Protein AF-0000000077141089 (afdb_homodimer)

Radius of gyration: 46.78 Å; Cα contacts (8 Å, |Δi|>4): 2406; chains: 2; bounding box: 79×136×86 Å

Foldseek 3Di:
DPVVVVVVVVVVVVVVVVPPPLPPPLPPPVVFKDFCQQQKWKFFDQVQPDDPLCCVVPTDTHTADDQKDWPFQGHGKMKIKHDLVPDDQCVRFFKKWKAAQAFAKKWKWWDPDDSDTDIAIDHLQDQQVPHPDRDSTHMDTHDRDSTMMMMITHHLGTDIITIMGGDPVVVVSVCVSVVVVVCVLLVVLVVLLVVLVVVCVPVVQCLSVLVSQLSVLVSQLLCLRSNNCCVPPNRPDSLCNQLRNLQSLLSNLLSVLVNLCRLVVCCVVPVVLNVVSNVLSVVSVVLNVCSNVPNRSVSNVVSLVSLLVNLVSVLVVLVVCVVVVDPLSPLLVVLCVLVSVLSVVQSCVSVVVDDDDPCSSNPSNSVSVVSSSVSVVVSVVVVVVVVVVVVVVVVVVVVVVVVVLQVLLVVLVVPADPDDDQAPQKDKDKDWDFADRHALWGKDKDDPDNFKIKIKIKHKPDGGDLSSVLSVQLVVQQVVCRVVRQAPFSSQQSSLQRQAPPNPPMWMWMKMWMGGRVVQKIKIKTAPWAWKWKADLVGDIDTHDWDHHIGHHDNGIGIDMDMDGHDAFMKMKDWGCLLQQQAAPVGDTCHPVVVSVVCNVCVPPDPVCPVVVSLVVSCVRRVHHPNNDRGMIIMMMMTGD/DPVVVVVVVVVVVVVVVVPPPLPPPLPPVVVFKDFCQQQKWKFFDQVQPDDPLCCVVPTDTDTADDQKDWPFQGHGKMKIKHDLVPDDQCVRFFKKWKAAQAFAKKWKWWDPDDSDTDIAIDHLQDQQVPHPDRDSTHMDTHDRDSTMMMMITHHLGTDIITIMGGDPVVVVSVCVSVVVVVCVLLVVLVVLLVVLVVVCVPVVQCLSVLVSQLSVLVSQLLCLRSNNCCVPPNRPDSLCNQLRNLQSLLSNLLSVLVNVCRLVVCCVVPVVLNVVSNVLSVVSVVLNVCSNVPNRSVSNVVSLVSLLVNLVSVLVVLVVCVVVVDPLSPLLVVLCVLVSVLSVVQSCVSNVVDDDDPCSSNPSNSVSVVSSSVSVVVSVVVVVVVVVVVVVVVVVVVVVVVVVLQVLLVVLVVPADPDDDQAPQKDKDKDWDFADRHALWGKDKDDPDNFKIKIKIKHKPDGGDLSSVLSVQLVVQQVVCNVVRQAPFSSQQSSLQSQAPPNPPMWMWMKMWMGGRVQQKIKIKTAPWAWKWKADLVGDIDTHDWDHHIGHHDNGIGIDMDMDGHDAFMKMKDWGCLLQQQAAPVGDTCHPVVVSVVCNVCVPPDPVCVVVVSLVVSCVRRVHHPNNDRGMIIMMMMTGD

Solvent-accessible surface area (backbone atoms only — not comparable to full-atom values): 64414 Å² total; per-residue (Å²): 120,67,70,58,54,57,53,49,50,50,49,49,49,52,51,53,62,66,61,55,66,71,66,62,72,70,59,68,66,82,76,52,69,44,82,46,29,46,69,26,27,37,31,79,37,64,79,60,74,74,53,76,86,47,42,81,75,69,51,71,67,41,79,40,90,40,62,37,41,71,63,22,75,46,72,42,32,40,35,33,38,40,58,45,88,69,56,71,60,39,90,67,35,30,26,42,33,39,50,38,44,67,42,40,35,35,35,40,35,38,57,38,94,77,99,47,67,52,77,48,69,37,39,46,71,39,37,39,84,73,31,87,46,69,54,52,42,44,47,43,81,54,67,87,66,82,40,50,40,37,35,42,37,32,36,66,43,63,42,54,38,30,36,31,36,24,25,71,70,51,51,40,56,51,39,48,51,52,28,23,53,54,12,23,53,53,13,30,54,52,45,50,41,51,42,38,50,35,33,28,69,54,62,68,45,68,42,40,52,26,43,39,46,19,53,50,24,41,50,51,14,48,29,32,59,63,14,49,35,33,63,67,73,36,34,75,40,48,64,56,57,58,32,33,38,34,32,25,42,14,49,13,49,26,23,41,44,54,16,54,40,54,67,64,42,31,61,82,75,37,53,73,62,38,54,56,50,49,48,55,23,50,48,22,52,50,34,26,52,39,18,76,74,68,37,39,44,59,17,43,54,45,42,48,52,49,52,43,52,52,42,51,52,51,50,50,52,46,51,53,35,52,74,68,65,44,73,80,41,55,46,51,43,59,22,45,45,51,40,40,50,46,48,49,51,52,44,34,39,56,70,58,75,38,89,56,45,75,59,61,75,66,46,43,61,60,52,29,49,53,50,24,54,52,34,48,38,36,43,51,25,48,50,52,40,51,49,49,49,50,26,51,51,28,45,50,50,38,50,51,52,49,48,48,44,47,51,36,28,48,37,56,58,61,43,33,76,86,66,78,81,76,37,70,53,49,47,76,47,78,48,80,42,56,18,75,68,34,32,15,63,47,54,49,70,51,59,93,45,51,44,35,39,27,38,38,45,36,40,29,49,66,66,34,64,50,9,32,31,46,32,39,26,50,55,46,34,50,66,70,31,63,88,38,43,84,38,36,35,55,32,56,43,47,30,17,57,63,37,34,70,50,37,59,92,37,40,35,22,28,32,32,41,25,39,29,63,82,78,30,36,34,34,37,18,27,18,61,40,57,57,35,40,38,33,41,70,90,63,53,71,46,78,47,70,52,55,27,54,54,32,18,79,44,81,72,67,68,51,35,62,48,77,44,77,57,54,80,48,25,31,39,39,43,48,42,62,37,62,32,67,35,44,28,89,87,65,50,60,40,36,69,64,47,52,51,52,48,51,62,76,48,65,83,55,54,74,89,51,45,63,61,52,52,51,50,50,50,27,64,52,35,72,43,62,75,82,75,37,91,50,39,34,37,38,37,40,38,36,33,99,120,66,70,57,55,57,51,49,49,50,49,51,50,51,51,54,62,66,61,53,63,72,66,63,71,70,58,67,65,82,77,51,70,44,81,45,30,46,70,26,28,37,28,77,37,64,79,61,73,73,52,77,87,47,42,81,76,69,51,71,67,41,79,40,89,40,63,39,40,70,62,21,75,48,72,41,32,39,36,35,40,40,57,44,88,68,57,70,60,42,89,66,34,30,26,40,33,40,50,37,43,67,43,41,36,36,34,40,34,38,56,39,92,78,99,48,69,48,77,48,69,37,39,45,70,40,36,38,86,72,30,87,46,69,54,52,40,45,47,44,81,54,66,86,68,80,40,50,41,38,35,42,37,34,35,65,42,61,42,55,36,30,38,30,34,22,26,72,70,51,51,39,56,51,40,48,50,52,28,23,53,54,12,23,54,52,13,29,55,51,44,51,40,51,42,40,51,35,32,28,69,55,63,70,44,69,44,39,52,26,42,39,45,20,52,51,23,41,48,51,14,49,29,32,58,64,15,48,34,32,62,66,74,35,34,74,41,49,66,56,58,58,31,34,37,35,31,25,42,14,49,14,48,26,24,40,42,53,17,54,39,54,67,65,41,30,62,82,74,40,53,73,62,36,54,55,50,49,47,54,23,50,48,23,52,50,35,27,52,40,18,74,74,67,35,40,43,60,17,44,53,46,40,48,52,49,53,44,52,51,42,52,52,50,49,51,52,45,52,54,36,53,73,68,64,43,74,80,41,55,47,51,43,59,23,45,45,49,40,42,49,46,47,49,52,51,44,34,39,53,70,56,74,38,88,57,44,74,61,61,75,64,45,43,61,59,53,28,50,54,50,26,54,52,36,47,37,37,43,52,24,48,51,52,40,50,50,49,49,53,26,53,51,27,44,50,50,38,50,52,53,50,50,47,43,48,51,34,28,49,35,56,59,60,44,34,76,86,68,78,81,77,36,70,54,47,48,76,47,78,48,79,43,56,19,76,67,34,32,16,62,48,56,50,71,53,60,94,45,52,45,35,39,26,39,37,44,37,40,29,49,68,65,35,65,51,9,32,31,46,33,39,26,50,54,45,34,50,66,71,31,64,89,38,43,84,36,35,35,56,32,55,42,48,31,17,57,60,35,34,71,50,38,59,90,37,40,35,21,29,32,32,40,24,39,30,64,82,79,30,38,35,33,37,18,28,19,60,39,59,57,34,39,38,32,43,70,88,62,52,71,45,78,47,70,55,55,29,54,54,32,18,79,44,80,72,67,68,49,34,61,47,76,44,77,56,54,81,49,26,33,40,40,43,48,40,62,38,63,32,65,33,44,27,87,88,65,50,60,41,36,69,66,47,50,51,51,49,51,62,75,47,66,82,55,54,74,89,50,44,64,59,50,52,52,50,50,49,28,62,53,35,72,43,62,76,81,74,36,90,50,41,35,38,39,38,41,38,35,34,98

pLDDT: mean 85.68, std 11.18, range [36.94, 97.69]

Secondary structure (DSSP, 8-state):
-HHHHHHHHHHHHHHHHHHHHHHHGGG---S--EE-GGG-EEEEETT----HHHHHHH---EE---SSEEEES--SEEEEEE-GGG---TTT--EEEEE-S--SEEEEEEEETTTEEEEEEESTTS-GGGSSS--SSEEEEPPSS---EEEEEE-SS-EEEEEEEE-HHHHHHHHHHHHHHHHHHHHHHHHHHHHHHHHHHHH--HHHHHHHHHHHHHHHHHHHHTTHHHHHT-TT-HHHHHHHHHHHHHHHHHHHHHHHHHHTTHHHH-HHHHHHHHHHHHHHHHHHHHHHTT-HHHHHHHHHHHHHHHHHHHHHHHHHHHHTT-HHHHHHHHHHHHHHHHHHHHHHHHTTSS---HHHHHHHHHHHHHHHHHHHHHHHHHHHHHHHHHHHHHHHHHHHHHHHHHHHHHHHHHHS--S----TTEEEEEEEE-SSS--S-EEEEE-SSTTEEEEEEEEESS-SHHHHHHHHHHHHHHHTTGGGTT-HHHHHHHHHHHHTTTSTT--EEEEEEEEETTTTEEEEEEESPPPEEEE-TTS-EEEE---BPPBSSSSS--B-EEEEE--TT-EEEEE-HHHH--B-TTS-B-HHHHHHHHHHHTTT--HHHHHHHHHHHHHHHHTS-GGG-SS-EEEEEEEE-/-HHHHHHHHHHHHHHHHHHHHHHHGGG---S--EE-GGG-EEEEETT----HHHHHHH---EE---SSEEEES--SEEEEEE-GGG---TTT--EEEEE-S--SEEEEEEEETTTEEEEEEESTTS-GGGSSS--SSEEEEPPSS---EEEEEE-SS-EEEEEEEE-HHHHHHHHHHHHHHHHHHHHHHHHHHHHHHHHHHHH--HHHHHHHHHHHHHHHHHHHHTTHHHHHT-TT-HHHHHHHHHHHHHHHHHHHHHHHHHHTTHHHH-HHHHHHHHHHHHHHHHHHHHHHTT-HHHHHHHHHHHHHHHHHHHHHHHHHHHHTT-HHHHHHHHHHHHHHHHHHHHHHHHTTSS---HHHHHHHHHHHHHHHHHHHHHHHHHHHHHHHHHHHHHHHHHHHHHHHHHHHHHHHHHHS--S----TTEEEEEEEE-SSS--S-EEEEE-SSTTEEEEEEEEESS-SHHHHHHHHHHHHHHHTTGGGTT-HHHHHHHHHHHHTTTSTT--EEEEEEEEETTTTEEEEEEESPPPEEEE-TTS-EEEE---BPPBSSSSS--B-EEEEE--TT-EEEEE-HHHH--B-TTS-B-HHHHHHHHHHHTTT--HHHHHHHHHHHHHHHHTS-GGG-SS-EEEEEEEE-

Nearest PDB structures (foldseek):
  3f79-assembly3_F  TM=8.101E-01  e=7.714E-14  Pseudomonas aeruginosa
  3f79-assembly3_E  TM=7.873E-01  e=5.212E-13  Pseudomonas aeruginosa
  3pu9-assembly1_B  TM=8.325E-01  e=5.059E-11  Sphaerobacter thermophilus DSM 20745
  3ke6-assembly3_A  TM=8.120E-01  e=2.068E-10  Mycobacterium tuberculosis
  3ke6-assembly3_B-2  TM=8.032E-01  e=2.528E-10  Mycobacterium tuberculosis

Organism: Leptospira biflexa serovar Patoc (strain Patoc 1 / ATCC 23582 / Paris) (NCBI:txid456481)

Sequence (1282 aa):
MKPILSKFTLLFTLYSLLVIPIFADANEDMGERLVFTKEFTYWIDTKSNTPVDSVLTTGKFQAIDDEFANFGFLKGTLWLRLDPNQFPDPTKFPLLLVQAHNIDLVELYHKHEGDSFIVSKSGHIQPMFQREIPHRNFVFRLGHQKETILIAIKSDISLQFSLVFTNQRNLQREDYVTQWVYGLFFGSLGIIILYNLAIAFFVRDKSYFYYIGYVLFFGLGQLSLLGFFGYFFVPNSYYWKRVGIPVFFSLCLFFFVLFTANFLKIKARLPRTTRFYFLLGAFSLFNVCIALFGGVAEASIGVSWLSVSICLTLFGILIWGLKKRIRSFYYISIAFFLLLLTCVIYGMLKFGILPSNSFLEEMLFPIASLADITLFAFALADRIQLLRQEKDLALAQVTSLRRERKISRDILMQSLPKTSPNVKNLQIQIYIQPMKDVGGDFYEYHSPNPYELGIVLCDVSGHGIPASLISAMGKVAFTTQKDSISSPKQVLEGMNRVLFGNCSPQYVTASYLYLNSSTKIWRFGRAGHPSAFLQRSSGEIIKVHPKGKIIGVFPEIQIDETTYPVLPKDRILLLSDGVLECFDPKGNMFGDTGLIEFLKTNRELPNHLFKGKLIQTLESFSNREIKDWEDDLTFIFLELVMKPILSKFTLLFTLYSLLVIPIFADANEDMGERLVFTKEFTYWIDTKSNTPVDSVLTTGKFQAIDDEFANFGFLKGTLWLRLDPNQFPDPTKFPLLLVQAHNIDLVELYHKHEGDSFIVSKSGHIQPMFQREIPHRNFVFRLGHQKETILIAIKSDISLQFSLVFTNQRNLQREDYVTQWVYGLFFGSLGIIILYNLAIAFFVRDKSYFYYIGYVLFFGLGQLSLLGFFGYFFVPNSYYWKRVGIPVFFSLCLFFFVLFTANFLKIKARLPRTTRFYFLLGAFSLFNVCIALFGGVAEASIGVSWLSVSICLTLFGILIWGLKKRIRSFYYISIAFFLLLLTCVIYGMLKFGILPSNSFLEEMLFPIASLADITLFAFALADRIQLLRQEKDLALAQVTSLRRERKISRDILMQSLPKTSPNVKNLQIQIYIQPMKDVGGDFYEYHSPNPYELGIVLCDVSGHGIPASLISAMGKVAFTTQKDSISSPKQVLEGMNRVLFGNCSPQYVTASYLYLNSSTKIWRFGRAGHPSAFLQRSSGEIIKVHPKGKIIGVFPEIQIDETTYPVLPKDRILLLSDGVLECFDPKGNMFGDTGLIEFLKTNRELPNHLFKGKLIQTLESFSNREIKDWEDDLTFIFLELV

InterPro domains:
  IPR001932 PPM-type phosphatase-like domain [PF07228] (452-639)
  IPR001932 PPM-type phosphatase-like domain [SM00331] (423-640)
  IPR011622 7TM-DISM receptor, extracellular domain, type 2 [PF07696] (38-165)
  IPR011623 7TM-DISM receptor, extracellular domain, type 1 [PF07695] (179-383)
  IPR036457 PPM-type phosphatase-like domain superfamily [G3DSA:3.60.40.10] (395-639)
  IPR036457 PPM-type phosphatase-like domain superfamily [SSF81606] (434-585)
  IPR052016 Bacterial Sigma Factor Regulator [PTHR43156] (376-638)

Structure (mmCIF, N/CA/C/O backbone):
data_AF-0000000077141089-model_v1
#
loop_
_entity.id
_entity.type
_entity.pdbx_description
1 polymer 'Putative phosphoserine phosphatase RsbP putative membrane protein putative signal peptide'
#
loop_
_atom_site.group_PDB
_atom_site.id
_atom_site.type_symbol
_atom_site.label_atom_id
_atom_site.label_alt_id
_atom_site.label_comp_id
_atom_site.label_asym_id
_atom_site.label_entity_id
_atom_site.label_seq_id
_atom_site.pdbx_PDB_ins_code
_atom_site.Cartn_x
_atom_site.Cartn_y
_atom_site.Cartn_z
_atom_site.occupancy
_atom_site.B_iso_or_equiv
_atom_site.auth_seq_id
_atom_site.auth_comp_id
_atom_site.auth_asym_id
_atom_site.auth_atom_id
_atom_site.pdbx_PDB_model_num
ATOM 1 N N . MET A 1 1 ? -14.211 10.578 -13.227 1 37.28 1 MET A N 1
ATOM 2 C CA . MET A 1 1 ? -14.836 9.281 -13.43 1 37.28 1 MET A CA 1
ATOM 3 C C . MET A 1 1 ? -14.266 8.594 -14.672 1 37.28 1 MET A C 1
ATOM 5 O O . MET A 1 1 ? -14.438 7.387 -14.852 1 37.28 1 MET A O 1
ATOM 9 N N . LYS A 1 2 ? -13.945 9.477 -15.578 1 49.34 2 LYS A N 1
ATOM 10 C CA . LYS A 1 2 ? -13.594 9.016 -16.922 1 49.34 2 LYS A CA 1
ATOM 11 C C . LYS A 1 2 ? -12.289 8.227 -16.906 1 49.34 2 LYS A C 1
ATOM 13 O O . LYS A 1 2 ? -12.164 7.215 -17.594 1 49.34 2 LYS A O 1
ATOM 18 N N . PRO A 1 3 ? -11.398 8.68 -16.109 1 53.62 3 PRO A N 1
ATOM 19 C CA . PRO A 1 3 ? -10.109 8.039 -16.359 1 53.62 3 PRO A CA 1
ATOM 20 C C . PRO A 1 3 ? -10.016 6.641 -15.742 1 53.62 3 PRO A C 1
ATOM 22 O O . PRO A 1 3 ? -9.141 5.855 -16.125 1 53.62 3 PRO A O 1
ATOM 25 N N . ILE A 1 4 ? -10.992 6.395 -14.969 1 51.56 4 ILE A N 1
ATOM 26 C CA . ILE A 1 4 ? -10.93 5.109 -14.281 1 51.56 4 ILE A CA 1
ATOM 27 C C . ILE A 1 4 ? -11.336 3.994 -15.242 1 51.56 4 ILE A C 1
ATOM 29 O O . ILE A 1 4 ? -10.727 2.922 -15.25 1 51.56 4 ILE A O 1
ATOM 33 N N . LEU A 1 5 ? -12.297 4.285 -16.094 1 50.5 5 LEU A N 1
ATOM 34 C CA . LEU A 1 5 ? -12.781 3.27 -17.016 1 50.5 5 LEU A CA 1
ATOM 35 C C . LEU A 1 5 ? -11.695 2.885 -18.016 1 50.5 5 LEU A C 1
ATOM 37 O O . LEU A 1 5 ? -11.562 1.712 -18.375 1 50.5 5 LEU A O 1
ATOM 41 N N . SER A 1 6 ? -11.016 3.871 -18.391 1 51.62 6 SER A N 1
ATOM 42 C CA . SER A 1 6 ? -9.992 3.584 -19.391 1 51.62 6 SER A CA 1
ATOM 43 C C . SER A 1 6 ? -8.891 2.709 -18.812 1 51.62 6 SER A C 1
ATOM 45 O O . SER A 1 6 ? -8.359 1.834 -19.5 1 51.62 6 SER A O 1
ATOM 47 N N . LYS A 1 7 ? -8.75 2.938 -17.672 1 56.22 7 LYS A N 1
ATOM 48 C CA . LYS A 1 7 ? -7.684 2.164 -17.031 1 56.22 7 LYS A CA 1
ATOM 49 C C . LYS A 1 7 ? -8.109 0.713 -16.828 1 56.22 7 LYS A C 1
ATOM 51 O O . LYS A 1 7 ? -7.305 -0.205 -17 1 56.22 7 LYS A O 1
ATOM 56 N N . PHE A 1 8 ? -9.367 0.502 -16.625 1 54.19 8 PHE A N 1
ATOM 57 C CA . PHE A 1 8 ? -9.906 -0.844 -16.453 1 54.19 8 PHE A CA 1
ATOM 58 C C . PHE A 1 8 ? -9.891 -1.601 -17.766 1 54.19 8 PHE A C 1
ATOM 60 O O . PHE A 1 8 ? -9.617 -2.801 -17.797 1 54.19 8 PHE A O 1
ATOM 67 N N . THR A 1 9 ? -10.117 -0.946 -18.766 1 50.53 9 THR A N 1
ATOM 68 C CA . THR A 1 9 ? -10.117 -1.597 -20.078 1 50.53 9 THR A CA 1
ATOM 69 C C . THR A 1 9 ? -8.711 -2.057 -20.453 1 50.53 9 THR A C 1
ATOM 71 O O . THR A 1 9 ? -8.539 -3.129 -21.031 1 50.53 9 THR A O 1
ATOM 74 N N . LEU A 1 10 ? -7.875 -1.301 -20.078 1 50.31 10 LEU A N 1
ATOM 75 C CA . LEU A 1 10 ? -6.512 -1.688 -20.438 1 50.31 10 LEU A CA 1
ATOM 76 C C . LEU A 1 10 ? -6.086 -2.93 -19.656 1 50.31 10 LEU A C 1
ATOM 78 O O . LEU A 1 10 ? -5.457 -3.83 -20.219 1 50.31 10 LEU A O 1
ATOM 82 N N . LEU A 1 11 ? -6.488 -2.959 -18.531 1 52.88 11 LEU A N 1
ATOM 83 C CA . LEU A 1 11 ? -6.137 -4.117 -17.719 1 52.88 11 LEU A CA 1
ATOM 84 C C . LEU A 1 11 ? -6.855 -5.367 -18.203 1 52.88 11 LEU A C 1
ATOM 86 O O . LEU A 1 11 ? -6.273 -6.453 -18.234 1 52.88 11 LEU A O 1
ATOM 90 N N . PHE A 1 12 ? -8.078 -5.133 -18.484 1 51.22 12 PHE A N 1
ATOM 91 C CA . PHE A 1 12 ? -8.844 -6.242 -19.047 1 51.22 12 PHE A CA 1
ATOM 92 C C . PHE A 1 12 ? -8.219 -6.738 -20.344 1 51.22 12 PHE A C 1
ATOM 94 O O . PHE A 1 12 ? -8.172 -7.941 -20.594 1 51.22 12 PHE A O 1
ATOM 101 N N . THR A 1 13 ? -7.785 -5.824 -21.078 1 47.44 13 THR A N 1
ATOM 102 C CA . THR A 1 13 ? -7.145 -6.223 -22.312 1 47.44 13 THR A CA 1
ATOM 103 C C . THR A 1 13 ? -5.836 -6.961 -22.047 1 47.44 13 THR A C 1
ATOM 105 O O . THR A 1 13 ? -5.516 -7.941 -22.719 1 47.44 13 THR A O 1
ATOM 108 N N . LEU A 1 14 ? -5.254 -6.504 -21.094 1 48.75 14 LEU A N 1
ATOM 109 C CA . LEU A 1 14 ? -3.986 -7.16 -20.781 1 48.75 14 LEU A CA 1
ATOM 110 C C . LEU A 1 14 ? -4.223 -8.555 -20.219 1 48.75 14 LEU A C 1
ATOM 112 O O . LEU A 1 14 ? -3.482 -9.492 -20.547 1 48.75 14 LEU A O 1
ATOM 116 N N . TYR A 1 15 ? -5.219 -8.641 -19.438 1 49.56 15 TYR A N 1
ATOM 117 C CA . TYR A 1 15 ? -5.613 -9.938 -18.906 1 49.56 15 TYR A CA 1
ATOM 118 C C . TYR A 1 15 ? -6.035 -10.875 -20.016 1 49.56 15 TYR A C 1
ATOM 120 O O . TYR A 1 15 ? -5.699 -12.062 -20 1 49.56 15 TYR A O 1
ATOM 128 N N . SER A 1 16 ? -6.832 -10.391 -20.906 1 46.66 16 SER A N 1
ATOM 129 C CA . SER A 1 16 ? -7.297 -11.203 -22.031 1 46.66 16 SER A CA 1
ATOM 130 C C . SER A 1 16 ? -6.129 -11.664 -22.891 1 46.66 16 SER A C 1
ATOM 132 O O . SER A 1 16 ? -6.172 -12.75 -23.469 1 46.66 16 SER A O 1
ATOM 134 N N . LEU A 1 17 ? -5.176 -10.922 -23 1 44.59 17 LEU A N 1
ATOM 135 C CA . LEU A 1 17 ? -4.02 -11.258 -23.828 1 44.59 17 LEU A CA 1
ATOM 136 C C . LEU A 1 17 ? -3.205 -12.375 -23.188 1 44.59 17 LEU A C 1
ATOM 138 O O . LEU A 1 17 ? -2.564 -13.164 -23.891 1 44.59 17 LEU A O 1
ATOM 142 N N . LEU A 1 18 ? -3.176 -12.414 -21.969 1 47 18 LEU A N 1
ATOM 143 C CA . LEU A 1 18 ? -2.324 -13.375 -21.281 1 47 18 LEU A CA 1
ATOM 144 C C . LEU A 1 18 ? -2.982 -14.75 -21.25 1 47 18 LEU A C 1
ATOM 146 O O . LEU A 1 18 ? -2.293 -15.773 -21.25 1 47 18 LEU A O 1
ATOM 150 N N . VAL A 1 19 ? -4.289 -14.867 -21.125 1 47.03 19 VAL A N 1
ATOM 151 C CA . VAL A 1 19 ? -4.992 -16.125 -20.922 1 47.03 19 VAL A CA 1
ATOM 152 C C . VAL A 1 19 ? -5.191 -16.828 -22.266 1 47.03 19 VAL A C 1
ATOM 154 O O . VAL A 1 19 ? -5.188 -18.062 -22.344 1 47.03 19 VAL A O 1
ATOM 157 N N . ILE A 1 20 ? -5.16 -16.266 -23.469 1 44.91 20 ILE A N 1
ATOM 158 C CA . ILE A 1 20 ? -5.727 -16.812 -24.688 1 44.91 20 ILE A CA 1
ATOM 159 C C . ILE A 1 20 ? -4.785 -17.875 -25.266 1 44.91 20 ILE A C 1
ATOM 161 O O . ILE A 1 20 ? -5.223 -18.938 -25.688 1 44.91 20 ILE A O 1
ATOM 165 N N . PRO A 1 21 ? -3.475 -17.656 -25.344 1 44.03 21 PRO A N 1
ATOM 166 C CA . PRO A 1 21 ? -2.75 -18.578 -26.203 1 44.03 21 PRO A CA 1
ATOM 167 C C . PRO A 1 21 ? -2.615 -19.969 -25.609 1 44.03 21 PRO A C 1
ATOM 169 O O . PRO A 1 21 ? -2.357 -20.938 -26.328 1 44.03 21 PRO A O 1
ATOM 172 N N . ILE A 1 22 ? -2.719 -20.125 -24.359 1 47.03 22 ILE A N 1
ATOM 173 C CA . ILE A 1 22 ? -2.373 -21.406 -23.75 1 47.03 22 ILE A CA 1
ATOM 174 C C . ILE A 1 22 ? -3.342 -22.484 -24.234 1 47.03 22 ILE A C 1
ATOM 176 O O . ILE A 1 22 ? -2.947 -23.641 -24.438 1 47.03 22 ILE A O 1
ATOM 180 N N . PHE A 1 23 ? -4.645 -22.156 -24.438 1 44.31 23 PHE A N 1
ATOM 181 C CA . PHE A 1 23 ? -5.641 -23.203 -24.672 1 44.31 23 PHE A CA 1
ATOM 182 C C . PHE A 1 23 ? -5.781 -23.5 -26.156 1 44.31 23 PHE A C 1
ATOM 184 O O . PHE A 1 23 ? -6.383 -24.5 -26.547 1 44.31 23 PHE A O 1
ATOM 191 N N . ALA A 1 24 ? -5.387 -22.719 -27.094 1 40.91 24 ALA A N 1
ATOM 192 C CA . ALA A 1 24 ? -5.781 -22.891 -28.484 1 40.91 24 ALA A CA 1
ATOM 193 C C . ALA A 1 24 ? -5.238 -24.203 -29.062 1 40.91 24 ALA A C 1
ATOM 195 O O . ALA A 1 24 ? -5.961 -24.938 -29.719 1 40.91 24 ALA A O 1
ATOM 196 N N . ASP A 1 25 ? -3.859 -24.328 -29.109 1 42.88 25 ASP A N 1
ATOM 197 C CA . ASP A 1 25 ? -3.365 -25.328 -30.047 1 42.88 25 ASP A CA 1
ATOM 198 C C . ASP A 1 25 ? -3.328 -26.719 -29.422 1 42.88 25 ASP A C 1
ATOM 200 O O . ASP A 1 25 ? -2.916 -27.688 -30.047 1 42.88 25 ASP A O 1
ATOM 204 N N . ALA A 1 26 ? -3.6 -26.844 -28.188 1 44.56 26 ALA A N 1
ATOM 205 C CA . ALA A 1 26 ? -3.51 -28.172 -27.594 1 44.56 26 ALA A CA 1
ATOM 206 C C . ALA A 1 26 ? -4.586 -29.094 -28.156 1 44.56 26 ALA A C 1
ATOM 208 O O . ALA A 1 26 ? -4.578 -30.297 -27.891 1 44.56 26 ALA A O 1
ATOM 209 N N . ASN A 1 27 ? -5.535 -28.484 -28.672 1 41.88 27 ASN A N 1
ATOM 210 C CA . ASN A 1 27 ? -6.668 -29.312 -29.078 1 41.88 27 ASN A CA 1
ATOM 211 C C . ASN A 1 27 ? -6.352 -30.141 -30.328 1 41.88 27 ASN A C 1
ATOM 213 O O . ASN A 1 27 ? -7.258 -30.578 -31.016 1 41.88 27 ASN A O 1
ATOM 217 N N . GLU A 1 28 ? -5.285 -29.969 -30.891 1 41.31 28 GLU A N 1
ATOM 218 C CA . GLU A 1 28 ? -5.395 -30.969 -31.938 1 41.31 28 GLU A CA 1
ATOM 219 C C . GLU A 1 28 ? -5.559 -32.375 -31.359 1 41.31 28 GLU A C 1
ATOM 221 O O . GLU A 1 28 ? -4.625 -32.906 -30.766 1 41.31 28 GLU A O 1
ATOM 226 N N . ASP A 1 29 ? -6.723 -32.688 -30.812 1 46.81 29 ASP A N 1
ATOM 227 C CA . ASP A 1 29 ? -7.211 -34.031 -30.484 1 46.81 29 ASP A CA 1
ATOM 228 C C . ASP A 1 29 ? -6.645 -35.062 -31.438 1 46.81 29 ASP A C 1
ATOM 230 O O . ASP A 1 29 ? -6.957 -35.062 -32.625 1 46.81 29 ASP A O 1
ATOM 234 N N . MET A 1 30 ? -5.539 -35.375 -31.5 1 49.09 30 MET A N 1
ATOM 235 C CA . MET A 1 30 ? -5.055 -36.375 -32.469 1 49.09 30 MET A CA 1
ATOM 236 C C . MET A 1 30 ? -5.895 -37.625 -32.406 1 49.09 30 MET A C 1
ATOM 238 O O . MET A 1 30 ? -5.406 -38.719 -32.688 1 49.09 30 MET A O 1
ATOM 242 N N . GLY A 1 31 ? -7.262 -37.562 -32.031 1 55.81 31 GLY A N 1
ATOM 243 C CA . GLY A 1 31 ? -8.117 -38.75 -32.156 1 55.81 31 GLY A CA 1
ATOM 244 C C . GLY A 1 31 ? -7.949 -39.75 -31.047 1 55.81 31 GLY A C 1
ATOM 245 O O . GLY A 1 31 ? -8.461 -40.875 -31.141 1 55.81 31 GLY A O 1
ATOM 246 N N . GLU A 1 32 ? -7.273 -39.375 -29.875 1 74 32 GLU A N 1
ATOM 247 C CA . GLU A 1 32 ? -6.934 -40.438 -28.953 1 74 32 GLU A CA 1
ATOM 248 C C . GLU A 1 32 ? -7.816 -40.406 -27.703 1 74 32 GLU A C 1
ATOM 250 O O . GLU A 1 32 ? -7.617 -41.156 -26.766 1 74 32 GLU A O 1
ATOM 255 N N . ARG A 1 33 ? -8.867 -39.406 -27.703 1 85.5 33 ARG A N 1
ATOM 256 C CA . ARG A 1 33 ? -9.812 -39.375 -26.594 1 85.5 33 ARG A CA 1
ATOM 257 C C . ARG A 1 33 ? -11.25 -39.469 -27.078 1 85.5 33 ARG A C 1
ATOM 259 O O . ARG A 1 33 ? -11.617 -38.844 -28.078 1 85.5 33 ARG A O 1
ATOM 266 N N . LEU A 1 34 ? -12.062 -40.406 -26.516 1 88.62 34 LEU A N 1
ATOM 267 C CA . LEU A 1 34 ? -13.453 -40.625 -26.906 1 88.62 34 LEU A CA 1
ATOM 268 C C . LEU A 1 34 ? -14.383 -40.469 -25.703 1 88.62 34 LEU A C 1
ATOM 270 O O . LEU A 1 34 ? -14.344 -41.281 -24.781 1 88.62 34 LEU A O 1
ATOM 274 N N . VAL A 1 35 ? -15.18 -39.375 -25.719 1 89.5 35 VAL A N 1
ATOM 275 C CA . VAL A 1 35 ? -16.203 -39.219 -24.688 1 89.5 35 VAL A CA 1
ATOM 276 C C . VAL A 1 35 ? -17.391 -40.156 -24.984 1 89.5 35 VAL A C 1
ATOM 278 O O . VAL A 1 35 ? -18 -40.062 -26.047 1 89.5 35 VAL A O 1
ATOM 281 N N . PHE A 1 36 ? -17.641 -41.031 -24.047 1 91.88 36 PHE A N 1
ATOM 282 C CA . PHE A 1 36 ? -18.578 -42.125 -24.312 1 91.88 36 PHE A CA 1
ATOM 283 C C . PHE A 1 36 ? -19.703 -42.125 -23.297 1 91.88 36 PHE A C 1
ATOM 285 O O . PHE A 1 36 ? -20.375 -43.125 -23.125 1 91.88 36 PHE A O 1
ATOM 292 N N . THR A 1 37 ? -19.969 -41.062 -22.656 1 92.38 37 THR A N 1
ATOM 293 C CA . THR A 1 37 ? -20.938 -41 -21.562 1 92.38 37 THR A CA 1
ATOM 294 C C . THR A 1 37 ? -22.344 -41.312 -22.062 1 92.38 37 THR A C 1
ATOM 296 O O . THR A 1 37 ? -23.094 -42.062 -21.422 1 92.38 37 THR A O 1
ATOM 299 N N . LYS A 1 38 ? -22.688 -40.875 -23.188 1 91.69 38 LYS A N 1
ATOM 300 C CA . LYS A 1 38 ? -24.031 -41.031 -23.719 1 91.69 38 LYS A CA 1
ATOM 301 C C . LYS A 1 38 ? -24.297 -42.469 -24.125 1 91.69 38 LYS A C 1
ATOM 303 O O . LYS A 1 38 ? -25.453 -42.875 -24.281 1 91.69 38 LYS A O 1
ATOM 308 N N . GLU A 1 39 ? -23.297 -43.219 -24.328 1 92.5 39 GLU A N 1
ATOM 309 C CA . GLU A 1 39 ? -23.438 -44.594 -24.766 1 92.5 39 GLU A CA 1
ATOM 310 C C . GLU A 1 39 ? -23.688 -45.531 -23.594 1 92.5 39 GLU A C 1
ATOM 312 O O . GLU A 1 39 ? -24.078 -46.688 -23.766 1 92.5 39 GLU A O 1
ATOM 317 N N . PHE A 1 40 ? -23.5 -45 -22.469 1 94.06 40 PHE A N 1
ATOM 318 C CA . PHE A 1 40 ? -23.797 -45.781 -21.281 1 94.06 40 PHE A CA 1
ATOM 319 C C . PHE A 1 40 ? -25.266 -45.656 -20.906 1 94.06 40 PHE A C 1
ATOM 321 O O . PHE A 1 40 ? -25.922 -44.688 -21.25 1 94.06 40 PHE A O 1
ATOM 328 N N . THR A 1 41 ? -25.797 -46.625 -20.234 1 94.12 41 THR A N 1
ATOM 329 C CA . THR A 1 41 ? -27.109 -46.594 -19.609 1 94.12 41 THR A CA 1
ATOM 330 C C . THR A 1 41 ? -27 -46.625 -18.094 1 94.12 41 THR A C 1
ATOM 332 O O . THR A 1 41 ? -25.984 -47.094 -17.547 1 94.12 41 THR A O 1
ATOM 335 N N . TYR A 1 42 ? -27.953 -46.031 -17.438 1 94.75 42 TYR A N 1
ATOM 336 C CA . TYR A 1 42 ? -27.828 -45.938 -15.977 1 94.75 42 TYR A CA 1
ATOM 337 C C . TYR A 1 42 ? -29.078 -46.469 -15.289 1 94.75 42 TYR A C 1
ATOM 339 O O . TYR A 1 42 ? -30.156 -46.5 -15.883 1 94.75 42 TYR A O 1
ATOM 347 N N . TRP A 1 43 ? -28.906 -46.969 -14.094 1 94.5 43 TRP A N 1
ATOM 348 C CA . TRP A 1 43 ? -29.953 -47.406 -13.172 1 94.5 43 TRP A CA 1
ATOM 349 C C . TRP A 1 43 ? -29.609 -47.031 -11.734 1 94.5 43 TRP A C 1
ATOM 351 O O . TRP A 1 43 ? -28.469 -47.188 -11.297 1 94.5 43 TRP A O 1
ATOM 361 N N . ILE A 1 44 ? -30.562 -46.375 -11.07 1 93.31 44 ILE A N 1
ATOM 362 C CA . ILE A 1 44 ? -30.328 -45.938 -9.695 1 93.31 44 ILE A CA 1
ATOM 363 C C . ILE A 1 44 ? -30.969 -46.938 -8.727 1 93.31 44 ILE A C 1
ATOM 365 O O . ILE A 1 44 ? -32.188 -47.125 -8.742 1 93.31 44 ILE A O 1
ATOM 369 N N . ASP A 1 45 ? -30.094 -47.531 -7.992 1 92.69 45 ASP A N 1
ATOM 370 C CA . ASP A 1 45 ? -30.547 -48.375 -6.902 1 92.69 45 ASP A CA 1
ATOM 371 C C . ASP A 1 45 ? -30.672 -47.594 -5.598 1 92.69 45 ASP A C 1
ATOM 373 O O . ASP A 1 45 ? -29.688 -47.438 -4.867 1 92.69 45 ASP A O 1
ATOM 377 N N . THR A 1 46 ? -31.781 -47.188 -5.23 1 88.38 46 THR A N 1
ATOM 378 C CA . THR A 1 46 ? -32 -46.281 -4.105 1 88.38 46 THR A CA 1
ATOM 379 C C . THR A 1 46 ? -31.688 -46.969 -2.787 1 88.38 46 THR A C 1
ATOM 381 O O . THR A 1 46 ? -31.234 -46.344 -1.831 1 88.38 46 THR A O 1
ATOM 384 N N . LYS A 1 47 ? -31.859 -48.312 -2.645 1 88.25 47 LYS A N 1
ATOM 385 C CA . LYS A 1 47 ? -31.641 -49 -1.388 1 88.25 47 LYS A CA 1
ATOM 386 C C . LYS A 1 47 ? -30.234 -49.625 -1.328 1 88.25 47 LYS A C 1
ATOM 388 O O . LYS A 1 47 ? -29.781 -50.031 -0.261 1 88.25 47 LYS A O 1
ATOM 393 N N . SER A 1 48 ? -29.484 -49.562 -2.361 1 83.75 48 SER A N 1
ATOM 394 C CA . SER A 1 48 ? -28.125 -50.062 -2.459 1 83.75 48 SER A CA 1
ATOM 395 C C . SER A 1 48 ? -28.031 -51.5 -1.988 1 83.75 48 SER A C 1
ATOM 397 O O . SER A 1 48 ? -27.062 -51.875 -1.32 1 83.75 48 SER A O 1
ATOM 399 N N . ASN A 1 49 ? -29.047 -52.344 -2.146 1 83.75 49 ASN A N 1
ATOM 400 C CA . ASN A 1 49 ? -29.062 -53.688 -1.627 1 83.75 49 ASN A CA 1
ATOM 401 C C . ASN A 1 49 ? -29.047 -54.719 -2.752 1 83.75 49 ASN A C 1
ATOM 403 O O . ASN A 1 49 ? -29.047 -55.938 -2.496 1 83.75 49 ASN A O 1
ATOM 407 N N . THR A 1 50 ? -28.828 -54.312 -3.932 1 87.81 50 THR A N 1
ATOM 408 C CA . THR A 1 50 ? -28.875 -55.25 -5.039 1 87.81 50 THR A CA 1
ATOM 409 C C . THR A 1 50 ? -27.484 -55.844 -5.316 1 87.81 50 THR A C 1
ATOM 411 O O . THR A 1 50 ? -26.531 -55.094 -5.535 1 87.81 50 THR A O 1
ATOM 414 N N . PRO A 1 51 ? -27.406 -57.156 -5.117 1 86.56 51 PRO A N 1
ATOM 415 C CA . PRO A 1 51 ? -26.109 -57.75 -5.465 1 86.56 51 PRO A CA 1
ATOM 416 C C . PRO A 1 51 ? -25.766 -57.594 -6.945 1 86.56 51 PRO A C 1
ATOM 418 O O . PRO A 1 51 ? -26.672 -57.469 -7.777 1 86.56 51 PRO A O 1
ATOM 421 N N . VAL A 1 52 ? -24.562 -57.656 -7.266 1 85.88 52 VAL A N 1
ATOM 422 C CA . VAL A 1 52 ? -24.047 -57.375 -8.609 1 85.88 52 VAL A CA 1
ATOM 423 C C . VAL A 1 52 ? -24.625 -58.406 -9.594 1 85.88 52 VAL A C 1
ATOM 425 O O . VAL A 1 52 ? -24.922 -58.062 -10.742 1 85.88 52 VAL A O 1
ATOM 428 N N . ASP A 1 53 ? -24.875 -59.625 -9.164 1 83.81 53 ASP A N 1
ATOM 429 C CA . ASP A 1 53 ? -25.328 -60.719 -10.047 1 83.81 53 ASP A CA 1
ATOM 430 C C . ASP A 1 53 ? -26.766 -60.469 -10.5 1 83.81 53 ASP A C 1
ATOM 432 O O . ASP A 1 53 ? -27.156 -60.938 -11.578 1 83.81 53 ASP A O 1
ATOM 436 N N . SER A 1 54 ? -27.5 -59.656 -9.734 1 86.88 54 SER A N 1
ATOM 437 C CA . SER A 1 54 ? -28.906 -59.438 -10.031 1 86.88 54 SER A CA 1
ATOM 438 C C . SER A 1 54 ? -29.141 -58.062 -10.695 1 86.88 54 SER A C 1
ATOM 440 O O . SER A 1 54 ? -30.266 -57.75 -11.07 1 86.88 54 SER A O 1
ATOM 442 N N . VAL A 1 55 ? -28.109 -57.344 -10.836 1 88.19 55 VAL A N 1
ATOM 443 C CA . VAL A 1 55 ? -28.266 -55.969 -11.359 1 88.19 55 VAL A CA 1
ATOM 444 C C . VAL A 1 55 ? -28.672 -56.031 -12.836 1 88.19 55 VAL A C 1
ATOM 446 O O . VAL A 1 55 ? -29.516 -55.281 -13.281 1 88.19 55 VAL A O 1
ATOM 449 N N . LEU A 1 56 ? -28.094 -57 -13.578 1 85.31 56 LEU A N 1
ATOM 450 C CA . LEU A 1 56 ? -28.344 -57.094 -15.016 1 85.31 56 LEU A CA 1
ATOM 451 C C . LEU A 1 56 ? -29.766 -57.562 -15.289 1 85.31 56 LEU A C 1
ATOM 453 O O . LEU A 1 56 ? -30.359 -57.219 -16.312 1 85.31 56 LEU A O 1
ATOM 457 N N . THR A 1 57 ? -30.266 -58.312 -14.336 1 85.5 57 THR A N 1
ATOM 458 C CA . THR A 1 57 ? -31.594 -58.906 -14.547 1 85.5 57 THR A CA 1
ATOM 459 C C . THR A 1 57 ? -32.688 -58 -13.977 1 85.5 57 THR A C 1
ATOM 461 O O . THR A 1 57 ? -33.75 -57.844 -14.562 1 85.5 57 THR A O 1
ATOM 464 N N . THR A 1 58 ? -32.406 -57.312 -12.922 1 86.38 58 THR A N 1
ATOM 465 C CA . THR A 1 58 ? -33.406 -56.562 -12.195 1 86.38 58 THR A CA 1
ATOM 466 C C . THR A 1 58 ? -33.344 -55.094 -12.602 1 86.38 58 THR A C 1
ATOM 468 O O . THR A 1 58 ? -34.344 -54.375 -12.469 1 86.38 58 THR A O 1
ATOM 471 N N . GLY A 1 59 ? -32.281 -54.625 -13.141 1 86.75 59 GLY A N 1
ATOM 472 C CA . GLY A 1 59 ? -32.094 -53.219 -13.336 1 86.75 59 GLY A CA 1
ATOM 473 C C . GLY A 1 59 ? -32.844 -52.688 -14.547 1 86.75 59 GLY A C 1
ATOM 474 O O . GLY A 1 59 ? -32.875 -53.312 -15.602 1 86.75 59 GLY A O 1
ATOM 475 N N . LYS A 1 60 ? -33.562 -51.5 -14.32 1 90.88 60 LYS A N 1
ATOM 476 C CA . LYS A 1 60 ? -34.188 -50.75 -15.406 1 90.88 60 LYS A CA 1
ATOM 477 C C . LYS A 1 60 ? -33.25 -49.625 -15.906 1 90.88 60 LYS A C 1
ATOM 479 O O . LYS A 1 60 ? -33.344 -48.5 -15.438 1 90.88 60 LYS A O 1
ATOM 484 N N . PHE A 1 61 ? -32.562 -50 -16.859 1 93.56 61 PHE A N 1
ATOM 485 C CA . PHE A 1 61 ? -31.531 -49.062 -17.344 1 93.56 61 PHE A CA 1
ATOM 486 C C . PHE A 1 61 ? -32.125 -48.031 -18.312 1 93.56 61 PHE A C 1
ATOM 488 O O . PHE A 1 61 ? -32.938 -48.406 -19.188 1 93.56 61 PHE A O 1
ATOM 495 N N . GLN A 1 62 ? -31.812 -46.781 -18.031 1 94 62 GLN A N 1
ATOM 496 C CA . GLN A 1 62 ? -32.25 -45.656 -18.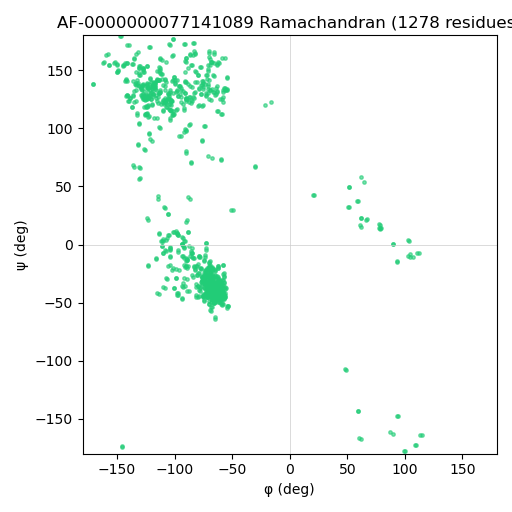859 1 94 62 GLN A CA 1
ATOM 497 C C . GLN A 1 62 ? -31.047 -45 -19.562 1 94 62 GLN A C 1
ATOM 499 O O . GLN A 1 62 ? -29.906 -45.156 -19.125 1 94 62 GLN A O 1
ATOM 504 N N . ALA A 1 63 ? -31.297 -44.281 -20.594 1 93 63 ALA A N 1
ATOM 505 C CA . ALA A 1 63 ? -30.25 -43.656 -21.375 1 93 63 ALA A CA 1
ATOM 506 C C . ALA A 1 63 ? -29.812 -42.344 -20.719 1 93 63 ALA A C 1
ATOM 508 O O . ALA A 1 63 ? -30.578 -41.719 -20 1 93 63 ALA A O 1
ATOM 509 N N . ILE A 1 64 ? -28.562 -42.062 -20.938 1 91.44 64 ILE A N 1
ATOM 510 C CA . ILE A 1 64 ? -28.016 -40.781 -20.5 1 91.44 64 ILE A CA 1
ATOM 511 C C . ILE A 1 64 ? -28.016 -39.781 -21.641 1 91.44 64 ILE A C 1
ATOM 513 O O . ILE A 1 64 ? -27.562 -40.094 -22.75 1 91.44 64 ILE A O 1
ATOM 517 N N . ASP A 1 65 ? -28.375 -38.594 -21.484 1 85.81 65 ASP A N 1
ATOM 518 C CA . ASP A 1 65 ? -28.578 -37.625 -22.562 1 85.81 65 ASP A CA 1
ATOM 519 C C . ASP A 1 65 ? -27.391 -36.656 -22.672 1 85.81 65 ASP A C 1
ATOM 521 O O . ASP A 1 65 ? -27.203 -36 -23.703 1 85.81 65 ASP A O 1
ATOM 525 N N . ASP A 1 66 ? -26.688 -36.531 -21.656 1 86.44 66 ASP A N 1
ATOM 526 C CA . ASP A 1 66 ? -25.641 -35.531 -21.656 1 86.44 66 ASP A CA 1
ATOM 527 C C . ASP A 1 66 ? -24.25 -36.156 -21.625 1 86.44 66 ASP A C 1
ATOM 529 O O . ASP A 1 66 ? -24.078 -37.25 -21.125 1 86.44 66 ASP A O 1
ATOM 533 N N . GLU A 1 67 ? -23.297 -35.406 -22.203 1 86.75 67 GLU A N 1
ATOM 534 C CA . GLU A 1 67 ? -21.906 -35.844 -22.188 1 86.75 67 GLU A CA 1
ATOM 535 C C . GLU A 1 67 ? -21.297 -35.719 -20.781 1 86.75 67 GLU A C 1
ATOM 537 O O . GLU A 1 67 ? -20.391 -36.438 -20.422 1 86.75 67 GLU A O 1
ATOM 542 N N . PHE A 1 68 ? -21.75 -34.812 -20.25 1 88.5 68 PHE A N 1
ATOM 543 C CA . PHE A 1 68 ? -21.375 -34.625 -18.844 1 88.5 68 PHE A CA 1
ATOM 544 C C . PHE A 1 68 ? -22.594 -34.812 -17.938 1 88.5 68 PHE A C 1
ATOM 546 O O . PHE A 1 68 ? -23.406 -33.906 -17.797 1 88.5 68 PHE A O 1
ATOM 553 N N . ALA A 1 69 ? -22.656 -35.969 -17.359 1 89.56 69 ALA A N 1
ATOM 554 C CA . ALA A 1 69 ? -23.844 -36.375 -16.609 1 89.56 69 ALA A CA 1
ATOM 555 C C . ALA A 1 69 ? -23.891 -35.656 -15.25 1 89.56 69 ALA A C 1
ATOM 557 O O . ALA A 1 69 ? -22.859 -35.5 -14.594 1 89.56 69 ALA A O 1
ATOM 558 N N . ASN A 1 70 ? -25 -35.188 -14.922 1 88.06 70 ASN A N 1
ATOM 559 C CA . ASN A 1 70 ? -25.25 -34.531 -13.641 1 88.06 70 ASN A CA 1
ATOM 560 C C . ASN A 1 70 ? -26.422 -35.188 -12.906 1 88.06 70 ASN A C 1
ATOM 562 O O . ASN A 1 70 ? -27.578 -35.062 -13.344 1 88.06 70 ASN A O 1
ATOM 566 N N . PHE A 1 71 ? -26.188 -35.844 -11.805 1 86.94 71 PHE A N 1
ATOM 567 C CA . PHE A 1 71 ? -27.219 -36.531 -11.055 1 86.94 71 PHE A CA 1
ATOM 568 C C . PHE A 1 71 ? -27.469 -35.844 -9.719 1 86.94 71 PHE A C 1
ATOM 570 O O . PHE A 1 71 ? -28.281 -36.312 -8.914 1 86.94 71 PHE A O 1
ATOM 577 N N . GLY A 1 72 ? -26.766 -34.719 -9.508 1 83 72 GLY A N 1
ATOM 578 C CA . GLY A 1 72 ? -26.953 -33.969 -8.273 1 83 72 GLY A CA 1
ATOM 579 C C . GLY A 1 72 ? -26.641 -34.781 -7.035 1 83 72 GLY A C 1
ATOM 580 O O . GLY A 1 72 ? -25.656 -35.531 -7.004 1 83 72 GLY A O 1
ATOM 581 N N . PHE A 1 73 ? -27.422 -34.562 -5.977 1 82.56 73 PHE A N 1
ATOM 582 C CA . PHE A 1 73 ? -27.25 -35.312 -4.734 1 82.56 73 PHE A CA 1
ATOM 583 C C . PHE A 1 73 ? -28.094 -36.562 -4.742 1 82.56 73 PHE A C 1
ATOM 585 O O . PHE A 1 73 ? -29.312 -36.5 -4.578 1 82.56 73 PHE A O 1
ATOM 592 N N . LEU A 1 74 ? -27.422 -37.688 -5.09 1 82.31 74 LEU A N 1
ATOM 593 C CA . LEU A 1 74 ? -28.109 -38.938 -5.246 1 82.31 74 LEU A CA 1
ATOM 594 C C . LEU A 1 74 ? -27.969 -39.812 -3.99 1 82.31 74 LEU A C 1
ATOM 596 O O . LEU A 1 74 ? -26.891 -39.844 -3.393 1 82.31 74 LEU A O 1
ATOM 600 N N . LYS A 1 75 ? -29.172 -40.281 -3.605 1 85.44 75 LYS A N 1
ATOM 601 C CA . LYS A 1 75 ? -29.141 -41.281 -2.535 1 85.44 75 LYS A CA 1
ATOM 602 C C . LYS A 1 75 ? -29.109 -42.719 -3.098 1 85.44 75 LYS A C 1
ATOM 604 O O . LYS A 1 75 ? -29.875 -43.031 -4.008 1 85.44 75 LYS A O 1
ATOM 609 N N . GLY A 1 76 ? -28.078 -43.438 -2.75 1 89.56 76 GLY A N 1
ATOM 610 C CA . GLY A 1 76 ? -27.984 -44.812 -3.225 1 89.56 76 GLY A CA 1
ATOM 611 C C . GLY A 1 76 ? -26.812 -45.031 -4.172 1 89.56 76 GLY A C 1
ATOM 612 O O . GLY A 1 76 ? -25.859 -44.25 -4.191 1 89.56 76 GLY A O 1
ATOM 613 N N . THR A 1 77 ? -26.891 -46.219 -4.926 1 93.81 77 THR A N 1
ATOM 614 C CA . THR A 1 77 ? -25.812 -46.625 -5.832 1 93.81 77 THR A CA 1
ATOM 615 C C . THR A 1 77 ? -26.234 -46.438 -7.285 1 93.81 77 THR A C 1
ATOM 617 O O . THR A 1 77 ? -27.328 -46.844 -7.68 1 93.81 77 THR A O 1
ATOM 620 N N . LEU A 1 78 ? -25.453 -45.688 -7.977 1 94.69 78 LEU A N 1
ATOM 621 C CA . LEU A 1 78 ? -25.656 -45.531 -9.414 1 94.69 78 LEU A CA 1
ATOM 622 C C . LEU A 1 78 ? -24.969 -46.625 -10.203 1 94.69 78 LEU A C 1
ATOM 624 O O . LEU A 1 78 ? -23.75 -46.812 -10.07 1 94.69 78 LEU A O 1
ATOM 628 N N . TRP A 1 79 ? -25.734 -47.344 -10.969 1 94.5 79 TRP A N 1
ATOM 629 C CA . TRP A 1 79 ? -25.172 -48.406 -11.805 1 94.5 79 TRP A CA 1
ATOM 630 C C . TRP A 1 79 ? -25.109 -47.969 -13.266 1 94.5 79 TRP A C 1
ATOM 632 O O . TRP A 1 79 ? -26.094 -47.469 -13.805 1 94.5 79 TRP A O 1
ATOM 642 N N . LEU A 1 80 ? -24 -48.156 -13.844 1 95.06 80 LEU A N 1
ATOM 643 C CA . LEU A 1 80 ? -23.812 -47.875 -15.258 1 95.06 80 LEU A CA 1
ATOM 644 C C . LEU A 1 80 ? -23.469 -49.156 -16.031 1 95.06 80 LEU A C 1
ATOM 646 O O . LEU A 1 80 ? -22.734 -50 -15.539 1 95.06 80 LEU A O 1
ATOM 650 N N . ARG A 1 81 ? -24.047 -49.188 -17.125 1 92.25 81 ARG A N 1
ATOM 651 C CA . ARG A 1 81 ? -23.812 -50.375 -17.969 1 92.25 81 ARG A CA 1
ATOM 652 C C . ARG A 1 81 ? -23.469 -49.969 -19.391 1 92.25 81 ARG A C 1
ATOM 654 O O . ARG A 1 81 ? -24.031 -49 -19.922 1 92.25 81 ARG A O 1
ATOM 661 N N . LEU A 1 82 ? -22.484 -50.656 -19.922 1 90.56 82 LEU A N 1
ATOM 662 C CA . LEU A 1 82 ? -22.125 -50.438 -21.312 1 90.56 82 LEU A CA 1
ATOM 663 C C . LEU A 1 82 ? -22.359 -51.719 -22.125 1 90.56 82 LEU A C 1
ATOM 665 O O . LEU A 1 82 ? -21.938 -52.812 -21.703 1 90.56 82 LEU A O 1
ATOM 669 N N . ASP A 1 83 ? -22.984 -51.531 -23.266 1 83.5 83 ASP A N 1
ATOM 670 C CA . ASP A 1 83 ? -23.203 -52.688 -24.141 1 83.5 83 ASP A CA 1
ATOM 671 C C . ASP A 1 83 ? -21.906 -53.125 -24.797 1 83.5 83 ASP A C 1
ATOM 673 O O . ASP A 1 83 ? -21.141 -52.312 -25.297 1 83.5 83 ASP A O 1
ATOM 677 N N . PRO A 1 84 ? -21.594 -54.406 -24.734 1 82.25 84 PRO A N 1
ATOM 678 C CA . PRO A 1 84 ? -20.344 -54.906 -25.297 1 82.25 84 PRO A CA 1
ATOM 679 C C . PRO A 1 84 ? -20.172 -54.594 -26.781 1 82.25 84 PRO A C 1
ATOM 681 O O . PRO A 1 84 ? -19.047 -54.469 -27.266 1 82.25 84 PRO A O 1
ATOM 684 N N . ASN A 1 85 ? -21.266 -54.406 -27.453 1 81.19 85 ASN A N 1
ATOM 685 C CA . ASN A 1 85 ? -21.188 -54.125 -28.875 1 81.19 85 ASN A CA 1
ATOM 686 C C . ASN A 1 85 ? -20.703 -52.688 -29.125 1 81.19 85 ASN A C 1
ATOM 688 O O . ASN A 1 85 ? -20.203 -52.375 -30.219 1 81.19 85 ASN A O 1
ATOM 692 N N . GLN A 1 86 ? -20.719 -51.969 -28.156 1 84 86 GLN A N 1
ATOM 693 C CA . GLN A 1 86 ? -20.375 -50.562 -28.328 1 84 86 GLN A CA 1
ATOM 694 C C . GLN A 1 86 ? -18.984 -50.25 -27.781 1 84 86 GLN A C 1
ATOM 696 O O . GLN A 1 86 ? -18.531 -49.094 -27.797 1 84 86 GLN A O 1
ATOM 701 N N . PHE A 1 87 ? -18.359 -51.219 -27.453 1 84.19 87 PHE A N 1
ATOM 702 C CA . PHE A 1 87 ? -17.031 -51.062 -26.859 1 84.19 87 PHE A CA 1
ATOM 703 C C . PHE A 1 87 ? -16.047 -50.531 -27.891 1 84.19 87 PHE A C 1
ATOM 705 O O . PHE A 1 87 ? -15.938 -51.094 -28.984 1 84.19 87 PHE A O 1
ATOM 712 N N . PRO A 1 88 ? -15.453 -49.438 -27.531 1 85.75 88 PRO A N 1
ATOM 713 C CA . PRO A 1 88 ? -14.391 -49.031 -28.453 1 85.75 88 PRO A CA 1
ATOM 714 C C . PRO A 1 88 ? -13.219 -50 -28.484 1 85.75 88 PRO A C 1
ATOM 716 O O . PRO A 1 88 ? -13.125 -50.906 -27.641 1 85.75 88 PRO A O 1
ATOM 719 N N . ASP A 1 89 ? -12.367 -49.875 -29.469 1 83.25 89 ASP A N 1
ATOM 720 C CA . ASP A 1 89 ? -11.211 -50.75 -29.656 1 83.25 89 ASP A CA 1
ATOM 721 C C . ASP A 1 89 ? -10.266 -50.688 -28.453 1 83.25 89 ASP A C 1
ATOM 723 O O . ASP A 1 89 ? -9.688 -49.625 -28.188 1 83.25 89 ASP A O 1
ATOM 727 N N . PRO A 1 90 ? -10.18 -51.812 -27.703 1 82.44 90 PRO A N 1
ATOM 728 C CA . PRO A 1 90 ? -9.352 -51.781 -26.484 1 82.44 90 PRO A CA 1
ATOM 729 C C . PRO A 1 90 ? -7.871 -51.594 -26.797 1 82.44 90 PRO A C 1
ATOM 731 O O . PRO A 1 90 ? -7.109 -51.188 -25.906 1 82.44 90 PRO A O 1
ATOM 734 N N . THR A 1 91 ? -7.414 -51.875 -27.922 1 81.56 91 THR A N 1
ATOM 735 C CA . THR A 1 91 ? -6.016 -51.656 -28.297 1 81.56 91 THR A CA 1
ATOM 736 C C . THR A 1 91 ? -5.711 -50.188 -28.469 1 81.56 91 THR A C 1
ATOM 738 O O . THR A 1 91 ? -4.617 -49.719 -28.125 1 81.56 91 THR A O 1
ATOM 741 N N . LYS A 1 92 ? -6.789 -49.531 -28.828 1 85.31 92 LYS A N 1
ATOM 742 C CA . LYS A 1 92 ? -6.625 -48.094 -29.047 1 85.31 92 LYS A CA 1
ATOM 743 C C . LYS A 1 92 ? -6.941 -47.312 -27.766 1 85.31 92 LYS A C 1
ATOM 745 O O . LYS A 1 92 ? -6.293 -46.312 -27.469 1 85.31 92 LYS A O 1
ATOM 750 N N . PHE A 1 93 ? -7.938 -47.875 -27.125 1 89.75 93 PHE A N 1
ATOM 751 C CA . PHE A 1 93 ? -8.383 -47.188 -25.922 1 89.75 93 PHE A CA 1
ATOM 752 C C . PHE A 1 93 ? -8.391 -48.125 -24.719 1 89.75 93 PHE A C 1
ATOM 754 O O . PHE A 1 93 ? -9.453 -48.531 -24.234 1 89.75 93 PHE A O 1
ATOM 761 N N . PRO A 1 94 ? -7.223 -48.312 -24.125 1 88.94 94 PRO A N 1
ATOM 762 C CA . PRO A 1 94 ? -7.125 -49.312 -23.047 1 88.94 94 PRO A CA 1
ATOM 763 C C . PRO A 1 94 ? -7.527 -48.75 -21.688 1 88.94 94 PRO A C 1
ATOM 765 O O . PRO A 1 94 ? -7.668 -49.531 -20.719 1 88.94 94 PRO A O 1
ATOM 768 N N . LEU A 1 95 ? -7.758 -47.469 -21.625 1 92.25 95 LEU A N 1
ATOM 769 C CA . LEU A 1 95 ? -8.047 -46.875 -20.328 1 92.25 95 LEU A CA 1
ATOM 770 C C . LEU A 1 95 ? -9.438 -46.25 -20.312 1 92.25 95 LEU A C 1
ATOM 772 O O . LEU A 1 95 ? -9.852 -45.625 -21.297 1 92.25 95 LEU A O 1
ATOM 776 N N . LEU A 1 96 ? -10.188 -46.469 -19.25 1 92.94 96 LEU A N 1
ATOM 777 C CA . LEU A 1 96 ? -11.453 -45.781 -18.969 1 92.94 96 LEU A CA 1
ATOM 778 C C . LEU A 1 96 ? -11.281 -44.75 -17.875 1 92.94 96 LEU A C 1
ATOM 780 O O . LEU A 1 96 ? -10.875 -45.094 -16.75 1 92.94 96 LEU A O 1
ATOM 784 N N . LEU A 1 97 ? -11.484 -43.594 -18.25 1 94.25 97 LEU A N 1
ATOM 785 C CA . LEU A 1 97 ? -11.344 -42.469 -17.328 1 94.25 97 LEU A CA 1
ATOM 786 C C . LEU A 1 97 ? -12.703 -41.969 -16.875 1 94.25 97 LEU A C 1
ATOM 788 O O . LEU A 1 97 ? -13.531 -41.594 -17.703 1 94.25 97 LEU A O 1
ATOM 792 N N . VAL A 1 98 ? -13.008 -42.094 -15.586 1 94.12 98 VAL A N 1
ATOM 793 C CA . VAL A 1 98 ? -14.156 -41.438 -14.984 1 94.12 98 VAL A CA 1
ATOM 794 C C . VAL A 1 98 ? -13.758 -40.031 -14.516 1 94.12 98 VAL A C 1
ATOM 796 O O . VAL A 1 98 ? -13.125 -39.875 -13.469 1 94.12 98 VAL A O 1
ATOM 799 N N . GLN A 1 99 ? -14.156 -39.094 -15.273 1 92.19 99 GLN A N 1
ATOM 800 C CA . GLN A 1 99 ? -13.773 -37.719 -14.977 1 92.19 99 GLN A CA 1
ATOM 801 C C . GLN A 1 99 ? -14.586 -37.156 -13.812 1 92.19 99 GLN A C 1
ATOM 803 O O . GLN A 1 99 ? -15.656 -36.594 -14.016 1 92.19 99 GLN A O 1
ATOM 808 N N . ALA A 1 100 ? -14.133 -37.312 -12.703 1 90.06 100 ALA A N 1
ATOM 809 C CA . ALA A 1 100 ? -14.672 -36.844 -11.438 1 90.06 100 ALA A CA 1
ATOM 810 C C . ALA A 1 100 ? -13.602 -36.875 -10.344 1 90.06 100 ALA A C 1
ATOM 812 O O . ALA A 1 100 ? -12.602 -37.562 -10.461 1 90.06 100 ALA A O 1
ATOM 813 N N . HIS A 1 101 ? -13.82 -36.094 -9.398 1 87.69 101 HIS A N 1
ATOM 814 C CA . HIS A 1 101 ? -12.75 -35.938 -8.414 1 87.69 101 HIS A CA 1
ATOM 815 C C . HIS A 1 101 ? -13.242 -36.281 -7.012 1 87.69 101 HIS A C 1
ATOM 817 O O . HIS A 1 101 ? -12.445 -36.594 -6.121 1 87.69 101 HIS A O 1
ATOM 823 N N . ASN A 1 102 ? -14.484 -36.281 -6.883 1 88.5 102 ASN A N 1
ATOM 824 C CA . ASN A 1 102 ? -14.977 -36.406 -5.516 1 88.5 102 ASN A CA 1
ATOM 825 C C . ASN A 1 102 ? -16.047 -37.469 -5.391 1 88.5 102 ASN A C 1
ATOM 827 O O . ASN A 1 102 ? -17.172 -37.188 -4.992 1 88.5 102 ASN A O 1
ATOM 831 N N . ILE A 1 103 ? -15.703 -38.656 -5.785 1 92.25 103 ILE A N 1
ATOM 832 C CA . ILE A 1 103 ? -16.594 -39.812 -5.641 1 92.25 103 ILE A CA 1
ATOM 833 C C . ILE A 1 103 ? -16.078 -40.75 -4.551 1 92.25 103 ILE A C 1
ATOM 835 O O . ILE A 1 103 ? -14.867 -40.969 -4.453 1 92.25 103 ILE A O 1
ATOM 839 N N . ASP A 1 104 ? -16.938 -41.219 -3.75 1 91.25 104 ASP A N 1
ATOM 840 C CA . ASP A 1 104 ? -16.547 -42.031 -2.607 1 91.25 104 ASP A CA 1
ATOM 841 C C . ASP A 1 104 ? -16.141 -43.438 -3.053 1 91.25 104 ASP A C 1
ATOM 843 O O . ASP A 1 104 ? -15.094 -43.938 -2.639 1 91.25 104 ASP A O 1
ATOM 847 N N . LEU A 1 105 ? -16.984 -44 -3.869 1 92.75 105 LEU A N 1
ATOM 848 C CA . LEU A 1 105 ? -16.703 -45.375 -4.293 1 92.75 105 LEU A CA 1
ATOM 849 C C . LEU A 1 105 ? -17.031 -45.562 -5.77 1 92.75 105 LEU A C 1
ATOM 851 O O . LEU A 1 105 ? -18.125 -45.188 -6.219 1 92.75 105 LEU A O 1
ATOM 855 N N . VAL A 1 106 ? -16.078 -45.969 -6.484 1 94.88 106 VAL A N 1
ATOM 856 C CA . VAL A 1 106 ? -16.25 -46.375 -7.875 1 94.88 106 VAL A CA 1
ATOM 857 C C . VAL A 1 106 ? -15.727 -47.781 -8.07 1 94.88 106 VAL A C 1
ATOM 859 O O . VAL A 1 106 ? -14.547 -48.062 -7.844 1 94.88 106 VAL A O 1
ATOM 862 N N . GLU A 1 107 ? -16.594 -48.656 -8.461 1 94 107 GLU A N 1
ATOM 863 C CA . GLU A 1 107 ? -16.219 -50.062 -8.703 1 94 107 GLU A CA 1
ATOM 864 C C . GLU A 1 107 ? -16.516 -50.469 -10.148 1 94 107 GLU A C 1
ATOM 866 O O . GLU A 1 107 ? -17.594 -50.188 -10.656 1 94 107 GLU A O 1
ATOM 871 N N . LEU A 1 108 ? -15.523 -50.938 -10.727 1 92.75 108 LEU A N 1
ATOM 872 C CA . LEU A 1 108 ? -15.672 -51.438 -12.086 1 92.75 108 LEU A CA 1
ATOM 873 C C . LEU A 1 108 ? -15.719 -52.969 -12.086 1 92.75 108 LEU A C 1
ATOM 875 O O . LEU A 1 108 ? -14.844 -53.625 -11.523 1 92.75 108 LEU A O 1
ATOM 879 N N . TYR A 1 109 ? -16.797 -53.5 -12.656 1 89.19 109 TYR A N 1
ATOM 880 C CA . TYR A 1 109 ? -17 -54.938 -12.766 1 89.19 109 TYR A CA 1
ATOM 881 C C . TYR A 1 109 ? -16.812 -55.406 -14.203 1 89.19 109 TYR A C 1
ATOM 883 O O . TYR A 1 109 ? -17.484 -54.906 -15.109 1 89.19 109 TYR A O 1
ATOM 891 N N . HIS A 1 110 ? -15.797 -56.281 -14.344 1 82.75 110 HIS A N 1
ATOM 892 C CA . HIS A 1 110 ? -15.578 -56.938 -15.641 1 82.75 110 HIS A CA 1
ATOM 893 C C . HIS A 1 110 ? -15.969 -58.406 -15.609 1 82.75 110 HIS A C 1
ATOM 895 O O . HIS A 1 110 ? -15.57 -59.125 -14.703 1 82.75 110 HIS A O 1
ATOM 901 N N . LYS A 1 111 ? -16.891 -58.781 -16.484 1 74.5 111 LYS A N 1
ATOM 902 C CA . LYS A 1 111 ? -17.297 -60.188 -16.531 1 74.5 111 LYS A CA 1
ATOM 903 C C . LYS A 1 111 ? -16.234 -61.062 -17.203 1 74.5 111 LYS A C 1
ATOM 905 O O . LYS A 1 111 ? -15.805 -60.75 -18.312 1 74.5 111 LYS A O 1
ATOM 910 N N . HIS A 1 112 ? -15.422 -61.812 -16.406 1 66.5 112 HIS A N 1
ATOM 911 C CA . HIS A 1 112 ? -14.461 -62.75 -16.953 1 66.5 112 HIS A CA 1
ATOM 912 C C . HIS A 1 112 ? -15.086 -64.125 -17.156 1 66.5 112 HIS A C 1
ATOM 914 O O . HIS A 1 112 ? -15.828 -64.625 -16.297 1 66.5 112 HIS A O 1
ATOM 920 N N . GLU A 1 113 ? -14.453 -64.812 -18.203 1 61.66 113 GLU A N 1
ATOM 921 C CA . GLU A 1 113 ? -14.867 -66.188 -18.547 1 61.66 113 GLU A CA 1
ATOM 922 C C . GLU A 1 113 ? -15.586 -66.875 -17.375 1 61.66 113 GLU A C 1
ATOM 924 O O . GLU A 1 113 ? -15.062 -66.875 -16.266 1 61.66 113 GLU A O 1
ATOM 929 N N . GLY A 1 114 ? -16.844 -67.312 -17.516 1 60.94 114 GLY A N 1
ATOM 930 C CA . GLY A 1 114 ? -17.719 -67.938 -16.562 1 60.94 114 GLY A CA 1
ATOM 931 C C . GLY A 1 114 ? -18.562 -67 -15.766 1 60.94 114 GLY A C 1
ATOM 932 O O . GLY A 1 114 ? -18.812 -65.875 -16.219 1 60.94 114 GLY A O 1
ATOM 933 N N . ASP A 1 115 ? -19.203 -67.312 -14.602 1 64.5 115 ASP A N 1
ATOM 934 C CA . ASP A 1 115 ? -20.172 -66.562 -13.789 1 64.5 115 ASP A CA 1
ATOM 935 C C . ASP A 1 115 ? -19.484 -65.688 -12.742 1 64.5 115 ASP A C 1
ATOM 937 O O . ASP A 1 115 ? -20.125 -65.188 -11.836 1 64.5 115 ASP A O 1
ATOM 941 N N . SER A 1 116 ? -18.016 -65.312 -12.969 1 76.56 116 SER A N 1
ATOM 942 C CA . SER A 1 116 ? -17.406 -64.562 -11.883 1 76.56 116 SER A CA 1
ATOM 943 C C . SER A 1 116 ? -16.922 -63.188 -12.375 1 76.56 116 SER A C 1
ATOM 945 O O . SER A 1 116 ? -16.547 -63.031 -13.531 1 76.56 116 SER A O 1
ATOM 947 N N . PHE A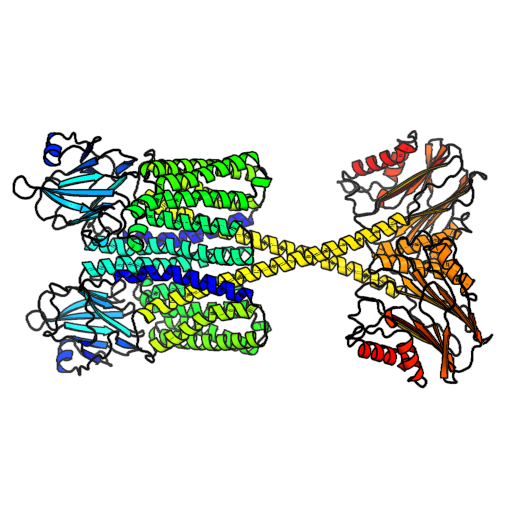 1 117 ? -17.172 -62.062 -11.57 1 80.44 117 PHE A N 1
ATOM 948 C CA . PHE A 1 117 ? -16.781 -60.688 -11.875 1 80.44 117 PHE A CA 1
ATOM 949 C C . PHE A 1 117 ? -15.445 -60.344 -11.234 1 80.44 117 PHE A C 1
ATOM 951 O O . PHE A 1 117 ? -15.195 -60.719 -10.086 1 80.44 117 PHE A O 1
ATOM 958 N N . ILE A 1 118 ? -14.5 -59.844 -12.039 1 83.44 118 ILE A N 1
ATOM 959 C CA . ILE A 1 118 ? -13.305 -59.219 -11.484 1 83.44 118 ILE A CA 1
ATOM 960 C C . ILE A 1 118 ? -13.609 -57.75 -11.125 1 83.44 118 ILE A C 1
ATOM 962 O O . ILE A 1 118 ? -14.133 -57 -11.945 1 83.44 118 ILE A O 1
ATOM 966 N N . VAL A 1 119 ? -13.32 -57.438 -9.898 1 88.56 119 VAL A N 1
ATOM 967 C CA . VAL A 1 119 ? -13.719 -56.125 -9.398 1 88.56 119 VAL A CA 1
ATOM 968 C C . VAL A 1 119 ? -12.484 -55.25 -9.219 1 88.56 119 VAL A C 1
ATOM 970 O O . VAL A 1 119 ? -11.492 -55.688 -8.617 1 88.56 119 VAL A O 1
ATOM 973 N N . SER A 1 120 ? -12.438 -54.094 -9.875 1 90.5 120 SER A N 1
ATOM 974 C CA . SER A 1 120 ? -11.461 -53.062 -9.633 1 90.5 120 SER A CA 1
ATOM 975 C C . SER A 1 120 ? -12.086 -51.875 -8.875 1 90.5 120 SER A C 1
ATOM 977 O O . SER A 1 120 ? -13.094 -51.312 -9.305 1 90.5 120 SER A O 1
ATOM 979 N N . LYS A 1 121 ? -11.484 -51.531 -7.793 1 92.19 121 LYS A N 1
ATOM 980 C CA . LYS A 1 121 ? -12.062 -50.5 -6.93 1 92.19 121 LYS A CA 1
ATOM 981 C C . LYS A 1 121 ? -11.258 -49.188 -6.996 1 92.19 121 LYS A C 1
ATOM 983 O O . LYS A 1 121 ? -10.031 -49.25 -7.168 1 92.19 121 LYS A O 1
ATOM 988 N N . SER A 1 122 ? -11.875 -48.125 -6.969 1 93.38 122 SER A N 1
ATOM 989 C CA . SER A 1 122 ? -11.312 -46.781 -6.875 1 93.38 122 SER A CA 1
ATOM 990 C C . SER A 1 122 ? -12.211 -45.844 -6.07 1 93.38 122 SER A C 1
ATOM 992 O O . SER A 1 122 ? -13.125 -46.312 -5.375 1 93.38 122 SER A O 1
ATOM 994 N N . GLY A 1 123 ? -11.891 -44.562 -5.996 1 91 123 GLY A N 1
ATOM 995 C CA . GLY A 1 123 ? -12.641 -43.625 -5.164 1 91 123 GLY A CA 1
ATOM 996 C C . GLY A 1 123 ? -11.867 -43.156 -3.951 1 91 123 GLY A C 1
ATOM 997 O O . GLY A 1 123 ? -10.688 -43.469 -3.785 1 91 123 GLY A O 1
ATOM 998 N N . HIS A 1 124 ? -12.586 -42.469 -3.16 1 90.44 124 HIS A N 1
ATOM 999 C CA . HIS A 1 124 ? -11.953 -41.906 -1.975 1 90.44 124 HIS A CA 1
ATOM 1000 C C . HIS A 1 124 ? -11.617 -43 -0.958 1 90.44 124 HIS A C 1
ATOM 1002 O O . HIS A 1 124 ? -10.719 -42.844 -0.135 1 90.44 124 HIS A O 1
ATOM 1008 N N . ILE A 1 125 ? -12.352 -44.031 -1.045 1 89.31 125 ILE A N 1
ATOM 1009 C CA . ILE A 1 125 ? -12.164 -45.094 -0.081 1 89.31 125 ILE A CA 1
ATOM 1010 C C . ILE A 1 125 ? -10.805 -45.75 -0.286 1 89.31 125 ILE A C 1
ATOM 1012 O O . ILE A 1 125 ? -10.18 -46.219 0.672 1 89.31 125 ILE A O 1
ATOM 1016 N N . GLN A 1 126 ? -10.383 -45.75 -1.491 1 90.88 126 GLN A N 1
ATOM 1017 C CA . GLN A 1 126 ? -9.078 -46.312 -1.819 1 90.88 126 GLN A CA 1
ATOM 1018 C C . GLN A 1 126 ? -7.973 -45.281 -1.679 1 90.88 126 GLN A C 1
ATOM 1020 O O . GLN A 1 126 ? -8.086 -44.188 -2.205 1 90.88 126 GLN A O 1
ATOM 1025 N N . PRO A 1 127 ? -6.961 -45.688 -0.904 1 91.56 127 PRO A N 1
ATOM 1026 C CA . PRO A 1 127 ? -5.832 -44.75 -0.854 1 91.56 127 PRO A CA 1
ATOM 1027 C C . PRO A 1 127 ? -5.305 -44.406 -2.238 1 91.56 127 PRO A C 1
ATOM 1029 O O . PRO A 1 127 ? -5.289 -45.25 -3.139 1 91.56 127 PRO A O 1
ATOM 1032 N N . MET A 1 128 ? -4.898 -43.219 -2.43 1 89.62 128 MET A N 1
ATOM 1033 C CA . MET A 1 128 ? -4.562 -42.656 -3.727 1 89.62 128 MET A CA 1
ATOM 1034 C C . MET A 1 128 ? -3.502 -43.469 -4.441 1 89.62 128 MET A C 1
ATOM 1036 O O . MET A 1 128 ? -3.65 -43.812 -5.617 1 89.62 128 MET A O 1
ATOM 1040 N N . PHE A 1 129 ? -2.49 -43.938 -3.77 1 87.25 129 PHE A N 1
ATOM 1041 C CA . PHE A 1 129 ? -1.354 -44.562 -4.418 1 87.25 129 PHE A CA 1
ATOM 1042 C C . PHE A 1 129 ? -1.556 -46.062 -4.492 1 87.25 129 PHE A C 1
ATOM 1044 O O . PHE A 1 129 ? -0.694 -46.812 -4.996 1 87.25 129 PHE A O 1
ATOM 1051 N N . GLN A 1 130 ? -2.779 -46.531 -4.078 1 87.94 130 GLN A N 1
ATOM 1052 C CA . GLN A 1 130 ? -3.158 -47.938 -4.246 1 87.94 130 GLN A CA 1
ATOM 1053 C C . GLN A 1 130 ? -4.141 -48.094 -5.398 1 87.94 130 GLN A C 1
ATOM 1055 O O . GLN A 1 130 ? -4.465 -49.219 -5.785 1 87.94 130 GLN A O 1
ATOM 1060 N N . ARG A 1 131 ? -4.488 -47 -5.934 1 89.56 131 ARG A N 1
ATOM 1061 C CA . ARG A 1 131 ? -5.309 -47.031 -7.141 1 89.56 131 ARG A CA 1
ATOM 1062 C C . ARG A 1 131 ? -4.508 -47.562 -8.328 1 89.56 131 ARG A C 1
ATOM 1064 O O . ARG A 1 131 ? -3.275 -47.562 -8.297 1 89.56 131 ARG A O 1
ATOM 1071 N N . GLU A 1 132 ? -5.172 -48 -9.289 1 87.19 132 GLU A N 1
ATOM 1072 C CA . GLU A 1 132 ? -4.477 -48.5 -10.477 1 87.19 132 GLU A CA 1
ATOM 1073 C C . GLU A 1 132 ? -3.559 -47.438 -11.07 1 87.19 132 GLU A C 1
ATOM 1075 O O . GLU A 1 132 ? -2.393 -47.719 -11.359 1 87.19 132 GLU A O 1
ATOM 1080 N N . ILE A 1 133 ? -4.059 -46.281 -11.203 1 89.06 133 ILE A N 1
ATOM 1081 C CA . ILE A 1 133 ? -3.283 -45.094 -11.609 1 89.06 133 ILE A CA 1
ATOM 1082 C C . ILE A 1 133 ? -3.604 -43.938 -10.695 1 89.06 133 ILE A C 1
ATOM 1084 O O . ILE A 1 133 ? -4.738 -43.438 -10.664 1 89.06 133 ILE A O 1
ATOM 1088 N N . PRO A 1 134 ? -2.602 -43.562 -9.93 1 89.94 134 PRO A N 1
ATOM 1089 C CA . PRO A 1 134 ? -2.854 -42.406 -9.078 1 89.94 134 PRO A CA 1
ATOM 1090 C C . PRO A 1 134 ? -3.139 -41.125 -9.883 1 89.94 134 PRO A C 1
ATOM 1092 O O . PRO A 1 134 ? -2.293 -40.688 -10.664 1 89.94 134 PRO A O 1
ATOM 1095 N N . HIS A 1 135 ? -4.242 -40.656 -9.781 1 92.12 135 HIS A N 1
ATOM 1096 C CA . HIS A 1 135 ? -4.742 -39.5 -10.539 1 92.12 135 HIS A CA 1
ATOM 1097 C C . HIS A 1 135 ? -5.895 -38.812 -9.82 1 92.12 135 HIS A C 1
ATOM 1099 O O . HIS A 1 135 ? -6.551 -39.438 -8.969 1 92.12 135 HIS A O 1
ATOM 1105 N N . ARG A 1 136 ? -6.02 -37.594 -10.117 1 92 136 ARG A N 1
ATOM 1106 C CA . ARG A 1 136 ? -7.137 -36.906 -9.5 1 92 136 ARG A CA 1
ATOM 1107 C C . ARG A 1 136 ? -8.469 -37.469 -9.969 1 92 136 ARG A C 1
ATOM 1109 O O . ARG A 1 136 ? -9.461 -37.438 -9.227 1 92 136 ARG A O 1
ATOM 1116 N N . ASN A 1 137 ? -8.484 -37.844 -11.227 1 93.81 137 ASN A N 1
ATOM 1117 C CA . ASN A 1 137 ? -9.633 -38.594 -11.75 1 93.81 137 ASN A CA 1
ATOM 1118 C C . ASN A 1 137 ? -9.523 -40.062 -11.453 1 93.81 137 ASN A C 1
ATOM 1120 O O . ASN A 1 137 ? -8.523 -40.531 -10.891 1 93.81 137 ASN A O 1
ATOM 1124 N N . PHE A 1 138 ? -10.57 -40.812 -11.766 1 94.88 138 PHE A N 1
ATOM 1125 C CA . PHE A 1 138 ? -10.555 -42.25 -11.562 1 94.88 138 PHE A CA 1
ATOM 1126 C C . PHE A 1 138 ? -10.289 -43 -12.875 1 94.88 138 PHE A C 1
ATOM 1128 O O . PHE A 1 138 ? -11.102 -42.938 -13.797 1 94.88 138 PHE A O 1
ATOM 1135 N N . VAL A 1 139 ? -9.133 -43.625 -12.922 1 94.38 139 VAL A N 1
ATOM 1136 C CA . VAL A 1 139 ? -8.695 -44.281 -14.156 1 94.38 139 VAL A CA 1
ATOM 1137 C C . VAL A 1 139 ? -8.633 -45.781 -13.961 1 94.38 139 VAL A C 1
ATOM 1139 O O . VAL A 1 139 ? -8.062 -46.25 -12.984 1 94.38 139 VAL A O 1
ATOM 1142 N N . PHE A 1 140 ? -9.234 -46.5 -14.891 1 92.56 140 PHE A N 1
ATOM 1143 C CA . PHE A 1 140 ? -9.25 -47.938 -14.859 1 92.56 140 PHE A CA 1
ATOM 1144 C C . PHE A 1 140 ? -8.625 -48.531 -16.125 1 92.56 140 PHE A C 1
ATOM 1146 O O . PHE A 1 140 ? -8.789 -47.969 -17.203 1 92.56 140 PHE A O 1
ATOM 1153 N N . ARG A 1 141 ? -7.898 -49.625 -16 1 89.69 141 ARG A N 1
ATOM 1154 C CA . ARG A 1 141 ? -7.367 -50.375 -17.141 1 89.69 141 ARG A CA 1
ATOM 1155 C C . ARG A 1 141 ? -8.352 -51.438 -17.609 1 89.69 141 ARG A C 1
ATOM 1157 O O . ARG A 1 141 ? -8.883 -52.188 -16.797 1 89.69 141 ARG A O 1
ATOM 1164 N N . LEU A 1 142 ? -8.625 -51.312 -18.922 1 86.19 142 LEU A N 1
ATOM 1165 C CA . LEU A 1 142 ? -9.57 -52.25 -19.484 1 86.19 142 LEU A CA 1
ATOM 1166 C C . LEU A 1 142 ? -8.836 -53.438 -20.109 1 86.19 142 LEU A C 1
ATOM 1168 O O . LEU A 1 142 ? -7.742 -53.281 -20.656 1 86.19 142 LEU A O 1
ATOM 1172 N N . GLY A 1 143 ? -9.305 -54.625 -19.797 1 73.38 143 GLY A N 1
ATOM 1173 C CA . GLY A 1 143 ? -8.75 -55.844 -20.406 1 73.38 143 GLY A CA 1
ATOM 1174 C C . GLY A 1 143 ? -9.109 -55.969 -21.875 1 73.38 143 GLY A C 1
ATOM 1175 O O . GLY A 1 143 ? -9.891 -55.156 -22.406 1 73.38 143 GLY A O 1
ATOM 1176 N N . HIS A 1 144 ? -8.484 -56.812 -22.656 1 66.06 144 HIS A N 1
ATOM 1177 C CA . HIS A 1 144 ? -8.57 -56.969 -24.094 1 66.06 144 HIS A CA 1
ATOM 1178 C C . HIS A 1 144 ? -9.891 -57.625 -24.5 1 66.06 144 HIS A C 1
ATOM 1180 O O . HIS A 1 144 ? -10.273 -57.594 -25.672 1 66.06 144 HIS A O 1
ATOM 1186 N N . GLN A 1 145 ? -10.633 -58.094 -23.594 1 65.75 145 GLN A N 1
ATOM 1187 C CA . GLN A 1 145 ? -11.82 -58.844 -24.031 1 65.75 145 GLN A CA 1
ATOM 1188 C C . GLN A 1 145 ? -13.07 -57.969 -23.922 1 65.75 145 GLN A C 1
ATOM 1190 O O . GLN A 1 145 ? -13.164 -57.094 -23.047 1 65.75 145 GLN A O 1
ATOM 1195 N N . LYS A 1 146 ? -13.875 -57.938 -25.047 1 65.25 146 LYS A N 1
ATOM 1196 C CA . LYS A 1 146 ? -15.125 -57.188 -25.125 1 65.25 146 LYS A CA 1
ATOM 1197 C C . LYS A 1 146 ? -16.188 -57.781 -24.203 1 65.25 146 LYS A C 1
ATOM 1199 O O . LYS A 1 146 ? -16.906 -58.719 -24.594 1 65.25 146 LYS A O 1
ATOM 1204 N N . GLU A 1 147 ? -16.047 -57.562 -22.969 1 73.75 147 GLU A N 1
ATOM 1205 C CA . GLU A 1 147 ? -17.016 -58.062 -22 1 73.75 147 GLU A CA 1
ATOM 1206 C C . GLU A 1 147 ? -17.859 -56.938 -21.438 1 73.75 147 GLU A C 1
ATOM 1208 O O . GLU A 1 147 ? -17.578 -55.75 -21.656 1 73.75 147 GLU A O 1
ATOM 1213 N N . THR A 1 148 ? -19.062 -57.406 -20.953 1 78.25 148 THR A N 1
ATOM 1214 C CA . THR A 1 148 ? -19.953 -56.469 -20.312 1 78.25 148 THR A CA 1
ATOM 1215 C C . THR A 1 148 ? -19.281 -55.781 -19.125 1 78.25 148 THR A C 1
ATOM 1217 O O . THR A 1 148 ? -18.672 -56.469 -18.281 1 78.25 148 THR A O 1
ATOM 1220 N N . ILE A 1 149 ? -19.281 -54.438 -19.25 1 85.56 149 ILE A N 1
ATOM 1221 C CA . ILE A 1 149 ? -18.703 -53.656 -18.172 1 85.56 149 ILE A CA 1
ATOM 1222 C C . ILE A 1 149 ? -19.812 -53.031 -17.344 1 85.56 149 ILE A C 1
ATOM 1224 O O . ILE A 1 149 ? -20.766 -52.469 -17.891 1 85.56 149 ILE A O 1
ATOM 1228 N N . LEU A 1 150 ? -19.812 -53.25 -16.078 1 90.31 150 LEU A N 1
ATOM 1229 C CA . LEU A 1 150 ? -20.688 -52.625 -15.102 1 90.31 150 LEU A CA 1
ATOM 1230 C C . LEU A 1 150 ? -19.891 -51.719 -14.164 1 90.31 150 LEU A C 1
ATOM 1232 O O . LEU A 1 150 ? -18.812 -52.094 -13.695 1 90.31 150 LEU A O 1
ATOM 1236 N N . ILE A 1 151 ? -20.391 -50.531 -14 1 94.12 151 ILE A N 1
ATOM 1237 C CA . ILE A 1 151 ? -19.75 -49.625 -13.07 1 94.12 151 ILE A CA 1
ATOM 1238 C C . ILE A 1 151 ? -20.734 -49.25 -11.961 1 94.12 151 ILE A C 1
ATOM 1240 O O . ILE A 1 151 ? -21.875 -48.875 -12.234 1 94.12 151 ILE A O 1
ATOM 1244 N N . ALA A 1 152 ? -20.312 -49.375 -10.758 1 94.38 152 ALA A N 1
ATOM 1245 C CA . ALA A 1 152 ? -21.094 -48.938 -9.594 1 94.38 152 ALA A CA 1
ATOM 1246 C C . ALA A 1 152 ? -20.469 -47.719 -8.961 1 94.38 152 ALA A C 1
ATOM 1248 O O . ALA A 1 152 ? -19.281 -47.688 -8.617 1 94.38 152 ALA A O 1
ATOM 1249 N N . ILE A 1 153 ? -21.25 -46.656 -8.836 1 94.88 153 ILE A N 1
ATOM 1250 C CA . ILE A 1 153 ? -20.781 -45.406 -8.273 1 94.88 153 ILE A CA 1
ATOM 1251 C C . ILE A 1 153 ? -21.625 -45 -7.059 1 94.88 153 ILE A C 1
ATOM 1253 O O . ILE A 1 153 ? -22.844 -45.031 -7.125 1 94.88 153 ILE A O 1
ATOM 1257 N N . LYS A 1 154 ? -20.984 -44.719 -5.977 1 91.75 154 LYS A N 1
ATOM 1258 C CA . LYS A 1 154 ? -21.609 -44.219 -4.762 1 91.75 154 LYS A CA 1
ATOM 1259 C C . LYS A 1 154 ? -20.938 -42.938 -4.277 1 91.75 154 LYS A C 1
ATOM 1261 O O . LYS A 1 154 ? -19.703 -42.875 -4.188 1 91.75 154 LYS A O 1
ATOM 1266 N N . SER A 1 155 ? -21.734 -41.875 -4.094 1 87.81 155 SER A N 1
ATOM 1267 C CA . SER A 1 155 ? -21.172 -40.594 -3.658 1 87.81 155 SER A CA 1
ATOM 1268 C C . SER A 1 155 ? -22.094 -39.875 -2.693 1 87.81 155 SER A C 1
ATOM 1270 O O . SER A 1 155 ? -23.328 -39.906 -2.857 1 87.81 155 SER A O 1
ATOM 1272 N N . ASP A 1 156 ? -21.531 -39.188 -1.644 1 81.94 156 ASP A N 1
ATOM 1273 C CA . ASP A 1 156 ? -22.297 -38.406 -0.691 1 81.94 156 ASP A CA 1
ATOM 1274 C C . ASP A 1 156 ? -22.438 -36.969 -1.176 1 81.94 156 ASP A C 1
ATOM 1276 O O . ASP A 1 156 ? -23.297 -36.219 -0.678 1 81.94 156 ASP A O 1
ATOM 1280 N N . ILE A 1 157 ? -21.609 -36.625 -2.049 1 82.75 157 ILE A N 1
ATOM 1281 C CA . ILE A 1 157 ? -21.656 -35.25 -2.566 1 82.75 157 ILE A CA 1
ATOM 1282 C C . ILE A 1 157 ? -22.266 -35.25 -3.961 1 82.75 157 ILE A C 1
ATOM 1284 O O . ILE A 1 157 ? -22.609 -36.312 -4.496 1 82.75 157 ILE A O 1
ATOM 1288 N N . SER A 1 158 ? -22.531 -34.062 -4.516 1 83.56 158 SER A N 1
ATOM 1289 C CA . SER A 1 158 ? -23.141 -33.969 -5.836 1 83.56 158 SER A CA 1
ATOM 1290 C C . SER A 1 158 ? -22.328 -34.719 -6.883 1 83.56 158 SER A C 1
ATOM 1292 O O . SER A 1 158 ? -21.109 -34.594 -6.934 1 83.56 158 SER A O 1
ATOM 1294 N N . LEU A 1 159 ? -23.062 -35.5 -7.676 1 87.31 159 LEU A N 1
ATOM 1295 C CA . LEU A 1 159 ? -22.375 -36.406 -8.594 1 87.31 159 LEU A CA 1
ATOM 1296 C C . LEU A 1 159 ? -22.422 -35.875 -10.016 1 87.31 159 LEU A C 1
ATOM 1298 O O . LEU A 1 159 ? -23.484 -35.781 -10.617 1 87.31 159 LEU A O 1
ATOM 1302 N N . GLN A 1 160 ? -21.344 -35.438 -10.492 1 87.88 160 GLN A N 1
ATOM 1303 C CA . GLN A 1 160 ? -21.125 -35.031 -11.875 1 87.88 160 GLN A CA 1
ATOM 1304 C C . GLN A 1 160 ? -19.891 -35.75 -12.453 1 87.88 160 GLN A C 1
ATOM 1306 O O . GLN A 1 160 ? -18.844 -35.781 -11.812 1 87.88 160 GLN A O 1
ATOM 1311 N N . PHE A 1 161 ? -20.078 -36.344 -13.609 1 90.88 161 PHE A N 1
ATOM 1312 C CA . PHE A 1 161 ? -18.922 -37.062 -14.18 1 90.88 161 PHE A CA 1
ATOM 1313 C C . PHE A 1 161 ? -19.094 -37.25 -15.68 1 90.88 161 PHE A C 1
ATOM 1315 O O . PHE A 1 161 ? -20.172 -37 -16.219 1 90.88 161 PHE A O 1
ATOM 1322 N N . SER A 1 162 ? -18.062 -37.531 -16.297 1 93.69 162 SER A N 1
ATOM 1323 C CA . SER A 1 162 ? -18.031 -37.969 -17.688 1 93.69 162 SER A CA 1
ATOM 1324 C C . SER A 1 162 ? -17.188 -39.219 -17.844 1 93.69 162 SER A C 1
ATOM 1326 O O . SER A 1 162 ? -16.312 -39.5 -17.031 1 93.69 162 SER A O 1
ATOM 1328 N N . LEU A 1 163 ? -17.578 -40.062 -18.734 1 94.25 163 LEU A N 1
ATOM 1329 C CA . LEU A 1 163 ? -16.844 -41.281 -19.031 1 94.25 163 LEU A CA 1
ATOM 1330 C C . LEU A 1 163 ? -16.062 -41.156 -20.328 1 94.25 163 LEU A C 1
ATOM 1332 O O . LEU A 1 163 ? -16.656 -40.938 -21.391 1 94.25 163 LEU A O 1
ATOM 1336 N N . VAL A 1 164 ? -14.781 -41.312 -20.188 1 93.5 164 VAL A N 1
ATOM 1337 C CA . VAL A 1 164 ? -13.922 -41.062 -21.344 1 93.5 164 VAL A CA 1
ATOM 1338 C C . VAL A 1 164 ? -12.992 -42.25 -21.562 1 93.5 164 VAL A C 1
ATOM 1340 O O . VAL A 1 164 ? -12.383 -42.75 -20.609 1 93.5 164 VAL A O 1
ATOM 1343 N N . PHE A 1 165 ? -12.969 -42.75 -22.766 1 92.88 165 PHE A N 1
ATOM 1344 C CA . PHE A 1 165 ? -11.984 -43.75 -23.156 1 92.88 165 PHE A CA 1
ATOM 1345 C C . PHE A 1 165 ? -10.727 -43.094 -23.719 1 92.88 165 PHE A C 1
ATOM 1347 O O . PHE A 1 165 ? -10.812 -42.219 -24.578 1 92.88 165 PHE A O 1
ATOM 1354 N N . THR A 1 166 ? -9.625 -43.438 -23.156 1 92.69 166 THR A N 1
ATOM 1355 C CA . THR A 1 166 ? -8.375 -42.812 -23.578 1 92.69 166 THR A CA 1
ATOM 1356 C C . THR A 1 166 ? -7.215 -43.812 -23.484 1 92.69 166 THR A C 1
ATOM 1358 O O . THR A 1 166 ? -7.426 -45 -23.266 1 92.69 166 THR A O 1
ATOM 1361 N N . ASN A 1 167 ? -6.027 -43.375 -23.844 1 89.62 167 ASN A N 1
ATOM 1362 C CA . ASN A 1 167 ? -4.812 -44.188 -23.734 1 89.62 167 ASN A CA 1
ATOM 1363 C C . ASN A 1 167 ? -3.773 -43.5 -22.859 1 89.62 167 ASN A C 1
ATOM 1365 O O . ASN A 1 167 ? -3.979 -42.375 -22.406 1 89.62 167 ASN A O 1
ATOM 1369 N N . GLN A 1 168 ? -2.783 -44.219 -22.547 1 86.94 168 GLN A N 1
ATOM 1370 C CA . GLN A 1 168 ? -1.769 -43.719 -21.625 1 86.94 168 GLN A CA 1
ATOM 1371 C C . GLN A 1 168 ? -1.042 -42.531 -22.188 1 86.94 168 GLN A C 1
ATOM 1373 O O . GLN A 1 168 ? -0.717 -41.594 -21.453 1 86.94 168 GLN A O 1
ATOM 1378 N N . ARG A 1 169 ? -0.773 -42.531 -23.438 1 83.94 169 ARG A N 1
ATOM 1379 C CA . ARG A 1 169 ? -0.067 -41.438 -24.094 1 83.94 169 ARG A CA 1
ATOM 1380 C C . ARG A 1 169 ? -0.872 -40.156 -24.016 1 83.94 169 ARG A C 1
ATOM 1382 O O . ARG A 1 169 ? -0.333 -39.094 -23.672 1 83.94 169 ARG A O 1
ATOM 1389 N N . ASN A 1 170 ? -2.152 -40.25 -24.328 1 88.12 170 ASN A N 1
ATOM 1390 C CA . ASN A 1 170 ? -3.002 -39.094 -24.297 1 88.12 170 ASN A CA 1
ATOM 1391 C C . ASN A 1 170 ? -3.209 -38.594 -22.859 1 88.12 170 ASN A C 1
ATOM 1393 O O . ASN A 1 170 ? -3.275 -37.375 -22.625 1 88.12 170 ASN A O 1
ATOM 1397 N N . LEU A 1 171 ? -3.365 -39.5 -21.969 1 90.75 171 LEU A N 1
ATOM 1398 C CA . LEU A 1 171 ? -3.516 -39.125 -20.578 1 90.75 171 LEU A CA 1
ATOM 1399 C C . LEU A 1 171 ? -2.311 -38.312 -20.094 1 90.75 171 LEU A C 1
ATOM 1401 O O . LEU A 1 171 ? -2.467 -37.312 -19.406 1 90.75 171 LEU A O 1
ATOM 1405 N N . GLN A 1 172 ? -1.165 -38.719 -20.469 1 88.81 172 GLN A N 1
ATOM 1406 C CA . GLN A 1 172 ? 0.055 -38 -20.094 1 88.81 172 GLN A CA 1
ATOM 1407 C C . GLN A 1 172 ? 0.101 -36.625 -20.703 1 88.81 172 GLN A C 1
ATOM 1409 O O . GLN A 1 172 ? 0.473 -35.656 -20.047 1 88.81 172 GLN A O 1
ATOM 1414 N N . ARG A 1 173 ? -0.196 -36.531 -21.938 1 87.25 173 ARG A N 1
ATOM 1415 C CA . ARG A 1 173 ? -0.18 -35.25 -22.625 1 87.25 173 ARG A CA 1
ATOM 1416 C C . ARG A 1 173 ? -1.152 -34.281 -22 1 87.25 173 ARG A C 1
ATOM 1418 O O . ARG A 1 173 ? -0.811 -33.125 -21.781 1 87.25 173 ARG A O 1
ATOM 1425 N N . GLU A 1 174 ? -2.33 -34.75 -21.719 1 88.94 174 GLU A N 1
ATOM 1426 C CA . GLU A 1 174 ? -3.336 -33.875 -21.094 1 88.94 174 GLU A CA 1
ATOM 1427 C C . GLU A 1 174 ? -2.908 -33.438 -19.703 1 88.94 174 GLU A C 1
ATOM 1429 O O . GLU A 1 174 ? -3.049 -32.281 -19.328 1 88.94 174 GLU A O 1
ATOM 1434 N N . ASP A 1 175 ? -2.379 -34.375 -18.953 1 91.5 175 ASP A N 1
ATOM 1435 C CA . ASP A 1 175 ? -1.944 -34.062 -17.594 1 91.5 175 ASP A CA 1
ATOM 1436 C C . ASP A 1 175 ? -0.783 -33.062 -17.594 1 91.5 175 ASP A C 1
ATOM 1438 O O . ASP A 1 175 ? -0.658 -32.25 -16.688 1 91.5 175 ASP A O 1
ATOM 1442 N N . TYR A 1 176 ? 0.049 -33.188 -18.609 1 91.69 176 TYR A N 1
ATOM 1443 C CA . TYR A 1 176 ? 1.216 -32.344 -18.719 1 91.69 176 TYR A CA 1
ATOM 1444 C C . TYR A 1 176 ? 0.802 -30.859 -18.75 1 91.69 176 TYR A C 1
ATOM 1446 O O . TYR A 1 176 ? 1.418 -30.016 -18.094 1 91.69 176 TYR A O 1
ATOM 1454 N N . VAL A 1 177 ? -0.288 -30.578 -19.344 1 90.31 177 VAL A N 1
ATOM 1455 C CA . VAL A 1 177 ? -0.74 -29.203 -19.516 1 90.31 177 VAL A CA 1
ATOM 1456 C C . VAL A 1 177 ? -1.672 -28.812 -18.375 1 90.31 177 VAL A C 1
ATOM 1458 O O . VAL A 1 177 ? -1.51 -27.766 -17.766 1 90.31 177 VAL A O 1
ATOM 1461 N N . THR A 1 178 ? -2.6 -29.656 -18.047 1 90.5 178 THR A N 1
ATOM 1462 C CA . THR A 1 178 ? -3.619 -29.328 -17.047 1 90.5 178 THR A CA 1
ATOM 1463 C C . THR A 1 178 ? -2.99 -29.125 -15.68 1 90.5 178 THR A C 1
ATOM 1465 O O . THR A 1 178 ? -3.377 -28.203 -14.945 1 90.5 178 THR A O 1
ATOM 1468 N N . GLN A 1 179 ? -1.994 -29.938 -15.336 1 92.62 179 GLN A N 1
ATOM 1469 C CA . GLN A 1 179 ? -1.335 -29.781 -14.047 1 92.62 179 GLN A CA 1
ATOM 1470 C C . GLN A 1 179 ? -0.618 -28.438 -13.953 1 92.62 179 GLN A C 1
ATOM 1472 O O . GLN A 1 179 ? -0.625 -27.797 -12.898 1 92.62 179 GLN A O 1
ATOM 1477 N N . TRP A 1 180 ? -0.034 -28.047 -15.008 1 92.75 180 TRP A N 1
ATOM 1478 C CA . TRP A 1 180 ? 0.659 -26.766 -15.055 1 92.75 180 TRP A CA 1
ATOM 1479 C C . TRP A 1 180 ? -0.321 -25.609 -14.867 1 92.75 180 TRP A C 1
ATOM 1481 O O . TRP A 1 180 ? -0.036 -24.656 -14.141 1 92.75 180 TRP A O 1
ATOM 1491 N N . VAL A 1 181 ? -1.48 -25.703 -15.406 1 90.12 181 VAL A N 1
ATOM 1492 C CA . VAL A 1 181 ? -2.486 -24.656 -15.336 1 90.12 181 VAL A CA 1
ATOM 1493 C C . VAL A 1 181 ? -3.053 -24.562 -13.922 1 90.12 181 VAL A C 1
ATOM 1495 O O . VAL A 1 181 ? -3.219 -23.469 -13.383 1 90.12 181 VAL A O 1
ATOM 1498 N N . TYR A 1 182 ? -3.334 -25.688 -13.328 1 92.25 182 TYR A N 1
ATOM 1499 C CA . TYR A 1 182 ? -3.822 -25.688 -11.953 1 92.25 182 TYR A CA 1
ATOM 1500 C C . TYR A 1 182 ? -2.762 -25.141 -11.008 1 92.25 182 TYR A C 1
ATOM 1502 O O . TYR A 1 182 ? -3.084 -24.438 -10.039 1 92.25 182 TYR A O 1
ATOM 1510 N N . GLY A 1 183 ? -1.523 -25.469 -11.336 1 92.5 183 GLY A N 1
ATOM 1511 C CA . GLY A 1 183 ? -0.453 -24.891 -10.539 1 92.5 183 GLY A CA 1
ATOM 1512 C C . GLY A 1 183 ? -0.398 -23.375 -10.617 1 92.5 183 GLY A C 1
ATOM 1513 O O . GLY A 1 183 ? -0.165 -22.703 -9.617 1 92.5 183 GLY A O 1
ATOM 1514 N N . LEU A 1 184 ? -0.652 -22.875 -11.812 1 91.31 184 LEU A N 1
ATOM 1515 C CA . LEU A 1 184 ? -0.697 -21.422 -12.008 1 91.31 184 LEU A CA 1
ATOM 1516 C C . LEU A 1 184 ? -1.726 -20.781 -11.086 1 91.31 184 LEU A C 1
ATOM 1518 O O . LEU A 1 184 ? -1.449 -19.766 -10.453 1 91.31 184 LEU A O 1
ATOM 1522 N N . PHE A 1 185 ? -2.822 -21.406 -11.039 1 90.88 185 PHE A N 1
ATOM 1523 C CA . PHE A 1 185 ? -3.928 -20.906 -10.234 1 90.88 185 PHE A CA 1
ATOM 1524 C C . PHE A 1 185 ? -3.572 -20.922 -8.75 1 90.88 185 PHE A C 1
ATOM 1526 O O . PHE A 1 185 ? -3.693 -19.906 -8.062 1 90.88 185 PHE A O 1
ATOM 1533 N N . PHE A 1 186 ? -3.066 -21.969 -8.234 1 92 186 PHE A N 1
ATOM 1534 C CA . PHE A 1 186 ? -2.805 -22.094 -6.809 1 92 186 PHE A CA 1
ATOM 1535 C C . PHE A 1 186 ? -1.574 -21.281 -6.414 1 92 186 PHE A C 1
ATOM 1537 O O . PHE A 1 186 ? -1.471 -20.812 -5.277 1 92 186 PHE A O 1
ATOM 1544 N N . GLY A 1 187 ? -0.65 -21.156 -7.355 1 90.12 187 GLY A N 1
ATOM 1545 C CA . GLY A 1 187 ? 0.47 -20.266 -7.094 1 90.12 187 GLY A CA 1
ATOM 1546 C C . GLY A 1 187 ? 0.052 -18.812 -6.902 1 90.12 187 GLY A C 1
ATOM 1547 O O . GLY A 1 187 ? 0.582 -18.125 -6.035 1 90.12 187 GLY A O 1
ATOM 1548 N N . SER A 1 188 ? -0.9 -18.422 -7.695 1 89.12 188 SER A N 1
ATOM 1549 C CA . SER A 1 188 ? -1.433 -17.062 -7.57 1 89.12 188 SER A CA 1
ATOM 1550 C C . SER A 1 188 ? -2.084 -16.859 -6.211 1 89.12 188 SER A C 1
ATOM 1552 O O . SER A 1 188 ? -1.882 -15.82 -5.578 1 89.12 188 SER A O 1
ATOM 1554 N N . LEU A 1 189 ? -2.822 -17.828 -5.738 1 89.88 189 LEU A N 1
ATOM 1555 C CA . LEU A 1 189 ? -3.469 -17.734 -4.434 1 89.88 189 LEU A CA 1
ATOM 1556 C C . LEU A 1 189 ? -2.432 -17.703 -3.314 1 89.88 189 LEU A C 1
ATOM 1558 O O . LEU A 1 189 ? -2.568 -16.938 -2.359 1 89.88 189 LEU A O 1
ATOM 1562 N N . GLY A 1 190 ? -1.401 -18.531 -3.535 1 87.94 190 GLY A N 1
ATOM 1563 C CA . GLY A 1 190 ? -0.371 -18.609 -2.512 1 87.94 190 GLY A CA 1
ATOM 1564 C C . GLY A 1 190 ? 0.353 -17.281 -2.295 1 87.94 190 GLY A C 1
ATOM 1565 O O . GLY A 1 190 ? 0.527 -16.844 -1.155 1 87.94 190 GLY A O 1
ATOM 1566 N N . ILE A 1 191 ? 0.686 -16.641 -3.318 1 85.69 191 ILE A N 1
ATOM 1567 C CA . ILE A 1 191 ? 1.485 -15.43 -3.203 1 85.69 191 ILE A CA 1
ATOM 1568 C C . ILE A 1 191 ? 0.612 -14.281 -2.699 1 85.69 191 ILE A C 1
ATOM 1570 O O . ILE A 1 191 ? 1.088 -13.398 -1.979 1 85.69 191 ILE A O 1
ATOM 1574 N N . ILE A 1 192 ? -0.628 -14.289 -3.033 1 83.69 192 ILE A N 1
ATOM 1575 C CA . ILE A 1 192 ? -1.525 -13.242 -2.564 1 83.69 192 ILE A CA 1
ATOM 1576 C C . ILE A 1 192 ? -1.704 -13.352 -1.053 1 83.69 192 ILE A C 1
ATOM 1578 O O . ILE A 1 192 ? -1.826 -12.336 -0.361 1 83.69 192 ILE A O 1
ATOM 1582 N N . ILE A 1 193 ? -1.765 -14.547 -0.56 1 86.31 193 ILE A N 1
ATOM 1583 C CA . ILE A 1 193 ? -1.851 -14.766 0.879 1 86.31 193 ILE A CA 1
ATOM 1584 C C . ILE A 1 193 ? -0.604 -14.211 1.563 1 86.31 193 ILE A C 1
ATOM 1586 O O . ILE A 1 193 ? -0.705 -13.492 2.559 1 86.31 193 ILE A O 1
ATOM 1590 N N . LEU A 1 194 ? 0.485 -14.453 0.943 1 81 194 LEU A N 1
ATOM 1591 C CA . LEU A 1 194 ? 1.74 -13.992 1.528 1 81 194 LEU A CA 1
ATOM 1592 C C . LEU A 1 194 ? 1.841 -12.469 1.478 1 81 194 LEU A C 1
ATOM 1594 O O . LEU A 1 194 ? 2.285 -11.844 2.441 1 81 194 LEU A O 1
ATOM 1598 N N . TYR A 1 195 ? 1.461 -11.945 0.397 1 77.38 195 TYR A N 1
ATOM 1599 C CA . TYR A 1 195 ? 1.489 -10.5 0.216 1 77.38 195 TYR A CA 1
ATOM 1600 C C . TYR A 1 195 ? 0.584 -9.805 1.228 1 77.38 195 TYR A C 1
ATOM 1602 O O . TYR A 1 195 ? 0.987 -8.82 1.86 1 77.38 195 TYR A O 1
ATOM 1610 N N . ASN A 1 196 ? -0.6 -10.344 1.439 1 78.5 196 ASN A N 1
ATOM 1611 C CA . ASN A 1 196 ? -1.538 -9.742 2.383 1 78.5 196 ASN A CA 1
ATOM 1612 C C . ASN A 1 196 ? -1.116 -9.992 3.828 1 78.5 196 ASN A C 1
ATOM 1614 O O . ASN A 1 196 ? -1.445 -9.211 4.719 1 78.5 196 ASN A O 1
ATOM 1618 N N . LEU A 1 197 ? -0.472 -11.078 3.992 1 80.94 197 LEU A N 1
ATOM 1619 C CA . LEU A 1 197 ? 0.083 -11.328 5.316 1 80.94 197 LEU A CA 1
ATOM 1620 C C . LEU A 1 197 ? 1.121 -10.273 5.684 1 80.94 197 LEU A C 1
ATOM 1622 O O . LEU A 1 197 ? 1.16 -9.805 6.82 1 80.94 197 LEU A O 1
ATOM 1626 N N . ALA A 1 198 ? 1.896 -9.867 4.727 1 75.12 198 ALA A N 1
ATOM 1627 C CA . ALA A 1 198 ? 2.896 -8.828 4.938 1 75.12 198 ALA A CA 1
ATOM 1628 C C . ALA A 1 198 ? 2.234 -7.484 5.246 1 75.12 198 ALA A C 1
ATOM 1630 O O . ALA A 1 198 ? 2.648 -6.781 6.172 1 75.12 198 ALA A O 1
ATOM 1631 N N . ILE A 1 199 ? 1.219 -7.227 4.547 1 72.38 199 ILE A N 1
ATOM 1632 C CA . ILE A 1 199 ? 0.518 -5.961 4.734 1 72.38 199 ILE A CA 1
ATOM 1633 C C . ILE A 1 199 ? -0.171 -5.945 6.098 1 72.38 199 ILE A C 1
ATOM 1635 O O . ILE A 1 199 ? -0.125 -4.941 6.812 1 72.38 199 ILE A O 1
ATOM 1639 N N . ALA A 1 200 ? -0.8 -7.027 6.457 1 75.19 200 ALA A N 1
ATOM 1640 C CA . ALA A 1 200 ? -1.527 -7.137 7.719 1 75.19 200 ALA A CA 1
ATOM 1641 C C . ALA A 1 200 ? -0.594 -6.93 8.906 1 75.19 200 ALA A C 1
ATOM 1643 O O . ALA A 1 200 ? -0.994 -6.359 9.93 1 75.19 200 ALA A O 1
ATOM 1644 N N . PHE A 1 201 ? 0.496 -7.281 8.758 1 71.81 201 PHE A N 1
ATOM 1645 C CA . PHE A 1 201 ? 1.473 -7.188 9.836 1 71.81 201 PHE A CA 1
ATOM 1646 C C . PHE A 1 201 ? 1.876 -5.738 10.078 1 71.81 201 PHE A C 1
ATOM 1648 O O . PHE A 1 201 ? 2.111 -5.332 11.219 1 71.81 201 PHE A O 1
ATOM 1655 N N . PHE A 1 202 ? 1.885 -4.922 9.039 1 67.56 202 PHE A N 1
ATOM 1656 C CA . PHE A 1 202 ? 2.375 -3.555 9.18 1 67.56 202 PHE A CA 1
ATOM 1657 C C . PHE A 1 202 ? 1.218 -2.582 9.383 1 67.56 202 PHE A C 1
ATOM 1659 O O . PHE A 1 202 ? 1.319 -1.646 10.18 1 67.56 202 PHE A O 1
ATOM 1666 N N . VAL A 1 203 ? 0.094 -2.758 8.625 1 65.12 203 VAL A N 1
ATOM 1667 C CA . VAL A 1 203 ? -1.028 -1.826 8.672 1 65.12 203 VAL A CA 1
ATOM 1668 C C . VAL A 1 203 ? -1.993 -2.236 9.781 1 65.12 203 VAL A C 1
ATOM 1670 O O . VAL A 1 203 ? -2.732 -1.402 10.305 1 65.12 203 VAL A O 1
ATOM 1673 N N . ARG A 1 204 ? -1.776 -3.07 10.625 1 70.5 204 ARG A N 1
ATOM 1674 C CA . ARG A 1 204 ? -2.543 -3.623 11.742 1 70.5 204 ARG A CA 1
ATOM 1675 C C . ARG A 1 204 ? -4.035 -3.391 11.547 1 70.5 204 ARG A C 1
ATOM 1677 O O . ARG A 1 204 ? -4.711 -2.869 12.438 1 70.5 204 ARG A O 1
ATOM 1684 N N . ASP A 1 205 ? -4.574 -3.559 10.445 1 72.44 205 ASP A N 1
ATOM 1685 C CA . ASP A 1 205 ? -6.004 -3.562 10.156 1 72.44 205 ASP A CA 1
ATOM 1686 C C . ASP A 1 205 ? -6.551 -4.984 10.109 1 72.44 205 ASP A C 1
ATOM 1688 O O . ASP A 1 205 ? -6 -5.848 9.422 1 72.44 205 ASP A O 1
ATOM 1692 N N . LYS A 1 206 ? -7.551 -5.254 10.812 1 82.88 206 LYS A N 1
ATOM 1693 C CA . LYS A 1 206 ? -8.141 -6.582 10.961 1 82.88 206 LYS A CA 1
ATOM 1694 C C . LYS A 1 206 ? -8.711 -7.082 9.641 1 82.88 206 LYS A C 1
ATOM 1696 O O . LYS A 1 206 ? -8.844 -8.289 9.43 1 82.88 206 LYS A O 1
ATOM 1701 N N . SER A 1 207 ? -9.102 -6.176 8.758 1 81.12 207 SER A N 1
ATOM 1702 C CA . SER A 1 207 ? -9.695 -6.555 7.48 1 81.12 207 SER A CA 1
ATOM 1703 C C . SER A 1 207 ? -8.742 -7.43 6.668 1 81.12 207 SER A C 1
ATOM 1705 O O . SER A 1 207 ? -9.172 -8.352 5.973 1 81.12 207 SER A O 1
ATOM 1707 N N . TYR A 1 208 ? -7.418 -7.262 6.812 1 79.44 208 TYR A N 1
ATOM 1708 C CA . TYR A 1 208 ? -6.441 -8.039 6.051 1 79.44 208 TYR A CA 1
ATOM 1709 C C . TYR A 1 208 ? -6.32 -9.453 6.602 1 79.44 208 TYR A C 1
ATOM 1711 O O . TYR A 1 208 ? -6.117 -10.406 5.844 1 79.44 208 TYR A O 1
ATOM 1719 N N . PHE A 1 209 ? -6.508 -9.594 7.863 1 85.5 209 PHE A N 1
ATOM 1720 C CA . PHE A 1 209 ? -6.469 -10.922 8.461 1 85.5 209 PHE A CA 1
ATOM 1721 C C . PHE A 1 209 ? -7.664 -11.758 8.016 1 85.5 209 PHE A C 1
ATOM 1723 O O . PHE A 1 209 ? -7.52 -12.938 7.707 1 85.5 209 PHE A O 1
ATOM 1730 N N . TYR A 1 210 ? -8.805 -11.125 8.031 1 90.69 210 TYR A N 1
ATOM 1731 C CA . TYR A 1 210 ? -9.992 -11.828 7.562 1 90.69 210 TYR A CA 1
ATOM 1732 C C . TYR A 1 210 ? -9.875 -12.188 6.086 1 90.69 210 TYR A C 1
ATOM 1734 O O . TYR A 1 210 ? -10.32 -13.258 5.664 1 90.69 210 TYR A O 1
ATOM 1742 N N . TYR A 1 211 ? -9.242 -11.344 5.355 1 87.38 211 TYR A N 1
ATOM 1743 C CA . TYR A 1 211 ? -9.047 -11.594 3.932 1 87.38 211 TYR A CA 1
ATOM 1744 C C . TYR A 1 211 ? -8.141 -12.797 3.711 1 87.38 211 TYR A C 1
ATOM 1746 O O . TYR A 1 211 ? -8.391 -13.617 2.826 1 87.38 211 TYR A O 1
ATOM 1754 N N . ILE A 1 212 ? -7.098 -12.891 4.492 1 89.19 212 ILE A N 1
ATOM 1755 C CA . ILE A 1 212 ? -6.168 -14.008 4.402 1 89.19 212 ILE A CA 1
ATOM 1756 C C . ILE A 1 212 ? -6.902 -15.312 4.723 1 89.19 212 ILE A C 1
ATOM 1758 O O . ILE A 1 212 ? -6.711 -16.328 4.039 1 89.19 212 ILE A O 1
ATOM 1762 N N . GLY A 1 213 ? -7.68 -15.211 5.773 1 92.5 213 GLY A N 1
ATOM 1763 C CA . GLY A 1 213 ? -8.469 -16.391 6.098 1 92.5 213 GLY A CA 1
ATOM 1764 C C . GLY A 1 213 ? -9.406 -16.797 4.984 1 92.5 213 GLY A C 1
ATOM 1765 O O . GLY A 1 213 ? -9.484 -17.984 4.625 1 92.5 213 GLY A O 1
ATOM 1766 N N . TYR A 1 214 ? -10.055 -15.859 4.375 1 92.44 214 TYR A N 1
ATOM 1767 C CA . TYR A 1 214 ? -10.977 -16.094 3.271 1 92.44 214 TYR A CA 1
ATOM 1768 C C . TYR A 1 214 ? -10.258 -16.734 2.088 1 92.44 214 TYR A C 1
ATOM 1770 O O . TYR A 1 214 ? -10.688 -17.766 1.573 1 92.44 214 TYR A O 1
ATOM 1778 N N . VAL A 1 215 ? -9.133 -16.25 1.703 1 90.25 215 VAL A N 1
ATOM 1779 C CA . VAL A 1 215 ? -8.414 -16.734 0.525 1 90.25 215 VAL A CA 1
ATOM 1780 C C . VAL A 1 215 ? -7.77 -18.078 0.827 1 90.25 215 VAL A C 1
ATOM 1782 O O . VAL A 1 215 ? -7.738 -18.969 -0.031 1 90.25 215 VAL A O 1
ATOM 1785 N N . LEU A 1 216 ? -7.285 -18.234 2.025 1 93.19 216 LEU A N 1
ATOM 1786 C CA . LEU A 1 216 ? -6.656 -19.5 2.424 1 93.19 216 LEU A CA 1
ATOM 1787 C C . LEU A 1 216 ? -7.652 -20.641 2.354 1 93.19 216 LEU A C 1
ATOM 1789 O O . LEU A 1 216 ? -7.383 -21.672 1.721 1 93.19 216 LEU A O 1
ATOM 1793 N N . PHE A 1 217 ? -8.75 -20.391 2.936 1 95.62 217 PHE A N 1
ATOM 1794 C CA . PHE A 1 217 ? -9.719 -21.484 2.986 1 95.62 217 PHE A CA 1
ATOM 1795 C C . PHE A 1 217 ? -10.422 -21.641 1.643 1 95.62 217 PHE A C 1
ATOM 1797 O O . PHE A 1 217 ? -10.883 -22.734 1.308 1 95.62 217 PHE A O 1
ATOM 1804 N N . PHE A 1 218 ? -10.508 -20.609 0.937 1 93.19 218 PHE A N 1
ATOM 1805 C CA . PHE A 1 218 ? -10.953 -20.75 -0.442 1 93.19 218 PHE A CA 1
ATOM 1806 C C . PHE A 1 218 ? -10.008 -21.641 -1.233 1 93.19 218 PHE A C 1
ATOM 1808 O O . PHE A 1 218 ? -10.445 -22.531 -1.965 1 93.19 218 PHE A O 1
ATOM 1815 N N . GLY A 1 219 ? -8.703 -21.391 -1.076 1 93.31 219 GLY A N 1
ATOM 1816 C CA . GLY A 1 219 ? -7.703 -22.203 -1.749 1 93.31 219 GLY A CA 1
ATOM 1817 C C . GLY A 1 219 ? -7.742 -23.656 -1.337 1 93.31 219 GLY A C 1
ATOM 1818 O O . GLY A 1 219 ? -7.695 -24.547 -2.188 1 93.31 219 GLY A O 1
ATOM 1819 N N . LEU A 1 220 ? -7.879 -23.891 -0.089 1 95.06 220 LEU A N 1
ATOM 1820 C CA . LEU A 1 220 ? -7.953 -25.266 0.401 1 95.06 220 LEU A CA 1
ATOM 1821 C C . LEU A 1 220 ? -9.234 -25.938 -0.08 1 95.06 220 LEU A C 1
ATOM 1823 O O . LEU A 1 220 ? -9.227 -27.141 -0.391 1 95.06 220 LEU A O 1
ATOM 1827 N N . GLY A 1 221 ? -10.312 -25.172 -0.062 1 94.12 221 GLY A N 1
ATOM 1828 C CA . GLY A 1 221 ? -11.547 -25.703 -0.613 1 94.12 221 GLY A CA 1
ATOM 1829 C C . GLY A 1 221 ? -11.43 -26.078 -2.076 1 94.12 221 GLY A C 1
ATOM 1830 O O . GLY A 1 221 ? -11.883 -27.156 -2.479 1 94.12 221 GLY A O 1
ATOM 1831 N N . GLN A 1 222 ? -10.781 -25.234 -2.787 1 93.06 222 GLN A N 1
ATOM 1832 C CA . GLN A 1 222 ? -10.586 -25.516 -4.203 1 93.06 222 GLN A CA 1
ATOM 1833 C C . GLN A 1 222 ? -9.648 -26.719 -4.395 1 93.06 222 GLN A C 1
ATOM 1835 O O . GLN A 1 222 ? -9.836 -27.516 -5.312 1 93.06 222 GLN A O 1
ATOM 1840 N N . LEU A 1 223 ? -8.633 -26.812 -3.555 1 94.38 223 LEU A N 1
ATOM 1841 C CA . LEU A 1 223 ? -7.746 -27.969 -3.6 1 94.38 223 LEU A CA 1
ATOM 1842 C C . LEU A 1 223 ? -8.531 -29.266 -3.379 1 94.38 223 LEU A C 1
ATOM 1844 O O . LEU A 1 223 ? -8.281 -30.266 -4.043 1 94.38 223 LEU A O 1
ATOM 1848 N N . SER A 1 224 ? -9.453 -29.156 -2.521 1 93.69 224 SER A N 1
ATOM 1849 C CA . SER A 1 224 ? -10.273 -30.328 -2.223 1 93.69 224 SER A CA 1
ATOM 1850 C C . SER A 1 224 ? -11.258 -30.609 -3.348 1 93.69 224 SER A C 1
ATOM 1852 O O . SER A 1 224 ? -11.414 -31.766 -3.77 1 93.69 224 SER A O 1
ATOM 1854 N N . LEU A 1 225 ? -11.844 -29.609 -3.809 1 91.31 225 LEU A N 1
ATOM 1855 C CA . LEU A 1 225 ? -12.859 -29.75 -4.848 1 91.31 225 LEU A CA 1
ATOM 1856 C C . LEU A 1 225 ? -12.258 -30.297 -6.133 1 91.31 225 LEU A C 1
ATOM 1858 O O . LEU A 1 225 ? -12.883 -31.109 -6.82 1 91.31 225 LEU A O 1
ATOM 1862 N N . LEU A 1 226 ? -11.039 -29.953 -6.414 1 92.5 226 LEU A N 1
ATOM 1863 C CA . LEU A 1 226 ? -10.406 -30.375 -7.66 1 92.5 226 LEU A CA 1
ATOM 1864 C C . LEU A 1 226 ? -9.609 -31.656 -7.461 1 92.5 226 LEU A C 1
ATOM 1866 O O . LEU A 1 226 ? -8.961 -32.125 -8.391 1 92.5 226 LEU A O 1
ATOM 1870 N N . GLY A 1 227 ? -9.602 -32.188 -6.285 1 92.31 227 GLY A N 1
ATOM 1871 C CA . GLY A 1 227 ? -9.016 -33.469 -6.031 1 92.31 227 GLY A CA 1
ATOM 1872 C C . GLY A 1 227 ? -7.547 -33.406 -5.656 1 92.31 227 GLY A C 1
ATOM 1873 O O . GLY A 1 227 ? -6.922 -34.438 -5.375 1 92.31 227 GLY A O 1
ATOM 1874 N N . PHE A 1 228 ? -6.965 -32.25 -5.586 1 93.44 228 PHE A N 1
ATOM 1875 C CA . PHE A 1 228 ? -5.535 -32.094 -5.332 1 93.44 228 PHE A CA 1
ATOM 1876 C C . PHE A 1 228 ? -5.238 -32.219 -3.842 1 93.44 228 PHE A C 1
ATOM 1878 O O . PHE A 1 228 ? -4.137 -32.625 -3.453 1 93.44 228 PHE A O 1
ATOM 1885 N N . PHE A 1 229 ? -6.219 -31.906 -3.041 1 92.75 229 PHE A N 1
ATOM 1886 C CA . PHE A 1 229 ? -6.02 -32.031 -1.602 1 92.75 229 PHE A CA 1
ATOM 1887 C C . PHE A 1 229 ? -5.801 -33.5 -1.212 1 92.75 229 PHE A C 1
ATOM 1889 O O . PHE A 1 229 ? -4.922 -33.781 -0.402 1 92.75 229 PHE A O 1
ATOM 1896 N N . GLY A 1 230 ? -6.586 -34.406 -1.763 1 90.5 230 GLY A N 1
ATOM 1897 C CA . GLY A 1 230 ? -6.441 -35.844 -1.513 1 90.5 230 GLY A CA 1
ATOM 1898 C C . GLY A 1 230 ? -5.164 -36.406 -2.094 1 90.5 230 GLY A C 1
ATOM 1899 O O . GLY A 1 230 ? -4.609 -37.375 -1.551 1 90.5 230 GLY A O 1
ATOM 1900 N N . TYR A 1 231 ? -4.691 -35.75 -3.158 1 90.81 231 TYR A N 1
ATOM 1901 C CA . TYR A 1 231 ? -3.492 -36.25 -3.82 1 90.81 231 TYR A CA 1
ATOM 1902 C C . TYR A 1 231 ? -2.234 -35.812 -3.08 1 90.81 231 TYR A C 1
ATOM 1904 O O . TYR A 1 231 ? -1.365 -36.625 -2.779 1 90.81 231 TYR A O 1
ATOM 1912 N N . PHE A 1 232 ? -2.146 -34.594 -2.654 1 89.69 232 PHE A N 1
ATOM 1913 C CA . PHE A 1 232 ? -0.888 -34.031 -2.164 1 89.69 232 PHE A CA 1
ATOM 1914 C C . PHE A 1 232 ? -0.84 -34.062 -0.642 1 89.69 232 PHE A C 1
ATOM 1916 O O . PHE A 1 232 ? 0.224 -34.25 -0.053 1 89.69 232 PHE A O 1
ATOM 1923 N N . PHE A 1 233 ? -1.96 -34 0.024 1 88.94 233 PHE A N 1
ATOM 1924 C CA . PHE A 1 233 ? -1.89 -33.719 1.455 1 88.94 233 PHE A CA 1
ATOM 1925 C C . PHE A 1 233 ? -2.395 -34.906 2.258 1 88.94 233 PHE A C 1
ATOM 1927 O O . PHE A 1 233 ? -1.823 -35.25 3.293 1 88.94 233 PHE A O 1
ATOM 1934 N N . VAL A 1 234 ? -3.494 -35.469 1.74 1 91.62 234 VAL A N 1
ATOM 1935 C CA . VAL A 1 234 ? -4.07 -36.562 2.508 1 91.62 234 VAL A CA 1
ATOM 1936 C C . VAL A 1 234 ? -4.336 -37.75 1.59 1 91.62 234 VAL A C 1
ATOM 1938 O O . VAL A 1 234 ? -5.461 -38.25 1.518 1 91.62 234 VAL A O 1
ATOM 1941 N N . PRO A 1 235 ? -3.303 -38.344 1.07 1 89.56 235 PRO A N 1
ATOM 1942 C CA . PRO A 1 235 ? -3.494 -39.438 0.111 1 89.56 235 PRO A CA 1
ATOM 1943 C C . PRO A 1 235 ? -4.047 -40.688 0.761 1 89.56 235 PRO A C 1
ATOM 1945 O O . PRO A 1 235 ? -4.684 -41.5 0.09 1 89.56 235 PRO A O 1
ATOM 1948 N N . ASN A 1 236 ? -3.896 -40.844 2.068 1 90.69 236 ASN A N 1
ATOM 1949 C CA . ASN A 1 236 ? -4.285 -42.094 2.705 1 90.69 236 ASN A CA 1
ATOM 1950 C C . ASN A 1 236 ? -5.516 -41.906 3.594 1 90.69 236 ASN A C 1
ATOM 1952 O O . ASN A 1 236 ? -6.035 -42.875 4.145 1 90.69 236 ASN A O 1
ATOM 1956 N N . SER A 1 237 ? -6.016 -40.75 3.695 1 91.12 237 SER A N 1
ATOM 1957 C CA . SER A 1 237 ? -7.113 -40.5 4.629 1 91.12 237 SER A CA 1
ATOM 1958 C C . SER A 1 237 ? -8.453 -40.438 3.898 1 91.12 237 SER A C 1
ATOM 1960 O O . SER A 1 237 ? -8.672 -39.5 3.098 1 91.12 237 SER A O 1
ATOM 1962 N N . TYR A 1 238 ? -9.312 -41.375 4.184 1 90.94 238 TYR A N 1
ATOM 1963 C CA . TYR A 1 238 ? -10.672 -41.375 3.652 1 90.94 238 TYR A CA 1
ATOM 1964 C C . TYR A 1 238 ? -11.5 -40.25 4.281 1 90.94 238 TYR A C 1
ATOM 1966 O O . TYR A 1 238 ? -12.25 -39.562 3.586 1 90.94 238 TYR A O 1
ATOM 1974 N N . TYR A 1 239 ? -11.25 -39.938 5.539 1 91.12 239 TYR A N 1
ATOM 1975 C CA . TYR A 1 239 ? -12.016 -38.938 6.305 1 91.12 239 TYR A CA 1
ATOM 1976 C C . TYR A 1 239 ? -11.828 -37.531 5.734 1 91.12 239 TYR A C 1
ATOM 1978 O O . TYR A 1 239 ? -12.805 -36.875 5.383 1 91.12 239 TYR A O 1
ATOM 1986 N N . TRP A 1 240 ? -10.633 -37.125 5.512 1 90.75 240 TRP A N 1
ATOM 1987 C CA . TRP A 1 240 ? -10.352 -35.781 5.098 1 90.75 240 TRP A CA 1
ATOM 1988 C C . TRP A 1 240 ? -10.703 -35.562 3.629 1 90.75 240 TRP A C 1
ATOM 1990 O O . TRP A 1 240 ? -11.039 -34.438 3.219 1 90.75 240 TRP A O 1
ATOM 2000 N N . LYS A 1 241 ? -10.648 -36.594 2.867 1 90.88 241 LYS A N 1
ATOM 2001 C CA . LYS A 1 241 ? -11.039 -36.469 1.468 1 90.88 241 LYS A CA 1
ATOM 2002 C C . LYS A 1 241 ? -12.531 -36.156 1.342 1 90.88 241 LYS A C 1
ATOM 2004 O O . LYS A 1 241 ? -12.953 -35.469 0.413 1 90.88 241 LYS A O 1
ATOM 2009 N N . ARG A 1 242 ? -13.242 -36.656 2.391 1 89.19 242 ARG A N 1
ATOM 2010 C CA . ARG A 1 242 ? -14.688 -36.469 2.348 1 89.19 242 ARG A CA 1
ATOM 2011 C C . ARG A 1 242 ? -15.094 -35.125 2.975 1 89.19 242 ARG A C 1
ATOM 2013 O O . ARG A 1 242 ? -15.938 -34.406 2.434 1 89.19 242 ARG A O 1
ATOM 2020 N N . VAL A 1 243 ? -14.453 -34.781 4.051 1 92.31 243 VAL A N 1
ATOM 2021 C CA . VAL A 1 243 ? -14.906 -33.625 4.832 1 92.31 243 VAL A CA 1
ATOM 2022 C C . VAL A 1 243 ? -14.234 -32.375 4.32 1 92.31 243 VAL A C 1
ATOM 2024 O O . VAL A 1 243 ? -14.703 -31.25 4.602 1 92.31 243 VAL A O 1
ATOM 2027 N N . GLY A 1 244 ? -13.211 -32.438 3.49 1 93.38 244 GLY A N 1
ATOM 2028 C CA . GLY A 1 244 ? -12.438 -31.281 3.064 1 93.38 244 GLY A CA 1
ATOM 2029 C C . GLY A 1 244 ? -13.273 -30.219 2.363 1 93.38 244 GLY A C 1
ATOM 2030 O O . GLY A 1 244 ? -13.211 -29.047 2.713 1 93.38 244 GLY A O 1
ATOM 2031 N N . ILE A 1 245 ? -14.148 -30.625 1.515 1 92.94 245 ILE A N 1
ATOM 2032 C CA . ILE A 1 245 ? -14.906 -29.703 0.674 1 92.94 245 ILE A CA 1
ATOM 2033 C C . ILE A 1 245 ? -15.867 -28.891 1.536 1 92.94 245 ILE A C 1
ATOM 2035 O O . ILE A 1 245 ? -15.766 -27.656 1.597 1 92.94 245 ILE A O 1
ATOM 2039 N N . PRO A 1 246 ? -16.781 -29.531 2.305 1 94.81 246 PRO A N 1
ATOM 2040 C CA . PRO A 1 246 ? -17.719 -28.719 3.084 1 94.81 246 PRO A CA 1
ATOM 2041 C C . PRO A 1 246 ? -17.031 -27.953 4.215 1 94.81 246 PRO A C 1
ATOM 2043 O O . PRO A 1 246 ? -17.453 -26.828 4.539 1 94.81 246 PRO A O 1
ATOM 2046 N N . VAL A 1 247 ? -16 -28.469 4.789 1 96.44 247 VAL A N 1
ATOM 2047 C CA . VAL A 1 247 ? -15.336 -27.797 5.91 1 96.44 247 VAL A CA 1
ATOM 2048 C C . VAL A 1 247 ? -14.625 -26.547 5.418 1 96.44 247 VAL A C 1
ATOM 2050 O O . VAL A 1 247 ? -14.836 -25.453 5.945 1 96.44 247 VAL A O 1
ATOM 2053 N N . PHE A 1 248 ? -13.82 -26.656 4.387 1 96.94 248 PHE A N 1
ATOM 2054 C CA . PHE A 1 248 ? -13 -25.547 3.93 1 96.94 248 PHE A CA 1
ATOM 2055 C C . PHE A 1 248 ? -13.867 -24.453 3.311 1 96.94 248 PHE A C 1
ATOM 2057 O O . PHE A 1 248 ? -13.641 -23.266 3.543 1 96.94 248 PHE A O 1
ATOM 2064 N N . PHE A 1 249 ? -14.875 -24.828 2.586 1 95.06 249 PHE A N 1
ATOM 2065 C CA . PHE A 1 249 ? -15.719 -23.812 1.969 1 95.06 249 PHE A CA 1
ATOM 2066 C C . PHE A 1 249 ? -16.594 -23.125 3.012 1 95.06 249 PHE A C 1
ATOM 2068 O O . PHE A 1 249 ? -16.891 -21.938 2.896 1 95.06 249 PHE A O 1
ATOM 2075 N N . SER A 1 250 ? -17.031 -23.875 4.047 1 97.31 250 SER A N 1
ATOM 2076 C CA . SER A 1 250 ? -17.781 -23.25 5.129 1 97.31 250 SER A CA 1
ATOM 2077 C C . SER A 1 250 ? -16.922 -22.25 5.887 1 97.31 250 SER A C 1
ATOM 2079 O O . SER A 1 250 ? -17.375 -21.156 6.227 1 97.31 250 SER A O 1
ATOM 2081 N N . LEU A 1 251 ? -15.703 -22.609 6.152 1 97.06 251 LEU A N 1
ATOM 2082 C CA . LEU A 1 251 ? -14.789 -21.672 6.793 1 97.06 251 LEU A CA 1
ATOM 2083 C C . LEU A 1 251 ? -14.531 -20.469 5.895 1 97.06 251 LEU A C 1
ATOM 2085 O O . LEU A 1 251 ? -14.398 -19.344 6.379 1 97.06 251 LEU A O 1
ATOM 2089 N N . CYS A 1 252 ? -14.406 -20.75 4.574 1 95.81 252 CYS A N 1
ATOM 2090 C CA . CYS A 1 252 ? -14.234 -19.672 3.598 1 95.81 252 CYS A CA 1
ATOM 2091 C C . CYS A 1 252 ? -15.375 -18.672 3.689 1 95.81 252 CYS A C 1
ATOM 2093 O O . CYS A 1 252 ? -15.141 -17.469 3.736 1 95.81 252 CYS A O 1
ATOM 2095 N N . LEU A 1 253 ? -16.594 -19.188 3.775 1 95.56 253 LEU A N 1
ATOM 2096 C CA . LEU A 1 253 ? -17.766 -18.312 3.859 1 95.56 253 LEU A CA 1
ATOM 2097 C C . LEU A 1 253 ? -17.766 -17.516 5.164 1 95.56 253 LEU A C 1
ATOM 2099 O O . LEU A 1 253 ? -18.125 -16.344 5.18 1 95.56 253 LEU A O 1
ATOM 2103 N N . PHE A 1 254 ? -17.359 -18.156 6.211 1 96.75 254 PHE A N 1
ATOM 2104 C CA . PHE A 1 254 ? -17.281 -17.5 7.508 1 96.75 254 PHE A CA 1
ATOM 2105 C C . PHE A 1 254 ? -16.328 -16.312 7.453 1 96.75 254 PHE A C 1
ATOM 2107 O O . PHE A 1 254 ? -16.703 -15.195 7.836 1 96.75 254 PHE A O 1
ATOM 2114 N N . PHE A 1 255 ? -15.133 -16.516 6.957 1 95.25 255 PHE A N 1
ATOM 2115 C CA . PHE A 1 255 ? -14.148 -15.453 6.883 1 95.25 255 PHE A CA 1
ATOM 2116 C C . PHE A 1 255 ? -14.562 -14.406 5.855 1 95.25 255 PHE A C 1
ATOM 2118 O O . PHE A 1 255 ? -14.242 -13.227 6.004 1 95.25 255 PHE A O 1
ATOM 2125 N N . PHE A 1 256 ? -15.25 -14.844 4.836 1 92.81 256 PHE A N 1
ATOM 2126 C CA . PHE A 1 256 ? -15.734 -13.922 3.822 1 92.81 256 PHE A CA 1
ATOM 2127 C C . PHE A 1 256 ? -16.703 -12.914 4.426 1 92.81 256 PHE A C 1
ATOM 2129 O O . PHE A 1 256 ? -16.641 -11.719 4.133 1 92.81 256 PHE A O 1
ATOM 2136 N N . VAL A 1 257 ? -17.578 -13.391 5.258 1 94.38 257 VAL A N 1
ATOM 2137 C CA . VAL A 1 257 ? -18.562 -12.539 5.922 1 94.38 257 VAL A CA 1
ATOM 2138 C C . VAL A 1 257 ? -17.844 -11.547 6.836 1 94.38 257 VAL A C 1
ATOM 2140 O O . VAL A 1 257 ? -18.141 -10.352 6.824 1 94.38 257 VAL A O 1
ATOM 2143 N N . LEU A 1 258 ? -16.859 -12.039 7.578 1 93.25 258 LEU A N 1
ATOM 2144 C CA . LEU A 1 258 ? -16.109 -11.18 8.484 1 93.25 258 LEU A CA 1
ATOM 2145 C C . LEU A 1 258 ? -15.336 -10.117 7.703 1 93.25 258 LEU A C 1
ATOM 2147 O O . LEU A 1 258 ? -15.297 -8.953 8.102 1 93.25 258 LEU A O 1
ATOM 2151 N N . PHE A 1 259 ? -14.773 -10.453 6.578 1 90.12 259 PHE A N 1
ATOM 2152 C CA . PHE A 1 259 ? -13.969 -9.547 5.766 1 90.12 259 PHE A CA 1
ATOM 2153 C C . PHE A 1 259 ? -14.828 -8.445 5.164 1 90.12 259 PHE A C 1
ATOM 2155 O O . PHE A 1 259 ? -14.531 -7.258 5.316 1 90.12 259 PHE A O 1
ATOM 2162 N N . THR A 1 260 ? -15.875 -8.883 4.484 1 88.19 260 THR A N 1
ATOM 2163 C CA . THR A 1 260 ? -16.703 -7.906 3.791 1 88.19 260 THR A CA 1
ATOM 2164 C C . THR A 1 260 ? -17.391 -6.98 4.789 1 88.19 260 THR A C 1
ATOM 2166 O O . THR A 1 260 ? -17.562 -5.789 4.527 1 88.19 260 THR A O 1
ATOM 2169 N N . ALA A 1 261 ? -17.828 -7.523 5.949 1 90.12 261 ALA A N 1
ATOM 2170 C CA . ALA A 1 261 ? -18.469 -6.707 6.977 1 90.12 261 ALA A CA 1
ATOM 2171 C C . ALA A 1 261 ? -17.516 -5.645 7.512 1 90.12 261 ALA A C 1
ATOM 2173 O O . ALA A 1 261 ? -17.891 -4.488 7.691 1 90.12 261 ALA A O 1
ATOM 2174 N N . ASN A 1 262 ? -16.297 -6.066 7.73 1 86.69 262 ASN A N 1
ATOM 2175 C CA . ASN A 1 262 ? -15.297 -5.148 8.281 1 86.69 262 ASN A CA 1
ATOM 2176 C C . ASN A 1 262 ? -14.805 -4.164 7.223 1 86.69 262 ASN A C 1
ATOM 2178 O O . ASN A 1 262 ? -14.594 -2.984 7.516 1 86.69 262 ASN A O 1
ATOM 2182 N N . PHE A 1 263 ? -14.516 -4.613 6.074 1 82.25 263 PHE A N 1
ATOM 2183 C CA . PHE A 1 263 ? -13.969 -3.783 5.008 1 82.25 263 PHE A CA 1
ATOM 2184 C C . PHE A 1 263 ? -14.961 -2.699 4.602 1 82.25 263 PHE A C 1
ATOM 2186 O O . PHE A 1 263 ? -14.57 -1.56 4.34 1 82.25 263 PHE A O 1
ATOM 2193 N N . LEU A 1 264 ? -16.266 -3.064 4.559 1 82.94 264 LEU A N 1
ATOM 2194 C CA . LEU A 1 264 ? -17.297 -2.121 4.137 1 82.94 264 LEU A CA 1
ATOM 2195 C C . LEU A 1 264 ? -17.875 -1.382 5.336 1 82.94 264 LEU A C 1
ATOM 2197 O O . LEU A 1 264 ? -18.781 -0.555 5.18 1 82.94 264 LEU A O 1
ATOM 2201 N N . LYS A 1 265 ? -17.453 -1.698 6.488 1 83.31 265 LYS A N 1
ATOM 2202 C CA . LYS A 1 265 ? -17.938 -1.085 7.727 1 83.31 265 LYS A CA 1
ATOM 2203 C C . LYS A 1 265 ? -19.453 -1.121 7.805 1 83.31 265 LYS A C 1
ATOM 2205 O O . LYS A 1 265 ? -20.094 -0.096 8.047 1 83.31 265 LYS A O 1
ATOM 2210 N N . ILE A 1 266 ? -19.922 -2.262 7.566 1 85.69 266 ILE A N 1
ATOM 2211 C CA . ILE A 1 266 ? -21.375 -2.449 7.488 1 85.69 266 ILE A CA 1
ATOM 2212 C C . ILE A 1 266 ? -22 -2.271 8.875 1 85.69 266 ILE A C 1
ATOM 2214 O O . ILE A 1 266 ? -23.141 -1.825 9 1 85.69 266 ILE A O 1
ATOM 2218 N N . LYS A 1 267 ? -21.234 -2.6 9.898 1 85.12 267 LYS A N 1
ATOM 2219 C CA . LYS A 1 267 ? -21.75 -2.492 11.266 1 85.12 267 LYS A CA 1
ATOM 2220 C C . LYS A 1 267 ? -22.156 -1.059 11.586 1 85.12 267 LYS A C 1
ATOM 2222 O O . LYS A 1 267 ? -23.203 -0.832 12.219 1 85.12 267 LYS A O 1
ATOM 2227 N N . ALA A 1 268 ? -21.453 -0.115 11.086 1 82.06 268 ALA A N 1
ATOM 2228 C CA . ALA A 1 268 ? -21.703 1.297 11.352 1 82.06 268 ALA A CA 1
ATOM 2229 C C . ALA A 1 268 ? -22.781 1.845 10.406 1 82.06 268 ALA A C 1
ATOM 2231 O O . ALA A 1 268 ? -23.578 2.697 10.789 1 82.06 268 ALA A O 1
ATOM 2232 N N . ARG A 1 269 ? -22.922 1.313 9.273 1 83.69 269 ARG A N 1
ATOM 2233 C CA . ARG A 1 269 ? -23.781 1.886 8.242 1 83.69 269 ARG A CA 1
ATOM 2234 C C . ARG A 1 269 ? -25.156 1.224 8.242 1 83.69 269 ARG A C 1
ATOM 2236 O O . ARG A 1 269 ? -26.172 1.893 8.055 1 83.69 269 ARG A O 1
ATOM 2243 N N . LEU A 1 270 ? -25.094 -0.116 8.367 1 88.12 270 LEU A N 1
ATOM 2244 C CA . LEU A 1 270 ? -26.328 -0.89 8.352 1 88.12 270 LEU A CA 1
ATOM 2245 C C . LEU A 1 270 ? -26.375 -1.883 9.508 1 88.12 270 LEU A C 1
ATOM 2247 O O . LEU A 1 270 ? -26.172 -3.082 9.305 1 88.12 270 LEU A O 1
ATOM 2251 N N . PRO A 1 271 ? -26.797 -1.58 10.648 1 86.06 271 PRO A N 1
ATOM 2252 C CA . PRO A 1 271 ? -26.688 -2.453 11.82 1 86.06 271 PRO A CA 1
ATOM 2253 C C . PRO A 1 271 ? -27.625 -3.654 11.758 1 86.06 271 PRO A C 1
ATOM 2255 O O . PRO A 1 271 ? -27.25 -4.754 12.18 1 86.06 271 PRO A O 1
ATOM 2258 N N . ARG A 1 272 ? -28.938 -3.541 11.328 1 87.81 272 ARG A N 1
ATOM 2259 C CA . ARG A 1 272 ? -29.875 -4.652 11.258 1 87.81 272 ARG A CA 1
ATOM 2260 C C . ARG A 1 272 ? -29.406 -5.707 10.266 1 87.81 272 ARG A C 1
ATOM 2262 O O . ARG A 1 272 ? -29.438 -6.906 10.562 1 87.81 272 ARG A O 1
ATOM 2269 N N . THR A 1 273 ? -28.938 -5.262 9.109 1 88.94 273 THR A N 1
ATOM 2270 C CA . THR A 1 273 ? -28.453 -6.176 8.07 1 88.94 273 THR A CA 1
ATOM 2271 C C . THR A 1 273 ? -27.172 -6.875 8.516 1 88.94 273 THR A C 1
ATOM 2273 O O . THR A 1 273 ? -26.922 -8.016 8.133 1 88.94 273 THR A O 1
ATOM 2276 N N . THR A 1 274 ? -26.5 -6.254 9.375 1 88.69 274 THR A N 1
ATOM 2277 C CA . THR A 1 274 ? -25.25 -6.82 9.883 1 88.69 274 THR A CA 1
ATOM 2278 C C . THR A 1 274 ? -25.531 -8.031 10.766 1 88.69 274 THR A C 1
ATOM 2280 O O . THR A 1 274 ? -24.797 -9.023 10.711 1 88.69 274 THR A O 1
ATOM 2283 N N . ARG A 1 275 ? -26.562 -7.895 11.547 1 92.25 275 ARG A N 1
ATOM 2284 C CA . ARG A 1 275 ? -26.906 -9.008 12.422 1 92.25 275 ARG A CA 1
ATOM 2285 C C . ARG A 1 275 ? -27.266 -10.25 11.609 1 92.25 275 ARG A C 1
ATOM 2287 O O . ARG A 1 275 ? -26.828 -11.359 11.93 1 92.25 275 ARG A O 1
ATOM 2294 N N . PHE A 1 276 ? -28.016 -10.062 10.562 1 94.12 276 PHE A N 1
ATOM 2295 C CA . PHE A 1 276 ? -28.391 -11.156 9.672 1 94.12 276 PHE A CA 1
ATOM 2296 C C . PHE A 1 276 ? -27.156 -11.719 8.961 1 94.12 276 PHE A C 1
ATOM 2298 O O . PHE A 1 276 ? -27.016 -12.938 8.852 1 94.12 276 PHE A O 1
ATOM 2305 N N . TYR A 1 277 ? -26.359 -10.875 8.523 1 93.5 277 TYR A N 1
ATOM 2306 C CA . TYR A 1 277 ? -25.156 -11.258 7.809 1 93.5 277 TYR A CA 1
ATOM 2307 C C . TYR A 1 277 ? -24.219 -12.062 8.703 1 93.5 277 TYR A C 1
ATOM 2309 O O . TYR A 1 277 ? -23.672 -13.086 8.281 1 93.5 277 TYR A O 1
ATOM 2317 N N . PHE A 1 278 ? -24.141 -11.727 9.984 1 93.62 278 PHE A N 1
ATOM 2318 C CA . PHE A 1 278 ? -23.297 -12.445 10.93 1 93.62 278 PHE A CA 1
ATOM 2319 C C . PHE A 1 278 ? -23.938 -13.781 11.32 1 93.62 278 PHE A C 1
ATOM 2321 O O . PHE A 1 278 ? -23.234 -14.758 11.586 1 93.62 278 PHE A O 1
ATOM 2328 N N . LEU A 1 279 ? -25.203 -13.75 11.289 1 95.38 279 LEU A N 1
ATOM 2329 C CA . LEU A 1 279 ? -25.891 -15 11.547 1 95.38 279 LEU A CA 1
ATOM 2330 C C . LEU A 1 279 ? -25.578 -16.031 10.469 1 95.38 279 LEU A C 1
ATOM 2332 O O . LEU A 1 279 ? -25.359 -17.203 10.773 1 95.38 279 LEU A O 1
ATOM 2336 N N . LEU A 1 280 ? -25.578 -15.602 9.266 1 95.69 280 LEU A N 1
ATOM 2337 C CA . LEU A 1 280 ? -25.203 -16.484 8.172 1 95.69 280 LEU A CA 1
ATOM 2338 C C . LEU A 1 280 ? -23.766 -16.984 8.336 1 95.69 280 LEU A C 1
ATOM 2340 O O . LEU A 1 280 ? -23.469 -18.141 8.031 1 95.69 280 LEU A O 1
ATOM 2344 N N . GLY A 1 281 ? -22.906 -16.094 8.789 1 95.75 281 GLY A N 1
ATOM 2345 C CA . GLY A 1 281 ? -21.547 -16.5 9.102 1 95.75 281 GLY A CA 1
ATOM 2346 C C . GLY A 1 281 ? -21.469 -17.547 10.195 1 95.75 281 GLY A C 1
ATOM 2347 O O . GLY A 1 281 ? -20.734 -18.516 10.086 1 95.75 281 GLY A O 1
ATOM 2348 N N . ALA A 1 282 ? -22.281 -17.344 11.188 1 96.25 282 ALA A N 1
ATOM 2349 C CA . ALA A 1 282 ? -22.328 -18.297 12.289 1 96.25 282 ALA A CA 1
ATOM 2350 C C . ALA A 1 282 ? -22.859 -19.656 11.828 1 96.25 282 ALA A C 1
ATOM 2352 O O . ALA A 1 282 ? -22.375 -20.703 12.289 1 96.25 282 ALA A O 1
ATOM 2353 N N . PHE A 1 283 ? -23.781 -19.594 10.961 1 97.31 283 PHE A N 1
ATOM 2354 C CA . PHE A 1 283 ? -24.312 -20.828 10.406 1 97.31 283 PHE A CA 1
ATOM 2355 C C . PHE A 1 283 ? -23.266 -21.562 9.586 1 97.31 283 PHE A C 1
ATOM 2357 O O . PHE A 1 283 ? -23.25 -22.797 9.539 1 97.31 283 PHE A O 1
ATOM 2364 N N . SER A 1 284 ? -22.422 -20.797 8.953 1 97.31 284 SER A N 1
ATOM 2365 C CA . SER A 1 284 ? -21.328 -21.422 8.211 1 97.31 284 SER A CA 1
ATOM 2366 C C . SER A 1 284 ? -20.375 -22.156 9.141 1 97.31 284 SER A C 1
ATOM 2368 O O . SER A 1 284 ? -19.875 -23.234 8.812 1 97.31 284 SER A O 1
ATOM 2370 N N . LEU A 1 285 ? -20.172 -21.594 10.305 1 96.69 285 LEU A N 1
ATOM 2371 C CA . LEU A 1 285 ? -19.328 -22.266 11.289 1 96.69 285 LEU A CA 1
ATOM 2372 C C . LEU A 1 285 ? -20.016 -23.516 11.836 1 96.69 285 LEU A C 1
ATOM 2374 O O . LEU A 1 285 ? -19.359 -24.516 12.102 1 96.69 285 LEU A O 1
ATOM 2378 N N . PHE A 1 286 ? -21.266 -23.359 12.008 1 97.38 286 PHE A N 1
ATOM 2379 C CA . PHE A 1 286 ? -22.047 -24.5 12.453 1 97.38 286 PHE A CA 1
ATOM 2380 C C . PHE A 1 286 ? -22 -25.625 11.422 1 97.38 286 PHE A C 1
ATOM 2382 O O . PHE A 1 286 ? -21.938 -26.812 11.781 1 97.38 286 PHE A O 1
ATOM 2389 N N . ASN A 1 287 ? -22.031 -25.312 1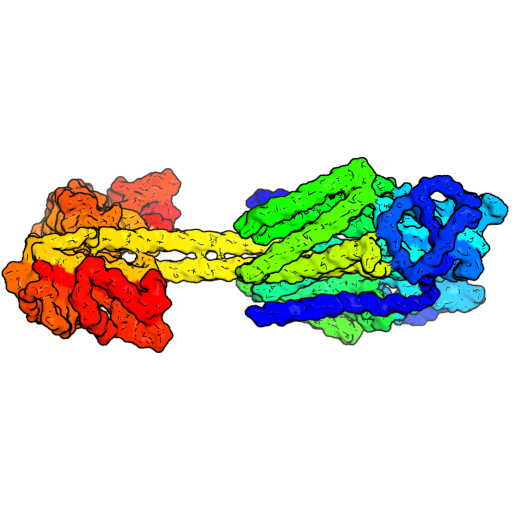0.172 1 97.19 287 ASN A N 1
ATOM 2390 C CA . ASN A 1 287 ? -21.938 -26.297 9.094 1 97.19 287 ASN A CA 1
ATOM 2391 C C . ASN A 1 287 ? -20.609 -27.031 9.117 1 97.19 287 ASN A C 1
ATOM 2393 O O . ASN A 1 287 ? -20.531 -28.188 8.711 1 97.19 287 ASN A O 1
ATOM 2397 N N . VAL A 1 288 ? -19.562 -26.344 9.602 1 97.12 288 VAL A N 1
ATOM 2398 C CA . VAL A 1 288 ? -18.266 -26.984 9.766 1 97.12 288 VAL A CA 1
ATOM 2399 C C . VAL A 1 288 ? -18.375 -28.125 10.773 1 97.12 288 VAL A C 1
ATOM 2401 O O . VAL A 1 288 ? -17.859 -29.219 10.539 1 97.12 288 VAL A O 1
ATOM 2404 N N . CYS A 1 289 ? -19.094 -27.891 11.805 1 96.5 289 CYS A N 1
ATOM 2405 C CA . CYS A 1 289 ? -19.266 -28.891 12.844 1 96.5 289 CYS A CA 1
ATOM 2406 C C . CYS A 1 289 ? -20.047 -30.094 12.328 1 96.5 289 CYS A C 1
ATOM 2408 O O . CYS A 1 289 ? -19.719 -31.234 12.625 1 96.5 289 CYS A O 1
ATOM 2410 N N . ILE A 1 290 ? -21.047 -29.859 11.547 1 96.25 290 ILE A N 1
ATOM 2411 C CA . ILE A 1 290 ? -21.859 -30.922 10.977 1 96.25 290 ILE A CA 1
ATOM 2412 C C . ILE A 1 290 ? -20.984 -31.828 10.102 1 96.25 290 ILE A C 1
ATOM 2414 O O . ILE A 1 290 ? -21.062 -33.062 10.18 1 96.25 290 ILE A O 1
ATOM 2418 N N . ALA A 1 291 ? -20.172 -31.203 9.32 1 95.38 291 ALA A N 1
ATOM 2419 C CA . ALA A 1 291 ? -19.297 -31.953 8.43 1 95.38 291 ALA A CA 1
ATOM 2420 C C . ALA A 1 291 ? -18.281 -32.781 9.227 1 95.38 291 ALA A C 1
ATOM 2422 O O . ALA A 1 291 ? -18.047 -33.938 8.914 1 95.38 291 ALA A O 1
ATOM 2423 N N . LEU A 1 292 ? -17.703 -32.188 10.297 1 94.94 292 LEU A N 1
ATOM 2424 C CA . LEU A 1 292 ? -16.672 -32.844 11.086 1 94.94 292 LEU A CA 1
ATOM 2425 C C . LEU A 1 292 ? -17.266 -34.031 11.875 1 94.94 292 LEU A C 1
ATOM 2427 O O . LEU A 1 292 ? -16.562 -35 12.164 1 94.94 292 LEU A O 1
ATOM 2431 N N . PHE A 1 293 ? -18.547 -34.031 12.133 1 93.75 293 PHE A N 1
ATOM 2432 C CA . PHE A 1 293 ? -19.172 -35.094 12.914 1 93.75 293 PHE A CA 1
ATOM 2433 C C . PHE A 1 293 ? -19.828 -36.125 12 1 93.75 293 PHE A C 1
ATOM 2435 O O . PHE A 1 293 ? -20.625 -36.938 12.453 1 93.75 293 PHE A O 1
ATOM 2442 N N . GLY A 1 294 ? -19.578 -36.094 10.695 1 88.5 294 GLY A N 1
ATOM 2443 C CA . GLY A 1 294 ? -19.953 -37.188 9.812 1 88.5 294 GLY A CA 1
ATOM 2444 C C . GLY A 1 294 ? -21.078 -36.812 8.859 1 88.5 294 GLY A C 1
ATOM 2445 O O . GLY A 1 294 ? -21.406 -37.625 7.973 1 88.5 294 GLY A O 1
ATOM 2446 N N . GLY A 1 295 ? -21.688 -35.656 9 1 92.06 295 GLY A N 1
ATOM 2447 C CA . GLY A 1 295 ? -22.734 -35.25 8.078 1 92.06 295 GLY A CA 1
ATOM 2448 C C . GLY A 1 295 ? -22.203 -34.562 6.836 1 92.06 295 GLY A C 1
ATOM 2449 O O . GLY A 1 295 ? -22.484 -33.375 6.605 1 92.06 295 GLY A O 1
ATOM 2450 N N . VAL A 1 296 ? -21.578 -35.281 5.992 1 91.56 296 VAL A N 1
ATOM 2451 C CA . VAL A 1 296 ? -20.906 -34.688 4.84 1 91.56 296 VAL A CA 1
ATOM 2452 C C . VAL A 1 296 ? -21.953 -34.281 3.791 1 91.56 296 VAL A C 1
ATOM 2454 O O . VAL A 1 296 ? -21.859 -33.188 3.221 1 91.56 296 VAL A O 1
ATOM 2457 N N . ALA A 1 297 ? -22.922 -35.156 3.545 1 90.44 297 ALA A N 1
ATOM 2458 C CA . ALA A 1 297 ? -23.953 -34.812 2.559 1 90.44 297 ALA A CA 1
ATOM 2459 C C . ALA A 1 297 ? -24.75 -33.594 2.975 1 90.44 297 ALA A C 1
ATOM 2461 O O . ALA A 1 297 ? -24.938 -32.656 2.18 1 90.44 297 ALA A O 1
ATOM 2462 N N . GLU A 1 298 ? -25.109 -33.5 4.219 1 92.75 298 GLU A N 1
ATOM 2463 C CA . GLU A 1 298 ? -25.875 -32.375 4.742 1 92.75 298 GLU A CA 1
ATOM 2464 C C . GLU A 1 298 ? -25.062 -31.078 4.703 1 92.75 298 GLU A C 1
ATOM 2466 O O . GLU A 1 298 ? -25.578 -30.031 4.328 1 92.75 298 GLU A O 1
ATOM 2471 N N . ALA A 1 299 ? -23.891 -31.266 5.086 1 94.5 299 ALA A N 1
ATOM 2472 C CA . ALA A 1 299 ? -23.031 -30.094 5.117 1 94.5 299 ALA A CA 1
ATOM 2473 C C . ALA A 1 299 ? -22.766 -29.562 3.711 1 94.5 299 ALA A C 1
ATOM 2475 O O . ALA A 1 299 ? -22.641 -28.344 3.514 1 94.5 299 ALA A O 1
ATOM 2476 N N . SER A 1 300 ? -22.625 -30.438 2.744 1 91.12 300 SER A N 1
ATOM 2477 C CA . SER A 1 300 ? -22.406 -30.016 1.363 1 91.12 300 SER A CA 1
ATOM 2478 C C . SER A 1 300 ? -23.625 -29.297 0.802 1 91.12 300 SER A C 1
ATOM 2480 O O . SER A 1 300 ? -23.484 -28.312 0.074 1 91.12 300 SER A O 1
ATOM 2482 N N . ILE A 1 301 ? -24.734 -29.781 1.146 1 90.06 301 ILE A N 1
ATOM 2483 C CA . ILE A 1 301 ? -25.969 -29.078 0.759 1 90.06 301 ILE A CA 1
ATOM 2484 C C . ILE A 1 301 ? -26.047 -27.734 1.479 1 90.06 301 ILE A C 1
ATOM 2486 O O . ILE A 1 301 ? -26.391 -26.719 0.871 1 90.06 301 ILE A O 1
ATOM 2490 N N . GLY A 1 302 ? -25.641 -27.719 2.729 1 92 302 GLY A N 1
ATOM 2491 C CA . GLY A 1 302 ? -25.641 -26.5 3.521 1 92 302 GLY A CA 1
ATOM 2492 C C . GLY A 1 302 ? -24.734 -25.438 2.955 1 92 302 GLY A C 1
ATOM 2493 O O . GLY A 1 302 ? -25.109 -24.266 2.879 1 92 302 GLY A O 1
ATOM 2494 N N . VAL A 1 303 ? -23.562 -25.859 2.564 1 91.94 303 VAL A N 1
ATOM 2495 C CA . VAL A 1 303 ? -22.609 -24.906 2.023 1 91.94 303 VAL A CA 1
ATOM 2496 C C . VAL A 1 303 ? -23.172 -24.266 0.759 1 91.94 303 VAL A C 1
ATOM 2498 O O . VAL A 1 303 ? -22.984 -23.062 0.523 1 91.94 303 VAL A O 1
ATOM 2501 N N . SER A 1 304 ? -23.828 -25.016 -0.089 1 88.62 304 SER A N 1
ATOM 2502 C CA . SER A 1 304 ? -24.406 -24.516 -1.33 1 88.62 304 SER A CA 1
ATOM 2503 C C . SER A 1 304 ? -25.484 -23.469 -1.052 1 88.62 304 SER A C 1
ATOM 2505 O O . SER A 1 304 ? -25.484 -22.391 -1.642 1 88.62 304 SER A O 1
ATOM 2507 N N . TRP A 1 305 ? -26.266 -23.734 -0.112 1 89.81 305 TRP A N 1
ATOM 2508 C CA . TRP A 1 305 ? -27.344 -22.812 0.227 1 89.81 305 TRP A CA 1
ATOM 2509 C C . TRP A 1 305 ? -26.797 -21.562 0.919 1 89.81 305 TRP A C 1
ATOM 2511 O O . TRP A 1 305 ? -27.234 -20.453 0.646 1 89.81 305 TRP A O 1
ATOM 2521 N N . LEU A 1 306 ? -25.906 -21.828 1.809 1 92.94 306 LEU A N 1
ATOM 2522 C CA . LEU A 1 306 ? -25.312 -20.703 2.537 1 92.94 306 LEU A CA 1
ATOM 2523 C C . LEU A 1 306 ? -24.562 -19.781 1.589 1 92.94 306 LEU A C 1
ATOM 2525 O O . LEU A 1 306 ? -24.594 -18.562 1.749 1 92.94 306 LEU A O 1
ATOM 2529 N N . SER A 1 307 ? -23.812 -20.359 0.612 1 91.25 307 SER A N 1
ATOM 2530 C CA . SER A 1 307 ? -23.078 -19.547 -0.349 1 91.25 307 SER A CA 1
ATOM 2531 C C . SER A 1 307 ? -24 -18.641 -1.155 1 91.25 307 SER A C 1
ATOM 2533 O O . SER A 1 307 ? -23.734 -17.453 -1.333 1 91.25 307 SER A O 1
ATOM 2535 N N . VAL A 1 308 ? -25.109 -19.156 -1.562 1 88.75 308 VAL A N 1
ATOM 2536 C CA . VAL A 1 308 ? -26.062 -18.391 -2.35 1 88.75 308 VAL A CA 1
ATOM 2537 C C . VAL A 1 308 ? -26.703 -17.297 -1.48 1 88.75 308 VAL A C 1
ATOM 2539 O O . VAL A 1 308 ? -26.812 -16.156 -1.904 1 88.75 308 VAL A O 1
ATOM 2542 N N . SER A 1 309 ? -27.031 -17.656 -0.269 1 91.19 309 SER A N 1
ATOM 2543 C CA . SER A 1 309 ? -27.656 -16.703 0.646 1 91.19 309 SER A CA 1
ATOM 2544 C C . SER A 1 309 ? -26.719 -15.555 0.984 1 91.19 309 SER A C 1
ATOM 2546 O O . SER A 1 309 ? -27.125 -14.391 0.979 1 91.19 309 SER A O 1
ATOM 2548 N N . ILE A 1 310 ? -25.516 -15.883 1.287 1 92.06 310 ILE A N 1
ATOM 2549 C CA . ILE A 1 310 ? -24.531 -14.875 1.636 1 92.06 310 ILE A CA 1
ATOM 2550 C C . ILE A 1 310 ? -24.266 -13.969 0.433 1 92.06 310 ILE A C 1
ATOM 2552 O O . ILE A 1 310 ? -24.172 -12.75 0.576 1 92.06 310 ILE A O 1
ATOM 2556 N N . CYS A 1 311 ? -24.188 -14.562 -0.776 1 88.94 311 CYS A N 1
ATOM 2557 C CA . CYS A 1 311 ? -23.938 -13.781 -1.983 1 88.94 311 CYS A CA 1
ATOM 2558 C C . CYS A 1 311 ? -25.109 -12.836 -2.27 1 88.94 311 CYS A C 1
ATOM 2560 O O . CYS A 1 311 ? -24.891 -11.68 -2.645 1 88.94 311 CYS A O 1
ATOM 2562 N N . LEU A 1 312 ? -26.266 -13.273 -2.037 1 88.62 312 LEU A N 1
ATOM 2563 C CA . LEU A 1 312 ? -27.438 -12.438 -2.268 1 88.62 312 LEU A CA 1
ATOM 2564 C C . LEU A 1 312 ? -27.484 -11.289 -1.269 1 88.62 312 LEU A C 1
ATOM 2566 O O . LEU A 1 312 ? -27.828 -10.156 -1.633 1 88.62 312 LEU A O 1
ATOM 2570 N N . THR A 1 313 ? -27.203 -11.578 -0.059 1 91.25 313 THR A N 1
ATOM 2571 C CA . THR A 1 313 ? -27.188 -10.539 0.965 1 91.25 313 THR A CA 1
ATOM 2572 C C . THR A 1 313 ? -26.125 -9.5 0.661 1 91.25 313 THR A C 1
ATOM 2574 O O . THR A 1 313 ? -26.375 -8.297 0.765 1 91.25 313 THR A O 1
ATOM 2577 N N . LEU A 1 314 ? -24.938 -9.992 0.323 1 90 314 LEU A N 1
ATOM 2578 C CA . LEU A 1 314 ? -23.859 -9.062 -0.009 1 90 314 LEU A CA 1
ATOM 2579 C C . LEU A 1 314 ? -24.219 -8.219 -1.229 1 90 314 LEU A C 1
ATOM 2581 O O . LEU A 1 314 ? -23.891 -7.035 -1.297 1 90 314 LEU A O 1
ATOM 2585 N N . PHE A 1 315 ? -24.844 -8.891 -2.168 1 89 315 PHE A N 1
ATOM 2586 C CA . PHE A 1 315 ? -25.297 -8.164 -3.35 1 89 315 PHE A CA 1
ATOM 2587 C C . PHE A 1 315 ? -26.234 -7.023 -2.961 1 89 315 PHE A C 1
ATOM 2589 O O . PHE A 1 315 ? -26.109 -5.914 -3.486 1 89 315 PHE A O 1
ATOM 2596 N N . GLY A 1 316 ? -27.062 -7.246 -2.09 1 88.69 316 GLY A N 1
ATOM 2597 C CA . GLY A 1 316 ? -27.938 -6.207 -1.586 1 88.69 316 GLY A CA 1
ATOM 2598 C C . GLY A 1 316 ? -27.203 -5.074 -0.898 1 88.69 316 GLY A C 1
ATOM 2599 O O . GLY A 1 316 ? -27.516 -3.902 -1.109 1 88.69 316 GLY A O 1
ATOM 2600 N N . ILE A 1 317 ? -26.266 -5.406 -0.118 1 88.75 317 ILE A N 1
ATOM 2601 C CA . ILE A 1 317 ? -25.484 -4.414 0.6 1 88.75 317 ILE A CA 1
ATOM 2602 C C . ILE A 1 317 ? -24.703 -3.553 -0.395 1 88.75 317 ILE A C 1
ATOM 2604 O O . ILE A 1 317 ? -24.625 -2.332 -0.238 1 88.75 317 ILE A O 1
ATOM 2608 N N . LEU A 1 318 ? -24.141 -4.207 -1.438 1 86.62 318 LEU A N 1
ATOM 2609 C CA . LEU A 1 318 ? -23.359 -3.482 -2.436 1 86.62 318 LEU A CA 1
ATOM 2610 C C . LEU A 1 318 ? -24.234 -2.52 -3.223 1 86.62 318 LEU A C 1
ATOM 2612 O O . LEU A 1 318 ? -23.828 -1.398 -3.525 1 86.62 318 LEU A O 1
ATOM 2616 N N . ILE A 1 319 ? -25.438 -2.967 -3.51 1 87.44 319 ILE A N 1
ATOM 2617 C CA . ILE A 1 319 ? -26.359 -2.094 -4.219 1 87.44 319 ILE A CA 1
ATOM 2618 C C . ILE A 1 319 ? -26.719 -0.891 -3.348 1 87.44 319 ILE A C 1
ATOM 2620 O O . ILE A 1 319 ? -26.781 0.239 -3.836 1 87.44 319 ILE A O 1
ATOM 2624 N N . TRP A 1 320 ? -26.953 -1.145 -2.139 1 88.31 320 TRP A N 1
ATOM 2625 C CA . TRP A 1 320 ? -27.234 -0.073 -1.19 1 88.31 320 TRP A CA 1
ATOM 2626 C C . TRP A 1 320 ? -26.078 0.92 -1.132 1 88.31 320 TRP A C 1
ATOM 2628 O O . TRP A 1 320 ? -26.297 2.135 -1.155 1 88.31 320 TRP A O 1
ATOM 2638 N N . GLY A 1 321 ? -24.875 0.427 -1.032 1 85.44 321 GLY A N 1
ATOM 2639 C CA . GLY A 1 321 ? -23.703 1.288 -0.968 1 85.44 321 GLY A CA 1
ATOM 2640 C C . GLY A 1 321 ? -23.516 2.121 -2.221 1 85.44 321 GLY A C 1
ATOM 2641 O O . GLY A 1 321 ? -23.094 3.277 -2.143 1 85.44 321 GLY A O 1
ATOM 2642 N N . LEU A 1 322 ? -23.766 1.534 -3.379 1 85.38 322 LEU A N 1
ATOM 2643 C CA . LEU A 1 322 ? -23.641 2.242 -4.648 1 85.38 322 LEU A CA 1
ATOM 2644 C C . LEU A 1 322 ? -24.688 3.35 -4.758 1 85.38 322 LEU A C 1
ATOM 2646 O O . LEU A 1 322 ? -24.391 4.43 -5.277 1 85.38 322 LEU A O 1
ATOM 2650 N N . LYS A 1 323 ? -25.828 3.115 -4.25 1 87.56 323 LYS A N 1
ATOM 2651 C CA . LYS A 1 323 ? -26.891 4.117 -4.281 1 87.56 323 LYS A CA 1
ATOM 2652 C C . LYS A 1 323 ? -26.562 5.305 -3.379 1 87.56 323 LYS A C 1
ATOM 2654 O O . LYS A 1 323 ? -26.906 6.445 -3.686 1 87.56 323 LYS A O 1
ATOM 2659 N N . LYS A 1 324 ? -25.828 5.059 -2.361 1 86.12 324 LYS A N 1
ATOM 2660 C CA . LYS A 1 324 ? -25.438 6.113 -1.432 1 86.12 324 LYS A CA 1
ATOM 2661 C C . LYS A 1 324 ? -24.156 6.801 -1.897 1 86.12 324 LYS A C 1
ATOM 2663 O O . LYS A 1 324 ? -23.656 7.719 -1.237 1 86.12 324 LYS A O 1
ATOM 2668 N N . ARG A 1 325 ? -23.609 6.328 -3.018 1 80.19 325 ARG A N 1
ATOM 2669 C CA . ARG A 1 325 ? -22.453 6.914 -3.689 1 80.19 325 ARG A CA 1
ATOM 2670 C C . ARG A 1 325 ? -21.25 6.953 -2.766 1 80.19 325 ARG A C 1
ATOM 2672 O O . ARG A 1 325 ? -20.531 7.961 -2.699 1 80.19 325 ARG A O 1
ATOM 2679 N N . ILE A 1 326 ? -21.094 5.988 -2.01 1 76.5 326 ILE A N 1
ATOM 2680 C CA . ILE A 1 326 ? -19.906 5.871 -1.173 1 76.5 326 ILE A CA 1
ATOM 2681 C C . ILE A 1 326 ? -18.719 5.414 -2.021 1 76.5 326 ILE A C 1
ATOM 2683 O O . ILE A 1 326 ? -18.812 4.414 -2.738 1 76.5 326 ILE A O 1
ATOM 2687 N N . ARG A 1 327 ? -17.594 6.062 -1.979 1 71.44 327 ARG A N 1
ATOM 2688 C CA . ARG A 1 327 ? -16.438 5.859 -2.859 1 71.44 327 ARG A CA 1
ATOM 2689 C C . ARG A 1 327 ? -15.859 4.465 -2.684 1 71.44 327 ARG A C 1
ATOM 2691 O O . ARG A 1 327 ? -15.508 3.805 -3.662 1 71.44 327 ARG A O 1
ATOM 2698 N N . SER A 1 328 ? -15.688 3.965 -1.438 1 68.44 328 SER A N 1
ATOM 2699 C CA . SER A 1 328 ? -15.047 2.684 -1.167 1 68.44 328 SER A CA 1
ATOM 2700 C C . SER A 1 328 ? -15.828 1.529 -1.777 1 68.44 328 SER A C 1
ATOM 2702 O O . SER A 1 328 ? -15.273 0.466 -2.051 1 68.44 328 SER A O 1
ATOM 2704 N N . PHE A 1 329 ? -17.125 1.668 -2.111 1 74.25 329 PHE A N 1
ATOM 2705 C CA . PHE A 1 329 ? -18 0.603 -2.592 1 74.25 329 PHE A CA 1
ATOM 2706 C C . PHE A 1 329 ? -17.828 0.397 -4.094 1 74.25 329 PHE A C 1
ATOM 2708 O O . PHE A 1 329 ? -18.078 -0.691 -4.609 1 74.25 329 PHE A O 1
ATOM 2715 N N . TYR A 1 330 ? -17.312 1.297 -4.77 1 73.75 330 TYR A N 1
ATOM 2716 C CA . TYR A 1 330 ? -17.25 1.195 -6.223 1 73.75 330 TYR A CA 1
ATOM 2717 C C . TYR A 1 330 ? -16.266 0.108 -6.648 1 73.75 330 TYR A C 1
ATOM 2719 O O . TYR A 1 330 ? -16.625 -0.796 -7.406 1 73.75 330 TYR A O 1
ATOM 2727 N N . TYR A 1 331 ? -15.109 0.04 -6.164 1 68.25 331 TYR A N 1
ATOM 2728 C CA . TYR A 1 331 ? -14.094 -0.92 -6.586 1 68.25 331 TYR A CA 1
ATOM 2729 C C . TYR A 1 331 ? -14.414 -2.316 -6.062 1 68.25 331 TYR A C 1
ATOM 2731 O O . TYR A 1 331 ? -14.266 -3.305 -6.785 1 68.25 331 TYR A O 1
ATOM 2739 N N . ILE A 1 332 ? -14.984 -2.35 -4.93 1 71.88 332 ILE A N 1
ATOM 2740 C CA . ILE A 1 332 ? -15.266 -3.643 -4.316 1 71.88 332 ILE A CA 1
ATOM 2741 C C . ILE A 1 332 ? -16.469 -4.285 -5 1 71.88 332 ILE A C 1
ATOM 2743 O O . ILE A 1 332 ? -16.516 -5.508 -5.156 1 71.88 332 ILE A O 1
ATOM 2747 N N . SER A 1 333 ? -17.359 -3.385 -5.402 1 78.38 333 SER A N 1
ATOM 2748 C CA . SER A 1 333 ? -18.547 -3.9 -6.07 1 78.38 333 SER A CA 1
ATOM 2749 C C . SER A 1 333 ? -18.203 -4.551 -7.402 1 78.38 333 SER A C 1
ATOM 2751 O O . SER A 1 333 ? -18.719 -5.617 -7.734 1 78.38 333 SER A O 1
ATOM 2753 N N . ILE A 1 334 ? -17.281 -4.059 -8.07 1 75.69 334 ILE A N 1
ATOM 2754 C CA . ILE A 1 334 ? -16.906 -4.629 -9.352 1 75.69 334 ILE A CA 1
ATOM 2755 C C . ILE A 1 334 ? -16.156 -5.945 -9.141 1 75.69 334 ILE A C 1
ATOM 2757 O O . ILE A 1 334 ? -16.406 -6.93 -9.836 1 75.69 334 ILE A O 1
ATOM 2761 N N . ALA A 1 335 ? -15.281 -5.91 -8.18 1 71.88 335 ALA A N 1
ATOM 2762 C CA . ALA A 1 335 ? -14.484 -7.094 -7.898 1 71.88 335 ALA A CA 1
ATOM 2763 C C . ALA A 1 335 ? -15.359 -8.258 -7.449 1 71.88 335 ALA A C 1
ATOM 2765 O O . ALA A 1 335 ? -15.227 -9.375 -7.949 1 71.88 335 ALA A O 1
ATOM 2766 N N . PHE A 1 336 ? -16.375 -7.934 -6.68 1 77.38 336 PHE A N 1
ATOM 2767 C CA . PHE A 1 336 ? -17.141 -9.023 -6.07 1 77.38 336 PHE A CA 1
ATOM 2768 C C . PHE A 1 336 ? -18.328 -9.398 -6.93 1 77.38 336 PHE A C 1
ATOM 2770 O O . PHE A 1 336 ? -18.906 -10.477 -6.762 1 77.38 336 PHE A O 1
ATOM 2777 N N . PHE A 1 337 ? -18.562 -8.547 -7.945 1 81 337 PHE A N 1
ATOM 2778 C CA . PHE A 1 337 ? -19.672 -8.883 -8.82 1 81 337 PHE A CA 1
ATOM 2779 C C . PHE A 1 337 ? -19.391 -10.18 -9.578 1 81 337 PHE A C 1
ATOM 2781 O O . PHE A 1 337 ? -20.266 -11.047 -9.672 1 81 337 PHE A O 1
ATOM 2788 N N . LEU A 1 338 ? -18.203 -10.312 -10.062 1 79.31 338 LEU A N 1
ATOM 2789 C CA . LEU A 1 338 ? -17.859 -11.508 -10.82 1 79.31 338 LEU A CA 1
ATOM 2790 C C . LEU A 1 338 ? -17.844 -12.734 -9.922 1 79.31 338 LEU A C 1
ATOM 2792 O O . LEU A 1 338 ? -18.281 -13.812 -10.328 1 79.31 338 LEU A O 1
ATOM 2796 N N . LEU A 1 339 ? -17.359 -12.531 -8.797 1 82.31 339 LEU A N 1
ATOM 2797 C CA . LEU A 1 339 ? -17.328 -13.656 -7.863 1 82.31 339 LEU A CA 1
ATOM 2798 C C . LEU A 1 339 ? -18.734 -14.062 -7.438 1 82.31 339 LEU A C 1
ATOM 2800 O O . LEU A 1 339 ? -19.031 -15.25 -7.336 1 82.31 339 LEU A O 1
ATOM 2804 N N . LEU A 1 340 ? -19.594 -13.086 -7.266 1 84.94 340 LEU A N 1
ATOM 2805 C CA . LEU A 1 340 ? -20.969 -13.352 -6.852 1 84.94 340 LEU A CA 1
ATOM 2806 C C . LEU A 1 340 ? -21.734 -14.047 -7.965 1 84.94 340 LEU A C 1
ATOM 2808 O O . LEU A 1 340 ? -22.469 -15.008 -7.711 1 84.94 340 LEU A O 1
ATOM 2812 N N . LEU A 1 341 ? -21.438 -13.617 -9.141 1 83.81 341 LEU A N 1
ATOM 2813 C CA . LEU A 1 341 ? -22.062 -14.258 -10.297 1 83.81 341 LEU A CA 1
ATOM 2814 C C . LEU A 1 341 ? -21.609 -15.703 -10.422 1 83.81 341 LEU A C 1
ATOM 2816 O O . LEU A 1 341 ? -22.422 -16.594 -10.711 1 83.81 341 LEU A O 1
ATOM 2820 N N . THR A 1 342 ? -20.391 -15.867 -10.219 1 85.06 342 THR A N 1
ATOM 2821 C CA . THR A 1 342 ? -19.844 -17.219 -10.297 1 85.06 342 THR A CA 1
ATOM 2822 C C . THR A 1 342 ? -20.453 -18.109 -9.227 1 85.06 342 THR A C 1
ATOM 2824 O O . THR A 1 342 ? -20.75 -19.281 -9.484 1 85.06 342 THR A O 1
ATOM 2827 N N . CYS A 1 343 ? -20.656 -17.641 -8.086 1 85.25 343 CYS A N 1
ATOM 2828 C CA . CYS A 1 343 ? -21.234 -18.406 -6.996 1 85.25 343 CYS A CA 1
ATOM 2829 C C . CYS A 1 343 ? -22.672 -18.797 -7.309 1 85.25 343 CYS A C 1
ATOM 2831 O O . CYS A 1 343 ? -23.078 -19.938 -7.051 1 85.25 343 CYS A O 1
ATOM 2833 N N . VAL A 1 344 ? -23.359 -17.922 -7.93 1 83.19 344 VAL A N 1
ATOM 2834 C CA . VAL A 1 344 ? -24.75 -18.188 -8.273 1 83.19 344 VAL A CA 1
ATOM 2835 C C . VAL A 1 344 ? -24.812 -19.234 -9.391 1 83.19 344 VAL A C 1
ATOM 2837 O O . VAL A 1 344 ? -25.578 -20.188 -9.305 1 83.19 344 VAL A O 1
ATOM 2840 N N . ILE A 1 345 ? -23.938 -19.078 -10.32 1 85.44 345 ILE A N 1
ATOM 2841 C CA . ILE A 1 345 ? -23.906 -20.016 -11.438 1 85.44 345 ILE A CA 1
ATOM 2842 C C . ILE A 1 345 ? -23.5 -21.406 -10.938 1 85.44 345 ILE A C 1
ATOM 2844 O O . ILE A 1 345 ? -24.109 -22.406 -11.32 1 85.44 345 ILE A O 1
ATOM 2848 N N . TYR A 1 346 ? -22.516 -21.391 -10.109 1 84.62 346 TYR A N 1
ATOM 2849 C CA . TYR A 1 346 ? -22.047 -22.672 -9.586 1 84.62 346 TYR A CA 1
ATOM 2850 C C . TYR A 1 346 ? -23.125 -23.344 -8.734 1 84.62 346 TYR A C 1
ATOM 2852 O O . TYR A 1 346 ? -23.281 -24.562 -8.781 1 84.62 346 TYR A O 1
ATOM 2860 N N . GLY A 1 347 ? -23.859 -22.578 -8 1 79.5 347 GLY A N 1
ATOM 2861 C CA . GLY A 1 347 ? -24.984 -23.125 -7.262 1 79.5 347 GLY A CA 1
ATOM 2862 C C . GLY A 1 347 ? -26.062 -23.734 -8.156 1 79.5 347 GLY A C 1
ATOM 2863 O O . GLY A 1 347 ? -26.562 -24.812 -7.871 1 79.5 347 GLY A O 1
ATOM 2864 N N . MET A 1 348 ? -26.25 -23.109 -9.266 1 81.62 348 MET A N 1
ATOM 2865 C CA . MET A 1 348 ? -27.234 -23.609 -10.234 1 81.62 348 MET A CA 1
ATOM 2866 C C . MET A 1 348 ? -26.766 -24.891 -10.883 1 81.62 348 MET A C 1
ATOM 2868 O O . MET A 1 348 ? -27.562 -25.781 -11.195 1 81.62 348 MET A O 1
ATOM 2872 N N . LEU A 1 349 ? -25.516 -25.016 -11.055 1 81.5 349 LEU A N 1
ATOM 2873 C CA . LEU A 1 349 ? -24.953 -26.234 -11.625 1 81.5 349 LEU A CA 1
ATOM 2874 C C . LEU A 1 349 ? -25.109 -27.406 -10.664 1 81.5 349 LEU A C 1
ATOM 2876 O O . LEU A 1 349 ? -25.516 -28.5 -11.078 1 81.5 349 LEU A O 1
ATOM 2880 N N . LYS A 1 350 ? -24.875 -27.156 -9.414 1 79.31 350 LYS A N 1
ATOM 2881 C CA . LYS A 1 350 ? -24.891 -28.234 -8.438 1 79.31 350 LYS A CA 1
ATOM 2882 C C . LYS A 1 350 ? -26.312 -28.703 -8.148 1 79.31 350 LYS A C 1
ATOM 2884 O O . LYS A 1 350 ? -26.516 -29.875 -7.824 1 79.31 350 LYS A O 1
ATOM 2889 N N . PHE A 1 351 ? -27.266 -27.781 -8.375 1 77.06 351 PHE A N 1
ATOM 2890 C CA . PHE A 1 351 ? -28.656 -28.141 -8.141 1 77.06 351 PHE A CA 1
ATOM 2891 C C . PHE A 1 351 ? -29.297 -28.688 -9.406 1 77.06 351 PHE A C 1
ATOM 2893 O O . PHE A 1 351 ? -30.469 -29.062 -9.406 1 77.06 351 PHE A O 1
ATOM 2900 N N . GLY A 1 352 ? -28.562 -28.844 -10.539 1 76.12 352 GLY A N 1
ATOM 2901 C CA . GLY A 1 352 ? -29.031 -29.453 -11.773 1 76.12 352 GLY A CA 1
ATOM 2902 C C . GLY A 1 352 ? -29.906 -28.531 -12.602 1 76.12 352 GLY A C 1
ATOM 2903 O O . GLY A 1 352 ? -30.625 -29 -13.5 1 76.12 352 GLY A O 1
ATOM 2904 N N . ILE A 1 353 ? -29.859 -27.266 -12.25 1 79.06 353 ILE A N 1
ATOM 2905 C CA . ILE A 1 353 ? -30.688 -26.312 -12.984 1 79.06 353 ILE A CA 1
ATOM 2906 C C . ILE A 1 353 ? -30.031 -26 -14.336 1 79.06 353 ILE A C 1
ATOM 2908 O O . ILE A 1 353 ? -30.734 -25.875 -15.344 1 79.06 353 ILE A O 1
ATOM 2912 N N . LEU A 1 354 ? -28.672 -26.031 -14.367 1 80 354 LEU A N 1
ATOM 2913 C CA . LEU A 1 354 ? -27.922 -25.781 -15.594 1 80 354 LEU A CA 1
ATOM 2914 C C . LEU A 1 354 ? -27.156 -27.047 -16.016 1 80 354 LEU A C 1
ATOM 2916 O O . LEU A 1 354 ? -26.688 -27.797 -15.164 1 80 354 LEU A O 1
ATOM 2920 N N . PRO A 1 355 ? -27.141 -27.203 -17.359 1 80.25 355 PRO A N 1
ATOM 2921 C CA . PRO A 1 355 ? -26.312 -28.328 -17.812 1 80.25 355 PRO A CA 1
ATOM 2922 C C . PRO A 1 355 ? -24.828 -28.141 -17.484 1 80.25 355 PRO A C 1
ATOM 2924 O O . PRO A 1 355 ? -24.328 -27.016 -17.531 1 80.25 355 PRO A O 1
ATOM 2927 N N . SER A 1 356 ? -24.344 -29.219 -17 1 77.62 356 SER A N 1
ATOM 2928 C CA . SER A 1 356 ? -22.969 -29.141 -16.531 1 77.62 356 SER A CA 1
ATOM 2929 C C . SER A 1 356 ? -21.969 -29.438 -17.641 1 77.62 356 SER A C 1
ATOM 2931 O O . SER A 1 356 ? -22.328 -30.062 -18.641 1 77.62 356 SER A O 1
ATOM 2933 N N . ASN A 1 357 ? -20.875 -28.688 -17.719 1 81.25 357 ASN A N 1
ATOM 2934 C CA . ASN A 1 357 ? -19.719 -28.969 -18.562 1 81.25 357 ASN A CA 1
ATOM 2935 C C . ASN A 1 357 ? -18.422 -28.953 -17.75 1 81.25 357 ASN A C 1
ATOM 2937 O O . ASN A 1 357 ? -18.375 -28.391 -16.656 1 81.25 357 ASN A O 1
ATOM 2941 N N . SER A 1 358 ? -17.547 -29.734 -18.234 1 79.12 358 SER A N 1
ATOM 2942 C CA . SER A 1 358 ? -16.297 -29.891 -17.516 1 79.12 358 SER A CA 1
ATOM 2943 C C . SER A 1 358 ? -15.586 -28.562 -17.312 1 79.12 358 SER A C 1
ATOM 2945 O O . SER A 1 358 ? -14.992 -28.312 -16.266 1 79.12 358 SER A O 1
ATOM 2947 N N . PHE A 1 359 ? -15.727 -27.672 -18.203 1 80.69 359 PHE A N 1
ATOM 2948 C CA . PHE A 1 359 ? -15.055 -26.375 -18.125 1 80.69 359 PHE A CA 1
ATOM 2949 C C . PHE A 1 359 ? -15.672 -25.5 -17.047 1 80.69 359 PHE A C 1
ATOM 2951 O O . PHE A 1 359 ? -14.961 -24.938 -16.219 1 80.69 359 PHE A O 1
ATOM 2958 N N . LEU A 1 360 ? -16.984 -25.438 -16.984 1 79.81 360 LEU A N 1
ATOM 2959 C CA . LEU A 1 360 ? -17.672 -24.609 -16 1 79.81 360 LEU A CA 1
ATOM 2960 C C . LEU A 1 360 ? -17.453 -25.141 -14.586 1 79.81 360 LEU A C 1
ATOM 2962 O O . LEU A 1 360 ? -17.266 -24.344 -13.648 1 79.81 360 LEU A O 1
ATOM 2966 N N . GLU A 1 361 ? -17.391 -26.391 -14.5 1 80.62 361 GLU A N 1
ATOM 2967 C CA . GLU A 1 361 ? -17.25 -26.984 -13.18 1 80.62 361 GLU A CA 1
ATOM 2968 C C . GLU A 1 361 ? -15.844 -26.766 -12.617 1 80.62 361 GLU A C 1
ATOM 2970 O O . GLU A 1 361 ? -15.68 -26.562 -11.414 1 80.62 361 GLU A O 1
ATOM 2975 N N . GLU A 1 362 ? -14.891 -26.688 -13.484 1 83.44 362 GLU A N 1
ATOM 2976 C CA . GLU A 1 362 ? -13.531 -26.672 -12.961 1 83.44 362 GLU A CA 1
ATOM 2977 C C . GLU A 1 362 ? -12.914 -25.281 -13.062 1 83.44 362 GLU A C 1
ATOM 2979 O O . GLU A 1 362 ? -12.062 -24.922 -12.258 1 83.44 362 GLU A O 1
ATOM 2984 N N . MET A 1 363 ? -13.297 -24.469 -14.047 1 85.38 363 MET A N 1
ATOM 2985 C CA . MET A 1 363 ? -12.523 -23.266 -14.328 1 85.38 363 MET A CA 1
ATOM 2986 C C . MET A 1 363 ? -13.289 -22.016 -13.93 1 85.38 363 MET A C 1
ATOM 2988 O O . MET A 1 363 ? -12.711 -20.922 -13.844 1 85.38 363 MET A O 1
ATOM 2992 N N . LEU A 1 364 ? -14.508 -22.156 -13.555 1 84.81 364 LEU A N 1
ATOM 2993 C CA . LEU A 1 364 ? -15.312 -20.969 -13.242 1 84.81 364 LEU A CA 1
ATOM 2994 C C . LEU A 1 364 ? -14.766 -20.25 -12.023 1 84.81 364 LEU A C 1
ATOM 2996 O O . LEU A 1 364 ? -14.5 -19.047 -12.078 1 84.81 364 LEU A O 1
ATOM 3000 N N . PHE A 1 365 ? -14.516 -20.938 -10.953 1 85.38 365 PHE A N 1
ATOM 3001 C CA . PHE A 1 365 ? -14.078 -20.312 -9.711 1 85.38 365 PHE A CA 1
ATOM 3002 C C . PHE A 1 365 ? -12.641 -19.812 -9.828 1 85.38 365 PHE A C 1
ATOM 3004 O O . PHE A 1 365 ? -12.336 -18.688 -9.414 1 85.38 365 PHE A O 1
ATOM 3011 N N . PRO A 1 366 ? -11.797 -20.594 -10.414 1 84.75 366 PRO A N 1
ATOM 3012 C CA . PRO A 1 366 ? -10.43 -20.094 -10.562 1 84.75 366 PRO A CA 1
ATOM 3013 C C . PRO A 1 366 ? -10.359 -18.797 -11.367 1 84.75 366 PRO A C 1
ATOM 3015 O O . PRO A 1 366 ? -9.648 -17.859 -10.984 1 84.75 366 PRO A O 1
ATOM 3018 N N . ILE A 1 367 ? -11.086 -18.703 -12.375 1 82.56 367 ILE A N 1
ATOM 3019 C CA . ILE A 1 367 ? -11.078 -17.516 -13.211 1 82.56 367 ILE A CA 1
ATOM 3020 C C . ILE A 1 367 ? -11.672 -16.344 -12.445 1 82.56 367 ILE A C 1
ATOM 3022 O O . ILE A 1 367 ? -11.102 -15.25 -12.422 1 82.56 367 ILE A O 1
ATOM 3026 N N . ALA A 1 368 ? -12.789 -16.609 -11.82 1 83.25 368 ALA A N 1
ATOM 3027 C CA . ALA A 1 368 ? -13.461 -15.555 -11.07 1 83.25 368 ALA A CA 1
ATOM 3028 C C . ALA A 1 368 ? -12.594 -15.07 -9.906 1 83.25 368 ALA A C 1
ATOM 3030 O O . ALA A 1 368 ? -12.523 -13.875 -9.633 1 83.25 368 ALA A O 1
ATOM 3031 N N . SER A 1 369 ? -11.938 -15.953 -9.258 1 83.56 369 SER A N 1
ATOM 3032 C CA . SER A 1 369 ? -11.125 -15.586 -8.102 1 83.56 369 SER A CA 1
ATOM 3033 C C . SER A 1 369 ? -9.906 -14.773 -8.523 1 83.56 369 SER A C 1
ATOM 3035 O O . SER A 1 369 ? -9.484 -13.859 -7.805 1 83.56 369 SER A O 1
ATOM 3037 N N . LEU A 1 370 ? -9.312 -15.18 -9.641 1 80.75 370 LEU A N 1
ATOM 3038 C CA . LEU A 1 370 ? -8.18 -14.414 -10.133 1 80.75 370 LEU A CA 1
ATOM 3039 C C . LEU A 1 370 ? -8.586 -12.984 -10.477 1 80.75 370 LEU A C 1
ATOM 3041 O O . LEU A 1 370 ? -7.852 -12.039 -10.195 1 80.75 370 LEU A O 1
ATOM 3045 N N . ALA A 1 371 ? -9.719 -12.891 -11.039 1 77.56 371 ALA A N 1
ATOM 3046 C CA . ALA A 1 371 ? -10.242 -11.562 -11.352 1 77.56 371 ALA A CA 1
ATOM 3047 C C . ALA A 1 371 ? -10.5 -10.758 -10.086 1 77.56 371 ALA A C 1
ATOM 3049 O O . ALA A 1 371 ? -10.164 -9.57 -10.008 1 77.56 371 ALA A O 1
ATOM 3050 N N . ASP A 1 372 ? -11.07 -11.391 -9.148 1 79.19 372 ASP A N 1
ATOM 3051 C CA . ASP A 1 372 ? -11.383 -10.75 -7.879 1 79.19 372 ASP A CA 1
ATOM 3052 C C . ASP A 1 372 ? -10.117 -10.273 -7.172 1 79.19 372 ASP A C 1
ATOM 3054 O O . ASP A 1 372 ? -10.086 -9.164 -6.633 1 79.19 372 ASP A O 1
ATOM 3058 N N . ILE A 1 373 ? -9.148 -11.109 -7.172 1 74.19 373 ILE A N 1
ATOM 3059 C CA . ILE A 1 373 ? -7.898 -10.781 -6.488 1 74.19 373 ILE A CA 1
ATOM 3060 C C . ILE A 1 373 ? -7.234 -9.586 -7.172 1 74.19 373 ILE A C 1
ATOM 3062 O O . ILE A 1 373 ? -6.723 -8.688 -6.5 1 74.19 373 ILE A O 1
ATOM 3066 N N . THR A 1 374 ? -7.305 -9.562 -8.438 1 71.94 374 THR A N 1
ATOM 3067 C CA . THR A 1 374 ? -6.719 -8.469 -9.195 1 71.94 374 THR A CA 1
ATOM 3068 C C . THR A 1 374 ? -7.461 -7.16 -8.93 1 71.94 374 THR A C 1
ATOM 3070 O O . THR A 1 374 ? -6.836 -6.121 -8.719 1 71.94 374 THR A O 1
ATOM 3073 N N . LEU A 1 375 ? -8.719 -7.281 -8.93 1 73.12 375 LEU A N 1
ATOM 3074 C CA . LEU A 1 375 ? -9.523 -6.086 -8.711 1 73.12 375 LEU A CA 1
ATOM 3075 C C . LEU A 1 375 ? -9.367 -5.578 -7.285 1 73.12 375 LEU A C 1
ATOM 3077 O O . LEU A 1 375 ? -9.391 -4.367 -7.043 1 73.12 375 LEU A O 1
ATOM 3081 N N . PHE A 1 376 ? -9.227 -6.477 -6.383 1 72.06 376 PHE A N 1
ATOM 3082 C CA . PHE A 1 376 ? -8.977 -6.082 -5 1 72.06 376 PHE A CA 1
ATOM 3083 C C . PHE A 1 376 ? -7.633 -5.379 -4.871 1 72.06 376 PHE A C 1
ATOM 3085 O O . PHE A 1 376 ? -7.492 -4.438 -4.086 1 72.06 376 PHE A O 1
ATOM 3092 N N . ALA A 1 377 ? -6.676 -5.867 -5.621 1 70.44 377 ALA A N 1
ATOM 3093 C CA . ALA A 1 377 ? -5.375 -5.207 -5.637 1 70.44 377 ALA A CA 1
ATOM 3094 C C . ALA A 1 377 ? -5.496 -3.76 -6.102 1 70.44 377 ALA A C 1
ATOM 3096 O O . ALA A 1 377 ? -4.832 -2.871 -5.562 1 70.44 377 ALA A O 1
ATOM 3097 N N . PHE A 1 378 ? -6.406 -3.539 -6.949 1 70 378 PHE A N 1
ATOM 3098 C CA . PHE A 1 378 ? -6.648 -2.188 -7.438 1 70 378 PHE A CA 1
ATOM 3099 C C . PHE A 1 378 ? -7.305 -1.33 -6.363 1 70 378 PHE A C 1
ATOM 3101 O O . PHE A 1 378 ? -6.973 -0.152 -6.215 1 70 378 PHE A O 1
ATOM 3108 N N . ALA A 1 379 ? -8.195 -1.885 -5.715 1 70 379 ALA A N 1
ATOM 3109 C CA . ALA A 1 379 ? -8.875 -1.156 -4.645 1 70 379 ALA A CA 1
ATOM 3110 C C . ALA A 1 379 ? -7.891 -0.754 -3.549 1 70 379 ALA A C 1
ATOM 3112 O O . ALA A 1 379 ? -7.969 0.352 -3.008 1 70 379 ALA A O 1
ATOM 3113 N N . LEU A 1 380 ? -7.047 -1.61 -3.279 1 68.56 380 LEU A N 1
ATOM 3114 C CA . LEU A 1 380 ? -6.027 -1.327 -2.273 1 68.56 380 LEU A CA 1
ATOM 3115 C C . LEU A 1 380 ? -5.09 -0.219 -2.746 1 68.56 380 LEU A C 1
ATOM 3117 O O . LEU A 1 380 ? -4.715 0.658 -1.964 1 68.56 380 LEU A O 1
ATOM 3121 N N . ALA A 1 381 ? -4.719 -0.272 -3.971 1 69.06 381 ALA A N 1
ATOM 3122 C CA . ALA A 1 381 ? -3.867 0.766 -4.543 1 69.06 381 ALA A CA 1
ATOM 3123 C C . ALA A 1 381 ? -4.551 2.129 -4.488 1 69.06 381 ALA A C 1
ATOM 3125 O O . ALA A 1 381 ? -3.906 3.145 -4.219 1 69.06 381 ALA A O 1
ATOM 3126 N N . ASP A 1 382 ? -5.77 2.152 -4.688 1 70.38 382 ASP A N 1
ATOM 3127 C CA . ASP A 1 382 ? -6.539 3.391 -4.609 1 70.38 382 ASP A CA 1
ATOM 3128 C C . ASP A 1 382 ? -6.543 3.945 -3.188 1 70.38 382 ASP A C 1
ATOM 3130 O O . ASP A 1 382 ? -6.465 5.16 -2.988 1 70.38 382 ASP A O 1
ATOM 3134 N N . ARG A 1 383 ? -6.684 3.043 -2.354 1 72.5 383 ARG A N 1
ATOM 3135 C CA . ARG A 1 383 ? -6.656 3.455 -0.955 1 72.5 383 ARG A CA 1
ATOM 3136 C C . ARG A 1 383 ? -5.305 4.047 -0.582 1 72.5 383 ARG A C 1
ATOM 3138 O O . ARG A 1 383 ? -5.23 5.008 0.192 1 72.5 383 ARG A O 1
ATOM 3145 N N . ILE A 1 384 ? -4.277 3.574 -1.048 1 70.88 384 ILE A N 1
ATOM 3146 C CA . ILE A 1 384 ? -2.936 4.082 -0.788 1 70.88 384 ILE A CA 1
ATOM 3147 C C . ILE A 1 384 ? -2.785 5.477 -1.395 1 70.88 384 ILE A C 1
ATOM 3149 O O . ILE A 1 384 ? -2.199 6.371 -0.777 1 70.88 384 ILE A O 1
ATOM 3153 N N . GLN A 1 385 ? -3.385 5.602 -2.525 1 74.19 385 GLN A N 1
ATOM 3154 C CA . GLN A 1 385 ? -3.338 6.906 -3.174 1 74.19 385 GLN A CA 1
ATOM 3155 C C . GLN A 1 385 ? -4.109 7.949 -2.365 1 74.19 385 GLN A C 1
ATOM 3157 O O . GLN A 1 385 ? -3.674 9.102 -2.254 1 74.19 385 GLN A O 1
ATOM 3162 N N . LEU A 1 386 ? -5.168 7.59 -1.896 1 76.5 386 LEU A N 1
ATOM 3163 C CA . LEU A 1 386 ? -5.949 8.5 -1.062 1 76.5 386 LEU A CA 1
ATOM 3164 C C . LEU A 1 386 ? -5.172 8.891 0.19 1 76.5 386 LEU A C 1
ATOM 3166 O O . LEU A 1 386 ? -5.195 10.055 0.601 1 76.5 386 LEU A O 1
ATOM 3170 N N . LEU A 1 387 ? -4.555 7.934 0.712 1 78.81 387 LEU A N 1
ATOM 3171 C CA . LEU A 1 387 ? -3.734 8.188 1.891 1 78.81 387 LEU A CA 1
ATOM 3172 C C . LEU A 1 387 ? -2.631 9.195 1.577 1 78.81 387 LEU A C 1
ATOM 3174 O O . LEU A 1 387 ? -2.352 10.086 2.379 1 78.81 387 LEU A O 1
ATOM 3178 N N . ARG A 1 388 ? -2.074 9.039 0.519 1 80.5 388 ARG A N 1
ATOM 3179 C CA . ARG A 1 388 ? -1.025 9.953 0.088 1 80.5 388 ARG A CA 1
ATOM 3180 C C . ARG A 1 388 ? -1.577 11.359 -0.112 1 80.5 388 ARG A C 1
ATOM 3182 O O . ARG A 1 388 ? -0.951 12.344 0.295 1 80.5 388 ARG A O 1
ATOM 3189 N N . GLN A 1 389 ? -2.646 11.445 -0.679 1 83.31 389 GLN A N 1
ATOM 3190 C CA . GLN A 1 389 ? -3.271 12.742 -0.908 1 83.31 389 GLN A CA 1
ATOM 3191 C C . GLN A 1 389 ? -3.623 13.422 0.411 1 83.31 389 GLN A C 1
ATOM 3193 O O . GLN A 1 389 ? -3.432 14.633 0.562 1 83.31 389 GLN A O 1
ATOM 3198 N N . GLU A 1 390 ? -4.125 12.609 1.241 1 85.19 390 GLU A N 1
ATOM 3199 C CA . GLU A 1 390 ? -4.457 13.156 2.555 1 85.19 390 GLU A CA 1
ATOM 3200 C C . GLU A 1 390 ? -3.211 13.672 3.27 1 85.19 390 GLU A C 1
ATOM 3202 O O . GLU A 1 390 ? -3.256 14.703 3.941 1 85.19 390 GLU A O 1
ATOM 3207 N N . LYS A 1 391 ? -2.207 12.961 3.148 1 87.31 391 LYS A N 1
ATOM 3208 C CA . LYS A 1 391 ? -0.937 13.391 3.723 1 87.31 391 LYS A CA 1
ATOM 3209 C C . LYS A 1 391 ? -0.466 14.703 3.096 1 87.31 391 LYS A C 1
ATOM 3211 O O . LYS A 1 391 ? -0.084 15.633 3.807 1 87.31 391 LYS A O 1
ATOM 3216 N N . ASP A 1 392 ? -0.544 14.797 1.83 1 88.31 392 ASP A N 1
ATOM 3217 C CA . ASP A 1 392 ? -0.085 15.984 1.125 1 88.31 392 ASP A CA 1
ATOM 3218 C C . ASP A 1 392 ? -0.943 17.203 1.478 1 88.31 392 ASP A C 1
ATOM 3220 O O . ASP A 1 392 ? -0.428 18.312 1.632 1 88.31 392 ASP A O 1
ATOM 3224 N N . LEU A 1 393 ? -2.16 16.969 1.62 1 89.81 393 LEU A N 1
ATOM 3225 C CA . LEU A 1 393 ? -3.062 18.047 2.002 1 89.81 393 LEU A CA 1
ATOM 3226 C C . LEU A 1 393 ? -2.77 18.531 3.42 1 89.81 393 LEU A C 1
ATOM 3228 O O . LEU A 1 393 ? -2.777 19.734 3.689 1 89.81 393 LEU A O 1
ATOM 3232 N N . ALA A 1 394 ? -2.533 17.562 4.242 1 90.31 394 ALA A N 1
ATOM 3233 C CA . ALA A 1 394 ? -2.203 17.922 5.621 1 90.31 394 ALA A CA 1
ATOM 3234 C C . ALA A 1 394 ? -0.898 18.703 5.688 1 90.31 394 ALA A C 1
ATOM 3236 O O . ALA A 1 394 ? -0.801 19.703 6.418 1 90.31 394 ALA A O 1
ATOM 3237 N N . LEU A 1 395 ? -0.035 18.297 4.922 1 90.62 395 LEU A N 1
ATOM 3238 C CA . LEU A 1 395 ? 1.251 18.984 4.902 1 90.62 395 LEU A CA 1
ATOM 3239 C C . LEU A 1 395 ? 1.11 20.391 4.309 1 90.62 395 LEU A C 1
ATOM 3241 O O . LEU A 1 395 ? 1.781 21.328 4.746 1 90.62 395 LEU A O 1
ATOM 3245 N N . ALA A 1 396 ? 0.316 20.5 3.385 1 90.44 396 ALA A N 1
ATOM 3246 C CA . ALA A 1 396 ? 0.063 21.828 2.801 1 90.44 396 ALA A CA 1
ATOM 3247 C C . ALA A 1 396 ? -0.572 22.766 3.82 1 90.44 396 ALA A C 1
ATOM 3249 O O . ALA A 1 396 ? -0.241 23.953 3.869 1 90.44 396 ALA A O 1
ATOM 3250 N N . GLN A 1 397 ? -1.426 22.203 4.543 1 90.12 397 GLN A N 1
ATOM 3251 C CA . GLN A 1 397 ? -2.068 23.016 5.582 1 90.12 397 GLN A CA 1
ATOM 3252 C C . GLN A 1 397 ? -1.064 23.438 6.648 1 90.12 397 GLN A C 1
ATOM 3254 O O . GLN A 1 397 ? -1.104 24.562 7.133 1 90.12 397 GLN A O 1
ATOM 3259 N N . VAL A 1 398 ? -0.246 22.516 6.969 1 90.75 398 VAL A N 1
ATOM 3260 C CA . VAL A 1 398 ? 0.784 22.828 7.953 1 90.75 398 VAL A CA 1
ATOM 3261 C C . VAL A 1 398 ? 1.682 23.938 7.418 1 90.75 398 VAL A C 1
ATOM 3263 O O . VAL A 1 398 ? 2.027 24.875 8.148 1 90.75 398 VAL A O 1
ATOM 3266 N N . THR A 1 399 ? 2.018 23.844 6.219 1 89.38 399 THR A N 1
ATOM 3267 C CA . THR A 1 399 ? 2.889 24.844 5.613 1 89.38 399 THR A CA 1
ATOM 3268 C C . THR A 1 399 ? 2.207 26.203 5.586 1 89.38 399 THR A C 1
ATOM 3270 O O . THR A 1 399 ? 2.844 27.234 5.844 1 89.38 399 THR A O 1
ATOM 3273 N N . SER A 1 400 ? 0.95 26.203 5.305 1 86.62 400 SER A N 1
ATOM 3274 C CA . SER A 1 400 ? 0.198 27.453 5.285 1 86.62 400 SER A CA 1
ATOM 3275 C C . SER A 1 400 ? 0.118 28.078 6.68 1 86.62 400 SER A C 1
ATOM 3277 O O . SER A 1 400 ? 0.334 29.281 6.848 1 86.62 400 SER A O 1
ATOM 3279 N N . LEU A 1 401 ? -0.107 27.281 7.617 1 85.12 401 LEU A N 1
ATOM 3280 C CA . LEU A 1 401 ? -0.218 27.766 8.992 1 85.12 401 LEU A CA 1
ATOM 3281 C C . LEU A 1 401 ? 1.133 28.234 9.508 1 85.12 401 LEU A C 1
ATOM 3283 O O . LEU A 1 401 ? 1.205 29.219 10.25 1 85.12 401 LEU A O 1
ATOM 3287 N N . ARG A 1 402 ? 2.123 27.609 9.062 1 84.31 402 ARG A N 1
ATOM 3288 C CA . ARG A 1 402 ? 3.465 28.016 9.461 1 84.31 402 ARG A CA 1
ATOM 3289 C C . ARG A 1 402 ? 3.85 29.344 8.797 1 84.31 402 ARG A C 1
ATOM 3291 O O . ARG A 1 402 ? 4.559 30.156 9.391 1 84.31 402 ARG A O 1
ATOM 3298 N N . ARG A 1 403 ? 3.406 29.484 7.641 1 84.06 403 ARG A N 1
ATOM 3299 C CA . ARG A 1 403 ? 3.652 30.75 6.969 1 84.06 403 ARG A CA 1
ATOM 3300 C C . ARG A 1 403 ? 2.957 31.891 7.691 1 84.06 403 ARG A C 1
ATOM 3302 O O . ARG A 1 403 ? 3.525 32.969 7.836 1 84.06 403 ARG A O 1
ATOM 3309 N N . GLU A 1 404 ? 1.757 31.641 8.102 1 78.62 404 GLU A N 1
ATOM 3310 C CA . GLU A 1 404 ? 1.021 32.656 8.859 1 78.62 404 GLU A CA 1
ATOM 3311 C C . GLU A 1 404 ? 1.736 33 10.164 1 78.62 404 GLU A C 1
ATOM 3313 O O . GLU A 1 404 ? 1.77 34.156 10.57 1 78.62 404 GLU A O 1
ATOM 3318 N N . ARG A 1 405 ? 2.289 32.031 10.719 1 79.94 405 ARG A N 1
ATOM 3319 C CA . ARG A 1 405 ? 3.027 32.219 11.961 1 79.94 405 ARG A CA 1
ATOM 3320 C C . ARG A 1 405 ? 4.289 33.031 11.719 1 79.94 405 ARG A C 1
ATOM 3322 O O . ARG A 1 405 ? 4.645 33.906 12.531 1 79.94 405 ARG A O 1
ATOM 3329 N N . LYS A 1 406 ? 4.879 32.781 10.648 1 82.06 406 LYS A N 1
ATOM 3330 C CA . LYS A 1 406 ? 6.098 33.5 10.32 1 82.06 406 LYS A CA 1
ATOM 3331 C C . LYS A 1 406 ? 5.797 34.969 10.023 1 82.06 406 LYS A C 1
ATOM 3333 O O . LYS A 1 406 ? 6.562 35.844 10.406 1 82.06 406 LYS A O 1
ATOM 3338 N N . ILE A 1 407 ? 4.73 35.188 9.359 1 77.06 407 ILE A N 1
ATOM 3339 C CA . ILE A 1 407 ? 4.324 36.562 9.07 1 77.06 407 ILE A CA 1
ATOM 3340 C C . ILE A 1 407 ? 4.02 37.281 10.375 1 77.06 407 ILE A C 1
ATOM 3342 O O . ILE A 1 407 ? 4.383 38.469 10.547 1 77.06 407 ILE A O 1
ATOM 3346 N N . SER A 1 408 ? 3.379 36.594 11.25 1 76.75 408 SER A N 1
ATOM 3347 C CA . SER A 1 408 ? 3.061 37.188 12.539 1 76.75 408 SER A CA 1
ATOM 3348 C C . SER A 1 408 ? 4.328 37.531 13.312 1 76.75 408 SER A C 1
ATOM 3350 O O . SER A 1 408 ? 4.41 38.594 13.922 1 76.75 408 SER A O 1
ATOM 3352 N N . ARG A 1 409 ? 5.238 36.688 13.25 1 78.44 409 ARG A N 1
ATOM 3353 C CA . ARG A 1 409 ? 6.523 36.938 13.883 1 78.44 409 ARG A CA 1
ATOM 3354 C C . ARG A 1 409 ? 7.215 38.156 13.266 1 78.44 409 ARG A C 1
ATOM 3356 O O . ARG A 1 409 ? 7.762 39 13.984 1 78.44 409 ARG A O 1
ATOM 3363 N N . ASP A 1 410 ? 7.129 38.219 12.023 1 78.88 410 ASP A N 1
ATOM 3364 C CA . ASP A 1 410 ? 7.785 39.312 11.32 1 78.88 410 ASP A CA 1
ATOM 3365 C C . ASP A 1 410 ? 7.129 40.656 11.656 1 78.88 410 ASP A C 1
ATOM 3367 O O . ASP A 1 410 ? 7.812 41.656 11.805 1 78.88 410 ASP A O 1
ATOM 3371 N N . ILE A 1 411 ? 5.891 40.625 11.805 1 74.81 411 ILE A N 1
ATOM 3372 C CA . ILE A 1 411 ? 5.168 41.844 12.164 1 74.81 411 ILE A CA 1
ATOM 3373 C C . ILE A 1 411 ? 5.582 42.281 13.57 1 74.81 411 ILE A C 1
ATOM 3375 O O . ILE A 1 411 ? 5.867 43.469 13.789 1 74.81 411 ILE A O 1
ATOM 3379 N N . LEU A 1 412 ? 5.703 41.375 14.438 1 77 412 LEU A N 1
ATOM 3380 C CA . LEU A 1 412 ? 6.062 41.719 15.812 1 77 412 LEU A CA 1
ATOM 3381 C C . LEU A 1 412 ? 7.512 42.188 15.898 1 77 412 LEU A C 1
ATOM 3383 O O . LEU A 1 412 ? 7.824 43.125 16.609 1 77 412 LEU A O 1
ATOM 3387 N N . MET A 1 413 ? 8.344 41.5 15.156 1 76.62 413 MET A N 1
ATOM 3388 C CA . MET A 1 413 ? 9.758 41.875 15.172 1 76.62 413 MET A CA 1
ATOM 3389 C C . MET A 1 413 ? 9.984 43.219 14.516 1 76.62 413 MET A C 1
ATOM 3391 O O . MET A 1 413 ? 10.836 44 14.953 1 76.62 413 MET A O 1
ATOM 3395 N N . GLN A 1 414 ? 9.172 43.438 13.547 1 75.38 414 GLN A N 1
ATOM 3396 C CA . GLN A 1 414 ? 9.289 44.719 12.859 1 75.38 414 GLN A CA 1
ATOM 3397 C C . GLN A 1 414 ? 8.75 45.875 13.727 1 75.38 414 GLN A C 1
ATOM 3399 O O . GLN A 1 414 ? 9.148 47.031 13.555 1 75.38 414 GLN A O 1
ATOM 3404 N N . SER A 1 415 ? 7.914 45.5 14.602 1 75.06 415 SER A N 1
ATOM 3405 C CA . SER A 1 415 ? 7.332 46.5 15.469 1 75.06 415 SER A CA 1
ATOM 3406 C C . SER A 1 415 ? 8.289 46.906 16.594 1 75.06 415 SER A C 1
ATOM 3408 O O . SER A 1 415 ? 8.109 47.938 17.25 1 75.06 415 SER A O 1
ATOM 3410 N N . LEU A 1 416 ? 9.375 46.156 16.734 1 77.25 416 LEU A N 1
ATOM 3411 C CA . LEU A 1 416 ? 10.383 46.5 17.734 1 77.25 416 LEU A CA 1
ATOM 3412 C C . LEU A 1 416 ? 11.289 47.625 17.25 1 77.25 416 LEU A C 1
ATOM 3414 O O . LEU A 1 416 ? 11.516 47.781 16.047 1 77.25 416 LEU A O 1
ATOM 3418 N N . PRO A 1 417 ? 11.68 48.406 18.188 1 76.75 417 PRO A N 1
ATOM 3419 C CA . PRO A 1 417 ? 12.562 49.5 17.766 1 76.75 417 PRO A CA 1
ATOM 3420 C C . PRO A 1 417 ? 13.836 49 17.078 1 76.75 417 PRO A C 1
ATOM 3422 O O . PRO A 1 417 ? 14.453 48.031 17.531 1 76.75 417 PRO A O 1
ATOM 3425 N N . LYS A 1 418 ? 14.172 49.562 15.922 1 69.75 418 LYS A N 1
ATOM 3426 C CA . LYS A 1 418 ? 15.297 49.125 15.117 1 69.75 418 LYS A CA 1
ATOM 3427 C C . LYS A 1 418 ? 16.578 49.844 15.484 1 69.75 418 LYS A C 1
ATOM 3429 O O . LYS A 1 418 ? 17.688 49.344 15.258 1 69.75 418 LYS A O 1
ATOM 3434 N N . THR A 1 419 ? 16.312 51.062 15.938 1 72.69 419 THR A N 1
ATOM 3435 C CA . THR A 1 419 ? 17.484 51.875 16.219 1 72.69 419 THR A CA 1
ATOM 3436 C C . THR A 1 419 ? 17.703 52.031 17.734 1 72.69 419 THR A C 1
ATOM 3438 O O . THR A 1 419 ? 16.734 52 18.5 1 72.69 419 THR A O 1
ATOM 3441 N N . SER A 1 420 ? 18.953 51.969 18.094 1 74.62 420 SER A N 1
ATOM 3442 C CA . SER A 1 420 ? 19.297 52.25 19.484 1 74.62 420 SER A CA 1
ATOM 3443 C C . SER A 1 420 ? 19.109 53.719 19.844 1 74.62 420 SER A C 1
ATOM 3445 O O . SER A 1 420 ? 19.359 54.594 19.016 1 74.62 420 SER A O 1
ATOM 3447 N N . PRO A 1 421 ? 18.469 53.906 20.969 1 76.88 421 PRO A N 1
ATOM 3448 C CA . PRO A 1 421 ? 18.312 55.281 21.375 1 76.88 421 PRO A CA 1
ATOM 3449 C C . PRO A 1 421 ? 19.656 56.031 21.484 1 76.88 421 PRO A C 1
ATOM 3451 O O . PRO A 1 421 ? 20.672 55.438 21.844 1 76.88 421 PRO A O 1
ATOM 3454 N N . ASN A 1 422 ? 19.719 57.25 20.953 1 78.75 422 ASN A N 1
ATOM 3455 C CA . ASN A 1 422 ? 20.938 58.062 20.984 1 78.75 422 ASN A CA 1
ATOM 3456 C C . ASN A 1 422 ? 20.984 58.938 22.234 1 78.75 422 ASN A C 1
ATOM 3458 O O . ASN A 1 422 ? 20.484 60.062 22.234 1 78.75 422 ASN A O 1
ATOM 3462 N N . VAL A 1 423 ? 21.359 58.375 23.25 1 83.81 423 VAL A N 1
ATOM 3463 C CA . VAL A 1 423 ? 21.547 59.094 24.5 1 83.81 423 VAL A CA 1
ATOM 3464 C C . VAL A 1 423 ? 23.031 59.406 24.703 1 83.81 423 VAL A C 1
ATOM 3466 O O . VAL A 1 423 ? 23.875 58.562 24.438 1 83.81 423 VAL A O 1
ATOM 3469 N N . LYS A 1 424 ? 23.281 60.594 25.156 1 86.94 424 LYS A N 1
ATOM 3470 C CA . LYS A 1 424 ? 24.672 61.031 25.328 1 86.94 424 LYS A CA 1
ATOM 3471 C C . LYS A 1 424 ? 25.375 60.156 26.375 1 86.94 424 LYS A C 1
ATOM 3473 O O . LYS A 1 424 ? 24.828 59.906 27.453 1 86.94 424 LYS A O 1
ATOM 3478 N N . ASN A 1 425 ? 26.547 59.656 26.062 1 84.81 425 ASN A N 1
ATOM 3479 C CA . ASN A 1 425 ? 27.453 58.938 26.938 1 84.81 425 ASN A CA 1
ATOM 3480 C C . ASN A 1 425 ? 26.859 57.594 27.359 1 84.81 425 ASN A C 1
ATOM 3482 O O . ASN A 1 425 ? 27.125 57.094 28.453 1 84.81 425 ASN A O 1
ATOM 3486 N N . LEU A 1 426 ? 25.922 57.094 26.594 1 88.5 426 LEU A N 1
ATOM 3487 C CA . LEU A 1 426 ? 25.312 55.812 26.922 1 88.5 426 LEU A CA 1
ATOM 3488 C C . LEU A 1 426 ? 25.453 54.844 25.766 1 88.5 426 LEU A C 1
ATOM 3490 O O . LEU A 1 426 ? 25.203 55.188 24.609 1 88.5 426 LEU A O 1
ATOM 3494 N N . GLN A 1 427 ? 25.969 53.688 26.062 1 89.69 427 GLN A N 1
ATOM 3495 C CA . GLN A 1 427 ? 26.016 52.594 25.109 1 89.69 427 GLN A CA 1
ATOM 3496 C C . GLN A 1 427 ? 24.984 51.531 25.469 1 89.69 427 GLN A C 1
ATOM 3498 O O . GLN A 1 427 ? 24.906 51.094 26.625 1 89.69 427 GLN A O 1
ATOM 3503 N N . ILE A 1 428 ? 24.219 51.156 24.516 1 90.62 428 ILE A N 1
ATOM 3504 C CA . ILE A 1 428 ? 23.141 50.219 24.766 1 90.62 428 ILE A CA 1
ATOM 3505 C C . ILE A 1 428 ? 23.312 49 23.844 1 90.62 428 ILE A C 1
ATOM 3507 O O . ILE A 1 428 ? 23.625 49.156 22.672 1 90.62 428 ILE A O 1
ATOM 3511 N N . GLN A 1 429 ? 23.172 47.812 24.375 1 91.12 429 GLN A N 1
ATOM 3512 C CA . GLN A 1 429 ? 23.109 46.562 23.625 1 91.12 429 GLN A CA 1
ATOM 3513 C C . GLN A 1 429 ? 21.828 45.781 23.938 1 91.12 429 GLN A C 1
ATOM 3515 O O . GLN A 1 429 ? 21.5 45.562 25.109 1 91.12 429 GLN A O 1
ATOM 3520 N N . ILE A 1 430 ? 21.109 45.469 22.938 1 90.94 430 ILE A N 1
ATOM 3521 C CA . ILE A 1 430 ? 19.859 44.75 23.125 1 90.94 430 ILE A CA 1
ATOM 3522 C C . ILE A 1 430 ? 19.938 43.406 22.375 1 90.94 430 ILE A C 1
ATOM 3524 O O . ILE A 1 430 ? 20.438 43.344 21.25 1 90.94 430 ILE A O 1
ATOM 3528 N N . TYR A 1 431 ? 19.547 42.375 23.016 1 91.38 431 TYR A N 1
ATOM 3529 C CA . TYR A 1 431 ? 19.438 41.031 22.406 1 91.38 431 TYR A CA 1
ATOM 3530 C C . TYR A 1 431 ? 18.062 40.438 22.656 1 91.38 431 TYR A C 1
ATOM 3532 O O . TYR A 1 431 ? 17.578 40.438 23.781 1 91.38 431 TYR A O 1
ATOM 3540 N N . ILE A 1 432 ? 17.328 39.969 21.578 1 89.38 432 ILE A N 1
ATOM 3541 C CA . ILE A 1 432 ? 16.031 39.344 21.688 1 89.38 432 ILE A CA 1
ATOM 3542 C C . ILE A 1 432 ? 15.984 38.094 20.812 1 89.38 432 ILE A C 1
ATOM 3544 O O . ILE A 1 432 ? 16.344 38.125 19.625 1 89.38 432 ILE A O 1
ATOM 3548 N N . GLN A 1 433 ? 15.688 36.969 21.422 1 86.75 433 GLN A N 1
ATOM 3549 C CA . GLN A 1 433 ? 15.547 35.688 20.719 1 86.75 433 GLN A CA 1
ATOM 3550 C C . GLN A 1 433 ? 14.258 35 21.125 1 86.75 433 GLN A C 1
ATOM 3552 O O . GLN A 1 433 ? 14.18 34.406 22.203 1 86.75 433 GLN A O 1
ATOM 3557 N N . PRO A 1 434 ? 13.219 35.031 20.203 1 81.62 434 PRO A N 1
ATOM 3558 C CA . PRO A 1 434 ? 11.969 34.312 20.516 1 81.62 434 PRO A CA 1
ATOM 3559 C C . PRO A 1 434 ? 12.117 32.812 20.453 1 81.62 434 PRO A C 1
ATOM 3561 O O . PRO A 1 434 ? 12.977 32.281 19.734 1 81.62 434 PRO A O 1
ATOM 3564 N N . MET A 1 435 ? 11.234 32.219 21.375 1 74.06 435 MET A N 1
ATOM 3565 C CA . MET A 1 435 ? 11.141 30.75 21.312 1 74.06 435 MET A CA 1
ATOM 3566 C C . MET A 1 435 ? 10.484 30.297 20.016 1 74.06 435 MET A C 1
ATOM 3568 O O . MET A 1 435 ? 9.445 30.828 19.625 1 74.06 435 MET A O 1
ATOM 3572 N N . LYS A 1 436 ? 10.984 29.344 19.328 1 69.25 436 LYS A N 1
ATOM 3573 C CA . LYS A 1 436 ? 10.492 28.781 18.078 1 69.25 436 LYS A CA 1
ATOM 3574 C C . LYS A 1 436 ? 10.164 29.875 17.062 1 69.25 436 LYS A C 1
ATOM 3576 O O . LYS A 1 436 ? 11.016 30.703 16.75 1 69.25 436 LYS A O 1
ATOM 3581 N N . ASP A 1 437 ? 8.797 30.172 16.781 1 69.19 437 ASP A N 1
ATOM 3582 C CA . ASP A 1 437 ? 8.484 31.109 15.703 1 69.19 437 ASP A CA 1
ATOM 3583 C C . ASP A 1 437 ? 7.93 32.438 16.266 1 69.19 437 ASP A C 1
ATOM 3585 O O . ASP A 1 437 ? 8.305 33.5 15.805 1 69.19 437 ASP A O 1
ATOM 3589 N N . VAL A 1 438 ? 7.18 32.312 17.297 1 73.19 438 VAL A N 1
ATOM 3590 C CA . VAL A 1 438 ? 6.566 33.531 17.812 1 73.19 438 VAL A CA 1
ATOM 3591 C C . VAL A 1 438 ? 6.66 33.562 19.344 1 73.19 438 VAL A C 1
ATOM 3593 O O . VAL A 1 438 ? 6.254 32.625 20.016 1 73.19 438 VAL A O 1
ATOM 3596 N N . GLY A 1 439 ? 7.391 34.625 19.859 1 78.06 439 GLY A N 1
ATOM 3597 C CA . GLY A 1 439 ? 7.559 34.75 21.297 1 78.06 439 GLY A CA 1
ATOM 3598 C C . GLY A 1 439 ? 6.652 35.781 21.922 1 78.06 439 GLY A C 1
ATOM 3599 O O . GLY A 1 439 ? 5.871 36.438 21.219 1 78.06 439 GLY A O 1
ATOM 3600 N N . GLY A 1 440 ? 6.703 35.906 23.203 1 84.94 440 GLY A N 1
ATOM 3601 C CA . GLY A 1 440 ? 5.902 36.875 23.969 1 84.94 440 GLY A CA 1
ATOM 3602 C C . GLY A 1 440 ? 6.711 38.031 24.516 1 84.94 440 GLY A C 1
ATOM 3603 O O . GLY A 1 440 ? 6.148 39.031 24.953 1 84.94 440 GLY A O 1
ATOM 3604 N N . ASP A 1 441 ? 8.031 38 24.359 1 90.06 441 ASP A N 1
ATOM 3605 C CA . ASP A 1 441 ? 8.891 39.062 24.875 1 90.06 441 ASP A CA 1
ATOM 3606 C C . ASP A 1 441 ? 8.906 40.281 23.938 1 90.06 441 ASP A C 1
ATOM 3608 O O . ASP A 1 441 ? 8.891 40.094 22.703 1 90.06 441 ASP A O 1
ATOM 3612 N N . PHE A 1 442 ? 8.891 41.406 24.5 1 90.44 442 PHE A N 1
ATOM 3613 C CA . PHE A 1 442 ? 9.07 42.625 23.703 1 90.44 442 PHE A CA 1
ATOM 3614 C C . PHE A 1 442 ? 9.734 43.719 24.516 1 90.44 442 PHE A C 1
ATOM 3616 O O . PHE A 1 442 ? 9.75 43.656 25.75 1 90.44 442 PHE A O 1
ATOM 3623 N N . TYR A 1 443 ? 10.383 44.594 23.922 1 92.62 443 TYR A N 1
ATOM 3624 C CA . TYR A 1 443 ? 10.977 45.781 24.547 1 92.62 443 TYR A CA 1
ATOM 3625 C C . TYR A 1 443 ? 10.625 47.062 23.766 1 92.62 443 TYR A C 1
ATOM 3627 O O . TYR A 1 443 ? 10.273 46.969 22.594 1 92.62 443 TYR A O 1
ATOM 3635 N N . GLU A 1 444 ? 10.586 48.062 24.438 1 90.69 444 GLU A N 1
ATOM 3636 C CA . GLU A 1 444 ? 10.367 49.406 23.859 1 90.69 444 GLU A CA 1
ATOM 3637 C C . GLU A 1 444 ? 11.156 50.469 24.609 1 90.69 444 GLU A C 1
ATOM 3639 O O . GLU A 1 444 ? 11.57 50.25 25.75 1 90.69 444 GLU A O 1
ATOM 3644 N N . TYR A 1 445 ? 11.484 51.531 24 1 91.56 445 TYR A N 1
ATOM 3645 C CA . TYR A 1 445 ? 12.164 52.594 24.688 1 91.56 445 TYR A CA 1
ATOM 3646 C C . TYR A 1 445 ? 11.695 53.969 24.172 1 91.56 445 TYR A C 1
ATOM 3648 O O . TYR A 1 445 ? 11.125 54.062 23.078 1 91.56 445 TYR A O 1
ATOM 3656 N N . HIS A 1 446 ? 11.789 54.906 24.891 1 90.25 446 HIS A N 1
ATOM 3657 C CA . HIS A 1 446 ? 11.469 56.281 24.562 1 90.25 446 HIS A CA 1
ATOM 3658 C C . HIS A 1 446 ? 12.516 57.25 25.125 1 90.25 446 HIS A C 1
ATOM 3660 O O . HIS A 1 446 ? 12.859 57.188 26.297 1 90.25 446 HIS A O 1
ATOM 3666 N N . SER A 1 447 ? 13.094 58.094 24.266 1 90.56 447 SER A N 1
ATOM 3667 C CA . SER A 1 447 ? 14.062 59.125 24.641 1 90.56 447 SER A CA 1
ATOM 3668 C C . SER A 1 447 ? 13.586 60.5 24.219 1 90.56 447 SER A C 1
ATOM 3670 O O . SER A 1 447 ? 13.828 60.938 23.078 1 90.56 447 SER A O 1
ATOM 3672 N N . PRO A 1 448 ? 12.93 61.25 25.109 1 87.44 448 PRO A N 1
ATOM 3673 C CA . PRO A 1 448 ? 12.414 62.562 24.734 1 87.44 448 PRO A CA 1
ATOM 3674 C C . PRO A 1 448 ? 13.523 63.562 24.422 1 87.44 448 PRO A C 1
ATOM 3676 O O . PRO A 1 448 ? 13.305 64.562 23.688 1 87.44 448 PRO A O 1
ATOM 3679 N N . ASN A 1 449 ? 14.609 63.469 25.047 1 88.88 449 ASN A N 1
ATOM 3680 C CA . ASN A 1 449 ? 15.781 64.312 24.844 1 88.88 449 ASN A CA 1
ATOM 3681 C C . ASN A 1 449 ? 17.078 63.5 24.906 1 88.88 449 ASN A C 1
ATOM 3683 O O . ASN A 1 449 ? 17.062 62.312 25.25 1 88.88 449 ASN A O 1
ATOM 3687 N N . PRO A 1 450 ? 18.156 64.125 24.578 1 90.25 450 PRO A N 1
ATOM 3688 C CA . PRO A 1 450 ? 19.406 63.375 24.484 1 90.25 450 PRO A CA 1
ATOM 3689 C C . PRO A 1 450 ? 19.953 62.969 25.859 1 90.25 450 PRO A C 1
ATOM 3691 O O . PRO A 1 450 ? 20.953 62.25 25.938 1 90.25 450 PRO A O 1
ATOM 3694 N N . TYR A 1 451 ? 19.234 63.312 26.891 1 90.31 451 TYR A N 1
ATOM 3695 C CA . TYR A 1 451 ? 19.766 63.031 28.219 1 90.31 451 TYR A CA 1
ATOM 3696 C C . TYR A 1 451 ? 18.875 62.031 28.953 1 90.31 451 TYR A C 1
ATOM 3698 O O . TYR A 1 451 ? 19.281 61.469 29.969 1 90.31 451 TYR A O 1
ATOM 3706 N N . GLU A 1 452 ? 17.734 61.75 28.516 1 92.5 452 GLU A N 1
ATOM 3707 C CA . GLU A 1 452 ? 16.766 60.906 29.203 1 92.5 452 GLU A CA 1
ATOM 3708 C C . GLU A 1 452 ? 16.438 59.656 28.375 1 92.5 452 GLU A C 1
ATOM 3710 O O . GLU A 1 452 ? 16.328 59.75 27.141 1 92.5 452 GLU A O 1
ATOM 3715 N N . LEU A 1 453 ? 16.344 58.562 29.125 1 93.56 453 LEU A N 1
ATOM 3716 C CA . LEU A 1 453 ? 15.977 57.312 28.484 1 93.56 453 LEU A CA 1
ATOM 3717 C C . LEU A 1 453 ? 15.055 56.5 29.359 1 93.56 453 LEU A C 1
ATOM 3719 O O . LEU A 1 453 ? 15.297 56.375 30.562 1 93.56 453 LEU A O 1
ATOM 3723 N N . GLY A 1 454 ? 13.953 56.062 28.828 1 94.56 454 GLY A N 1
ATOM 3724 C CA . GLY A 1 454 ? 13.102 55.062 29.438 1 94.56 454 GLY A CA 1
ATOM 3725 C C . GLY A 1 454 ? 13.016 53.781 28.625 1 94.56 454 GLY A C 1
ATOM 3726 O O . GLY A 1 454 ? 12.766 53.844 27.422 1 94.56 454 GLY A O 1
ATOM 3727 N N . ILE A 1 455 ? 13.305 52.688 29.281 1 94.56 455 ILE A N 1
ATOM 3728 C CA . ILE A 1 455 ? 13.273 51.406 28.578 1 94.56 455 ILE A CA 1
ATOM 3729 C C . ILE A 1 455 ? 12.422 50.406 29.359 1 94.56 455 ILE A C 1
ATOM 3731 O O . ILE A 1 455 ? 12.523 50.312 30.578 1 94.56 455 ILE A O 1
ATOM 3735 N N . VAL A 1 456 ? 11.586 49.719 28.609 1 95.75 456 VAL A N 1
ATOM 3736 C CA . VAL A 1 456 ? 10.742 48.719 29.219 1 95.75 456 VAL A CA 1
ATOM 3737 C C . VAL A 1 456 ? 11.047 47.344 28.609 1 95.75 456 VAL A C 1
ATOM 3739 O O . VAL A 1 456 ? 11.305 47.25 27.406 1 95.75 456 VAL A O 1
ATOM 3742 N N . LEU A 1 457 ? 11.164 46.375 29.375 1 96.25 457 LEU A N 1
ATOM 3743 C CA . LEU A 1 457 ? 11.289 44.969 28.984 1 96.25 457 LEU A CA 1
ATOM 3744 C C . LEU A 1 457 ? 10.141 44.125 29.547 1 96.25 457 LEU A C 1
ATOM 3746 O O . LEU A 1 457 ? 9.914 44.125 30.75 1 96.25 457 LEU A O 1
ATOM 3750 N N . CYS A 1 458 ? 9.383 43.5 28.641 1 95.56 458 CYS A N 1
ATOM 3751 C CA . CYS A 1 458 ? 8.188 42.781 29.062 1 95.56 458 CYS A CA 1
ATOM 3752 C C . CYS A 1 458 ? 8.242 41.312 28.609 1 95.56 458 CYS A C 1
ATOM 3754 O O . CYS A 1 458 ? 8.922 41 27.625 1 95.56 458 CYS A O 1
ATOM 3756 N N . ASP A 1 459 ? 7.535 40.5 29.375 1 93.5 459 ASP A N 1
ATOM 3757 C CA . ASP A 1 459 ? 7.324 39.094 29.078 1 93.5 459 ASP A CA 1
ATOM 3758 C C . ASP A 1 459 ? 5.871 38.688 29.312 1 93.5 459 ASP A C 1
ATOM 3760 O O . ASP A 1 459 ? 5.312 38.938 30.375 1 93.5 459 ASP A O 1
ATOM 3764 N N . VAL A 1 460 ? 5.32 38.062 28.266 1 91.94 460 VAL A N 1
ATOM 3765 C CA . VAL A 1 460 ? 3.93 37.625 28.359 1 91.94 460 VAL A CA 1
ATOM 3766 C C . VAL A 1 460 ? 3.873 36.156 28.734 1 91.94 460 VAL A C 1
ATOM 3768 O O . VAL A 1 460 ? 4.664 35.344 28.234 1 91.94 460 VAL A O 1
ATOM 3771 N N . SER A 1 461 ? 2.91 35.812 29.578 1 88 461 SER A N 1
ATOM 3772 C CA . SER A 1 461 ? 2.736 34.406 29.969 1 88 461 SER A CA 1
ATOM 3773 C C . SER A 1 461 ? 2.193 33.562 28.812 1 88 461 SER A C 1
ATOM 3775 O O . SER A 1 461 ? 1.337 34.031 28.062 1 88 461 SER A O 1
ATOM 3777 N N . GLY A 1 462 ? 2.738 32.531 28.719 1 76.88 462 GLY A N 1
ATOM 3778 C CA . GLY A 1 462 ? 2.295 31.625 27.656 1 76.88 462 GLY A CA 1
ATOM 3779 C C . GLY A 1 462 ? 3.195 31.656 26.438 1 76.88 462 GLY A C 1
ATOM 3780 O O . GLY A 1 462 ? 4.246 32.281 26.453 1 76.88 462 GLY A O 1
ATOM 3781 N N . HIS A 1 463 ? 2.824 30.922 25.484 1 75.75 463 HIS A N 1
ATOM 3782 C CA . HIS A 1 463 ? 3.666 30.859 24.297 1 75.75 463 HIS A CA 1
ATOM 3783 C C . HIS A 1 463 ? 2.822 30.812 23.016 1 75.75 463 HIS A C 1
ATOM 3785 O O . HIS A 1 463 ? 1.619 30.547 23.078 1 75.75 463 HIS A O 1
ATOM 3791 N N . GLY A 1 464 ? 3.443 31.234 21.984 1 77.44 464 GLY A N 1
ATOM 3792 C CA . GLY A 1 464 ? 2.793 31.125 20.703 1 77.44 464 GLY A CA 1
ATOM 3793 C C . GLY A 1 464 ? 2.047 32.375 20.297 1 77.44 464 GLY A C 1
ATOM 3794 O O . GLY A 1 464 ? 2.424 33.5 20.703 1 77.44 464 GLY A O 1
ATOM 3795 N N . ILE A 1 465 ? 0.979 32.219 19.578 1 79 465 ILE A N 1
ATOM 3796 C CA . ILE A 1 465 ? 0.244 33.312 18.984 1 79 465 ILE A CA 1
ATOM 3797 C C . ILE A 1 465 ? -0.514 34.094 20.062 1 79 465 ILE A C 1
ATOM 3799 O O . ILE A 1 465 ? -0.508 35.312 20.078 1 79 465 ILE A O 1
ATOM 3803 N N . PRO A 1 466 ? -1.091 33.375 20.984 1 81.62 466 PRO A N 1
ATOM 3804 C CA . PRO A 1 466 ? -1.78 34.125 22.031 1 81.62 466 PRO A CA 1
ATOM 3805 C C . PRO A 1 466 ? -0.857 35.094 22.781 1 81.62 466 PRO A C 1
ATOM 3807 O O . PRO A 1 466 ? -1.247 36.219 23.078 1 81.62 466 PRO A O 1
ATOM 3810 N N . ALA A 1 467 ? 0.294 34.656 23.047 1 84.56 467 ALA A N 1
ATOM 3811 C CA . ALA A 1 467 ? 1.26 35.5 23.734 1 84.56 467 ALA A CA 1
ATOM 3812 C C . ALA A 1 467 ? 1.663 36.688 22.875 1 84.56 467 ALA A C 1
ATOM 3814 O O . ALA A 1 467 ? 1.882 37.781 23.375 1 84.56 467 ALA A O 1
ATOM 3815 N N . SER A 1 468 ? 1.723 36.438 21.625 1 84.5 468 SER A N 1
ATOM 3816 C CA . SER A 1 468 ? 2.125 37.5 20.703 1 84.5 468 SER A CA 1
ATOM 3817 C C . SER A 1 468 ? 1.057 38.562 20.609 1 84.5 468 SER A C 1
ATOM 3819 O O . SER A 1 468 ? 1.374 39.75 20.422 1 84.5 468 SER A O 1
ATOM 3821 N N . LEU A 1 469 ? -0.141 38.188 20.719 1 84.06 469 LEU A N 1
ATOM 3822 C CA . LEU A 1 469 ? -1.235 39.156 20.734 1 84.06 469 LEU A CA 1
ATOM 3823 C C . LEU A 1 469 ? -1.111 40.125 21.922 1 84.06 469 LEU A C 1
ATOM 3825 O O . LEU A 1 469 ? -1.27 41.344 21.766 1 84.06 469 LEU A O 1
ATOM 3829 N N . ILE A 1 470 ? -0.801 39.562 22.984 1 87.94 470 ILE A N 1
ATOM 3830 C CA . ILE A 1 470 ? -0.679 40.344 24.203 1 87.94 470 ILE A CA 1
ATOM 3831 C C . ILE A 1 470 ? 0.574 41.219 24.141 1 87.94 470 ILE A C 1
ATOM 3833 O O . ILE A 1 470 ? 0.578 42.375 24.625 1 87.94 470 ILE A O 1
ATOM 3837 N N . SER A 1 471 ? 1.58 40.656 23.562 1 89 471 SER A N 1
ATOM 3838 C CA . SER A 1 471 ? 2.797 41.438 23.359 1 89 471 SER A CA 1
ATOM 3839 C C . SER A 1 471 ? 2.525 42.656 22.516 1 89 471 SER A C 1
ATOM 3841 O O . SER A 1 471 ? 3.051 43.75 22.797 1 89 471 SER A O 1
ATOM 3843 N N . ALA A 1 472 ? 1.745 42.438 21.531 1 85.69 472 ALA A N 1
ATOM 3844 C CA . ALA A 1 472 ? 1.381 43.531 20.656 1 85.69 472 ALA A CA 1
ATOM 3845 C C . ALA A 1 472 ? 0.606 44.594 21.438 1 85.69 472 ALA A C 1
ATOM 3847 O O . ALA A 1 472 ? 0.858 45.812 21.281 1 85.69 472 ALA A O 1
ATOM 3848 N N . MET A 1 473 ? -0.292 44.219 22.25 1 87.75 473 MET A N 1
ATOM 3849 C CA . MET A 1 473 ? -1.062 45.125 23.094 1 87.75 473 MET A CA 1
ATOM 3850 C C . MET A 1 473 ? -0.154 45.875 24.078 1 87.75 473 MET A C 1
ATOM 3852 O O . MET A 1 473 ? -0.323 47.062 24.312 1 87.75 473 MET A O 1
ATOM 3856 N N . GLY A 1 474 ? 0.743 45.156 24.625 1 89.81 474 GLY A N 1
ATOM 3857 C CA . GLY A 1 474 ? 1.67 45.719 25.594 1 89.81 474 GLY A CA 1
ATOM 3858 C C . GLY A 1 474 ? 2.549 46.812 25 1 89.81 474 GLY A C 1
ATOM 3859 O O . GLY A 1 474 ? 2.832 47.812 25.656 1 89.81 474 GLY A O 1
ATOM 3860 N N . LYS A 1 475 ? 2.926 46.625 23.844 1 88.75 475 LYS A N 1
ATOM 3861 C CA . LYS A 1 475 ? 3.75 47.625 23.172 1 88.75 475 LYS A CA 1
ATOM 3862 C C . LYS A 1 475 ? 3.002 48.938 23.016 1 88.75 475 LYS A C 1
ATOM 3864 O O . LYS A 1 475 ? 3.568 50.031 23.266 1 88.75 475 LYS A O 1
ATOM 3869 N N . VAL A 1 476 ? 1.814 48.844 22.656 1 87.44 476 VAL A N 1
ATOM 3870 C CA . VAL A 1 476 ? 0.993 50.031 22.484 1 87.44 476 VAL A CA 1
ATOM 3871 C C . VAL A 1 476 ? 0.707 50.656 23.844 1 87.44 476 VAL A C 1
ATOM 3873 O O . VAL A 1 476 ? 0.69 51.875 23.969 1 87.44 476 VAL A O 1
ATOM 3876 N N . ALA A 1 477 ? 0.478 49.844 24.797 1 89.69 477 ALA A N 1
ATOM 3877 C CA . ALA A 1 477 ? 0.231 50.344 26.156 1 89.69 477 ALA A CA 1
ATOM 3878 C C . ALA A 1 477 ? 1.392 51.219 26.641 1 89.69 477 ALA A C 1
ATOM 3880 O O . ALA A 1 477 ? 1.181 52.25 27.297 1 89.69 477 ALA A O 1
ATOM 3881 N N . PHE A 1 478 ? 2.582 50.875 26.328 1 91.5 478 PHE A N 1
ATOM 3882 C CA . PHE A 1 478 ? 3.762 51.625 26.734 1 91.5 478 PHE A CA 1
ATOM 3883 C C . PHE A 1 478 ? 3.812 52.969 26.031 1 91.5 478 PHE A C 1
ATOM 3885 O O . PHE A 1 478 ? 4.195 54 26.625 1 91.5 478 PHE A O 1
ATOM 3892 N N . THR A 1 479 ? 3.461 52.969 24.828 1 83.62 479 THR A N 1
ATOM 3893 C CA . THR A 1 479 ? 3.523 54.219 24.031 1 83.62 479 THR A CA 1
ATOM 3894 C C . THR A 1 479 ? 2.598 55.281 24.625 1 83.62 479 THR A C 1
ATOM 3896 O O . THR A 1 479 ? 2.826 56.469 24.438 1 83.62 479 THR A O 1
ATOM 3899 N N . THR A 1 480 ? 1.686 54.781 25.422 1 81.75 480 THR A N 1
ATOM 3900 C CA . THR A 1 480 ? 0.734 55.719 26.016 1 81.75 480 THR A CA 1
ATOM 3901 C C . THR A 1 480 ? 1.297 56.344 27.297 1 81.75 480 THR A C 1
ATOM 3903 O O . THR A 1 480 ? 0.727 57.281 27.844 1 81.75 480 THR A O 1
ATOM 3906 N N . GLN A 1 481 ? 2.316 55.844 27.734 1 86.69 481 GLN A N 1
ATOM 3907 C CA . GLN A 1 481 ? 2.889 56.312 29 1 86.69 481 GLN A CA 1
ATOM 3908 C C . GLN A 1 481 ? 4.129 57.156 28.766 1 86.69 481 GLN A C 1
ATOM 3910 O O . GLN A 1 481 ? 4.941 57.344 29.672 1 86.69 481 GLN A O 1
ATOM 3915 N N . LYS A 1 482 ? 4.301 57.781 27.703 1 82.69 482 LYS A N 1
ATOM 3916 C CA . LYS A 1 482 ? 5.504 58.531 27.312 1 82.69 482 LYS A CA 1
ATOM 3917 C C . LYS A 1 482 ? 5.68 59.781 28.156 1 82.69 482 LYS A C 1
ATOM 3919 O O . LYS A 1 482 ? 6.805 60.219 28.391 1 82.69 482 LYS A O 1
ATOM 3924 N N . ASP A 1 483 ? 4.551 60.281 28.625 1 84.25 483 ASP A N 1
ATOM 3925 C CA . ASP A 1 483 ? 4.598 61.531 29.391 1 84.25 483 ASP A CA 1
ATOM 3926 C C . ASP A 1 483 ? 5.094 61.281 30.812 1 84.25 483 ASP A C 1
ATOM 3928 O O . ASP A 1 483 ? 5.566 62.188 31.484 1 84.25 483 ASP A O 1
ATOM 3932 N N . SER A 1 484 ? 5.008 60.094 31.266 1 89.5 484 SER A N 1
ATOM 3933 C CA . SER A 1 484 ? 5.395 59.781 32.625 1 89.5 484 SER A CA 1
ATOM 3934 C C . SER A 1 484 ? 6.691 58.969 32.656 1 89.5 484 SER A C 1
ATOM 3936 O O . SER A 1 484 ? 6.914 58.188 33.594 1 89.5 484 SER A O 1
ATOM 3938 N N . ILE A 1 485 ? 7.539 59.156 31.781 1 91.56 485 ILE A N 1
ATOM 3939 C CA . ILE A 1 485 ? 8.68 58.281 31.578 1 91.56 485 ILE A CA 1
ATOM 3940 C C . ILE A 1 485 ? 9.641 58.375 32.75 1 91.56 485 ILE A C 1
ATOM 3942 O O . ILE A 1 485 ? 10.453 57.5 33 1 91.56 485 ILE A O 1
ATOM 3946 N N . SER A 1 486 ? 9.523 59.438 33.5 1 93.25 486 SER A N 1
ATOM 3947 C CA . SER A 1 486 ? 10.484 59.688 34.562 1 93.25 486 SER A CA 1
ATOM 3948 C C . SER A 1 486 ? 10.172 58.844 35.812 1 93.25 486 SER A C 1
ATOM 3950 O O . SER A 1 486 ? 11.023 58.656 36.688 1 93.25 486 SER A O 1
ATOM 3952 N N . SER A 1 487 ? 9 58.312 35.906 1 95.94 487 SER A N 1
ATOM 3953 C CA . SER A 1 487 ? 8.594 57.5 37.062 1 95.94 487 SER A CA 1
ATOM 3954 C C . SER A 1 487 ? 8.258 56.062 36.656 1 95.94 487 SER A C 1
ATOM 3956 O O . SER A 1 487 ? 7.199 55.812 36.062 1 95.94 487 SER A O 1
ATOM 3958 N N . PRO A 1 488 ? 9.117 55.156 37.031 1 96.69 488 PRO A N 1
ATOM 3959 C CA . PRO A 1 488 ? 8.797 53.75 36.75 1 96.69 488 PRO A CA 1
ATOM 3960 C C . PRO A 1 488 ? 7.457 53.312 37.344 1 96.69 488 PRO A C 1
ATOM 3962 O O . PRO A 1 488 ? 6.73 52.531 36.719 1 96.69 488 PRO A O 1
ATOM 3965 N N . LYS A 1 489 ? 7.145 53.812 38.5 1 96.56 489 LYS A N 1
ATOM 3966 C CA . LYS A 1 489 ? 5.871 53.5 39.125 1 96.56 489 LYS A CA 1
ATOM 3967 C C . LYS A 1 489 ? 4.695 53.938 38.281 1 96.56 489 LYS A C 1
ATOM 3969 O O . LYS A 1 489 ? 3.789 53.156 38 1 96.56 489 LYS A O 1
ATOM 3974 N N . GLN A 1 490 ? 4.754 55.062 37.719 1 95.94 490 GLN A N 1
ATOM 3975 C CA . GLN A 1 490 ? 3.656 55.594 36.938 1 95.94 490 GLN A CA 1
ATOM 3976 C C . GLN A 1 490 ? 3.537 54.875 35.594 1 95.94 490 GLN A C 1
ATOM 3978 O O . GLN A 1 490 ? 2.43 54.656 35.125 1 95.94 490 GLN A O 1
ATOM 3983 N N . VAL A 1 491 ? 4.656 54.562 35.062 1 96.12 491 VAL A N 1
ATOM 3984 C CA . VAL A 1 491 ? 4.652 53.906 33.75 1 96.12 491 VAL A CA 1
ATOM 3985 C C . VAL A 1 491 ? 4.039 52.531 33.875 1 96.12 491 VAL A C 1
ATOM 3987 O O . VAL A 1 491 ? 3.133 52.156 33.125 1 96.12 491 VAL A O 1
ATOM 3990 N N . LEU A 1 492 ? 4.5 51.75 34.812 1 97 492 LEU A N 1
ATOM 3991 C CA . LEU A 1 492 ? 4.047 50.375 34.969 1 97 492 LEU A CA 1
ATOM 3992 C C . LEU A 1 492 ? 2.598 50.344 35.438 1 97 492 LEU A C 1
ATOM 3994 O O . LEU A 1 492 ? 1.825 49.469 35 1 97 492 LEU A O 1
ATOM 3998 N N . GLU A 1 493 ? 2.238 51.219 36.344 1 96.06 493 GLU A N 1
ATOM 3999 C CA . GLU A 1 493 ? 0.848 51.281 36.781 1 96.06 493 GLU A CA 1
ATOM 4000 C C . GLU A 1 493 ? -0.061 51.75 35.656 1 96.06 493 GLU A C 1
ATOM 4002 O O . GLU A 1 493 ? -1.21 51.312 35.562 1 96.06 493 GLU A O 1
ATOM 4007 N N . GLY A 1 494 ? 0.453 52.625 34.844 1 92.81 494 GLY A N 1
ATOM 4008 C CA . GLY A 1 494 ? -0.29 53.062 33.688 1 92.81 494 GLY A CA 1
ATOM 4009 C C . GLY A 1 494 ? -0.53 51.969 32.688 1 92.81 494 GLY A C 1
ATOM 4010 O O . GLY A 1 494 ? -1.623 51.844 32.125 1 92.81 494 GLY A O 1
ATOM 4011 N N . MET A 1 495 ? 0.505 51.219 32.469 1 93.81 495 MET A N 1
ATOM 4012 C CA . MET A 1 495 ? 0.372 50.094 31.578 1 93.81 495 MET A CA 1
ATOM 4013 C C . MET A 1 495 ? -0.669 49.094 32.094 1 93.81 495 MET A C 1
ATOM 4015 O O . MET A 1 495 ? -1.433 48.531 31.312 1 93.81 495 MET A O 1
ATOM 4019 N N . ASN A 1 496 ? -0.667 48.844 33.375 1 94.75 496 ASN A N 1
ATOM 4020 C CA . ASN A 1 496 ? -1.646 47.969 34 1 94.75 496 ASN A CA 1
ATOM 4021 C C . ASN A 1 496 ? -3.072 48.469 33.781 1 94.75 496 ASN A C 1
ATOM 4023 O O . ASN A 1 496 ? -3.977 47.656 33.5 1 94.75 496 ASN A O 1
ATOM 4027 N N . ARG A 1 497 ? -3.268 49.75 33.875 1 89.5 497 ARG A N 1
ATOM 4028 C CA . ARG A 1 497 ? -4.602 50.312 33.688 1 89.5 497 ARG A CA 1
ATOM 4029 C C . ARG A 1 497 ? -5.102 50.094 32.281 1 89.5 497 ARG A C 1
ATOM 4031 O O . ARG A 1 497 ? -6.301 49.906 32.031 1 89.5 497 ARG A O 1
ATOM 4038 N N . VAL A 1 498 ? -4.137 50.125 31.391 1 86.19 498 VAL A N 1
ATOM 4039 C CA . VAL A 1 498 ? -4.496 49.969 29.984 1 86.19 498 VAL A CA 1
ATOM 4040 C C . VAL A 1 498 ? -4.758 48.5 29.656 1 86.19 498 VAL A C 1
ATOM 4042 O O . VAL A 1 498 ? -5.688 48.188 28.906 1 86.19 498 VAL A O 1
ATOM 4045 N N . LEU A 1 499 ? -3.984 47.625 30.188 1 89.25 499 LEU A N 1
ATOM 4046 C CA . LEU A 1 499 ? -4.008 46.219 29.797 1 89.25 499 LEU A CA 1
ATOM 4047 C C . LEU A 1 499 ? -5.004 45.438 30.641 1 89.25 499 LEU A C 1
ATOM 4049 O O . LEU A 1 499 ? -5.426 44.344 30.25 1 89.25 499 LEU A O 1
ATOM 4053 N N . PHE A 1 500 ? -5.34 45.938 31.719 1 88.25 500 PHE A N 1
ATOM 4054 C CA . PHE A 1 500 ? -6.277 45.25 32.594 1 88.25 500 PHE A CA 1
ATOM 4055 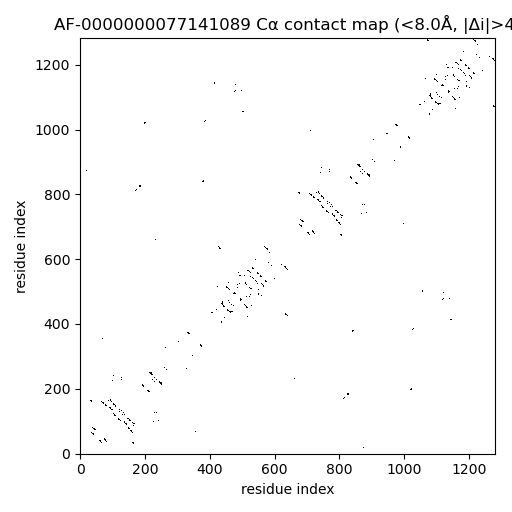C C . PHE A 1 500 ? -7.598 45 31.875 1 88.25 500 PHE A C 1
ATOM 4057 O O . PHE A 1 500 ? -8.156 45.906 31.25 1 88.25 500 PHE A O 1
ATOM 4064 N N . GLY A 1 501 ? -8.055 43.688 31.844 1 76.81 501 GLY A N 1
ATOM 4065 C CA . GLY A 1 501 ? -9.312 43.312 31.219 1 76.81 501 GLY A CA 1
ATOM 4066 C C . GLY A 1 501 ? -9.156 42.875 29.766 1 76.81 501 GLY A C 1
ATOM 4067 O O . GLY A 1 501 ? -10.07 42.281 29.188 1 76.81 501 GLY A O 1
ATOM 4068 N N . ASN A 1 502 ? -8.016 43.188 29.203 1 75.94 502 ASN A N 1
ATOM 4069 C CA . ASN A 1 502 ? -7.828 42.875 27.781 1 75.94 502 ASN A CA 1
ATOM 4070 C C . ASN A 1 502 ? -6.926 41.656 27.594 1 75.94 502 ASN A C 1
ATOM 4072 O O . ASN A 1 502 ? -6.867 41.094 26.5 1 75.94 502 ASN A O 1
ATOM 4076 N N . CYS A 1 503 ? -6.211 41.281 28.531 1 76.19 503 CYS A N 1
ATOM 4077 C CA . CYS A 1 503 ? -5.207 40.25 28.297 1 76.19 503 CYS A CA 1
ATOM 4078 C C . CYS A 1 503 ? -5.594 38.938 28.984 1 76.19 503 CYS A C 1
ATOM 4080 O O . CYS A 1 503 ? -4.91 37.906 28.844 1 76.19 503 CYS A O 1
ATOM 4082 N N . SER A 1 504 ? -6.695 38.812 29.609 1 72.75 504 SER A N 1
ATOM 4083 C CA . SER A 1 504 ? -7.082 37.594 30.328 1 72.75 504 SER A CA 1
ATOM 4084 C C . SER A 1 504 ? -7.234 36.406 29.359 1 72.75 504 SER A C 1
ATOM 4086 O O . SER A 1 504 ? -7.789 36.562 28.281 1 72.75 504 SER A O 1
ATOM 4088 N N . PRO A 1 505 ? -6.688 35.344 29.562 1 77.06 505 PRO A N 1
ATOM 4089 C CA . PRO A 1 505 ? -6.176 34.844 30.844 1 77.06 505 PRO A CA 1
ATOM 4090 C C . PRO A 1 505 ? -4.66 35 30.969 1 77.06 505 PRO A C 1
ATOM 4092 O O . PRO A 1 505 ? -4.086 34.625 32 1 77.06 505 PRO A O 1
ATOM 4095 N N . GLN A 1 506 ? -4.086 35.688 30.125 1 83.31 506 GLN A N 1
ATOM 4096 C CA . GLN A 1 506 ? -2.639 35.875 30.188 1 83.31 506 GLN A CA 1
ATOM 4097 C C . GLN A 1 506 ? -2.275 37.094 31.016 1 83.31 506 GLN A C 1
ATOM 4099 O O . GLN A 1 506 ? -3.152 37.875 31.391 1 83.31 506 GLN A O 1
ATOM 4104 N N . TYR A 1 507 ? -1.046 37.094 31.438 1 90.88 507 TYR A N 1
ATOM 4105 C CA . TYR A 1 507 ? -0.54 38.25 32.156 1 90.88 507 TYR A CA 1
ATOM 4106 C C . TYR A 1 507 ? 0.826 38.656 31.625 1 90.88 507 TYR A C 1
ATOM 4108 O O . TYR A 1 507 ? 1.453 37.938 30.859 1 90.88 507 TYR A O 1
ATOM 4116 N N . VAL A 1 508 ? 1.221 39.875 31.969 1 94.31 508 VAL A N 1
ATOM 4117 C CA . VAL A 1 508 ? 2.471 40.438 31.469 1 94.31 508 VAL A CA 1
ATOM 4118 C C . VAL A 1 508 ? 3.396 40.75 32.656 1 94.31 508 VAL A C 1
ATOM 4120 O O . VAL A 1 508 ? 2.951 41.281 33.688 1 94.31 508 VAL A O 1
ATOM 4123 N N . THR A 1 509 ? 4.566 40.344 32.562 1 95.94 509 THR A N 1
ATOM 4124 C CA . THR A 1 509 ? 5.617 40.781 33.469 1 95.94 509 THR A CA 1
ATOM 4125 C C . THR A 1 509 ? 6.473 41.875 32.781 1 95.94 509 THR A C 1
ATOM 4127 O O . THR A 1 509 ? 6.645 41.844 31.562 1 95.94 509 THR A O 1
ATOM 4130 N N . ALA A 1 510 ? 6.922 42.844 33.562 1 97.12 510 ALA A N 1
ATOM 4131 C CA . ALA A 1 510 ? 7.645 43.938 32.938 1 97.12 510 ALA A CA 1
ATOM 4132 C C . ALA A 1 510 ? 8.68 44.531 33.906 1 97.12 510 ALA A C 1
ATOM 4134 O O . ALA A 1 510 ? 8.5 44.5 35.125 1 97.12 510 ALA A O 1
ATOM 4135 N N . SER A 1 511 ? 9.734 45 33.438 1 97.38 511 SER A N 1
ATOM 4136 C CA . SER A 1 511 ? 10.719 45.844 34.094 1 97.38 511 SER A CA 1
ATOM 4137 C C . SER A 1 511 ? 10.922 47.156 33.344 1 97.38 511 SER A C 1
ATOM 4139 O O . SER A 1 511 ? 10.906 47.188 32.125 1 97.38 511 SER A O 1
ATOM 4141 N N . TYR A 1 512 ? 11.016 48.219 34.031 1 97.62 512 TYR A N 1
ATOM 4142 C CA . TYR A 1 512 ? 11.18 49.562 33.438 1 97.62 512 TYR A CA 1
ATOM 4143 C C . TYR A 1 512 ? 12.352 50.281 34.062 1 97.62 512 TYR A C 1
ATOM 4145 O O . TYR A 1 512 ? 12.492 50.312 35.281 1 97.62 512 TYR A O 1
ATOM 4153 N N . LEU A 1 513 ? 13.195 50.875 33.281 1 96.69 513 LEU A N 1
ATOM 4154 C CA . LEU A 1 513 ? 14.367 51.625 33.719 1 96.69 513 LEU A CA 1
ATOM 4155 C C . LEU A 1 513 ? 14.359 53.031 33.125 1 96.69 513 LEU A C 1
ATOM 4157 O O . LEU A 1 513 ? 14.133 53.219 31.938 1 96.69 513 LEU A O 1
ATOM 4161 N N . TYR A 1 514 ? 14.492 54 33.969 1 96.38 514 TYR A N 1
ATOM 4162 C CA . TYR A 1 514 ? 14.625 55.406 33.562 1 96.38 514 TYR A CA 1
ATOM 4163 C C . TYR A 1 514 ? 16.016 55.906 33.906 1 96.38 514 TYR A C 1
ATOM 4165 O O . TYR A 1 514 ? 16.547 55.688 35 1 96.38 514 TYR A O 1
ATOM 4173 N N . LEU A 1 515 ? 16.594 56.531 32.906 1 94.12 515 LEU A N 1
ATOM 4174 C CA . LEU A 1 515 ? 17.922 57.094 33.062 1 94.12 515 LEU A CA 1
ATOM 4175 C C . LEU A 1 515 ? 17.906 58.562 32.656 1 94.12 515 LEU A C 1
ATOM 4177 O O . LEU A 1 515 ? 17.312 58.938 31.656 1 94.12 515 LEU A O 1
ATOM 4181 N N . ASN A 1 516 ? 18.484 59.344 33.5 1 92 516 ASN A N 1
ATOM 4182 C CA . ASN A 1 516 ? 18.75 60.75 33.219 1 92 516 ASN A CA 1
ATOM 4183 C C . ASN A 1 516 ? 20.219 61.125 33.406 1 92 516 ASN A C 1
ATOM 4185 O O . ASN A 1 516 ? 20.688 61.188 34.531 1 92 516 ASN A O 1
ATOM 4189 N N . SER A 1 517 ? 20.875 61.406 32.406 1 84.56 517 SER A N 1
ATOM 4190 C CA . SER A 1 517 ? 22.312 61.688 32.469 1 84.56 517 SER A CA 1
ATOM 4191 C C . SER A 1 517 ? 22.594 63.094 32.969 1 84.56 517 SER A C 1
ATOM 4193 O O . SER A 1 517 ? 23.688 63.375 33.469 1 84.56 517 SER A O 1
ATOM 4195 N N . SER A 1 518 ? 21.688 63.969 32.812 1 86.94 518 SER A N 1
ATOM 4196 C CA . SER A 1 518 ? 21.844 65.312 33.281 1 86.94 518 SER A CA 1
ATOM 4197 C C . SER A 1 518 ? 21.75 65.375 34.812 1 86.94 518 SER A C 1
ATOM 4199 O O . SER A 1 518 ? 22.594 66 35.469 1 86.94 518 SER A O 1
ATOM 4201 N N . THR A 1 519 ? 20.781 64.688 35.344 1 88.19 519 THR A N 1
ATOM 4202 C CA . THR A 1 519 ? 20.594 64.688 36.781 1 88.19 519 THR A CA 1
ATOM 4203 C C . THR A 1 519 ? 21.359 63.531 37.406 1 88.19 519 THR A C 1
ATOM 4205 O O . THR A 1 519 ? 21.453 63.438 38.625 1 88.19 519 THR A O 1
ATOM 4208 N N . LYS A 1 520 ? 21.844 62.625 36.656 1 88.56 520 LYS A N 1
ATOM 4209 C CA . LYS A 1 520 ? 22.672 61.5 37.062 1 88.56 520 LYS A CA 1
ATOM 4210 C C . LYS A 1 520 ? 21.906 60.562 37.969 1 88.56 520 LYS A C 1
ATOM 4212 O O . LYS A 1 520 ? 22.375 60.188 39.062 1 88.56 520 LYS A O 1
ATOM 4217 N N . ILE A 1 521 ? 20.781 60.094 37.594 1 92.19 521 ILE A N 1
ATOM 4218 C CA . ILE A 1 521 ? 19.969 59.219 38.375 1 92.19 521 ILE A CA 1
ATOM 4219 C C . ILE A 1 521 ? 19.484 58.031 37.531 1 92.19 521 ILE A C 1
ATOM 4221 O O . ILE A 1 521 ? 19.172 58.219 36.344 1 92.19 521 ILE A O 1
ATOM 4225 N N . TRP A 1 522 ? 19.484 56.906 38.219 1 91.69 522 TRP A N 1
ATOM 4226 C CA . TRP A 1 522 ? 18.781 55.719 37.719 1 91.69 522 TRP A CA 1
ATOM 4227 C C . TRP A 1 522 ? 17.516 55.438 38.531 1 91.69 522 TRP A C 1
ATOM 4229 O O . TRP A 1 522 ? 17.531 55.5 39.781 1 91.69 522 TRP A O 1
ATOM 4239 N N . ARG A 1 523 ? 16.422 55.188 37.875 1 96.56 523 ARG A N 1
ATOM 4240 C CA . ARG A 1 523 ? 15.211 54.719 38.531 1 96.56 523 ARG A CA 1
ATOM 4241 C C . ARG A 1 523 ? 14.742 53.406 37.938 1 96.56 523 ARG A C 1
ATOM 4243 O O . ARG A 1 523 ? 14.781 53.219 36.719 1 96.56 523 ARG A O 1
ATOM 4250 N N . PHE A 1 524 ? 14.406 52.562 38.812 1 97.19 524 PHE A N 1
ATOM 4251 C CA . PHE A 1 524 ? 14.016 51.219 38.344 1 97.19 524 PHE A CA 1
ATOM 4252 C C . PHE A 1 524 ? 12.727 50.781 39.031 1 97.19 524 PHE A C 1
ATOM 4254 O O . PHE A 1 524 ? 12.508 51.062 40.219 1 97.19 524 PHE A O 1
ATOM 4261 N N . GLY A 1 525 ? 11.875 50.156 38.219 1 97.25 525 GLY A N 1
ATOM 4262 C CA . GLY A 1 525 ? 10.664 49.5 38.688 1 97.25 525 GLY A CA 1
ATOM 4263 C C . GLY A 1 525 ? 10.438 48.156 38.062 1 97.25 525 GLY A C 1
ATOM 4264 O O . GLY A 1 525 ? 10.945 47.875 36.969 1 97.25 525 GLY A O 1
ATOM 4265 N N . ARG A 1 526 ? 9.703 47.312 38.75 1 96.12 526 ARG A N 1
ATOM 4266 C CA . ARG A 1 526 ? 9.461 45.969 38.25 1 96.12 526 ARG A CA 1
ATOM 4267 C C . ARG A 1 526 ? 8.039 45.531 38.531 1 96.12 526 ARG A C 1
ATOM 4269 O O . ARG A 1 526 ? 7.492 45.844 39.594 1 96.12 526 ARG A O 1
ATOM 4276 N N . ALA A 1 527 ? 7.441 44.844 37.594 1 97.06 527 ALA A N 1
ATOM 4277 C CA . ALA A 1 527 ? 6.145 44.188 37.781 1 97.06 527 ALA A CA 1
ATOM 4278 C C . ALA A 1 527 ? 6.254 42.688 37.531 1 97.06 527 ALA A C 1
ATOM 4280 O O . ALA A 1 527 ? 6.043 42.188 36.438 1 97.06 527 ALA A O 1
ATOM 4281 N N . GLY A 1 528 ? 6.535 41.938 38.594 1 95.19 528 GLY A N 1
ATOM 4282 C CA . GLY A 1 528 ? 6.637 40.469 38.531 1 95.19 528 GLY A CA 1
ATOM 4283 C C . GLY A 1 528 ? 7.746 40 37.594 1 95.19 528 GLY A C 1
ATOM 4284 O O . GLY A 1 528 ? 7.695 38.906 37.062 1 95.19 528 GLY A O 1
ATOM 4285 N N . HIS A 1 529 ? 8.648 40.781 37.219 1 96.25 529 HIS A N 1
ATOM 4286 C CA . HIS A 1 529 ? 9.734 40.5 36.281 1 96.25 529 HIS A CA 1
ATOM 4287 C C . HIS A 1 529 ? 11.047 40.25 37 1 96.25 529 HIS A C 1
ATOM 4289 O O . HIS A 1 529 ? 11.141 40.5 38.219 1 96.25 529 HIS A O 1
ATOM 4295 N N . PRO A 1 530 ? 12.031 39.656 36.406 1 95 530 PRO A N 1
ATOM 4296 C CA . PRO A 1 530 ? 13.328 39.469 37.031 1 95 530 PRO A CA 1
ATOM 4297 C C . PRO A 1 530 ? 13.977 40.781 37.5 1 95 530 PRO A C 1
ATOM 4299 O O . PRO A 1 530 ? 13.641 41.844 37 1 95 530 PRO A O 1
ATOM 4302 N N . SER A 1 531 ? 14.914 40.625 38.406 1 96.12 531 SER A N 1
ATOM 4303 C CA . SER A 1 531 ? 15.641 41.781 38.969 1 96.12 531 SER A CA 1
ATOM 4304 C C . SER A 1 531 ? 16.578 42.375 37.906 1 96.12 531 SER A C 1
ATOM 4306 O O . SER A 1 531 ? 16.938 41.719 36.938 1 96.12 531 SER A O 1
ATOM 4308 N N . ALA A 1 532 ? 16.828 43.625 38.125 1 96.62 532 ALA A N 1
ATOM 4309 C CA . ALA A 1 532 ? 17.922 44.25 37.375 1 96.62 532 ALA A CA 1
ATOM 4310 C C . ALA A 1 532 ? 19.234 44.156 38.125 1 96.62 532 ALA A C 1
ATOM 4312 O O . ALA A 1 532 ? 19.25 44.031 39.344 1 96.62 532 ALA A O 1
ATOM 4313 N N . PHE A 1 533 ? 20.344 44.25 37.438 1 96.62 533 PHE A N 1
ATOM 4314 C CA . PHE A 1 533 ? 21.656 44.156 38.031 1 96.62 533 PHE A CA 1
ATOM 4315 C C . PHE A 1 533 ? 22.484 45.406 37.688 1 96.62 533 PHE A C 1
ATOM 4317 O O . PHE A 1 533 ? 22.719 45.688 36.5 1 96.62 533 PHE A O 1
ATOM 4324 N N . LEU A 1 534 ? 22.859 46.125 38.688 1 95.56 534 LEU A N 1
ATOM 4325 C CA . LEU A 1 534 ? 23.719 47.281 38.562 1 95.56 534 LEU A CA 1
ATOM 4326 C C . LEU A 1 534 ? 25.141 47 39 1 95.56 534 LEU A C 1
ATOM 4328 O O . LEU A 1 534 ? 25.375 46.562 40.125 1 95.56 534 LEU A O 1
ATOM 4332 N N . GLN A 1 535 ? 25.984 47.188 38.094 1 94.81 535 GLN A N 1
ATOM 4333 C CA . GLN A 1 535 ? 27.406 46.969 38.406 1 94.81 535 GLN A CA 1
ATOM 4334 C C . GLN A 1 535 ? 28.156 48.312 38.406 1 94.81 535 GLN A C 1
ATOM 4336 O O . GLN A 1 535 ? 28.219 49 37.406 1 94.81 535 GLN A O 1
ATOM 4341 N N . ARG A 1 536 ? 28.75 48.562 39.531 1 93.69 536 ARG A N 1
ATOM 4342 C CA . ARG A 1 536 ? 29.531 49.781 39.688 1 93.69 536 ARG A CA 1
ATOM 4343 C C . ARG A 1 536 ? 30.938 49.594 39.156 1 93.69 536 ARG A C 1
ATOM 4345 O O . ARG A 1 536 ? 31.391 48.469 38.938 1 93.69 536 ARG A O 1
ATOM 4352 N N . SER A 1 537 ? 31.594 50.75 38.938 1 89 537 SER A N 1
ATOM 4353 C CA . SER A 1 537 ? 32.969 50.719 38.438 1 89 537 SER A CA 1
ATOM 4354 C C . SER A 1 537 ? 33.906 50.031 39.438 1 89 537 SER A C 1
ATOM 4356 O O . SER A 1 537 ? 34.906 49.469 39.062 1 89 537 SER A O 1
ATOM 4358 N N . SER A 1 538 ? 33.562 50.094 40.719 1 88.38 538 SER A N 1
ATOM 4359 C CA . SER A 1 538 ? 34.344 49.469 41.781 1 88.38 538 SER A CA 1
ATOM 4360 C C . SER A 1 538 ? 34.25 47.938 41.719 1 88.38 538 SER A C 1
ATOM 4362 O O . SER A 1 538 ? 35.094 47.25 42.312 1 88.38 538 SER A O 1
ATOM 4364 N N . GLY A 1 539 ? 33.25 47.438 40.969 1 89.06 539 GLY A N 1
ATOM 4365 C CA . GLY A 1 539 ? 33.031 46 40.906 1 89.06 539 GLY A CA 1
ATOM 4366 C C . GLY A 1 539 ? 31.859 45.531 41.719 1 89.06 539 GLY A C 1
ATOM 4367 O O . GLY A 1 539 ? 31.422 44.375 41.594 1 89.06 539 GLY A O 1
ATOM 4368 N N . GLU A 1 540 ? 31.344 46.344 42.5 1 93.31 540 GLU A N 1
ATOM 4369 C CA . GLU A 1 540 ? 30.172 46 43.312 1 93.31 540 GLU A CA 1
ATOM 4370 C C . GLU A 1 540 ? 28.938 45.75 42.438 1 93.31 540 GLU A C 1
ATOM 4372 O O . GLU A 1 540 ? 28.688 46.531 41.5 1 93.31 540 GLU A O 1
ATOM 4377 N N . ILE A 1 541 ? 28.281 44.688 42.688 1 95.56 541 ILE A N 1
ATOM 4378 C CA . ILE A 1 541 ? 27.062 44.375 41.969 1 95.56 541 ILE A CA 1
ATOM 4379 C C . ILE A 1 541 ? 25.859 44.5 42.906 1 95.56 541 ILE A C 1
ATOM 4381 O O . ILE A 1 541 ? 25.812 43.906 43.969 1 95.56 541 ILE A O 1
ATOM 4385 N N . ILE A 1 542 ? 24.922 45.281 42.531 1 95.19 542 ILE A N 1
ATOM 4386 C CA . ILE A 1 542 ? 23.703 45.531 43.281 1 95.19 542 ILE A CA 1
ATOM 4387 C C . ILE A 1 542 ? 22.516 44.906 42.562 1 95.19 542 ILE A C 1
ATOM 4389 O O . ILE A 1 542 ? 22.234 45.25 41.406 1 95.19 542 ILE A O 1
ATOM 4393 N N . LYS A 1 543 ? 21.906 43.969 43.125 1 95.75 543 LYS A N 1
ATOM 4394 C CA . LYS A 1 543 ? 20.656 43.438 42.625 1 95.75 543 LYS A CA 1
ATOM 4395 C C . LYS A 1 543 ? 19.484 44.344 43 1 95.75 543 LYS A C 1
ATOM 4397 O O . LYS A 1 543 ? 19.219 44.562 44.188 1 95.75 543 LYS A O 1
ATOM 4402 N N . VAL A 1 544 ? 18.797 44.844 42.062 1 95.88 544 VAL A N 1
ATOM 4403 C CA . VAL A 1 544 ? 17.688 45.75 42.281 1 95.88 544 VAL A CA 1
ATOM 4404 C C . VAL A 1 544 ? 16.375 45.031 42.125 1 95.88 544 VAL A C 1
ATOM 4406 O O . VAL A 1 544 ? 16.031 44.594 41 1 95.88 544 VAL A O 1
ATOM 4409 N N . HIS A 1 545 ? 15.633 44.844 43.188 1 95.31 545 HIS A N 1
ATOM 4410 C CA . HIS A 1 545 ? 14.422 44.031 43.188 1 95.31 545 HIS A CA 1
ATOM 4411 C C . HIS A 1 545 ? 13.289 44.719 43.938 1 95.31 545 HIS A C 1
ATOM 4413 O O . HIS A 1 545 ? 12.844 44.25 44.969 1 95.31 545 HIS A O 1
ATOM 4419 N N . PRO A 1 546 ? 12.836 45.781 43.406 1 96.25 546 PRO A N 1
ATOM 4420 C CA . PRO A 1 546 ? 11.688 46.438 44.062 1 96.25 546 PRO A CA 1
ATOM 4421 C C . PRO A 1 546 ? 10.422 45.562 44 1 96.25 546 PRO A C 1
ATOM 4423 O O . PRO A 1 546 ? 10.32 44.688 43.125 1 96.25 546 PRO A O 1
ATOM 4426 N N . LYS A 1 547 ? 9.477 45.719 44.875 1 95.06 547 LYS A N 1
ATOM 4427 C CA . LYS A 1 547 ? 8.219 45 44.875 1 95.06 547 LYS A CA 1
ATOM 4428 C C . LYS A 1 547 ? 7.289 45.5 43.781 1 95.06 547 LYS A C 1
ATOM 4430 O O . LYS A 1 547 ? 7.254 46.688 43.469 1 95.06 547 LYS A O 1
ATOM 4435 N N . GLY A 1 548 ? 6.645 44.531 43.125 1 94.44 548 GLY A N 1
ATOM 4436 C CA . GLY A 1 548 ? 5.66 44.875 42.094 1 94.44 548 GLY A CA 1
ATOM 4437 C C . GLY A 1 548 ? 4.887 43.656 41.625 1 94.44 548 GLY A C 1
ATOM 4438 O O . GLY A 1 548 ? 5.465 42.594 41.406 1 94.44 548 GLY A O 1
ATOM 4439 N N . LYS A 1 549 ? 3.584 43.781 41.438 1 93.69 549 LYS A N 1
ATOM 4440 C CA . LYS A 1 549 ? 2.709 42.688 40.969 1 93.69 549 LYS A CA 1
ATOM 4441 C C . LYS A 1 549 ? 2.674 42.625 39.469 1 93.69 549 LYS A C 1
ATOM 4443 O O . LYS A 1 549 ? 3.002 43.625 38.781 1 93.69 549 LYS A O 1
ATOM 4448 N N . ILE A 1 550 ? 2.225 41.562 38.969 1 94.69 550 ILE A N 1
ATOM 4449 C CA . ILE A 1 550 ? 2.145 41.312 37.531 1 94.69 550 ILE A CA 1
ATOM 4450 C C . ILE A 1 550 ? 1.089 42.25 36.906 1 94.69 550 ILE A C 1
ATOM 4452 O O . ILE A 1 550 ? 0.185 42.719 37.625 1 94.69 550 ILE A O 1
ATOM 4456 N N . ILE A 1 551 ? 1.204 42.5 35.656 1 94.94 551 ILE A N 1
ATOM 4457 C CA . ILE A 1 551 ? 0.35 43.438 34.938 1 94.94 551 ILE A CA 1
ATOM 4458 C C . ILE A 1 551 ? -0.809 42.688 34.281 1 94.94 551 ILE A C 1
ATOM 4460 O O . ILE A 1 551 ? -0.615 41.625 33.688 1 94.94 551 ILE A O 1
ATOM 4464 N N . GLY A 1 552 ? -1.999 43.219 34.375 1 90.44 552 GLY A N 1
ATOM 4465 C CA . GLY A 1 552 ? -3.131 42.719 33.625 1 90.44 552 GLY A CA 1
ATOM 4466 C C . GLY A 1 552 ? -4.09 41.875 34.438 1 90.44 552 GLY A C 1
ATOM 4467 O O . GLY A 1 552 ? -5.168 41.531 33.938 1 90.44 552 GLY A O 1
ATOM 4468 N N . VAL A 1 553 ? -3.76 41.5 35.656 1 89.56 553 VAL A N 1
ATOM 4469 C CA . VAL A 1 553 ? -4.566 40.562 36.438 1 89.56 553 VAL A CA 1
ATOM 4470 C C . VAL A 1 553 ? -5.418 41.344 37.438 1 89.56 553 VAL A C 1
ATOM 4472 O O . VAL A 1 553 ? -6.59 41.031 37.625 1 89.56 553 VAL A O 1
ATOM 4475 N N . PHE A 1 554 ? -4.809 42.438 38 1 90.69 554 PHE A N 1
ATOM 4476 C CA . PHE A 1 554 ? -5.492 43.219 39 1 90.69 554 PHE A CA 1
ATOM 4477 C C . PHE A 1 554 ? -5.844 44.594 38.469 1 90.69 554 PHE A C 1
ATOM 4479 O O . PHE A 1 554 ? -5.094 45.188 37.688 1 90.69 554 PHE A O 1
ATOM 4486 N N . PRO A 1 555 ? -6.93 45.188 38.875 1 89.25 555 PRO A N 1
ATOM 4487 C CA . PRO A 1 555 ? -7.301 46.531 38.406 1 89.25 555 PRO A CA 1
ATOM 4488 C C . PRO A 1 555 ? -6.277 47.594 38.781 1 89.25 555 PRO A C 1
ATOM 4490 O O . PRO A 1 555 ? -5.961 48.469 37.969 1 89.25 555 PRO A O 1
ATOM 4493 N N . GLU A 1 556 ? -5.852 47.438 40.062 1 92.44 556 GLU A N 1
ATOM 4494 C CA . GLU A 1 556 ? -4.801 48.344 40.531 1 92.44 556 GLU A CA 1
ATOM 4495 C C . GLU A 1 556 ? -3.625 47.562 41.125 1 92.44 556 GLU A C 1
ATOM 4497 O O . GLU A 1 556 ? -3.816 46.562 41.781 1 92.44 556 GLU A O 1
ATOM 4502 N N . ILE A 1 557 ? -2.514 48.125 40.688 1 93.69 557 ILE A N 1
ATOM 4503 C CA . ILE A 1 557 ? -1.322 47.469 41.25 1 93.69 557 ILE A CA 1
ATOM 4504 C C . ILE A 1 557 ? -0.419 48.531 41.875 1 93.69 557 ILE A C 1
ATOM 4506 O O . ILE A 1 557 ? -0.457 49.688 41.5 1 93.69 557 ILE A O 1
ATOM 4510 N N . GLN A 1 558 ? 0.273 48.062 42.938 1 94.19 558 GLN A N 1
ATOM 4511 C CA . GLN A 1 558 ? 1.271 48.938 43.562 1 94.19 558 GLN A CA 1
ATOM 4512 C C . GLN A 1 558 ? 2.684 48.531 43.156 1 94.19 558 GLN A C 1
ATOM 4514 O O . GLN A 1 558 ? 3.07 47.375 43.281 1 94.19 558 GLN A O 1
ATOM 4519 N N . ILE A 1 559 ? 3.393 49.5 42.594 1 96 559 ILE A N 1
ATOM 4520 C CA . ILE A 1 559 ? 4.758 49.281 42.125 1 96 559 ILE A CA 1
ATOM 4521 C C . ILE A 1 559 ? 5.723 50.156 42.938 1 96 559 ILE A C 1
ATOM 4523 O O . ILE A 1 559 ? 5.484 51.344 43.125 1 96 559 ILE A O 1
ATOM 4527 N N . ASP A 1 560 ? 6.715 49.531 43.438 1 96.38 560 ASP A N 1
ATOM 4528 C CA . ASP A 1 560 ? 7.773 50.281 44.125 1 96.38 560 ASP A CA 1
ATOM 4529 C C . ASP A 1 560 ? 8.867 50.688 43.125 1 96.38 560 ASP A C 1
ATOM 4531 O O . ASP A 1 560 ? 9.125 49.969 42.156 1 96.38 560 ASP A O 1
ATOM 4535 N N . GLU A 1 561 ? 9.359 51.875 43.281 1 95.38 561 GLU A N 1
ATOM 4536 C CA . GLU A 1 561 ? 10.484 52.312 42.469 1 95.38 561 GLU A CA 1
ATOM 4537 C C . GLU A 1 561 ? 11.727 52.562 43.312 1 95.38 561 GLU A C 1
ATOM 4539 O O . GLU A 1 561 ? 11.617 53 44.469 1 95.38 561 GLU A O 1
ATOM 4544 N N . THR A 1 562 ? 12.852 52.25 42.875 1 96.44 562 THR A N 1
ATOM 4545 C CA . THR A 1 562 ? 14.133 52.469 43.531 1 96.44 562 THR A CA 1
ATOM 4546 C C . THR A 1 562 ? 15.016 53.406 42.719 1 96.44 562 THR A C 1
ATOM 4548 O O . THR A 1 562 ? 15.031 53.312 41.469 1 96.44 562 THR A O 1
ATOM 4551 N N . THR A 1 563 ? 15.703 54.312 43.438 1 96.12 563 THR A N 1
ATOM 4552 C CA . THR A 1 563 ? 16.562 55.312 42.781 1 96.12 563 THR A CA 1
ATOM 4553 C C . THR A 1 563 ? 18.016 55.125 43.188 1 96.12 563 THR A C 1
ATOM 4555 O O . THR A 1 563 ? 18.297 54.875 44.375 1 96.12 563 THR A O 1
ATOM 4558 N N . TYR A 1 564 ? 18.844 55.188 42.219 1 94.44 564 TYR A N 1
ATOM 4559 C CA . TYR A 1 564 ? 20.297 55.125 42.438 1 94.44 564 TYR A CA 1
ATOM 4560 C C . TYR A 1 564 ? 21 56.25 41.688 1 94.44 564 TYR A C 1
ATOM 4562 O O . TYR A 1 564 ? 20.578 56.656 40.625 1 94.44 564 TYR A O 1
ATOM 4570 N N . PRO A 1 565 ? 22.125 56.75 42.281 1 93.5 565 PRO A N 1
ATOM 4571 C CA . PRO A 1 565 ? 22.922 57.719 41.5 1 93.5 565 PRO A CA 1
ATOM 4572 C C . PRO A 1 565 ? 23.688 57.031 40.344 1 93.5 565 PRO A C 1
ATOM 4574 O O . PRO A 1 565 ? 24.109 55.875 40.469 1 93.5 565 PRO A O 1
ATOM 4577 N N . VAL A 1 566 ? 23.766 57.812 39.312 1 86.94 566 VAL A N 1
ATOM 4578 C CA . VAL A 1 566 ? 24.531 57.344 38.188 1 86.94 566 VAL A CA 1
ATOM 4579 C C . VAL A 1 566 ? 26.016 57.688 38.375 1 86.94 566 VAL A C 1
ATOM 4581 O O . VAL A 1 566 ? 26.359 58.844 38.625 1 86.94 566 VAL A O 1
ATOM 4584 N N . LEU A 1 567 ? 26.828 56.719 38.312 1 87.5 567 LEU A N 1
ATOM 4585 C CA . LEU A 1 567 ? 28.281 56.938 38.375 1 87.5 567 LEU A CA 1
ATOM 4586 C C . LEU A 1 567 ? 28.922 56.562 37.031 1 87.5 567 LEU A C 1
ATOM 4588 O O . LEU A 1 567 ? 28.391 55.75 36.281 1 87.5 567 LEU A O 1
ATOM 4592 N N . PRO A 1 568 ? 30.062 57.312 36.719 1 86.31 568 PRO A N 1
ATOM 4593 C CA . PRO A 1 568 ? 30.75 56.969 35.438 1 86.31 568 PRO A CA 1
ATOM 4594 C C . PRO A 1 568 ? 31.141 55.5 35.344 1 86.31 568 PRO A C 1
ATOM 4596 O O . PRO A 1 568 ? 31.578 54.906 36.344 1 86.31 568 PRO A O 1
ATOM 4599 N N . LYS A 1 569 ? 30.875 54.844 34.25 1 88.88 569 LYS A N 1
ATOM 4600 C CA . LYS A 1 569 ? 31.25 53.469 33.906 1 88.88 569 LYS A CA 1
ATOM 4601 C C . LYS A 1 569 ? 30.328 52.469 34.594 1 88.88 569 LYS A C 1
ATOM 4603 O O . LYS A 1 569 ? 30.703 51.312 34.812 1 88.88 569 LYS A O 1
ATOM 4608 N N . ASP A 1 570 ? 29.203 52.938 35.062 1 91.56 570 ASP A N 1
ATOM 4609 C CA . ASP A 1 570 ? 28.188 52.031 35.594 1 91.56 570 ASP A CA 1
ATOM 4610 C C . ASP A 1 570 ? 27.609 51.156 34.469 1 91.56 570 ASP A C 1
ATOM 4612 O O . ASP A 1 570 ? 27.453 51.625 33.344 1 91.56 570 ASP A O 1
ATOM 4616 N N . ARG A 1 571 ? 27.281 49.938 34.844 1 92.81 571 ARG A N 1
ATOM 4617 C CA . ARG A 1 571 ? 26.609 49.031 33.938 1 92.81 571 ARG A CA 1
ATOM 4618 C C . ARG A 1 571 ? 25.297 48.531 34.531 1 92.81 571 ARG A C 1
ATOM 4620 O O . ARG A 1 571 ? 25.203 48.25 35.719 1 92.81 571 ARG A O 1
ATOM 4627 N N . ILE A 1 572 ? 24.297 48.469 33.688 1 94.38 572 ILE A N 1
ATOM 4628 C CA . ILE A 1 572 ? 23.016 47.938 34.125 1 94.38 572 ILE A CA 1
ATOM 4629 C C . ILE A 1 572 ? 22.547 46.844 33.156 1 94.38 572 ILE A C 1
ATOM 4631 O O . ILE A 1 572 ? 22.719 46.969 31.938 1 94.38 572 ILE A O 1
ATOM 4635 N N . LEU A 1 573 ? 22.062 45.812 33.688 1 95.69 573 LEU A N 1
ATOM 4636 C CA . LEU A 1 573 ? 21.578 44.688 32.906 1 95.69 573 LEU A CA 1
ATOM 4637 C C . LEU A 1 573 ? 20.109 44.375 33.219 1 95.69 573 LEU A C 1
ATOM 4639 O O . LEU A 1 573 ? 19.766 44.156 34.375 1 95.69 573 LEU A O 1
ATOM 4643 N N . LEU A 1 574 ? 19.234 44.469 32.188 1 96.44 574 LEU A N 1
ATOM 4644 C CA . LEU A 1 574 ? 17.859 44 32.219 1 96.44 574 LEU A CA 1
ATOM 4645 C C . LEU A 1 574 ? 17.719 42.688 31.5 1 96.44 574 LEU A C 1
ATOM 4647 O O . LEU A 1 574 ? 18.344 42.469 30.469 1 96.44 574 LEU A O 1
ATOM 4651 N N . LEU A 1 575 ? 16.922 41.812 32.031 1 95.88 575 LEU A N 1
ATOM 4652 C CA . LEU A 1 575 ? 16.828 40.531 31.375 1 95.88 575 LEU A CA 1
ATOM 4653 C C . LEU A 1 575 ? 15.453 39.906 31.625 1 95.88 575 LEU A C 1
ATOM 4655 O O . LEU A 1 575 ? 14.758 40.25 32.562 1 95.88 575 LEU A O 1
ATOM 4659 N N . SER A 1 576 ? 15.047 39.031 30.797 1 92.94 576 SER A N 1
ATOM 4660 C CA . SER A 1 576 ? 13.844 38.219 30.969 1 92.94 576 SER A CA 1
ATOM 4661 C C . SER A 1 576 ? 14.164 36.906 31.656 1 92.94 576 SER A C 1
ATOM 4663 O O . SER A 1 576 ? 15.328 36.562 31.859 1 92.94 576 SER A O 1
ATOM 4665 N N . ASP A 1 577 ? 13.164 36.156 32 1 91.38 577 ASP A N 1
ATOM 4666 C CA . ASP A 1 577 ? 13.336 34.938 32.781 1 91.38 577 ASP A CA 1
ATOM 4667 C C . ASP A 1 577 ? 14.062 33.875 31.984 1 91.38 577 ASP A C 1
ATOM 4669 O O . ASP A 1 577 ? 14.641 32.938 32.562 1 91.38 577 ASP A O 1
ATOM 4673 N N . GLY A 1 578 ? 14.07 33.938 30.719 1 89.38 578 GLY A N 1
ATOM 4674 C CA . GLY A 1 578 ? 14.727 32.938 29.891 1 89.38 578 GLY A CA 1
ATOM 4675 C C . GLY A 1 578 ? 16.234 32.875 30.094 1 89.38 578 GLY A C 1
ATOM 4676 O O . GLY A 1 578 ? 16.859 31.844 29.906 1 89.38 578 GLY A O 1
ATOM 4677 N N . VAL A 1 579 ? 16.797 34 30.469 1 90.56 579 VAL A N 1
ATOM 4678 C CA . VAL A 1 579 ? 18.234 34.062 30.719 1 90.56 579 VAL A CA 1
ATOM 4679 C C . VAL A 1 579 ? 18.562 33.344 32 1 90.56 579 VAL A C 1
ATOM 4681 O O . VAL A 1 579 ? 19.578 32.625 32.094 1 90.56 579 VAL A O 1
ATOM 4684 N N . LEU A 1 580 ? 17.734 33.5 32.938 1 92.25 580 LEU A N 1
ATOM 4685 C CA . LEU A 1 580 ? 17.969 32.938 34.25 1 92.25 580 LEU A CA 1
ATOM 4686 C C . LEU A 1 580 ? 17.562 31.453 34.25 1 92.25 580 LEU A C 1
ATOM 4688 O O . LEU A 1 580 ? 18.172 30.641 34.938 1 92.25 580 LEU A O 1
ATOM 4692 N N . GLU A 1 581 ? 16.516 31.156 33.531 1 89.5 581 GLU A N 1
ATOM 4693 C CA . GLU A 1 581 ? 15.961 29.797 33.531 1 89.5 581 GLU A CA 1
ATOM 4694 C C . GLU A 1 581 ? 16.641 28.922 32.5 1 89.5 581 GLU A C 1
ATOM 4696 O O . GLU A 1 581 ? 15.961 28.281 31.688 1 89.5 581 GLU A O 1
ATOM 4701 N N . CYS A 1 582 ? 17.766 29.078 32.406 1 88.94 582 CYS A N 1
ATOM 4702 C CA . CYS A 1 582 ? 18.609 28.188 31.594 1 88.94 582 CYS A CA 1
ATOM 4703 C C . CYS A 1 582 ? 19.141 27.031 32.438 1 88.94 582 CYS A C 1
ATOM 4705 O O . CYS A 1 582 ? 19.625 27.234 33.562 1 88.94 582 CYS A O 1
ATOM 4707 N N . PHE A 1 583 ? 18.969 25.844 31.906 1 89.62 583 PHE A N 1
ATOM 4708 C CA . PHE A 1 583 ? 19.312 24.656 32.719 1 89.62 583 PHE A CA 1
ATOM 4709 C C . PHE A 1 583 ? 20.5 23.922 32.094 1 89.62 583 PHE A C 1
ATOM 4711 O O . PHE A 1 583 ? 20.609 23.812 30.875 1 89.62 583 PHE A O 1
ATOM 4718 N N . ASP A 1 584 ? 21.312 23.453 32.906 1 89.06 584 ASP A N 1
ATOM 4719 C CA . ASP A 1 584 ? 22.391 22.562 32.469 1 89.06 584 ASP A CA 1
ATOM 4720 C C . ASP A 1 584 ? 21.891 21.125 32.312 1 89.06 584 ASP A C 1
ATOM 4722 O O . ASP A 1 584 ? 20.766 20.812 32.688 1 89.06 584 ASP A O 1
ATOM 4726 N N . PRO A 1 585 ? 22.719 20.312 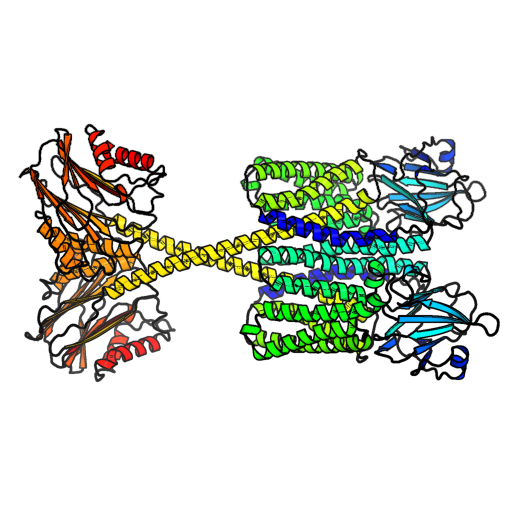31.609 1 87.38 585 PRO A N 1
ATOM 4727 C CA . PRO A 1 585 ? 22.281 18.938 31.391 1 87.38 585 PRO A CA 1
ATOM 4728 C C . PRO A 1 585 ? 22 18.188 32.688 1 87.38 585 PRO A C 1
ATOM 4730 O O . PRO A 1 585 ? 21.25 17.203 32.688 1 87.38 585 PRO A O 1
ATOM 4733 N N . LYS A 1 586 ? 22.5 18.672 33.812 1 82.19 586 LYS A N 1
ATOM 4734 C CA . LYS A 1 586 ? 22.281 18.047 35.125 1 82.19 586 LYS A CA 1
ATOM 4735 C C . LYS A 1 586 ? 21.016 18.594 35.781 1 82.19 586 LYS A C 1
ATOM 4737 O O . LYS A 1 586 ? 20.609 18.078 36.844 1 82.19 586 LYS A O 1
ATOM 4742 N N . GLY A 1 587 ? 20.406 19.688 35.312 1 88.12 587 GLY A N 1
ATOM 4743 C CA . GLY A 1 587 ? 19.156 20.25 35.781 1 88.12 587 GLY A CA 1
ATOM 4744 C C . GLY A 1 587 ? 19.344 21.469 36.656 1 88.12 587 GLY A C 1
ATOM 4745 O O . GLY A 1 587 ? 18.406 21.938 37.312 1 88.12 587 GLY A O 1
ATOM 4746 N N . ASN A 1 588 ? 20.531 21.844 36.781 1 91.75 588 ASN A N 1
ATOM 4747 C CA . ASN A 1 588 ? 20.781 23.062 37.562 1 91.75 588 ASN A CA 1
ATOM 4748 C C . ASN A 1 588 ? 20.438 24.312 36.781 1 91.75 588 ASN A C 1
ATOM 4750 O O . ASN A 1 588 ? 20.719 24.391 35.594 1 91.75 588 ASN A O 1
ATOM 4754 N N . MET A 1 589 ? 19.812 25.203 37.438 1 93 589 MET A N 1
ATOM 4755 C CA . MET A 1 589 ? 19.422 26.438 36.812 1 93 589 MET A CA 1
ATOM 4756 C C . MET A 1 589 ? 20.547 27.469 36.844 1 93 589 MET A C 1
ATOM 4758 O O . MET A 1 589 ? 21.25 27.578 37.875 1 93 589 MET A O 1
ATOM 4762 N N . PHE A 1 590 ? 20.875 28.203 35.844 1 93.5 590 PHE A N 1
ATOM 4763 C CA . PHE A 1 590 ? 21.859 29.281 35.812 1 93.5 590 PHE A CA 1
ATOM 4764 C C . PHE A 1 590 ? 21.562 30.297 36.906 1 93.5 590 PHE A C 1
ATOM 4766 O O . PHE A 1 590 ? 22.422 30.594 37.75 1 93.5 590 PHE A O 1
ATOM 4773 N N . GLY A 1 591 ? 20.375 30.812 37 1 92.19 591 GLY A N 1
ATOM 4774 C CA . GLY A 1 591 ? 19.828 31.609 38.094 1 92.19 591 GLY A CA 1
ATOM 4775 C C . GLY A 1 591 ? 20.578 32.906 38.312 1 92.19 591 GLY A C 1
ATOM 4776 O O . GLY A 1 591 ? 21.406 33.281 37.5 1 92.19 591 GLY A O 1
ATOM 4777 N N . ASP A 1 592 ? 20.328 33.594 39.438 1 94.19 592 ASP A N 1
ATOM 4778 C CA . ASP A 1 592 ? 20.953 34.844 39.812 1 94.19 592 ASP A CA 1
ATOM 4779 C C . ASP A 1 592 ? 22.438 34.656 40.125 1 94.19 592 ASP A C 1
ATOM 4781 O O . ASP A 1 592 ? 23.25 35.531 39.75 1 94.19 592 ASP A O 1
ATOM 4785 N N . THR A 1 593 ? 22.719 33.562 40.688 1 93.94 593 THR A N 1
ATOM 4786 C CA . THR A 1 593 ? 24.094 33.281 41.094 1 93.94 593 THR A CA 1
ATOM 4787 C C . THR A 1 593 ? 25 33.156 39.875 1 93.94 593 THR A C 1
ATOM 4789 O O . THR A 1 593 ? 26.094 33.688 39.844 1 93.94 593 THR A O 1
ATOM 4792 N N . GLY A 1 594 ? 24.562 32.406 38.906 1 94.19 594 GLY A N 1
ATOM 4793 C CA . GLY A 1 594 ? 25.344 32.25 37.688 1 94.19 594 GLY A CA 1
ATOM 4794 C C . GLY A 1 594 ? 25.562 33.594 36.969 1 94.19 594 GLY A C 1
ATOM 4795 O O . GLY A 1 594 ? 26.656 33.812 36.438 1 94.19 594 GLY A O 1
ATOM 4796 N N . LEU A 1 595 ? 24.516 34.375 36.938 1 95.56 595 LEU A N 1
ATOM 4797 C CA . LEU A 1 595 ? 24.609 35.656 36.281 1 95.56 595 LEU A CA 1
ATOM 4798 C C . LEU A 1 595 ? 25.578 36.594 37.031 1 95.56 595 LEU A C 1
ATOM 4800 O O . LEU A 1 595 ? 26.375 37.312 36.375 1 95.56 595 LEU A O 1
ATOM 4804 N N . ILE A 1 596 ? 25.562 36.625 38.375 1 95.31 596 ILE A N 1
ATOM 4805 C CA . ILE A 1 596 ? 26.438 37.469 39.219 1 95.31 596 ILE A CA 1
ATOM 4806 C C . ILE A 1 596 ? 27.891 37.031 39 1 95.31 596 ILE A C 1
ATOM 4808 O O . ILE A 1 596 ? 28.781 37.875 38.906 1 95.31 596 ILE A O 1
ATOM 4812 N N . GLU A 1 597 ? 28.109 35.781 38.938 1 94.75 597 GLU A N 1
ATOM 4813 C CA . GLU A 1 597 ? 29.453 35.281 38.688 1 94.75 597 GLU A CA 1
ATOM 4814 C C . GLU A 1 597 ? 29.969 35.688 37.312 1 94.75 597 GLU A C 1
ATOM 4816 O O . GLU A 1 597 ? 31.125 36.062 37.156 1 94.75 597 GLU A O 1
ATOM 4821 N N . PHE A 1 598 ? 29.094 35.656 36.375 1 95.31 598 PHE A N 1
ATOM 4822 C CA . PHE A 1 598 ? 29.453 36.094 35.031 1 95.31 598 PHE A CA 1
ATOM 4823 C C . PHE A 1 598 ? 29.844 37.594 35.031 1 95.31 598 PHE A C 1
ATOM 4825 O O . PHE A 1 598 ? 30.844 37.969 34.406 1 95.31 598 PHE A O 1
ATOM 4832 N N . LEU A 1 599 ? 29.016 38.406 35.688 1 94.5 599 LEU A N 1
ATOM 4833 C CA . LEU A 1 599 ? 29.266 39.844 35.719 1 94.5 599 LEU A CA 1
ATOM 4834 C C . LEU A 1 599 ? 30.562 40.156 36.438 1 94.5 599 LEU A C 1
ATOM 4836 O O . LEU A 1 599 ? 31.297 41.062 36.062 1 94.5 599 LEU A O 1
ATOM 4840 N N . LYS A 1 600 ? 30.859 39.375 37.469 1 93.69 600 LYS A N 1
ATOM 4841 C CA . LYS A 1 600 ? 32.094 39.562 38.219 1 93.69 600 LYS A CA 1
ATOM 4842 C C . LYS A 1 600 ? 33.312 39.219 37.375 1 93.69 600 LYS A C 1
ATOM 4844 O O . LYS A 1 600 ? 34.312 39.938 37.375 1 93.69 600 LYS A O 1
ATOM 4849 N N . THR A 1 601 ? 33.25 38.125 36.688 1 93.56 601 THR A N 1
ATOM 4850 C CA . THR A 1 601 ? 34.375 37.625 35.906 1 93.56 601 THR A CA 1
ATOM 4851 C C . THR A 1 601 ? 34.625 38.469 34.656 1 93.56 601 THR A C 1
ATOM 4853 O O . THR A 1 601 ? 35.75 38.594 34.188 1 93.56 601 THR A O 1
ATOM 4856 N N . ASN A 1 602 ? 33.562 39.094 34.188 1 92.5 602 ASN A N 1
ATOM 4857 C CA . ASN A 1 602 ? 33.688 39.844 32.938 1 92.5 602 ASN A CA 1
ATOM 4858 C C . ASN A 1 602 ? 33.5 41.344 33.156 1 92.5 602 ASN A C 1
ATOM 4860 O O . ASN A 1 602 ? 32.906 42.031 32.344 1 92.5 602 ASN A O 1
ATOM 4864 N N . ARG A 1 603 ? 34 41.844 34.188 1 88.75 603 ARG A N 1
ATOM 4865 C CA . ARG A 1 603 ? 33.875 43.25 34.562 1 88.75 603 ARG A CA 1
ATOM 4866 C C . ARG A 1 603 ? 34.562 44.156 33.562 1 88.75 603 ARG A C 1
ATOM 4868 O O . ARG A 1 603 ? 34.094 45.25 33.25 1 88.75 603 ARG A O 1
ATOM 4875 N N . GLU A 1 604 ? 35.656 43.656 32.969 1 86.81 604 GLU A N 1
ATOM 4876 C CA . GLU A 1 604 ? 36.469 44.5 32.094 1 86.81 604 GLU A CA 1
ATOM 4877 C C . GLU A 1 604 ? 36.125 44.281 30.641 1 86.81 604 GLU A C 1
ATOM 4879 O O . GLU A 1 604 ? 36.75 44.875 29.75 1 86.81 604 GLU A O 1
ATOM 4884 N N . LEU A 1 605 ? 35.125 43.594 30.453 1 88.56 605 LEU A N 1
ATOM 4885 C CA . LEU A 1 605 ? 34.719 43.312 29.078 1 88.56 605 LEU A CA 1
ATOM 4886 C C . LEU A 1 605 ? 34.125 44.531 28.406 1 88.56 605 LEU A C 1
ATOM 4888 O O . LEU A 1 605 ? 33.219 45.188 28.969 1 88.56 605 LEU A O 1
ATOM 4892 N N . PRO A 1 606 ? 34.656 44.812 27.234 1 87 606 PRO A N 1
ATOM 4893 C CA . PRO A 1 606 ? 34.062 45.938 26.5 1 87 606 PRO A CA 1
ATOM 4894 C C . PRO A 1 606 ? 32.625 45.688 26.141 1 87 606 PRO A C 1
ATOM 4896 O O . PRO A 1 606 ? 32.188 44.531 25.953 1 87 606 PRO A O 1
ATOM 4899 N N . ASN A 1 607 ? 31.875 46.719 25.969 1 84.44 607 ASN A N 1
ATOM 4900 C CA . ASN A 1 607 ? 30.422 46.688 25.75 1 84.44 607 ASN A CA 1
ATOM 4901 C C . ASN A 1 607 ? 30.062 45.844 24.516 1 84.44 607 ASN A C 1
ATOM 4903 O O . ASN A 1 607 ? 29.125 45.062 24.547 1 84.44 607 ASN A O 1
ATOM 4907 N N . HIS A 1 608 ? 30.828 46.031 23.5 1 86.81 608 HIS A N 1
ATOM 4908 C CA . HIS A 1 608 ? 30.484 45.406 22.234 1 86.81 608 HIS A CA 1
ATOM 4909 C C . HIS A 1 608 ? 30.656 43.906 22.281 1 86.81 608 HIS A C 1
ATOM 4911 O O . HIS A 1 608 ? 30.094 43.156 21.469 1 86.81 608 HIS A O 1
ATOM 4917 N N . LEU A 1 609 ? 31.344 43.406 23.297 1 91.75 609 LEU A N 1
ATOM 4918 C CA . LEU A 1 609 ? 31.609 41.969 23.406 1 91.75 609 LEU A CA 1
ATOM 4919 C C . LEU A 1 609 ? 30.703 41.312 24.453 1 91.75 609 LEU A C 1
ATOM 4921 O O . LEU A 1 609 ? 30.641 40.094 24.547 1 91.75 609 LEU A O 1
ATOM 4925 N N . PHE A 1 610 ? 30.062 42.156 25.172 1 91.88 610 PHE A N 1
ATOM 4926 C CA . PHE A 1 610 ? 29.25 41.656 26.281 1 91.88 610 PHE A CA 1
ATOM 4927 C C . PHE A 1 610 ? 28.188 40.656 25.781 1 91.88 610 PHE A C 1
ATOM 4929 O O . PHE A 1 610 ? 28.031 39.562 26.328 1 91.88 610 PHE A O 1
ATOM 4936 N N . LYS A 1 611 ? 27.469 41.062 24.797 1 91.75 611 LYS A N 1
ATOM 4937 C CA . LYS A 1 611 ? 26.391 40.281 24.234 1 91.75 611 LYS A CA 1
ATOM 4938 C C . LYS A 1 611 ? 26.906 38.875 23.812 1 91.75 611 LYS A C 1
ATOM 4940 O O . LYS A 1 611 ? 26.328 37.875 24.219 1 91.75 611 LYS A O 1
ATOM 4945 N N . GLY A 1 612 ? 27.891 38.875 23.031 1 92.69 612 GLY A N 1
ATOM 4946 C CA . GLY A 1 612 ? 28.438 37.594 22.562 1 92.69 612 GLY A CA 1
ATOM 4947 C C . GLY A 1 612 ? 28.938 36.719 23.672 1 92.69 612 GLY A C 1
ATOM 4948 O O . GLY A 1 612 ? 28.734 35.5 23.625 1 92.69 612 GLY A O 1
ATOM 4949 N N . LYS A 1 613 ? 29.578 37.312 24.625 1 94.81 613 LYS A N 1
ATOM 4950 C CA . LYS A 1 613 ? 30.141 36.562 25.734 1 94.81 613 LYS A CA 1
ATOM 4951 C C . LYS A 1 613 ? 29.031 35.938 26.594 1 94.81 613 LYS A C 1
ATOM 4953 O O . LYS A 1 613 ? 29.156 34.812 27.062 1 94.81 613 LYS A O 1
ATOM 4958 N N . LEU A 1 614 ? 28.031 36.688 26.828 1 93.5 614 LEU A N 1
ATOM 4959 C CA . LEU A 1 614 ? 26.938 36.156 27.641 1 93.5 614 LEU A CA 1
ATOM 4960 C C . LEU A 1 614 ? 26.25 35 26.922 1 93.5 614 LEU A C 1
ATOM 4962 O O . LEU A 1 614 ? 25.953 33.969 27.547 1 93.5 614 LEU A O 1
ATOM 4966 N N . ILE A 1 615 ? 26 35.188 25.656 1 92.88 615 ILE A N 1
ATOM 4967 C CA . ILE A 1 615 ? 25.359 34.125 24.859 1 92.88 615 ILE A CA 1
ATOM 4968 C C . ILE A 1 615 ? 26.234 32.875 24.875 1 92.88 615 ILE A C 1
ATOM 4970 O O . ILE A 1 615 ? 25.719 31.766 25.031 1 92.88 615 ILE A O 1
ATOM 4974 N N . GLN A 1 616 ? 27.453 33.062 24.656 1 93.5 616 GLN A N 1
ATOM 4975 C CA . GLN A 1 616 ? 28.375 31.922 24.672 1 93.5 616 GLN A CA 1
ATOM 4976 C C . GLN A 1 616 ? 28.359 31.219 26.016 1 93.5 616 GLN A C 1
ATOM 4978 O O . GLN A 1 616 ? 28.406 29.984 26.078 1 93.5 616 GLN A O 1
ATOM 4983 N N . THR A 1 617 ? 28.375 32.031 27.047 1 94 617 THR A N 1
ATOM 4984 C CA . THR A 1 617 ? 28.359 31.469 28.391 1 94 617 THR A CA 1
ATOM 4985 C C . THR A 1 617 ? 27.094 30.641 28.625 1 94 617 THR A C 1
ATOM 4987 O O . THR A 1 617 ? 27.141 29.562 29.203 1 94 617 THR A O 1
ATOM 4990 N N . LEU A 1 618 ? 25.969 31.141 28.172 1 93.06 618 LEU A N 1
ATOM 4991 C CA . LEU A 1 618 ? 24.688 30.438 28.344 1 93.06 618 LEU A CA 1
ATOM 4992 C C . LEU A 1 618 ? 24.656 29.156 27.531 1 93.06 618 LEU A C 1
ATOM 4994 O O . LEU A 1 618 ? 24.156 28.125 28 1 93.06 618 LEU A O 1
ATOM 4998 N N . GLU A 1 619 ? 25.047 29.25 26.297 1 92.69 619 GLU A N 1
ATOM 4999 C CA . GLU A 1 619 ? 25.109 28.078 25.438 1 92.69 619 GLU A CA 1
ATOM 5000 C C . GLU A 1 619 ? 26.016 27 26.031 1 92.69 619 GLU A C 1
ATOM 5002 O O . GLU A 1 619 ? 25.703 25.812 25.953 1 92.69 619 GLU A O 1
ATOM 5007 N N . SER A 1 620 ? 27.156 27.422 26.531 1 92.81 620 SER A N 1
ATOM 5008 C CA . SER A 1 620 ? 28.078 26.484 27.156 1 92.81 620 SER A CA 1
ATOM 5009 C C . SER A 1 620 ? 27.469 25.859 28.391 1 92.81 620 SER A C 1
ATOM 5011 O O . SER A 1 620 ? 27.719 24.672 28.688 1 92.81 620 SER A O 1
ATOM 5013 N N . PHE A 1 621 ? 26.844 26.719 29.125 1 92.88 621 PHE A N 1
ATOM 5014 C CA . PHE A 1 621 ? 26.203 26.234 30.344 1 92.88 621 PHE A CA 1
ATOM 5015 C C . PHE A 1 621 ? 25.141 25.188 30 1 92.88 621 PHE A C 1
ATOM 5017 O O . PHE A 1 621 ? 25.047 24.156 30.656 1 92.88 621 PHE A O 1
ATOM 5024 N N . SER A 1 622 ? 24.25 25.422 29.078 1 90.5 622 SER A N 1
ATOM 5025 C CA . SER A 1 622 ? 23.156 24.547 28.719 1 90.5 622 SER A CA 1
ATOM 5026 C C . SER A 1 622 ? 23.609 23.438 27.781 1 90.5 622 SER A C 1
ATOM 5028 O O . SER A 1 622 ? 22.906 22.438 27.609 1 90.5 622 SER A O 1
ATOM 5030 N N . ASN A 1 623 ? 24.688 23.531 27.125 1 89.06 623 ASN A N 1
ATOM 5031 C CA . ASN A 1 623 ? 25.203 22.609 26.125 1 89.06 623 ASN A CA 1
ATOM 5032 C C . ASN A 1 623 ? 24.266 22.484 24.922 1 89.06 623 ASN A C 1
ATOM 5034 O O . ASN A 1 623 ? 24.109 21.406 24.359 1 89.06 623 ASN A O 1
ATOM 5038 N N . ARG A 1 624 ? 23.406 23.562 24.719 1 82.06 624 ARG A N 1
ATOM 5039 C CA . ARG A 1 624 ? 22.5 23.641 23.578 1 82.06 624 ARG A CA 1
ATOM 5040 C C . ARG A 1 624 ? 22.609 24.984 22.875 1 82.06 624 ARG A C 1
ATOM 5042 O O . ARG A 1 624 ? 22.984 25.984 23.484 1 82.06 624 ARG A O 1
ATOM 5049 N N . GLU A 1 625 ? 22.266 24.844 21.625 1 84.25 625 GLU A N 1
ATOM 5050 C CA . GLU A 1 625 ? 22.203 26.109 20.891 1 84.25 625 GLU A CA 1
ATOM 5051 C C . GLU A 1 625 ? 20.953 26.906 21.25 1 84.25 625 GLU A C 1
ATOM 5053 O O . GLU A 1 625 ? 19.875 26.328 21.453 1 84.25 625 GLU A O 1
ATOM 5058 N N . ILE A 1 626 ? 21.047 28.219 21.375 1 78.38 626 ILE A N 1
ATOM 5059 C CA . ILE A 1 626 ? 19.984 29.125 21.828 1 78.38 626 ILE A CA 1
ATOM 5060 C C . ILE A 1 626 ? 18.766 28.969 20.922 1 78.38 626 ILE A C 1
ATOM 5062 O O . ILE A 1 626 ? 17.625 29.109 21.391 1 78.38 626 ILE A O 1
ATOM 5066 N N . LYS A 1 627 ? 19 28.578 19.703 1 74.88 627 LYS A N 1
ATOM 5067 C CA . LYS A 1 627 ? 17.922 28.453 18.734 1 74.88 627 LYS A CA 1
ATOM 5068 C C . LYS A 1 627 ? 16.984 27.297 19.094 1 74.88 627 LYS A C 1
ATOM 5070 O O . LYS A 1 627 ? 15.82 27.281 18.703 1 74.88 627 LYS A O 1
ATOM 5075 N N . ASP A 1 628 ? 17.453 26.375 19.891 1 76.25 628 ASP A N 1
ATOM 5076 C CA . ASP A 1 628 ? 16.688 25.188 20.234 1 76.25 628 ASP A CA 1
ATOM 5077 C C . ASP A 1 628 ? 16 25.344 21.578 1 76.25 628 ASP A C 1
ATOM 5079 O O . ASP A 1 628 ? 15.32 24.422 22.047 1 76.25 628 ASP A O 1
ATOM 5083 N N . TRP A 1 629 ? 16.062 26.578 22.109 1 75.62 629 TRP A N 1
ATOM 5084 C CA . TRP A 1 629 ? 15.531 26.781 23.453 1 75.62 629 TRP A CA 1
ATOM 5085 C C . TRP A 1 629 ? 14.008 26.844 23.438 1 75.62 629 TRP A C 1
ATOM 5087 O O . TRP A 1 629 ? 13.414 27.172 22.406 1 75.62 629 TRP A O 1
ATOM 5097 N N . GLU A 1 630 ? 13.352 26.484 24.5 1 73 630 GLU A N 1
ATOM 5098 C CA . GLU A 1 630 ? 11.906 26.375 24.641 1 73 630 GLU A CA 1
ATOM 5099 C C . GLU A 1 630 ? 11.305 27.672 25.172 1 73 630 GLU A C 1
ATOM 5101 O O . GLU A 1 630 ? 10.086 27.781 25.344 1 73 630 GLU A O 1
ATOM 5106 N N . ASP A 1 631 ? 12.211 28.688 25.453 1 79.06 631 ASP A N 1
ATOM 5107 C CA . ASP A 1 631 ? 11.695 29.953 25.984 1 79.06 631 ASP A CA 1
ATOM 5108 C C . ASP A 1 631 ? 12.336 31.141 25.281 1 79.06 631 ASP A C 1
ATOM 5110 O O . ASP A 1 631 ? 13.414 31.031 24.703 1 79.06 631 ASP A O 1
ATOM 5114 N N . ASP A 1 632 ? 11.656 32.25 25.406 1 86.94 632 ASP A N 1
ATOM 5115 C CA . ASP A 1 632 ? 12.188 33.469 24.844 1 86.94 632 ASP A CA 1
ATOM 5116 C C . ASP A 1 632 ? 13.391 33.969 25.656 1 86.94 632 ASP A C 1
ATOM 5118 O O . ASP A 1 632 ? 13.477 33.75 26.859 1 86.94 632 ASP A O 1
ATOM 5122 N N . LEU A 1 633 ? 14.383 34.5 25.047 1 90.06 633 LEU A N 1
ATOM 5123 C CA . LEU A 1 633 ? 15.562 35.062 25.703 1 90.06 633 LEU A CA 1
ATOM 5124 C C . LEU A 1 633 ? 15.781 36.5 25.266 1 90.06 633 LEU A C 1
ATOM 5126 O O . LEU A 1 633 ? 15.992 36.781 24.094 1 90.06 633 LEU A O 1
ATOM 5130 N N . THR A 1 634 ? 15.602 37.406 26.188 1 93.12 634 THR A N 1
ATOM 5131 C CA . THR A 1 634 ? 15.82 38.812 25.906 1 93.12 634 THR A CA 1
ATOM 5132 C C . THR A 1 634 ? 16.656 39.469 27.016 1 93.12 634 THR A C 1
ATOM 5134 O O . THR A 1 634 ? 16.469 39.156 28.188 1 93.12 634 THR A O 1
ATOM 5137 N N . PHE A 1 635 ? 17.625 40.312 26.75 1 94.88 635 PHE A N 1
ATOM 5138 C CA . PHE A 1 635 ? 18.344 41.125 27.734 1 94.88 635 PHE A CA 1
ATOM 5139 C C . PHE A 1 635 ? 18.797 42.438 27.141 1 94.88 635 PHE A C 1
ATOM 5141 O O . PHE A 1 635 ? 19.016 42.531 25.922 1 94.88 635 PHE A O 1
ATOM 5148 N N . ILE A 1 636 ? 18.875 43.375 27.906 1 94.56 636 ILE A N 1
ATOM 5149 C CA . ILE A 1 636 ? 19.312 44.719 27.547 1 94.56 636 ILE A CA 1
ATOM 5150 C C . ILE A 1 636 ? 20.469 45.156 28.453 1 94.56 636 ILE A C 1
ATOM 5152 O O . ILE A 1 636 ? 20.359 45.125 29.672 1 94.56 636 ILE A O 1
ATOM 5156 N N . PHE A 1 637 ? 21.562 45.531 27.875 1 94.5 637 PHE A N 1
ATOM 5157 C CA . PHE A 1 637 ? 22.781 45.938 28.578 1 94.5 637 PHE A CA 1
ATOM 5158 C C . PHE A 1 637 ? 23.094 47.406 28.328 1 94.5 637 PHE A C 1
ATOM 5160 O O . PHE A 1 637 ? 23.203 47.844 27.172 1 94.5 637 PHE A O 1
ATOM 5167 N N . LEU A 1 638 ? 23.172 48.156 29.375 1 92.5 638 LEU A N 1
ATOM 5168 C CA . LEU A 1 638 ? 23.469 49.562 29.297 1 92.5 638 LEU A CA 1
ATOM 5169 C C . LEU A 1 638 ? 24.781 49.906 30.031 1 92.5 638 LEU A C 1
ATOM 5171 O O . LEU A 1 638 ? 25.031 49.375 31.109 1 92.5 638 LEU A O 1
ATOM 5175 N N . GLU A 1 639 ? 25.578 50.719 29.391 1 90.75 639 GLU A N 1
ATOM 5176 C CA . GLU A 1 639 ? 26.828 51.156 30 1 90.75 639 GLU A CA 1
ATOM 5177 C C . GLU A 1 639 ? 27.016 52.656 29.844 1 90.75 639 GLU A C 1
ATOM 5179 O O . GLU A 1 639 ? 26.812 53.219 28.75 1 90.75 639 GLU A O 1
ATOM 5184 N N . LEU A 1 640 ? 27.359 53.25 30.906 1 87.62 640 LEU A N 1
ATOM 5185 C CA . LEU A 1 640 ? 27.656 54.656 30.859 1 87.62 640 LEU A CA 1
ATOM 5186 C C . LEU A 1 640 ? 29.125 54.906 30.562 1 87.62 640 LEU A C 1
ATOM 5188 O O . LEU A 1 640 ? 30 54.312 31.188 1 87.62 640 LEU A O 1
ATOM 5192 N N . VAL A 1 641 ? 29.375 55.688 29.469 1 80 641 VAL A N 1
ATOM 5193 C CA . VAL A 1 641 ? 30.75 56 29.094 1 80 641 VAL A CA 1
ATOM 5194 C C . VAL A 1 641 ? 31.125 57.406 29.594 1 80 641 VAL A C 1
ATOM 5196 O O . VAL A 1 641 ? 30.266 58.281 29.672 1 80 641 VAL A O 1
ATOM 5199 N N . MET B 1 1 ? 13.906 -2.043 16.938 1 36.94 1 MET B N 1
ATOM 5200 C CA . MET B 1 1 ? 14.641 -2.992 16.109 1 36.94 1 MET B CA 1
ATOM 5201 C C . MET B 1 1 ? 14.164 -4.418 16.375 1 36.94 1 MET B C 1
ATOM 5203 O O . MET B 1 1 ? 14.43 -5.32 15.57 1 36.94 1 MET B O 1
ATOM 5207 N N . LYS B 1 2 ? 13.828 -4.582 17.609 1 48.84 2 LYS B N 1
ATOM 5208 C CA . LYS B 1 2 ? 13.57 -5.93 18.109 1 48.84 2 LYS B CA 1
ATOM 5209 C C . LYS B 1 2 ? 12.32 -6.523 17.453 1 48.84 2 LYS B C 1
ATOM 5211 O O . LYS B 1 2 ? 12.289 -7.711 17.125 1 48.84 2 LYS B O 1
ATOM 5216 N N . PRO B 1 3 ? 11.375 -5.68 17.266 1 53.47 3 PRO B N 1
ATOM 5217 C CA . PRO B 1 3 ? 10.141 -6.375 16.891 1 53.47 3 PRO B CA 1
ATOM 5218 C C . PRO B 1 3 ? 10.133 -6.824 15.43 1 53.47 3 PRO B C 1
ATOM 5220 O O . PRO B 1 3 ? 9.328 -7.676 15.047 1 53.47 3 PRO B O 1
ATOM 5223 N N . ILE B 1 4 ? 11.109 -6.32 14.773 1 51.28 4 ILE B N 1
ATOM 5224 C CA . ILE B 1 4 ? 11.125 -6.629 13.352 1 51.28 4 ILE B CA 1
ATOM 5225 C C . ILE B 1 4 ? 11.648 -8.047 13.141 1 51.28 4 ILE B C 1
ATOM 5227 O O . ILE B 1 4 ? 11.117 -8.797 12.305 1 51.28 4 ILE B O 1
ATOM 5231 N N . LEU B 1 5 ? 12.617 -8.438 13.93 1 50.38 5 LEU B N 1
ATOM 5232 C CA . LEU B 1 5 ? 13.203 -9.766 13.781 1 50.38 5 LEU B CA 1
ATOM 5233 C C . LEU B 1 5 ? 12.18 -10.852 14.094 1 50.38 5 LEU B C 1
ATOM 5235 O O . LEU B 1 5 ? 12.141 -11.891 13.43 1 50.38 5 LEU B O 1
ATOM 5239 N N . SER B 1 6 ? 11.438 -10.547 15.055 1 51.31 6 SER B N 1
ATOM 5240 C CA . SER B 1 6 ? 10.469 -11.57 15.445 1 51.31 6 SER B CA 1
ATOM 5241 C C . SER B 1 6 ? 9.414 -11.781 14.359 1 51.31 6 SER B C 1
ATOM 5243 O O . SER B 1 6 ? 8.984 -12.906 14.117 1 51.31 6 SER B O 1
ATOM 5245 N N . LYS B 1 7 ? 9.219 -10.773 13.789 1 56.16 7 LYS B N 1
ATOM 5246 C CA . LYS B 1 7 ? 8.195 -10.867 12.742 1 56.16 7 LYS B CA 1
ATOM 5247 C C . LYS B 1 7 ? 8.727 -11.609 11.523 1 56.16 7 LYS B C 1
ATOM 5249 O O . LYS B 1 7 ? 8.008 -12.391 10.898 1 56.16 7 LYS B O 1
ATOM 5254 N N . PHE B 1 8 ? 10 -11.477 11.281 1 53.94 8 PHE B N 1
ATOM 5255 C CA . PHE B 1 8 ? 10.633 -12.18 10.172 1 53.94 8 PHE B CA 1
ATOM 5256 C C . PHE B 1 8 ? 10.719 -13.672 10.453 1 53.94 8 PHE B C 1
ATOM 5258 O O . PHE B 1 8 ? 10.539 -14.492 9.547 1 53.94 8 PHE B O 1
ATOM 5265 N N . THR B 1 9 ? 10.922 -13.992 11.602 1 50.19 9 THR B N 1
ATOM 5266 C CA . THR B 1 9 ? 11.016 -15.406 11.945 1 50.19 9 THR B CA 1
ATOM 5267 C C . THR B 1 9 ? 9.664 -16.094 11.789 1 50.19 9 THR B C 1
ATOM 5269 O O . THR B 1 9 ? 9.594 -17.25 11.344 1 50.19 9 THR B O 1
ATOM 5272 N N . LEU B 1 10 ? 8.758 -15.391 12.094 1 50.22 10 LEU B N 1
ATOM 5273 C CA . LEU B 1 10 ? 7.441 -16 11.969 1 50.22 10 LEU B CA 1
ATOM 5274 C C . LEU B 1 10 ? 7.09 -16.25 10.508 1 50.22 10 LEU B C 1
ATOM 5276 O O . LEU B 1 10 ? 6.547 -17.297 10.156 1 50.22 10 LEU B O 1
ATOM 5280 N N . LEU B 1 11 ? 7.461 -15.383 9.766 1 52.62 11 LEU B N 1
ATOM 5281 C CA . LEU B 1 11 ? 7.18 -15.531 8.344 1 52.62 11 LEU B CA 1
ATOM 5282 C C . LEU B 1 11 ? 8 -16.672 7.742 1 52.62 11 LEU B C 1
ATOM 5284 O O . LEU B 1 11 ? 7.508 -17.422 6.906 1 52.62 11 LEU B O 1
ATOM 5288 N N . PHE B 1 12 ? 9.227 -16.641 8.141 1 50.94 12 PHE B N 1
ATOM 5289 C CA . PHE B 1 12 ? 10.086 -17.734 7.691 1 50.94 12 PHE B CA 1
ATOM 5290 C C . PHE B 1 12 ? 9.539 -19.078 8.133 1 50.94 12 PHE B C 1
ATOM 5292 O O . PHE B 1 12 ? 9.586 -20.047 7.383 1 50.94 12 PHE B O 1
ATOM 5299 N N . THR B 1 13 ? 9.055 -19.078 9.289 1 47.5 13 THR B N 1
ATOM 5300 C CA . THR B 1 13 ? 8.477 -20.328 9.773 1 47.5 13 THR B CA 1
ATOM 5301 C C . THR B 1 13 ? 7.219 -20.688 8.977 1 47.5 13 THR B C 1
ATOM 5303 O O . THR B 1 13 ? 6.992 -21.859 8.656 1 47.5 13 THR B O 1
ATOM 5306 N N . LEU B 1 14 ? 6.578 -19.719 8.68 1 48.5 14 LEU B N 1
ATOM 5307 C CA . LEU B 1 14 ? 5.355 -19.984 7.934 1 48.5 14 LEU B CA 1
ATOM 5308 C C . LEU B 1 14 ? 5.676 -20.438 6.512 1 48.5 14 LEU B C 1
ATOM 5310 O O . LEU B 1 14 ? 5.02 -21.328 5.977 1 48.5 14 LEU B O 1
ATOM 5314 N N . TYR B 1 15 ? 6.645 -19.797 5.98 1 49.28 15 TYR B N 1
ATOM 5315 C CA . TYR B 1 15 ? 7.121 -20.203 4.664 1 49.28 15 TYR B CA 1
ATOM 5316 C C . TYR B 1 15 ? 7.652 -21.625 4.688 1 49.28 15 TYR B C 1
ATOM 5318 O O . TYR B 1 15 ? 7.41 -22.406 3.762 1 49.28 15 TYR B O 1
ATOM 5326 N N . SER B 1 16 ? 8.445 -21.938 5.668 1 46.59 16 SER B N 1
ATOM 5327 C CA . SER B 1 16 ? 9 -23.281 5.789 1 46.59 16 SER B CA 1
ATOM 5328 C C . SER B 1 16 ? 7.902 -24.312 5.957 1 46.59 16 SER B C 1
ATOM 5330 O O . SER B 1 16 ? 8.047 -25.453 5.508 1 46.59 16 SER B O 1
ATOM 5332 N N . LEU B 1 17 ? 6.898 -23.984 6.559 1 44.56 17 LEU B N 1
ATOM 5333 C CA . LEU B 1 17 ? 5.797 -24.922 6.789 1 44.56 17 LEU B CA 1
ATOM 5334 C C . LEU B 1 17 ? 5.055 -25.219 5.488 1 44.56 17 LEU B C 1
ATOM 5336 O O . LEU B 1 17 ? 4.5 -26.297 5.316 1 44.56 17 LEU B O 1
ATOM 5340 N N . LEU B 1 18 ? 4.988 -24.312 4.668 1 46.59 18 LEU B N 1
ATOM 5341 C CA . LEU B 1 18 ? 4.203 -24.484 3.449 1 46.59 18 LEU B CA 1
ATOM 5342 C C . LEU B 1 18 ? 4.969 -25.297 2.412 1 46.59 18 LEU B C 1
ATOM 5344 O O . LEU B 1 18 ? 4.367 -26.016 1.611 1 46.59 18 LEU B O 1
ATOM 5348 N N . VAL B 1 19 ? 6.277 -25.172 2.299 1 46.75 19 VAL B N 1
ATOM 5349 C CA . VAL B 1 19 ? 7.07 -25.766 1.236 1 46.75 19 VAL B CA 1
ATOM 5350 C C . VAL B 1 19 ? 7.371 -27.234 1.583 1 46.75 19 VAL B C 1
ATOM 5352 O O . VAL B 1 19 ? 7.457 -28.078 0.694 1 46.75 19 VAL B O 1
ATOM 5355 N N . ILE B 1 20 ? 7.348 -27.75 2.781 1 44.97 20 ILE B N 1
ATOM 5356 C CA . ILE B 1 20 ? 8.008 -29 3.172 1 44.97 20 ILE B CA 1
ATOM 5357 C C . ILE B 1 20 ? 7.168 -30.188 2.717 1 44.97 20 ILE B C 1
ATOM 5359 O O . ILE B 1 20 ? 7.699 -31.156 2.182 1 44.97 20 ILE B O 1
ATOM 5363 N N . PRO B 1 21 ? 5.844 -30.188 2.889 1 43.91 21 PRO B N 1
ATOM 5364 C CA . PRO B 1 21 ? 5.23 -31.516 2.725 1 43.91 21 PRO B CA 1
ATOM 5365 C C . PRO B 1 21 ? 5.172 -31.953 1.266 1 43.91 21 PRO B C 1
ATOM 5367 O O . PRO B 1 21 ? 5.012 -33.156 0.987 1 43.91 21 PRO B O 1
ATOM 5370 N N . ILE B 1 22 ? 5.23 -31.094 0.351 1 46.75 22 ILE B N 1
ATOM 5371 C CA . ILE B 1 22 ? 4.961 -31.484 -1.029 1 46.75 22 ILE B CA 1
ATOM 5372 C C . ILE B 1 22 ? 6.027 -32.469 -1.511 1 46.75 22 ILE B C 1
ATOM 5374 O O . ILE B 1 22 ? 5.73 -33.375 -2.271 1 46.75 22 ILE B O 1
ATOM 5378 N N . PHE B 1 23 ? 7.316 -32.344 -1.085 1 44.25 23 PHE B N 1
ATOM 5379 C CA . PHE B 1 23 ? 8.398 -33.094 -1.695 1 44.25 23 PHE B CA 1
ATOM 5380 C C . PHE B 1 23 ? 8.625 -34.406 -0.953 1 44.25 23 PHE B C 1
ATOM 5382 O O . PHE B 1 23 ? 9.312 -35.281 -1.453 1 44.25 23 PHE B O 1
ATOM 5389 N N . ALA B 1 24 ? 8.172 -34.594 0.219 1 40.38 24 ALA B N 1
ATOM 5390 C CA . ALA B 1 24 ? 8.641 -35.75 0.992 1 40.38 24 ALA B CA 1
ATOM 5391 C C . ALA B 1 24 ? 8.211 -37.062 0.337 1 40.38 24 ALA B C 1
ATOM 5393 O O . ALA B 1 24 ? 9 -38 0.23 1 40.38 24 ALA B O 1
ATOM 5394 N N . ASP B 1 25 ? 6.844 -37.312 0.256 1 43.03 25 ASP B N 1
ATOM 5395 C CA . ASP B 1 25 ? 6.453 -38.719 0.085 1 43.03 25 ASP B CA 1
ATOM 5396 C C . ASP B 1 25 ? 6.48 -39.125 -1.389 1 43.03 25 ASP B C 1
ATOM 5398 O O . ASP B 1 25 ? 6.164 -40.25 -1.732 1 43.03 25 ASP B O 1
ATOM 5402 N N . ALA B 1 26 ? 6.684 -38.219 -2.266 1 44.66 26 ALA B N 1
ATOM 5403 C CA . ALA B 1 26 ? 6.656 -38.625 -3.67 1 44.66 26 ALA B CA 1
ATOM 5404 C C . ALA B 1 26 ? 7.816 -39.594 -3.992 1 44.66 26 ALA B C 1
ATOM 5406 O O . ALA B 1 26 ? 7.875 -40.156 -5.082 1 44.66 26 ALA B O 1
ATOM 5407 N N . ASN B 1 27 ? 8.75 -39.5 -3.186 1 41.66 27 ASN B N 1
ATOM 5408 C CA . ASN B 1 27 ? 9.945 -40.281 -3.535 1 41.66 27 ASN B CA 1
ATOM 5409 C C . ASN B 1 27 ? 9.727 -41.781 -3.334 1 41.66 27 ASN B C 1
ATOM 5411 O O . ASN B 1 27 ? 10.695 -42.531 -3.168 1 41.66 27 ASN B O 1
ATOM 5415 N N . GLU B 1 28 ? 8.672 -42.156 -2.877 1 41.09 28 GLU B N 1
ATOM 5416 C CA . GLU B 1 28 ? 8.875 -43.594 -2.947 1 41.09 28 GLU B CA 1
ATOM 5417 C C . GLU B 1 28 ? 9.125 -44.031 -4.383 1 41.09 28 GLU B C 1
ATOM 5419 O O . GLU B 1 28 ? 8.219 -44.031 -5.215 1 41.09 28 GLU B O 1
ATOM 5424 N N . ASP B 1 29 ? 10.289 -43.75 -4.941 1 46.53 29 ASP B N 1
ATOM 5425 C CA . ASP B 1 29 ? 10.867 -44.344 -6.148 1 46.53 29 ASP B CA 1
ATOM 5426 C C . ASP B 1 29 ? 10.398 -45.781 -6.332 1 46.53 29 ASP B C 1
ATOM 5428 O O . ASP B 1 29 ? 10.734 -46.656 -5.527 1 46.53 29 ASP B O 1
ATOM 5432 N N . MET B 1 30 ? 9.352 -46.125 -6.559 1 48.56 30 MET B N 1
ATOM 5433 C CA . MET B 1 30 ? 8.984 -47.5 -6.711 1 48.56 30 MET B CA 1
ATOM 5434 C C . MET B 1 30 ? 9.938 -48.219 -7.66 1 48.56 30 MET B C 1
ATOM 5436 O O . MET B 1 30 ? 9.562 -49.188 -8.312 1 48.56 30 MET B O 1
ATOM 5440 N N . GLY B 1 31 ? 11.289 -47.812 -7.781 1 55.34 31 GLY B N 1
ATOM 5441 C CA . GLY B 1 31 ? 12.25 -48.625 -8.516 1 55.34 31 GLY B CA 1
ATOM 5442 C C . GLY B 1 31 ? 12.148 -48.469 -10.016 1 55.34 31 GLY B C 1
ATOM 5443 O O . GLY B 1 31 ? 12.766 -49.219 -10.773 1 55.34 31 GLY B O 1
ATOM 5444 N N . GLU B 1 32 ? 11.398 -47.406 -10.539 1 73.81 32 GLU B N 1
ATOM 5445 C CA . GLU B 1 32 ? 11.133 -47.438 -11.969 1 73.81 32 GLU B CA 1
ATOM 5446 C C . GLU B 1 32 ? 11.969 -46.406 -12.719 1 73.81 32 GLU B C 1
ATOM 5448 O O . GLU B 1 32 ? 11.789 -46.188 -13.922 1 73.81 32 GLU B O 1
ATOM 5453 N N . ARG B 1 33 ? 12.938 -45.688 -11.938 1 85.5 33 ARG B N 1
ATOM 5454 C CA . ARG B 1 33 ? 13.828 -44.75 -12.609 1 85.5 33 ARG B CA 1
ATOM 5455 C C . ARG B 1 33 ? 15.289 -45.062 -12.312 1 85.5 33 ARG B C 1
ATOM 5457 O O . ARG B 1 33 ? 15.648 -45.344 -11.172 1 85.5 33 ARG B O 1
ATOM 5464 N N . LEU B 1 34 ? 16.156 -45.188 -13.344 1 88.75 34 LEU B N 1
ATOM 5465 C CA . LEU B 1 34 ? 17.578 -45.5 -13.211 1 88.75 34 LEU B CA 1
ATOM 5466 C C . LEU B 1 34 ? 18.438 -44.438 -13.836 1 88.75 34 LEU B C 1
ATOM 5468 O O . LEU B 1 34 ? 18.438 -44.25 -15.062 1 88.75 34 LEU B O 1
ATOM 5472 N N . VAL B 1 35 ? 19.156 -43.688 -12.992 1 89.62 35 VAL B N 1
ATOM 5473 C CA . VAL B 1 35 ? 20.125 -42.719 -13.5 1 89.62 35 VAL B CA 1
ATOM 5474 C C . VAL B 1 35 ? 21.391 -43.438 -13.969 1 89.62 35 VAL B C 1
ATOM 5476 O O . VAL B 1 35 ? 22.047 -44.125 -13.188 1 89.62 35 VAL B O 1
ATOM 5479 N N . PHE B 1 36 ? 21.672 -43.281 -15.234 1 91.88 36 PHE B N 1
ATOM 5480 C CA . PHE B 1 36 ? 22.703 -44.125 -15.852 1 91.88 36 PHE B CA 1
ATOM 5481 C C . PHE B 1 36 ? 23.781 -43.281 -16.484 1 91.88 36 PHE B C 1
ATOM 5483 O O . PHE B 1 36 ? 24.531 -43.75 -17.344 1 91.88 36 PHE B O 1
ATOM 5490 N N . THR B 1 37 ? 23.953 -42.094 -16.078 1 92.38 37 THR B N 1
ATOM 5491 C CA . THR B 1 37 ? 24.875 -41.125 -16.703 1 92.38 37 THR B CA 1
ATOM 5492 C C . THR B 1 37 ? 26.312 -41.594 -16.562 1 92.38 37 THR B C 1
ATOM 5494 O O . THR B 1 37 ? 27.094 -41.531 -17.516 1 92.38 37 THR B O 1
ATOM 5497 N N . LYS B 1 38 ? 26.672 -42.125 -15.492 1 91.62 38 LYS B N 1
ATOM 5498 C CA . LYS B 1 38 ? 28.031 -42.531 -15.211 1 91.62 38 LYS B CA 1
ATOM 5499 C C . LYS B 1 38 ? 28.438 -43.75 -16.047 1 91.62 38 LYS B C 1
ATOM 5501 O O . LYS B 1 38 ? 29.625 -44.031 -16.219 1 91.62 38 LYS B O 1
ATOM 5506 N N . GLU B 1 39 ? 27.484 -44.469 -16.516 1 92.5 39 GLU B N 1
ATOM 5507 C CA . GLU B 1 39 ? 27.75 -45.688 -17.281 1 92.5 39 GLU B CA 1
ATOM 5508 C C . GLU B 1 39 ? 28.031 -45.375 -18.75 1 92.5 39 GLU B C 1
ATOM 5510 O O . GLU B 1 39 ? 28.516 -46.219 -19.484 1 92.5 39 GLU B O 1
ATOM 5515 N N . PHE B 1 40 ? 27.766 -44.188 -19.078 1 94.06 40 PHE B N 1
ATOM 5516 C CA . PHE B 1 40 ? 28.078 -43.75 -20.422 1 94.06 40 PHE B CA 1
ATOM 5517 C C . PHE B 1 40 ? 29.531 -43.281 -20.531 1 94.06 40 PHE B C 1
ATOM 5519 O O . PHE B 1 40 ? 30.125 -42.875 -19.531 1 94.06 40 PHE B O 1
ATOM 5526 N N . THR B 1 41 ? 30.094 -43.344 -21.688 1 94.06 41 THR B N 1
ATOM 5527 C CA . THR B 1 41 ? 31.391 -42.75 -22.016 1 94.06 41 THR B CA 1
ATOM 5528 C C . THR B 1 41 ? 31.234 -41.656 -23.047 1 94.06 41 THR B C 1
ATOM 5530 O O . THR B 1 41 ? 30.234 -41.625 -23.781 1 94.06 41 THR B O 1
ATOM 5533 N N . TYR B 1 42 ? 32.125 -40.688 -22.953 1 94.75 42 TYR B N 1
ATOM 5534 C CA . TYR B 1 42 ? 31.922 -39.531 -23.844 1 94.75 42 TYR B CA 1
ATOM 5535 C C . TYR B 1 42 ? 33.188 -39.25 -24.641 1 94.75 42 TYR B C 1
ATOM 5537 O O . TYR B 1 42 ? 34.281 -39.625 -24.234 1 94.75 42 TYR B O 1
ATOM 5545 N N . TRP B 1 43 ? 33.031 -38.688 -25.812 1 94.56 43 TRP B N 1
ATOM 5546 C CA . TRP B 1 43 ? 34.062 -38.188 -26.703 1 94.56 43 TRP B CA 1
ATOM 5547 C C . TRP B 1 43 ? 33.625 -36.875 -27.359 1 94.56 43 TRP B C 1
ATOM 5549 O O . TRP B 1 43 ? 32.5 -36.719 -27.812 1 94.56 43 TRP B O 1
ATOM 5559 N N . ILE B 1 44 ? 34.5 -35.844 -27.25 1 93.31 44 ILE B N 1
ATOM 5560 C CA . ILE B 1 44 ? 34.188 -34.531 -27.812 1 93.31 44 ILE B CA 1
ATOM 5561 C C . ILE B 1 44 ? 34.875 -34.406 -29.172 1 93.31 44 ILE B C 1
ATOM 5563 O O . ILE B 1 44 ? 36.094 -34.438 -29.266 1 93.31 44 ILE B O 1
ATOM 5567 N N . ASP B 1 45 ? 34.031 -34.281 -30.141 1 92.62 45 ASP B N 1
ATOM 5568 C CA . ASP B 1 45 ? 34.5 -34 -31.484 1 92.62 45 ASP B CA 1
ATOM 5569 C C . ASP B 1 45 ? 34.531 -32.469 -31.734 1 92.62 45 ASP B C 1
ATOM 5571 O O . ASP B 1 45 ? 33.5 -31.906 -32.156 1 92.62 45 ASP B O 1
ATOM 5575 N N . THR B 1 46 ? 35.594 -31.844 -31.594 1 88.5 46 THR B N 1
ATOM 5576 C CA . THR B 1 46 ? 35.688 -30.391 -31.641 1 88.5 46 THR B CA 1
ATOM 5577 C C . THR B 1 46 ? 35.375 -29.859 -33.031 1 88.5 46 THR B C 1
ATOM 5579 O O . THR B 1 46 ? 34.844 -28.75 -33.188 1 88.5 46 THR B O 1
ATOM 5582 N N . LYS B 1 47 ? 35.625 -30.594 -34.125 1 88.12 47 LYS B N 1
ATOM 5583 C CA . LYS B 1 47 ? 35.438 -30.109 -35.469 1 88.12 47 LYS B CA 1
ATOM 5584 C C . LYS B 1 47 ? 34.062 -30.562 -36.031 1 88.12 47 LYS B C 1
ATOM 5586 O O . LYS B 1 47 ? 33.594 -30.047 -37.031 1 88.12 47 LYS B O 1
ATOM 5591 N N . SER B 1 48 ? 33.375 -31.359 -35.344 1 83.94 48 SER B N 1
ATOM 5592 C CA . SER B 1 48 ? 32.062 -31.859 -35.719 1 83.94 48 SER B CA 1
ATOM 5593 C C . SER B 1 48 ? 32.062 -32.438 -37.125 1 83.94 48 SER B C 1
ATOM 5595 O O . SER B 1 48 ? 31.109 -32.25 -37.875 1 83.94 48 SER B O 1
ATOM 5597 N N . ASN B 1 49 ? 33.125 -33.031 -37.625 1 84 49 ASN B N 1
ATOM 5598 C CA . ASN B 1 49 ? 33.25 -33.5 -39 1 84 49 ASN B CA 1
ATOM 5599 C C . ASN B 1 49 ? 33.344 -35.031 -39.031 1 84 49 ASN B C 1
ATOM 5601 O O . ASN B 1 49 ? 33.438 -35.594 -40.125 1 84 49 ASN B O 1
ATOM 5605 N N . THR B 1 50 ? 33.125 -35.656 -37.969 1 87.75 50 THR B N 1
ATOM 5606 C CA . THR B 1 50 ? 33.281 -37.125 -37.969 1 87.75 50 THR B CA 1
ATOM 5607 C C . THR B 1 50 ? 31.969 -37.812 -38.281 1 87.75 50 THR B C 1
ATOM 5609 O O . THR B 1 50 ? 30.969 -37.562 -37.625 1 87.75 50 THR B O 1
ATOM 5612 N N . PRO B 1 51 ? 31.984 -38.531 -39.406 1 86.5 51 PRO B N 1
ATOM 5613 C CA . PR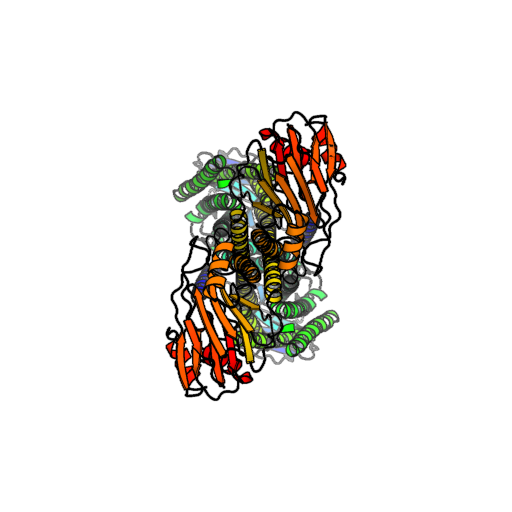O B 1 51 ? 30.75 -39.281 -39.688 1 86.5 51 PRO B CA 1
ATOM 5614 C C . PRO B 1 51 ? 30.453 -40.344 -38.625 1 86.5 51 PRO B C 1
ATOM 5616 O O . PRO B 1 51 ? 31.359 -40.812 -37.969 1 86.5 51 PRO B O 1
ATOM 5619 N N . VAL B 1 52 ? 29.25 -40.688 -38.5 1 85.81 52 VAL B N 1
ATOM 5620 C CA . VAL B 1 52 ? 28.781 -41.562 -37.438 1 85.81 52 VAL B CA 1
ATOM 5621 C C . VAL B 1 52 ? 29.469 -42.938 -37.562 1 85.81 52 VAL B C 1
ATOM 5623 O O . VAL B 1 52 ? 29.766 -43.562 -36.562 1 85.81 52 VAL B O 1
ATOM 5626 N N . ASP B 1 53 ? 29.797 -43.375 -38.781 1 83.81 53 ASP B N 1
ATOM 5627 C CA . ASP B 1 53 ? 30.359 -44.719 -39 1 83.81 53 ASP B CA 1
ATOM 5628 C C . ASP B 1 53 ? 31.797 -44.812 -38.469 1 83.81 53 ASP B C 1
ATOM 5630 O O . ASP B 1 53 ? 32.25 -45.875 -38.125 1 83.81 53 ASP B O 1
ATOM 5634 N N . SER B 1 54 ? 32.406 -43.625 -38.312 1 86.94 54 SER B N 1
ATOM 5635 C CA . SER B 1 54 ? 33.812 -43.594 -37.906 1 86.94 54 SER B CA 1
ATOM 5636 C C . SER B 1 54 ? 33.969 -43.219 -36.438 1 86.94 54 SER B C 1
ATOM 5638 O O . SER B 1 54 ? 35.062 -43.219 -35.906 1 86.94 54 SER B O 1
ATOM 5640 N N . VAL B 1 55 ? 32.906 -42.906 -35.844 1 88.19 55 VAL B N 1
ATOM 5641 C CA . VAL B 1 55 ? 32.969 -42.438 -34.469 1 88.19 55 VAL B CA 1
ATOM 5642 C C . VAL B 1 55 ? 33.438 -43.562 -33.531 1 88.19 55 VAL B C 1
ATOM 5644 O O . VAL B 1 55 ? 34.219 -43.344 -32.625 1 88.19 55 VAL B O 1
ATOM 5647 N N . LEU B 1 56 ? 32.969 -44.812 -33.812 1 85.38 56 LEU B N 1
ATOM 5648 C CA . LEU B 1 56 ? 33.281 -45.906 -32.906 1 85.38 56 LEU B CA 1
ATOM 5649 C C . LEU B 1 56 ? 34.75 -46.344 -33.062 1 85.38 56 LEU B C 1
ATOM 5651 O O . LEU B 1 56 ? 35.344 -46.844 -32.125 1 85.38 56 LEU B O 1
ATOM 5655 N N . THR B 1 57 ? 35.25 -46.062 -34.219 1 85.56 57 THR B N 1
ATOM 5656 C CA . THR B 1 57 ? 36.625 -46.469 -34.5 1 85.56 57 THR B CA 1
ATOM 5657 C C . THR B 1 57 ? 37.625 -45.375 -34.125 1 85.56 57 THR B C 1
ATOM 5659 O O . THR B 1 57 ? 38.688 -45.625 -33.594 1 85.56 57 THR B O 1
ATOM 5662 N N . THR B 1 58 ? 37.25 -44.156 -34.312 1 86.31 58 THR B N 1
ATOM 5663 C CA . THR B 1 58 ? 38.156 -43.031 -34.156 1 86.31 58 THR B CA 1
ATOM 5664 C C . THR B 1 58 ? 38.031 -42.406 -32.781 1 86.31 58 THR B C 1
ATOM 5666 O O . THR B 1 58 ? 38.938 -41.75 -32.281 1 86.31 58 THR B O 1
ATOM 5669 N N . GLY B 1 59 ? 36.938 -42.594 -32.125 1 86.81 59 GLY B N 1
ATOM 5670 C CA . GLY B 1 59 ? 36.656 -41.844 -30.938 1 86.81 59 GLY B CA 1
ATOM 5671 C C . GLY B 1 59 ? 37.406 -42.375 -29.703 1 86.81 59 GLY B C 1
ATOM 5672 O O . GLY B 1 59 ? 37.5 -43.594 -29.516 1 86.81 59 GLY B O 1
ATOM 5673 N N . LYS B 1 60 ? 38 -41.375 -28.938 1 90.81 60 LYS B N 1
ATOM 5674 C CA . LYS B 1 60 ? 38.594 -41.688 -27.641 1 90.81 60 LYS B CA 1
ATOM 5675 C C . LYS B 1 60 ? 37.625 -41.406 -26.5 1 90.81 60 LYS B C 1
ATOM 5677 O O . LYS B 1 60 ? 37.594 -40.312 -25.938 1 90.81 60 LYS B O 1
ATOM 5682 N N . PHE B 1 61 ? 36.969 -42.438 -26.188 1 93.5 61 PHE B N 1
ATOM 5683 C CA . PHE B 1 61 ? 35.906 -42.281 -25.203 1 93.5 61 PHE B CA 1
ATOM 5684 C C . PHE B 1 61 ? 36.469 -42.312 -23.797 1 93.5 61 PHE B C 1
ATOM 5686 O O . PHE B 1 61 ? 37.312 -43.156 -23.469 1 93.5 61 PHE B O 1
ATOM 5693 N N . GLN B 1 62 ? 36.031 -41.312 -23.016 1 94.06 62 GLN B N 1
ATOM 5694 C CA . GLN B 1 62 ? 36.406 -41.188 -21.609 1 94.06 62 GLN B CA 1
ATOM 5695 C C . GLN B 1 62 ? 35.188 -41.406 -20.703 1 94.06 62 GLN B C 1
ATOM 5697 O O . GLN B 1 62 ? 34.062 -41.25 -21.141 1 94.06 62 GLN B O 1
ATOM 5702 N N . ALA B 1 63 ? 35.438 -41.719 -19.469 1 93.06 63 ALA B N 1
ATOM 5703 C CA . ALA B 1 63 ? 34.375 -41.969 -18.516 1 93.06 63 ALA B CA 1
ATOM 5704 C C . ALA B 1 63 ? 33.812 -40.656 -17.953 1 93.06 63 ALA B C 1
ATOM 5706 O O . ALA B 1 63 ? 34.5 -39.656 -17.922 1 93.06 63 ALA B O 1
ATOM 5707 N N . ILE B 1 64 ? 32.531 -40.75 -17.656 1 91.44 64 ILE B N 1
ATOM 5708 C CA . ILE B 1 64 ? 31.875 -39.625 -17 1 91.44 64 ILE B CA 1
ATOM 5709 C C . ILE B 1 64 ? 31.844 -39.875 -15.484 1 91.44 64 ILE B C 1
ATOM 5711 O O . ILE B 1 64 ? 31.453 -40.938 -15.031 1 91.44 64 ILE B O 1
ATOM 5715 N N . ASP B 1 65 ? 32.125 -38.969 -14.648 1 85.88 65 ASP B N 1
ATOM 5716 C CA . ASP B 1 65 ? 32.281 -39.156 -13.211 1 85.88 65 ASP B CA 1
ATOM 5717 C C . ASP B 1 65 ? 31.016 -38.688 -12.461 1 85.88 65 ASP B C 1
ATOM 5719 O O . ASP B 1 65 ? 30.812 -39.062 -11.305 1 85.88 65 ASP B O 1
ATOM 5723 N N . ASP B 1 66 ? 30.266 -37.906 -13.055 1 86.44 66 ASP B N 1
ATOM 5724 C CA . ASP B 1 66 ? 29.141 -37.312 -12.32 1 86.44 66 ASP B CA 1
ATOM 5725 C C . ASP B 1 66 ? 27.812 -37.812 -12.867 1 86.44 66 ASP B C 1
ATOM 5727 O O . ASP B 1 66 ? 27.703 -38.156 -14.039 1 86.44 66 ASP B O 1
ATOM 5731 N N . GLU B 1 67 ? 26.828 -37.812 -11.953 1 86.81 67 GLU B N 1
ATOM 5732 C CA . GLU B 1 67 ? 25.469 -38.188 -12.344 1 86.81 67 GLU B CA 1
ATOM 5733 C C . GLU B 1 67 ? 24.812 -37.094 -13.172 1 86.81 67 GLU B C 1
ATOM 5735 O O . GLU B 1 67 ? 23.938 -37.375 -14 1 86.81 67 GLU B O 1
ATOM 5740 N N . PHE B 1 68 ? 25.156 -36.062 -12.82 1 88.56 68 PHE B N 1
ATOM 5741 C CA . PHE B 1 68 ? 24.734 -34.906 -13.609 1 88.56 68 PHE B CA 1
ATOM 5742 C C . PHE B 1 68 ? 25.922 -34.25 -14.289 1 88.56 68 PHE B C 1
ATOM 5744 O O . PHE B 1 68 ? 26.656 -33.5 -13.656 1 88.56 68 PHE B O 1
ATOM 5751 N N . ALA B 1 69 ? 26.062 -34.562 -15.539 1 89.69 69 ALA B N 1
ATOM 5752 C CA . ALA B 1 69 ? 27.25 -34.156 -16.297 1 89.69 69 ALA B CA 1
ATOM 5753 C C . ALA B 1 69 ? 27.188 -32.656 -16.641 1 89.69 69 ALA B C 1
ATOM 5755 O O . ALA B 1 69 ? 26.141 -32.125 -16.969 1 89.69 69 ALA B O 1
ATOM 5756 N N . ASN B 1 70 ? 28.25 -32 -16.438 1 88.12 70 ASN B N 1
ATOM 5757 C CA . ASN B 1 70 ? 28.406 -30.594 -16.766 1 88.12 70 ASN B CA 1
ATOM 5758 C C . ASN B 1 70 ? 29.594 -30.359 -17.688 1 88.12 70 ASN B C 1
ATOM 5760 O O . ASN B 1 70 ? 30.75 -30.531 -17.266 1 88.12 70 ASN B O 1
ATOM 5764 N N . PHE B 1 71 ? 29.359 -29.969 -18.906 1 87.06 71 PHE B N 1
ATOM 5765 C CA . PHE B 1 71 ? 30.422 -29.766 -19.891 1 87.06 71 PHE B CA 1
ATOM 5766 C C . PHE B 1 71 ? 30.578 -28.281 -20.219 1 87.06 71 PHE B C 1
ATOM 5768 O O . PHE B 1 71 ? 31.391 -27.906 -21.062 1 87.06 71 PHE B O 1
ATOM 5775 N N . GLY B 1 72 ? 29.781 -27.453 -19.516 1 83.31 72 GLY B N 1
ATOM 5776 C CA . GLY B 1 72 ? 29.859 -26.016 -19.75 1 83.31 72 GLY B CA 1
ATOM 5777 C C . GLY B 1 72 ? 29.562 -25.625 -21.188 1 83.31 72 GLY B C 1
ATOM 5778 O O . GLY B 1 72 ? 28.641 -26.141 -21.812 1 83.31 72 GLY B O 1
ATOM 5779 N N . PHE B 1 73 ? 30.281 -24.609 -21.688 1 82.81 73 PHE B N 1
ATOM 5780 C CA . PHE B 1 73 ? 30.125 -24.172 -23.062 1 82.81 73 PHE B CA 1
ATOM 5781 C C . PHE B 1 73 ? 31.078 -24.922 -23.984 1 82.81 73 PHE B C 1
ATOM 5783 O O . PHE B 1 73 ? 32.281 -24.656 -24 1 82.81 73 PHE B O 1
ATOM 5790 N N . LEU B 1 74 ? 30.5 -25.938 -24.609 1 82.62 74 LEU B N 1
ATOM 5791 C CA . LEU B 1 74 ? 31.297 -26.828 -25.453 1 82.62 74 LEU B CA 1
ATOM 5792 C C . LEU B 1 74 ? 31.172 -26.438 -26.922 1 82.62 74 LEU B C 1
ATOM 5794 O O . LEU B 1 74 ? 30.094 -26.109 -27.391 1 82.62 74 LEU B O 1
ATOM 5798 N N . LYS B 1 75 ? 32.406 -26.391 -27.516 1 85.62 75 LYS B N 1
ATOM 5799 C CA . LYS B 1 75 ? 32.406 -26.219 -28.953 1 85.62 75 LYS B CA 1
ATOM 5800 C C . LYS B 1 75 ? 32.5 -27.562 -29.672 1 85.62 75 LYS B C 1
ATOM 5802 O O . LYS B 1 75 ? 33.312 -28.422 -29.297 1 85.62 75 LYS B O 1
ATOM 5807 N N . GLY B 1 76 ? 31.516 -27.844 -30.516 1 89.62 76 GLY B N 1
ATOM 5808 C CA . GLY B 1 76 ? 31.547 -29.094 -31.25 1 89.62 76 GLY B CA 1
ATOM 5809 C C . GLY B 1 76 ? 30.438 -30.047 -30.844 1 89.62 76 GLY B C 1
ATOM 5810 O O . GLY B 1 76 ? 29.422 -29.625 -30.266 1 89.62 76 GLY B O 1
ATOM 5811 N N . THR B 1 77 ? 30.625 -31.375 -31.25 1 93.88 77 THR B N 1
ATOM 5812 C CA . THR B 1 77 ? 29.609 -32.375 -31 1 93.88 77 THR B CA 1
ATOM 5813 C C . THR B 1 77 ? 30.078 -33.344 -29.906 1 93.88 77 THR B C 1
ATOM 5815 O O . THR B 1 77 ? 31.203 -33.844 -29.922 1 93.88 77 THR B O 1
ATOM 5818 N N . LEU B 1 78 ? 29.25 -33.469 -28.922 1 94.69 78 LEU B N 1
ATOM 5819 C CA . LEU B 1 78 ? 29.5 -34.438 -27.859 1 94.69 78 LEU B CA 1
ATOM 5820 C C . LEU B 1 78 ? 28.922 -35.812 -28.219 1 94.69 78 LEU B C 1
ATOM 5822 O O . LEU B 1 78 ? 27.719 -35.906 -28.484 1 94.69 78 LEU B O 1
ATOM 5826 N N . TRP B 1 79 ? 29.766 -36.781 -28.234 1 94.5 79 TRP B N 1
ATOM 5827 C CA . TRP B 1 79 ? 29.328 -38.156 -28.516 1 94.5 79 TRP B CA 1
ATOM 5828 C C . TRP B 1 79 ? 29.281 -39 -27.25 1 94.5 79 TRP B C 1
ATOM 5830 O O . TRP B 1 79 ? 30.234 -38.969 -26.469 1 94.5 79 TRP B O 1
ATOM 5840 N N . LEU B 1 80 ? 28.219 -39.625 -27.062 1 95.06 80 LEU B N 1
ATOM 5841 C CA . LEU B 1 80 ? 28.047 -40.531 -25.922 1 95.06 80 LEU B CA 1
ATOM 5842 C C . LEU B 1 80 ? 27.828 -41.969 -26.406 1 95.06 80 LEU B C 1
ATOM 5844 O O . LEU B 1 80 ? 27.141 -42.188 -27.391 1 95.06 80 LEU B O 1
ATOM 5848 N N . ARG B 1 81 ? 28.453 -42.781 -25.719 1 92.25 81 ARG B N 1
ATOM 5849 C CA . ARG B 1 81 ? 28.344 -44.219 -26.078 1 92.25 81 ARG B CA 1
ATOM 5850 C C . ARG B 1 81 ? 28.016 -45.062 -24.844 1 92.25 81 ARG B C 1
ATOM 5852 O O . ARG B 1 81 ? 28.516 -44.812 -23.75 1 92.25 81 ARG B O 1
ATOM 5859 N N . LEU B 1 82 ? 27.109 -45.969 -25.062 1 90.62 82 LEU B N 1
ATOM 5860 C CA . LEU B 1 82 ? 26.781 -46.938 -24.031 1 90.62 82 LEU B CA 1
ATOM 5861 C C . LEU B 1 82 ? 27.125 -48.344 -24.484 1 90.62 82 LEU B C 1
ATOM 5863 O O . LEU B 1 82 ? 26.781 -48.75 -25.594 1 90.62 82 LEU B O 1
ATOM 5867 N N . ASP B 1 83 ? 27.797 -49.062 -23.578 1 83.62 83 ASP B N 1
ATOM 5868 C CA . ASP B 1 83 ? 28.125 -50.438 -23.859 1 83.62 83 ASP B CA 1
ATOM 5869 C C . ASP B 1 83 ? 26.891 -51.312 -23.828 1 83.62 83 ASP B C 1
ATOM 5871 O O . ASP B 1 83 ? 26.078 -51.25 -22.906 1 83.62 83 ASP B O 1
ATOM 5875 N N . PRO B 1 84 ? 26.672 -52.125 -24.844 1 82.31 84 PRO B N 1
ATOM 5876 C CA . PRO B 1 84 ? 25.484 -52.969 -24.922 1 82.31 84 PRO B CA 1
ATOM 5877 C C . PRO B 1 84 ? 25.344 -53.906 -23.719 1 82.31 84 PRO B C 1
ATOM 5879 O O . PRO B 1 84 ? 24.219 -54.281 -23.359 1 82.31 84 PRO B O 1
ATOM 5882 N N . ASN B 1 85 ? 26.422 -54.219 -23.094 1 81.38 85 ASN B N 1
ATOM 5883 C CA . ASN B 1 85 ? 26.375 -55.125 -21.953 1 81.38 85 ASN B CA 1
ATOM 5884 C C . ASN B 1 85 ? 25.797 -54.438 -20.719 1 81.38 85 ASN B C 1
ATOM 5886 O O . ASN B 1 85 ? 25.312 -55.094 -19.797 1 81.38 85 ASN B O 1
ATOM 5890 N N . GLN B 1 86 ? 25.734 -53.219 -20.797 1 84.06 86 GLN B N 1
ATOM 5891 C CA . GLN B 1 86 ? 25.281 -52.469 -19.625 1 84.06 86 GLN B CA 1
ATOM 5892 C C . GLN B 1 86 ? 23.859 -51.969 -19.812 1 84.06 86 GLN B C 1
ATOM 5894 O O . GLN B 1 86 ? 23.312 -51.281 -18.938 1 84.06 86 GLN B O 1
ATOM 5899 N N . PHE B 1 87 ? 23.281 -52.375 -20.781 1 84.31 87 PHE B N 1
ATOM 5900 C CA . PHE B 1 87 ? 21.938 -51.906 -21.078 1 84.31 87 PHE B CA 1
ATOM 5901 C C . PHE B 1 87 ? 20.953 -52.469 -20.047 1 84.31 87 PHE B C 1
ATOM 5903 O O . PHE B 1 87 ? 20.938 -53.656 -19.766 1 84.31 87 PHE B O 1
ATOM 5910 N N . PRO B 1 88 ? 20.266 -51.531 -19.469 1 85.94 88 PRO B N 1
ATOM 5911 C CA . PRO B 1 88 ? 19.203 -52.031 -18.578 1 85.94 88 PRO B CA 1
ATOM 5912 C C . PRO B 1 88 ? 18.109 -52.781 -19.344 1 85.94 88 PRO B C 1
ATOM 5914 O O . PRO B 1 88 ? 18.062 -52.719 -20.578 1 85.94 88 PRO B O 1
ATOM 5917 N N . ASP B 1 89 ? 17.297 -53.531 -18.641 1 83.44 89 ASP B N 1
ATOM 5918 C CA . ASP B 1 89 ? 16.203 -54.312 -19.219 1 83.44 89 ASP B CA 1
ATOM 5919 C C . ASP B 1 89 ? 15.227 -53.438 -19.969 1 83.44 89 ASP B C 1
ATOM 5921 O O . ASP B 1 89 ? 14.547 -52.594 -19.375 1 83.44 89 ASP B O 1
ATOM 5925 N N . PRO B 1 90 ? 15.18 -53.594 -21.328 1 82.62 90 PRO B N 1
ATOM 5926 C CA . PRO B 1 90 ? 14.312 -52.719 -22.125 1 82.62 90 PRO B CA 1
ATOM 5927 C C . PRO B 1 90 ? 12.836 -52.906 -21.828 1 82.62 90 PRO B C 1
ATOM 5929 O O . PRO B 1 90 ? 12.016 -52.062 -22.125 1 82.62 90 PRO B O 1
ATOM 5932 N N . THR B 1 91 ? 12.438 -54 -21.328 1 81.88 91 THR B N 1
ATOM 5933 C CA . THR B 1 91 ? 11.039 -54.25 -20.984 1 81.88 91 THR B CA 1
ATOM 5934 C C . THR B 1 91 ? 10.633 -53.469 -19.75 1 81.88 91 THR B C 1
ATOM 5936 O O . THR B 1 91 ? 9.5 -53 -19.656 1 81.88 91 THR B O 1
ATOM 5939 N N . LYS B 1 92 ? 11.672 -53.219 -18.969 1 85.5 92 LYS B N 1
ATOM 5940 C CA . LYS B 1 92 ? 11.406 -52.469 -17.75 1 85.5 92 LYS B CA 1
ATOM 5941 C C . LYS B 1 92 ? 11.617 -50.969 -17.969 1 85.5 92 LYS B C 1
ATOM 5943 O O . LYS B 1 92 ? 10.883 -50.156 -17.422 1 85.5 92 LYS B O 1
ATOM 5948 N N . PHE B 1 93 ? 12.633 -50.781 -18.797 1 89.88 93 PHE B N 1
ATOM 5949 C CA . PHE B 1 93 ? 12.984 -49.375 -19.047 1 89.88 93 PHE B CA 1
ATOM 5950 C C . PHE B 1 93 ? 13.016 -49.094 -20.531 1 89.88 93 PHE B C 1
ATOM 5952 O O . PHE B 1 93 ? 14.094 -48.906 -21.109 1 89.88 93 PHE B O 1
ATOM 5959 N N . PRO B 1 94 ? 11.852 -48.844 -21.109 1 89 94 PRO B N 1
ATOM 5960 C CA . PRO B 1 94 ? 11.789 -48.688 -22.562 1 89 94 PRO B CA 1
ATOM 5961 C C . PRO B 1 94 ? 12.102 -47.25 -23.016 1 89 94 PRO B C 1
ATOM 5963 O O . PRO B 1 94 ? 12.273 -47 -24.203 1 89 94 PRO B O 1
ATOM 5966 N N . LEU B 1 95 ? 12.234 -46.344 -22.062 1 92.25 95 LEU B N 1
ATOM 5967 C CA . LEU B 1 95 ? 12.43 -44.969 -22.438 1 92.25 95 LEU B CA 1
ATOM 5968 C C . LEU B 1 95 ? 13.766 -44.438 -21.922 1 92.25 95 LEU B C 1
ATOM 5970 O O . LEU B 1 95 ? 14.164 -44.75 -20.797 1 92.25 95 LEU B O 1
ATOM 5974 N N . LEU B 1 96 ? 14.5 -43.719 -22.75 1 92.94 96 LEU B N 1
ATOM 5975 C CA . LEU B 1 96 ? 15.695 -42.969 -22.375 1 92.94 96 LEU B CA 1
ATOM 5976 C C . LEU B 1 96 ? 15.414 -41.469 -22.297 1 92.94 96 LEU B C 1
ATOM 5978 O O . LEU B 1 96 ? 14.984 -40.875 -23.281 1 92.94 96 LEU B O 1
ATOM 5982 N N . LEU B 1 97 ? 15.539 -41 -21.156 1 94.31 97 LEU B N 1
ATOM 5983 C CA . LEU B 1 97 ? 15.273 -39.594 -20.922 1 94.31 97 LEU B CA 1
ATOM 5984 C C . LEU B 1 97 ? 16.578 -38.812 -20.766 1 94.31 97 LEU B C 1
ATOM 5986 O O . LEU B 1 97 ? 17.406 -39.156 -19.906 1 94.31 97 LEU B O 1
ATOM 5990 N N . VAL B 1 98 ? 16.859 -37.875 -21.703 1 94.12 98 VAL B N 1
ATOM 5991 C CA . VAL B 1 98 ? 17.922 -36.906 -21.547 1 94.12 98 VAL B CA 1
ATOM 5992 C C . VAL B 1 98 ? 17.406 -35.688 -20.797 1 94.12 98 VAL B C 1
ATOM 5994 O O . VAL B 1 98 ? 16.719 -34.844 -21.391 1 94.12 98 VAL B O 1
ATOM 5997 N N . GLN B 1 99 ? 17.766 -35.625 -19.578 1 92.25 99 GLN B N 1
ATOM 5998 C CA . GLN B 1 99 ? 17.266 -34.562 -18.734 1 92.25 99 GLN B CA 1
ATOM 5999 C C . GLN B 1 99 ? 17.984 -33.25 -19.031 1 92.25 99 GLN B C 1
ATOM 6001 O O . GLN B 1 99 ? 19.016 -32.938 -18.422 1 92.25 99 GLN B O 1
ATOM 6006 N N . ALA B 1 100 ? 17.516 -32.531 -19.891 1 90.12 100 ALA B N 1
ATOM 6007 C CA . ALA B 1 100 ? 17.969 -31.219 -20.328 1 90.12 100 ALA B CA 1
ATOM 6008 C C . ALA B 1 100 ? 16.859 -30.469 -21.094 1 90.12 100 ALA B C 1
ATOM 6010 O O . ALA B 1 100 ? 15.922 -31.094 -21.594 1 90.12 100 ALA B O 1
ATOM 6011 N N . HIS B 1 101 ? 16.984 -29.234 -21.109 1 87.56 101 HIS B N 1
ATOM 6012 C CA . HIS B 1 101 ? 15.875 -28.484 -21.672 1 87.56 101 HIS B CA 1
ATOM 6013 C C . HIS B 1 101 ? 16.344 -27.609 -22.828 1 87.56 101 HIS B C 1
ATOM 6015 O O . HIS B 1 101 ? 15.539 -27.172 -23.656 1 87.56 101 HIS B O 1
ATOM 6021 N N . ASN B 1 102 ? 17.578 -27.406 -22.859 1 88.5 102 ASN B N 1
ATOM 6022 C CA . ASN B 1 102 ? 18.031 -26.406 -23.812 1 88.5 102 ASN B CA 1
ATOM 6023 C C . ASN B 1 102 ? 19.172 -26.938 -24.672 1 88.5 102 ASN B C 1
ATOM 6025 O O . ASN B 1 102 ? 20.266 -26.375 -24.672 1 88.5 102 ASN B O 1
ATOM 6029 N N . ILE B 1 103 ? 18.922 -28.031 -25.359 1 92.38 103 ILE B N 1
ATOM 6030 C CA . ILE B 1 103 ? 19.891 -28.594 -26.281 1 92.38 103 ILE B CA 1
ATOM 6031 C C . ILE B 1 103 ? 19.406 -28.406 -27.719 1 92.38 103 ILE B C 1
ATOM 6033 O O . ILE B 1 103 ? 18.219 -28.578 -28 1 92.38 103 ILE B O 1
ATOM 6037 N N . ASP B 1 104 ? 20.281 -28.031 -28.562 1 91.25 104 ASP B N 1
ATOM 6038 C CA . ASP B 1 104 ? 19.906 -27.719 -29.938 1 91.25 104 ASP B CA 1
ATOM 6039 C C . ASP B 1 104 ? 19.625 -28.984 -30.734 1 91.25 104 ASP B C 1
ATOM 6041 O O . ASP B 1 104 ? 18.609 -29.078 -31.422 1 91.25 104 ASP B O 1
ATOM 6045 N N . LEU B 1 105 ? 20.547 -29.891 -30.609 1 92.81 105 LEU B N 1
ATOM 6046 C CA . LEU B 1 105 ? 20.391 -31.125 -31.391 1 92.81 105 LEU B CA 1
ATOM 6047 C C . LEU B 1 105 ? 20.781 -32.344 -30.562 1 92.81 105 LEU B C 1
ATOM 6049 O O . LEU B 1 105 ? 21.844 -32.375 -29.953 1 92.81 105 LEU B O 1
ATOM 6053 N N . VAL B 1 106 ? 19.875 -33.25 -30.438 1 94.81 106 VAL B N 1
ATOM 6054 C CA . VAL B 1 106 ? 20.125 -34.531 -29.828 1 94.81 106 VAL B CA 1
ATOM 6055 C C . VAL B 1 106 ? 19.719 -35.656 -30.812 1 94.81 106 VAL B C 1
ATOM 6057 O O . VAL B 1 106 ? 18.562 -35.75 -31.203 1 94.81 106 VAL B O 1
ATOM 6060 N N . GLU B 1 107 ? 20.672 -36.438 -31.188 1 94.06 107 GLU B N 1
ATOM 6061 C CA . GLU B 1 107 ? 20.422 -37.531 -32.094 1 94.06 107 GLU B CA 1
ATOM 6062 C C . GLU B 1 107 ? 20.797 -38.875 -31.469 1 94.06 107 GLU B C 1
ATOM 6064 O O . GLU B 1 107 ? 21.875 -39 -30.891 1 94.06 107 GLU B O 1
ATOM 6069 N N . LEU B 1 108 ? 19.859 -39.688 -31.484 1 92.75 108 LEU B N 1
ATOM 6070 C CA . LEU B 1 108 ? 20.094 -41.062 -30.984 1 92.75 108 LEU B CA 1
ATOM 6071 C C . LEU B 1 108 ? 20.266 -42.031 -32.156 1 92.75 108 LEU B C 1
ATOM 6073 O O . LEU B 1 108 ? 19.422 -42.094 -33.031 1 92.75 108 LEU B O 1
ATOM 6077 N N . TYR B 1 109 ? 21.406 -42.719 -32.156 1 89.12 109 TYR B N 1
ATOM 6078 C CA . TYR B 1 109 ? 21.719 -43.719 -33.156 1 89.12 109 TYR B CA 1
ATOM 6079 C C . TYR B 1 109 ? 21.625 -45.125 -32.594 1 89.12 109 TYR B C 1
ATOM 6081 O O . TYR B 1 109 ? 22.297 -45.438 -31.609 1 89.12 109 TYR B O 1
ATOM 6089 N N . HIS B 1 110 ? 20.688 -45.875 -33.219 1 82.88 110 HIS B N 1
ATOM 6090 C CA . HIS B 1 110 ? 20.562 -47.281 -32.875 1 82.88 110 HIS B CA 1
ATOM 6091 C C . HIS B 1 110 ? 21.062 -48.188 -34 1 82.88 110 HIS B C 1
ATOM 6093 O O . HIS B 1 110 ? 20.672 -48 -35.156 1 82.88 110 HIS B O 1
ATOM 6099 N N . LYS B 1 111 ? 22.031 -49.031 -33.719 1 74.62 111 LYS B N 1
ATOM 6100 C CA . LYS B 1 111 ? 22.547 -49.938 -34.719 1 74.62 111 LYS B CA 1
ATOM 6101 C C . LYS B 1 111 ? 21.562 -51.094 -35 1 74.62 111 LYS B C 1
ATOM 6103 O O . LYS B 1 111 ? 21.125 -51.75 -34.062 1 74.62 111 LYS B O 1
ATOM 6108 N N . HIS B 1 112 ? 20.797 -51.031 -36.125 1 66.56 112 HIS B N 1
ATOM 6109 C CA . HIS B 1 112 ? 19.906 -52.125 -36.531 1 66.56 112 HIS B CA 1
ATOM 6110 C C . HIS B 1 112 ? 20.625 -53.094 -37.438 1 66.56 112 HIS B C 1
ATOM 6112 O O . HIS B 1 112 ? 21.297 -52.719 -38.406 1 66.56 112 HIS B O 1
ATOM 6118 N N . GLU B 1 113 ? 20.141 -54.375 -37.281 1 62 113 GLU B N 1
ATOM 6119 C CA . GLU B 1 113 ? 20.641 -55.5 -38.094 1 62 113 GLU B CA 1
ATOM 6120 C C . GLU B 1 113 ? 21.391 -54.969 -39.312 1 62 113 GLU B C 1
ATOM 6122 O O . GLU B 1 113 ? 20.875 -54.156 -40.094 1 62 113 GLU B O 1
ATOM 6127 N N . GLY B 1 114 ? 22.672 -55.312 -39.531 1 61.16 114 GLY B N 1
ATOM 6128 C CA . GLY B 1 114 ? 23.594 -54.938 -40.594 1 61.16 114 GLY B CA 1
ATOM 6129 C C . GLY B 1 114 ? 24.328 -53.656 -40.312 1 61.16 114 GLY B C 1
ATOM 6130 O O . GLY B 1 114 ? 24.5 -53.25 -39.156 1 61.16 114 GLY B O 1
ATOM 6131 N N . ASP B 1 115 ? 24.953 -52.906 -41.281 1 64.5 115 ASP B N 1
ATOM 6132 C CA . ASP B 1 115 ? 25.844 -51.75 -41.219 1 64.5 115 ASP B CA 1
ATOM 6133 C C . ASP B 1 115 ? 25.047 -50.438 -41.25 1 64.5 115 ASP B C 1
ATOM 6135 O O . ASP B 1 115 ? 25.625 -49.375 -41.406 1 64.5 115 ASP B O 1
ATOM 6139 N N . SER B 1 116 ? 23.547 -50.5 -40.875 1 76.81 116 SER B N 1
ATOM 6140 C CA . SER B 1 116 ? 22.844 -49.219 -41.031 1 76.81 116 SER B CA 1
ATOM 6141 C C . SER B 1 116 ? 22.281 -48.75 -39.688 1 76.81 116 SER B C 1
ATOM 6143 O O . SER B 1 116 ? 21.922 -49.562 -38.844 1 76.81 116 SER B O 1
ATOM 6145 N N . PHE B 1 117 ? 22.422 -47.375 -39.344 1 80.31 117 PHE B N 1
ATOM 6146 C CA . PHE B 1 117 ? 21.922 -46.781 -38.125 1 80.31 117 PHE B CA 1
ATOM 6147 C C . PHE B 1 117 ? 20.547 -46.156 -38.344 1 80.31 117 PHE B C 1
ATOM 6149 O O . PHE B 1 117 ? 20.281 -45.531 -39.375 1 80.31 117 PHE B O 1
ATOM 6156 N N . ILE B 1 118 ? 19.594 -46.531 -37.438 1 83.38 118 ILE B N 1
ATOM 6157 C CA . ILE B 1 118 ? 18.344 -45.781 -37.375 1 83.38 118 ILE B CA 1
ATOM 6158 C C . ILE B 1 118 ? 18.516 -44.562 -36.5 1 83.38 118 ILE B C 1
ATOM 6160 O O . ILE B 1 118 ? 19 -44.656 -35.375 1 83.38 118 ILE B O 1
ATOM 6164 N N . VAL B 1 119 ? 18.156 -43.438 -37.062 1 88.5 119 VAL B N 1
ATOM 6165 C CA . VAL B 1 119 ? 18.422 -42.188 -36.375 1 88.5 119 VAL B CA 1
ATOM 6166 C C . VAL B 1 119 ? 17.125 -41.562 -35.875 1 88.5 119 VAL B C 1
ATOM 6168 O O . VAL B 1 119 ? 16.141 -41.469 -36.625 1 88.5 119 VAL B O 1
ATOM 6171 N N . SER B 1 120 ? 17.016 -41.344 -34.562 1 90.5 120 SER B N 1
ATOM 6172 C CA . SER B 1 120 ? 15.945 -40.562 -33.969 1 90.5 120 SER B CA 1
ATOM 6173 C C . SER B 1 120 ? 16.453 -39.188 -33.531 1 90.5 120 SER B C 1
ATOM 6175 O O . SER B 1 120 ? 17.438 -39.062 -32.812 1 90.5 120 SER B O 1
ATOM 6177 N N . LYS B 1 121 ? 15.781 -38.156 -33.969 1 92.12 121 LYS B N 1
ATOM 6178 C CA . LYS B 1 121 ? 16.25 -36.812 -33.719 1 92.12 121 LYS B CA 1
ATOM 6179 C C . LYS B 1 121 ? 15.344 -36.094 -32.75 1 92.12 121 LYS B C 1
ATOM 6181 O O . LYS B 1 121 ? 14.133 -36.344 -32.688 1 92.12 121 LYS B O 1
ATOM 6186 N N . SER B 1 122 ? 15.875 -35.312 -31.906 1 93.38 122 SER B N 1
ATOM 6187 C CA . SER B 1 122 ? 15.211 -34.406 -30.969 1 93.38 122 SER B CA 1
ATOM 6188 C C . SER B 1 122 ? 16.016 -33.125 -30.75 1 93.38 122 SER B C 1
ATOM 6190 O O . SER B 1 122 ? 16.922 -32.844 -31.516 1 93.38 122 SER B O 1
ATOM 6192 N N . GLY B 1 123 ? 15.586 -32.281 -29.812 1 91 123 GLY B N 1
ATOM 6193 C CA . GLY B 1 123 ? 16.234 -30.984 -29.625 1 91 123 GLY B CA 1
ATOM 6194 C C . GLY B 1 123 ? 15.383 -29.812 -30.078 1 91 123 GLY B C 1
ATOM 6195 O O . GLY B 1 123 ? 14.227 -30 -30.484 1 91 123 GLY B O 1
ATOM 6196 N N . HIS B 1 124 ? 16.016 -28.734 -30.047 1 90.44 124 HIS B N 1
ATOM 6197 C CA . HIS B 1 124 ? 15.297 -27.516 -30.422 1 90.44 124 HIS B CA 1
ATOM 6198 C C . HIS B 1 124 ? 15.016 -27.469 -31.922 1 90.44 124 HIS B C 1
ATOM 6200 O O . HIS B 1 124 ? 14.078 -26.797 -32.344 1 90.44 124 HIS B O 1
ATOM 6206 N N . ILE B 1 125 ? 15.836 -28.125 -32.625 1 89.31 125 ILE B N 1
ATOM 6207 C CA . ILE B 1 125 ? 15.703 -28.109 -34.062 1 89.31 125 ILE B CA 1
ATOM 6208 C C . ILE B 1 125 ? 14.398 -28.781 -34.469 1 89.31 125 ILE B C 1
ATOM 6210 O O . ILE B 1 125 ? 13.781 -28.406 -35.469 1 89.31 125 ILE B O 1
ATOM 6214 N N . GLN B 1 126 ? 14.023 -29.734 -33.719 1 90.94 126 GLN B N 1
ATOM 6215 C CA . GLN B 1 126 ? 12.781 -30.453 -33.969 1 90.94 126 GLN B CA 1
ATOM 6216 C C . GLN B 1 126 ? 11.594 -29.766 -33.312 1 90.94 126 GLN B C 1
ATOM 6218 O O . GLN B 1 126 ? 11.633 -29.438 -32.125 1 90.94 126 GLN B O 1
ATOM 6223 N N . PRO B 1 127 ? 10.586 -29.516 -34.156 1 91.5 127 PRO B N 1
ATOM 6224 C CA . PRO B 1 127 ? 9.391 -28.953 -33.531 1 91.5 127 PRO B CA 1
ATOM 6225 C C . PRO B 1 127 ? 8.883 -29.812 -32.375 1 91.5 127 PRO B C 1
ATOM 6227 O O . PRO B 1 127 ? 8.953 -31.047 -32.438 1 91.5 127 PRO B O 1
ATOM 6230 N N . MET B 1 128 ? 8.398 -29.234 -31.375 1 89.5 128 MET B N 1
ATOM 6231 C CA . MET B 1 128 ? 8.062 -29.859 -30.109 1 89.5 128 MET B CA 1
ATOM 6232 C C . MET B 1 128 ? 7.094 -31.016 -30.312 1 89.5 128 MET B C 1
ATOM 6234 O O . MET B 1 128 ? 7.309 -32.125 -29.797 1 89.5 128 MET B O 1
ATOM 6238 N N . PHE B 1 129 ? 6.094 -30.891 -31.125 1 87.25 129 PHE B N 1
ATOM 6239 C CA . PHE B 1 129 ? 5.035 -31.875 -31.234 1 87.25 129 PHE B CA 1
ATOM 6240 C C . PHE B 1 129 ? 5.355 -32.906 -32.344 1 87.25 129 PHE B C 1
ATOM 6242 O O . PHE B 1 129 ? 4.57 -33.812 -32.594 1 87.25 129 PHE B O 1
ATOM 6249 N N . GLN B 1 130 ? 6.59 -32.781 -32.906 1 88 130 GLN B N 1
ATOM 6250 C CA . GLN B 1 130 ? 7.082 -33.781 -33.844 1 88 130 GLN B CA 1
ATOM 6251 C C . GLN B 1 130 ? 8.109 -34.688 -33.188 1 88 130 GLN B C 1
ATOM 6253 O O . GLN B 1 130 ? 8.531 -35.688 -33.781 1 88 130 GLN B O 1
ATOM 6258 N N . ARG B 1 131 ? 8.383 -34.344 -31.984 1 89.56 131 ARG B N 1
ATOM 6259 C CA . ARG B 1 131 ? 9.25 -35.25 -31.219 1 89.56 131 ARG B CA 1
ATOM 6260 C C . ARG B 1 131 ? 8.531 -36.531 -30.875 1 89.56 131 ARG B C 1
ATOM 6262 O O . ARG B 1 131 ? 7.301 -36.594 -30.938 1 89.56 131 ARG B O 1
ATOM 6269 N N . GLU B 1 132 ? 9.258 -37.5 -30.562 1 87.06 132 GLU B N 1
ATOM 6270 C CA . GLU B 1 132 ? 8.641 -38.781 -30.203 1 87.06 132 GLU B CA 1
ATOM 6271 C C . GLU B 1 132 ? 7.672 -38.625 -29.047 1 87.06 132 GLU B C 1
ATOM 6273 O O . GLU B 1 132 ? 6.539 -39.094 -29.094 1 87.06 132 GLU B O 1
ATOM 6278 N N . ILE B 1 133 ? 8.086 -37.938 -28.047 1 88.94 133 ILE B N 1
ATOM 6279 C CA . ILE B 1 133 ? 7.246 -37.562 -26.906 1 88.94 133 ILE B CA 1
ATOM 6280 C C . ILE B 1 133 ? 7.441 -36.062 -26.594 1 88.94 133 ILE B C 1
ATOM 6282 O O . ILE B 1 133 ? 8.539 -35.656 -26.203 1 88.94 133 ILE B O 1
ATOM 6286 N N . PRO B 1 134 ? 6.391 -35.312 -26.844 1 89.88 134 PRO B N 1
ATOM 6287 C CA . PRO B 1 134 ? 6.523 -33.906 -26.5 1 89.88 134 PRO B CA 1
ATOM 6288 C C . PRO B 1 134 ? 6.742 -33.688 -25.016 1 89.88 134 PRO B C 1
ATOM 6290 O O . PRO B 1 134 ? 5.895 -34.062 -24.188 1 89.88 134 PRO B O 1
ATOM 6293 N N . HIS B 1 135 ? 7.812 -33.219 -24.672 1 92.12 135 HIS B N 1
ATOM 6294 C CA . HIS B 1 135 ? 8.25 -33 -23.297 1 92.12 135 HIS B CA 1
ATOM 6295 C C . HIS B 1 135 ? 9.328 -31.938 -23.203 1 92.12 135 HIS B C 1
ATOM 6297 O O . HIS B 1 135 ? 9.992 -31.625 -24.188 1 92.12 135 HIS B O 1
ATOM 6303 N N . ARG B 1 136 ? 9.367 -31.359 -22.078 1 92 136 ARG B N 1
ATOM 6304 C CA . ARG B 1 136 ? 10.398 -30.359 -21.906 1 92 136 ARG B CA 1
ATOM 6305 C C . ARG B 1 136 ? 11.789 -30.969 -21.984 1 92 136 ARG B C 1
ATOM 6307 O O . ARG B 1 136 ? 12.742 -30.328 -22.406 1 92 136 ARG B O 1
ATOM 6314 N N . ASN B 1 137 ? 11.875 -32.188 -21.453 1 93.81 137 ASN B N 1
ATOM 6315 C CA . ASN B 1 137 ? 13.094 -32.969 -21.641 1 93.81 137 ASN B CA 1
ATOM 6316 C C . ASN B 1 137 ? 13.078 -33.719 -22.969 1 93.81 137 ASN B C 1
ATOM 6318 O O . ASN B 1 137 ? 12.102 -33.656 -23.719 1 93.81 137 ASN B O 1
ATOM 6322 N N . PHE B 1 138 ? 14.188 -34.344 -23.281 1 94.88 138 PHE B N 1
ATOM 6323 C CA . PHE B 1 138 ? 14.281 -35.125 -24.516 1 94.88 138 PHE B CA 1
ATOM 6324 C C . PHE B 1 138 ? 14.117 -36.625 -24.234 1 94.88 138 PHE B C 1
ATOM 6326 O O . PHE B 1 138 ? 14.953 -37.219 -23.562 1 94.88 138 PHE B O 1
ATOM 6333 N N . VAL B 1 139 ? 13.008 -37.156 -24.719 1 94.38 139 VAL B N 1
ATOM 6334 C CA . VAL B 1 139 ? 12.664 -38.531 -24.422 1 94.38 139 VAL B CA 1
ATOM 6335 C C . VAL B 1 139 ? 12.719 -39.375 -25.703 1 94.38 139 VAL B C 1
ATOM 6337 O O . VAL B 1 139 ? 12.148 -38.969 -26.734 1 94.38 139 VAL B O 1
ATOM 6340 N N . PHE B 1 140 ? 13.398 -40.5 -25.641 1 92.56 140 PHE B N 1
ATOM 6341 C CA . PHE B 1 140 ? 13.523 -41.406 -26.766 1 92.56 140 PHE B CA 1
ATOM 6342 C C . PHE B 1 140 ? 12.992 -42.781 -26.406 1 92.56 140 PHE B C 1
ATOM 6344 O O . PHE B 1 140 ? 13.156 -43.25 -25.281 1 92.56 140 PHE B O 1
ATOM 6351 N N . ARG B 1 141 ? 12.336 -43.469 -27.344 1 89.62 141 ARG B N 1
ATOM 6352 C CA . ARG B 1 141 ? 11.906 -44.844 -27.172 1 89.62 141 ARG B CA 1
ATOM 6353 C C . ARG B 1 141 ? 12.984 -45.812 -27.656 1 89.62 141 ARG B C 1
ATOM 6355 O O . ARG B 1 141 ? 13.547 -45.656 -28.734 1 89.62 141 ARG B O 1
ATOM 6362 N N . LEU B 1 142 ? 13.305 -46.688 -26.703 1 86.12 142 LEU B N 1
ATOM 6363 C CA . LEU B 1 142 ? 14.336 -47.688 -27.031 1 86.12 142 LEU B CA 1
ATOM 6364 C C . LEU B 1 142 ? 13.719 -48.969 -27.562 1 86.12 142 LEU B C 1
ATOM 6366 O O . LEU B 1 142 ? 12.641 -49.375 -27.125 1 86.12 142 LEU B O 1
ATOM 6370 N N . GLY B 1 143 ? 14.266 -49.438 -28.656 1 73.44 143 GLY B N 1
ATOM 6371 C CA . GLY B 1 143 ? 13.82 -50.75 -29.172 1 73.44 143 GLY B CA 1
ATOM 6372 C C . GLY B 1 143 ? 14.258 -51.906 -28.312 1 73.44 143 GLY B C 1
ATOM 6373 O O . GLY B 1 143 ? 14.992 -51.75 -27.344 1 73.44 143 GLY B O 1
ATOM 6374 N N . HIS B 1 144 ? 13.727 -53.094 -28.484 1 66 144 HIS B N 1
ATOM 6375 C CA . HIS B 1 144 ? 13.891 -54.281 -27.672 1 66 144 HIS B CA 1
ATOM 6376 C C . HIS B 1 144 ? 15.273 -54.906 -27.875 1 66 144 HIS B C 1
ATOM 6378 O O . HIS B 1 144 ? 15.711 -55.75 -27.078 1 66 144 HIS B O 1
ATOM 6384 N N . GLN B 1 145 ? 16 -54.469 -28.828 1 65.81 145 GLN B N 1
ATOM 6385 C CA . GLN B 1 145 ? 17.25 -55.156 -29.062 1 65.81 145 GLN B CA 1
ATOM 6386 C C . GLN B 1 145 ? 18.422 -54.438 -28.406 1 65.81 145 GLN B C 1
ATOM 6388 O O . GLN B 1 145 ? 18.438 -53.219 -28.328 1 65.81 145 GLN B O 1
ATOM 6393 N N . LYS B 1 146 ? 19.266 -55.219 -27.672 1 65.12 146 LYS B N 1
ATOM 6394 C CA . LYS B 1 146 ? 20.453 -54.719 -26.984 1 65.12 146 LYS B CA 1
ATOM 6395 C C . LYS B 1 146 ? 21.531 -54.344 -28 1 65.12 146 LYS B C 1
ATOM 6397 O O . LYS B 1 146 ? 22.344 -55.156 -28.406 1 65.12 146 LYS B O 1
ATOM 6402 N N . GLU B 1 147 ? 21.344 -53.25 -28.625 1 74 147 GLU B N 1
ATOM 6403 C CA . GLU B 1 147 ? 22.344 -52.781 -29.578 1 74 147 GLU B CA 1
ATOM 6404 C C . GLU B 1 147 ? 23.062 -51.531 -29.062 1 74 147 GLU B C 1
ATOM 6406 O O . GLU B 1 147 ? 22.672 -50.969 -28.047 1 74 147 GLU B O 1
ATOM 6411 N N . THR B 1 148 ? 24.281 -51.375 -29.703 1 78.25 148 THR B N 1
ATOM 6412 C CA . THR B 1 148 ? 25.062 -50.219 -29.328 1 78.25 148 THR B CA 1
ATOM 6413 C C . THR B 1 148 ? 24.297 -48.938 -29.625 1 78.25 148 THR B C 1
ATOM 6415 O O . THR B 1 148 ? 23.719 -48.781 -30.719 1 78.25 148 THR B O 1
ATOM 6418 N N . ILE B 1 149 ? 24.188 -48.156 -28.516 1 85.38 149 ILE B N 1
ATOM 6419 C CA . ILE B 1 149 ? 23.516 -46.875 -28.656 1 85.38 149 ILE B CA 1
ATOM 6420 C C . ILE B 1 149 ? 24.531 -45.75 -28.656 1 85.38 149 ILE B C 1
ATOM 6422 O O . ILE B 1 149 ? 25.453 -45.75 -27.828 1 85.38 149 ILE B O 1
ATOM 6426 N N . LEU B 1 150 ? 24.5 -44.938 -29.656 1 90.25 150 LEU B N 1
ATOM 6427 C CA . LEU B 1 150 ? 25.297 -43.719 -29.75 1 90.25 150 LEU B CA 1
ATOM 6428 C C . LEU B 1 150 ? 24.391 -42.5 -29.703 1 90.25 150 LEU B C 1
ATOM 6430 O O . LEU B 1 150 ? 23.328 -42.469 -30.344 1 90.25 150 LEU B O 1
ATOM 6434 N N . ILE B 1 151 ? 24.781 -41.562 -28.891 1 94.12 151 ILE B N 1
ATOM 6435 C CA . ILE B 1 151 ? 24.047 -40.312 -28.812 1 94.12 151 ILE B CA 1
ATOM 6436 C C . ILE B 1 151 ? 24.953 -39.156 -29.203 1 94.12 151 ILE B C 1
ATOM 6438 O O . ILE B 1 151 ? 26.078 -39.031 -28.703 1 94.12 151 ILE B O 1
ATOM 6442 N N . ALA B 1 152 ? 24.5 -38.344 -30.125 1 94.31 152 ALA B N 1
ATOM 6443 C CA . ALA B 1 152 ? 25.203 -37.125 -30.516 1 94.31 152 ALA B CA 1
ATOM 6444 C C . ALA B 1 152 ? 24.469 -35.906 -30 1 94.31 152 ALA B C 1
ATOM 6446 O O . ALA B 1 152 ? 23.281 -35.719 -30.266 1 94.31 152 ALA B O 1
ATOM 6447 N N . ILE B 1 153 ? 25.172 -35.062 -29.234 1 94.94 153 ILE B N 1
ATOM 6448 C CA . ILE B 1 153 ? 24.578 -33.875 -28.656 1 94.94 153 ILE B CA 1
ATOM 6449 C C . ILE B 1 153 ? 25.344 -32.625 -29.141 1 94.94 153 ILE B C 1
ATOM 6451 O O . ILE B 1 153 ? 26.578 -32.594 -29.062 1 94.94 153 ILE B O 1
ATOM 6455 N N . LYS B 1 154 ? 24.656 -31.672 -29.641 1 91.75 154 LYS B N 1
ATOM 6456 C CA . LYS B 1 154 ? 25.203 -30.375 -30.031 1 91.75 154 LYS B CA 1
ATOM 6457 C C . LYS B 1 154 ? 24.406 -29.234 -29.391 1 91.75 154 LYS B C 1
ATOM 6459 O O . LYS B 1 154 ? 23.172 -29.219 -29.453 1 91.75 154 LYS B O 1
ATOM 6464 N N . SER B 1 155 ? 25.109 -28.344 -28.672 1 87.88 155 SER B N 1
ATOM 6465 C CA . SER B 1 155 ? 24.438 -27.234 -28 1 87.88 155 SER B CA 1
ATOM 6466 C C . SER B 1 155 ? 25.281 -25.969 -28.047 1 87.88 155 SER B C 1
ATOM 6468 O O . SER B 1 155 ? 26.516 -26.016 -27.938 1 87.88 155 SER B O 1
ATOM 6470 N N . ASP B 1 156 ? 24.625 -24.766 -28.25 1 82.06 156 ASP B N 1
ATOM 6471 C CA . ASP B 1 156 ? 25.297 -23.469 -28.234 1 82.06 156 ASP B CA 1
ATOM 6472 C C . ASP B 1 156 ? 25.344 -22.891 -26.812 1 82.06 156 ASP B C 1
ATOM 6474 O O . ASP B 1 156 ? 26.109 -21.969 -26.547 1 82.06 156 ASP B O 1
ATOM 6478 N N . ILE B 1 157 ? 24.516 -23.406 -26.031 1 82.94 157 ILE B N 1
ATOM 6479 C CA . ILE B 1 157 ? 24.484 -22.922 -24.656 1 82.94 157 ILE B CA 1
ATOM 6480 C C . ILE B 1 157 ? 25.141 -23.922 -23.719 1 82.94 157 ILE B C 1
ATOM 6482 O O . ILE B 1 157 ? 25.594 -24.984 -24.172 1 82.94 157 ILE B O 1
ATOM 6486 N N . SER B 1 158 ? 25.344 -23.562 -22.453 1 83.75 158 SER B N 1
ATOM 6487 C CA . SER B 1 158 ? 25.984 -24.453 -21.484 1 83.75 158 SER B CA 1
ATOM 6488 C C . SER B 1 158 ? 25.266 -25.797 -21.406 1 83.75 158 SER B C 1
ATOM 6490 O O . SER B 1 158 ? 24.047 -25.844 -21.328 1 83.75 158 SER B O 1
ATOM 6492 N N . LEU B 1 159 ? 26.078 -26.844 -21.453 1 87.44 159 LEU B N 1
ATOM 6493 C CA . LEU B 1 159 ? 25.5 -28.188 -21.578 1 87.44 159 LEU B CA 1
ATOM 6494 C C . LEU B 1 159 ? 25.547 -28.922 -20.234 1 87.44 159 LEU B C 1
ATOM 6496 O O . LEU B 1 159 ? 26.641 -29.219 -19.734 1 87.44 159 LEU B O 1
ATOM 6500 N N . GLN B 1 160 ? 24.469 -29.078 -19.625 1 87.94 160 GLN B N 1
ATOM 6501 C CA . GLN B 1 160 ? 24.25 -29.891 -18.438 1 87.94 160 GLN B CA 1
ATOM 6502 C C . GLN B 1 160 ? 23.109 -30.875 -18.641 1 87.94 160 GLN B C 1
ATOM 6504 O O . GLN B 1 160 ? 22.047 -30.516 -19.141 1 87.94 160 GLN B O 1
ATOM 6509 N N . PHE B 1 161 ? 23.391 -32.156 -18.359 1 91 161 PHE B N 1
ATOM 6510 C CA . PHE B 1 161 ? 22.312 -33.125 -18.562 1 91 161 PHE B CA 1
ATOM 6511 C C . PHE B 1 161 ? 22.547 -34.375 -17.719 1 91 161 PHE B C 1
ATOM 6513 O O . PHE B 1 161 ? 23.625 -34.531 -17.156 1 91 161 PHE B O 1
ATOM 6520 N N . SER B 1 162 ? 21.578 -35.094 -17.578 1 93.75 162 SER B N 1
ATOM 6521 C CA . SER B 1 162 ? 21.625 -36.438 -17.016 1 93.75 162 SER B CA 1
ATOM 6522 C C . SER B 1 162 ? 20.891 -37.438 -17.906 1 93.75 162 SER B C 1
ATOM 6524 O O . SER B 1 162 ? 20 -37.062 -18.656 1 93.75 162 SER B O 1
ATOM 6526 N N . LEU B 1 163 ? 21.359 -38.625 -17.953 1 94.31 163 LEU B N 1
ATOM 6527 C CA . LEU B 1 163 ? 20.719 -39.688 -18.719 1 94.31 163 LEU B CA 1
ATOM 6528 C C . LEU B 1 163 ? 19.984 -40.656 -17.797 1 94.31 163 LEU B C 1
ATOM 6530 O O . LEU B 1 163 ? 20.609 -41.281 -16.906 1 94.31 163 LEU B O 1
ATOM 6534 N N . VAL B 1 164 ? 18.719 -40.75 -18.047 1 93.56 164 VAL B N 1
ATOM 6535 C CA . VAL B 1 164 ? 17.875 -41.531 -17.141 1 93.56 164 VAL B CA 1
ATOM 6536 C C . VAL B 1 164 ? 17.062 -42.531 -17.953 1 93.56 164 VAL B C 1
ATOM 6538 O O . VAL B 1 164 ? 16.469 -42.188 -18.969 1 93.56 164 VAL B O 1
ATOM 6541 N N . PHE B 1 165 ? 17.109 -43.781 -17.547 1 92.88 165 PHE B N 1
ATOM 6542 C CA . PHE B 1 165 ? 16.219 -44.812 -18.094 1 92.88 165 PHE B CA 1
ATOM 6543 C C . PHE B 1 165 ? 14.938 -44.906 -17.281 1 92.88 165 PHE B C 1
ATOM 6545 O O . PHE B 1 165 ? 14.984 -44.969 -16.047 1 92.88 165 PHE B O 1
ATOM 6552 N N . THR B 1 166 ? 13.836 -44.781 -17.938 1 92.69 166 THR B N 1
ATOM 6553 C CA . THR B 1 166 ? 12.562 -44.812 -17.234 1 92.69 166 THR B CA 1
ATOM 6554 C C . THR B 1 166 ? 11.477 -45.438 -18.094 1 92.69 166 THR B C 1
ATOM 6556 O O . THR B 1 166 ? 11.773 -46.031 -19.141 1 92.69 166 THR B O 1
ATOM 6559 N N . ASN B 1 167 ? 10.281 -45.531 -17.562 1 89.69 167 ASN B N 1
ATOM 6560 C CA . ASN B 1 167 ? 9.125 -46.062 -18.297 1 89.69 167 ASN B CA 1
ATOM 6561 C C . ASN B 1 167 ? 8 -45.031 -18.375 1 89.69 167 ASN B C 1
ATOM 6563 O O . ASN B 1 167 ? 8.109 -43.938 -17.797 1 89.69 167 ASN B O 1
ATOM 6567 N N . GLN B 1 168 ? 7.055 -45.344 -19.172 1 86.94 168 GLN B N 1
ATOM 6568 C CA . GLN B 1 168 ? 5.977 -44.406 -19.438 1 86.94 168 GLN B CA 1
ATOM 6569 C C . GLN B 1 168 ? 5.18 -44.125 -18.172 1 86.94 168 GLN B C 1
ATOM 6571 O O . GLN B 1 168 ? 4.758 -42.969 -17.938 1 86.94 168 GLN B O 1
ATOM 6576 N N . ARG B 1 169 ? 4.957 -45.094 -17.375 1 84 169 ARG B N 1
ATOM 6577 C CA . ARG B 1 169 ? 4.191 -44.938 -16.141 1 84 169 ARG B CA 1
ATOM 6578 C C . ARG B 1 169 ? 4.895 -43.969 -15.18 1 84 169 ARG B C 1
ATOM 6580 O O . ARG B 1 169 ? 4.266 -43.094 -14.625 1 84 169 ARG B O 1
ATOM 6587 N N . ASN B 1 170 ? 6.18 -44.188 -15.023 1 88.19 170 ASN B N 1
ATOM 6588 C CA . ASN B 1 170 ? 6.938 -43.344 -14.117 1 88.19 170 ASN B CA 1
ATOM 6589 C C . ASN B 1 170 ? 7.055 -41.906 -14.656 1 88.19 170 ASN B C 1
ATOM 6591 O O . ASN B 1 170 ? 7.023 -40.938 -13.891 1 88.19 170 ASN B O 1
ATOM 6595 N N . LEU B 1 171 ? 7.258 -41.812 -15.93 1 90.75 171 LEU B N 1
ATOM 6596 C CA . LEU B 1 171 ? 7.332 -40.5 -16.547 1 90.75 171 LEU B CA 1
ATOM 6597 C C . LEU B 1 171 ? 6.055 -39.719 -16.281 1 90.75 171 LEU B C 1
ATOM 6599 O O . LEU B 1 171 ? 6.105 -38.531 -15.961 1 90.75 171 LEU B O 1
ATOM 6603 N N . GLN B 1 172 ? 4.949 -40.344 -16.391 1 88.88 172 GLN B N 1
ATOM 6604 C CA . GLN B 1 172 ? 3.666 -39.688 -16.156 1 88.88 172 GLN B CA 1
ATOM 6605 C C . GLN B 1 172 ? 3.535 -39.25 -14.688 1 88.88 172 GLN B C 1
ATOM 6607 O O . GLN B 1 172 ? 3.068 -38.156 -14.398 1 88.88 172 GLN B O 1
ATOM 6612 N N . ARG B 1 173 ? 3.869 -40.125 -13.828 1 87.25 173 ARG B N 1
ATOM 6613 C CA . ARG B 1 173 ? 3.779 -39.812 -12.406 1 87.25 173 ARG B CA 1
ATOM 6614 C C . ARG B 1 173 ? 4.652 -38.625 -12.039 1 87.25 173 ARG B C 1
ATOM 6616 O O . ARG B 1 173 ? 4.215 -37.719 -11.305 1 87.25 173 ARG B O 1
ATOM 6623 N N . GLU B 1 174 ? 5.852 -38.625 -12.523 1 88.94 174 GLU B N 1
ATOM 6624 C CA . GLU B 1 174 ? 6.77 -37.531 -12.234 1 88.94 174 GLU B CA 1
ATOM 6625 C C . GLU B 1 174 ? 6.262 -36.219 -12.828 1 88.94 174 GLU B C 1
ATOM 6627 O O . GLU B 1 174 ? 6.297 -35.188 -12.164 1 88.94 174 GLU B O 1
ATOM 6632 N N . ASP B 1 175 ? 5.781 -36.281 -14.031 1 91.5 175 ASP B N 1
ATOM 6633 C CA . ASP B 1 175 ? 5.277 -35.062 -14.695 1 91.5 175 ASP B CA 1
ATOM 6634 C C . ASP B 1 175 ? 4.047 -34.531 -13.984 1 91.5 175 ASP B C 1
ATOM 6636 O O . ASP B 1 175 ? 3.83 -33.312 -13.953 1 91.5 175 ASP B O 1
ATOM 6640 N N . TYR B 1 176 ? 3.26 -35.438 -13.453 1 91.75 176 TYR B N 1
ATOM 6641 C CA . TYR B 1 176 ? 2.035 -35.031 -12.773 1 91.75 176 TYR B CA 1
ATOM 6642 C C . TYR B 1 176 ? 2.338 -34.094 -11.617 1 91.75 176 TYR B C 1
ATOM 6644 O O . TYR B 1 176 ? 1.64 -33.094 -11.422 1 91.75 176 TYR B O 1
ATOM 6652 N N . VAL B 1 177 ? 3.414 -34.281 -10.977 1 90.44 177 VAL B N 1
ATOM 6653 C CA . VAL B 1 177 ? 3.764 -33.5 -9.805 1 90.44 177 VAL B CA 1
ATOM 6654 C C . VAL B 1 177 ? 4.621 -32.312 -10.219 1 90.44 177 VAL B C 1
ATOM 6656 O O . VAL B 1 177 ? 4.359 -31.172 -9.812 1 90.44 177 VAL B O 1
ATOM 6659 N N . THR B 1 178 ? 5.605 -32.531 -11.031 1 90.5 178 THR B N 1
ATOM 6660 C CA . THR B 1 178 ? 6.562 -31.484 -11.391 1 90.5 178 THR B CA 1
ATOM 6661 C C . THR B 1 178 ? 5.871 -30.344 -12.141 1 90.5 178 THR B C 1
ATOM 6663 O O . THR B 1 178 ? 6.16 -29.172 -11.906 1 90.5 178 THR B O 1
ATOM 6666 N N . GLN B 1 179 ? 4.922 -30.688 -13.023 1 92.69 179 GLN B N 1
ATOM 6667 C CA . GLN B 1 179 ? 4.207 -29.656 -13.766 1 92.69 179 GLN B CA 1
ATOM 6668 C C . GLN B 1 179 ? 3.387 -28.781 -12.828 1 92.69 179 GLN B C 1
ATOM 6670 O O . GLN B 1 179 ? 3.309 -27.562 -13.023 1 92.69 179 GLN B O 1
ATOM 6675 N N . TRP B 1 180 ? 2.816 -29.375 -11.859 1 92.81 180 TRP B N 1
ATOM 6676 C CA . TRP B 1 180 ? 2.031 -28.625 -10.883 1 92.81 180 TRP B CA 1
ATOM 6677 C C . TRP B 1 180 ? 2.914 -27.672 -10.086 1 92.81 180 TRP B C 1
ATOM 6679 O O . TRP B 1 180 ? 2.533 -26.516 -9.852 1 92.81 180 TRP B O 1
ATOM 6689 N N . VAL B 1 181 ? 4.094 -28.047 -9.773 1 90.19 181 VAL B N 1
ATOM 6690 C CA . VAL B 1 181 ? 5.016 -27.25 -8.977 1 90.19 181 VAL B CA 1
ATOM 6691 C C . VAL B 1 181 ? 5.523 -26.078 -9.812 1 90.19 181 VAL B C 1
ATOM 6693 O O . VAL B 1 181 ? 5.59 -24.938 -9.328 1 90.19 181 VAL B O 1
ATOM 6696 N N . TYR B 1 182 ? 5.875 -26.328 -11.039 1 92.31 182 TYR B N 1
ATOM 6697 C CA . TYR B 1 182 ? 6.316 -25.234 -11.906 1 92.31 182 TYR B CA 1
ATOM 6698 C C . TYR B 1 182 ? 5.184 -24.25 -12.156 1 92.31 182 TYR B C 1
ATOM 6700 O O . TYR B 1 182 ? 5.418 -23.031 -12.242 1 92.31 182 TYR B O 1
ATOM 6708 N N . GLY B 1 183 ? 3.988 -24.797 -12.234 1 92.44 183 GLY B N 1
ATOM 6709 C CA . GLY B 1 183 ? 2.85 -23.906 -12.352 1 92.44 183 GLY B CA 1
ATOM 6710 C C . GLY B 1 183 ? 2.682 -23 -11.148 1 92.44 183 GLY B C 1
ATOM 6711 O O . GLY B 1 183 ? 2.365 -21.812 -11.297 1 92.44 183 GLY B O 1
ATOM 6712 N N . LEU B 1 184 ? 2.936 -23.547 -9.984 1 91.31 184 LEU B N 1
ATOM 6713 C CA . LEU B 1 184 ? 2.877 -22.766 -8.758 1 91.31 184 LEU B CA 1
ATOM 6714 C C . LEU B 1 184 ? 3.822 -21.578 -8.836 1 91.31 184 LEU B C 1
ATOM 6716 O O . LEU B 1 184 ? 3.445 -20.453 -8.477 1 91.31 184 LEU B O 1
ATOM 6720 N N . PHE B 1 185 ? 4.953 -21.859 -9.305 1 90.94 185 PHE B N 1
ATOM 6721 C CA . PHE B 1 185 ? 5.988 -20.844 -9.398 1 90.94 185 PHE B CA 1
ATOM 6722 C C . PHE B 1 185 ? 5.586 -19.75 -10.391 1 90.94 185 PHE B C 1
ATOM 6724 O O . PHE B 1 185 ? 5.609 -18.562 -10.055 1 90.94 185 PHE B O 1
ATOM 6731 N N . PHE B 1 186 ? 5.152 -20.078 -11.531 1 92 186 PHE B N 1
ATOM 6732 C CA . PHE B 1 186 ? 4.852 -19.078 -12.562 1 92 186 PHE B CA 1
ATOM 6733 C C . PHE B 1 186 ? 3.549 -18.359 -12.25 1 92 186 PHE B C 1
ATOM 6735 O O . PHE B 1 186 ? 3.371 -17.203 -12.633 1 92 186 PHE B O 1
ATOM 6742 N N . GLY B 1 187 ? 2.646 -19.062 -11.57 1 90.06 187 GLY B N 1
ATOM 6743 C CA . GLY B 1 187 ? 1.453 -18.375 -11.102 1 90.06 187 GLY B CA 1
ATOM 6744 C C . GLY B 1 187 ? 1.754 -17.266 -10.109 1 90.06 187 GLY B C 1
ATOM 6745 O O . GLY B 1 187 ? 1.143 -16.203 -10.156 1 90.06 187 GLY B O 1
ATOM 6746 N N . SER B 1 188 ? 2.697 -17.547 -9.258 1 89.19 188 SER B N 1
ATOM 6747 C CA . SER B 1 188 ? 3.121 -16.531 -8.289 1 89.19 188 SER B CA 1
ATOM 6748 C C . SER B 1 188 ? 3.705 -15.312 -8.984 1 89.19 188 SER B C 1
ATOM 6750 O O . SER B 1 188 ? 3.404 -14.172 -8.609 1 89.19 188 SER B O 1
ATOM 6752 N N . LEU B 1 189 ? 4.508 -15.523 -10.008 1 89.88 189 LEU B N 1
ATOM 6753 C CA . LEU B 1 189 ? 5.098 -14.422 -10.758 1 89.88 189 LEU B CA 1
ATOM 6754 C C . LEU B 1 189 ? 4.023 -13.625 -11.484 1 89.88 189 LEU B C 1
ATOM 6756 O O . LEU B 1 189 ? 4.07 -12.391 -11.516 1 89.88 189 LEU B O 1
ATOM 6760 N N . GLY B 1 190 ? 3.059 -14.398 -12.008 1 87.88 190 GLY B N 1
ATOM 6761 C CA . GLY B 1 190 ? 2.002 -13.742 -12.766 1 87.88 190 GLY B CA 1
ATOM 6762 C C . GLY B 1 190 ? 1.177 -12.781 -11.93 1 87.88 190 GLY B C 1
ATOM 6763 O O . GLY B 1 190 ? 0.932 -11.648 -12.336 1 87.88 190 GLY B O 1
ATOM 6764 N N . ILE B 1 191 ? 0.833 -13.18 -10.789 1 85.62 191 ILE B N 1
ATOM 6765 C CA . ILE B 1 191 ? -0.057 -12.367 -9.961 1 85.62 191 ILE B CA 1
ATOM 6766 C C . ILE B 1 191 ? 0.712 -11.172 -9.391 1 85.62 191 ILE B C 1
ATOM 6768 O O . ILE B 1 191 ? 0.148 -10.094 -9.211 1 85.62 191 ILE B O 1
ATOM 6772 N N . ILE B 1 192 ? 1.961 -11.352 -9.148 1 83.69 192 ILE B N 1
ATOM 6773 C CA . ILE B 1 192 ? 2.764 -10.25 -8.625 1 83.69 192 ILE B CA 1
ATOM 6774 C C . ILE B 1 192 ? 2.896 -9.156 -9.68 1 83.69 192 ILE B C 1
ATOM 6776 O O . ILE B 1 192 ? 2.92 -7.969 -9.359 1 83.69 192 ILE B O 1
ATOM 6780 N N . ILE B 1 193 ? 3.031 -9.531 -10.906 1 86.25 193 ILE B N 1
ATOM 6781 C CA . ILE B 1 193 ? 3.084 -8.578 -12 1 86.25 193 ILE B CA 1
ATOM 6782 C C . ILE B 1 193 ? 1.775 -7.793 -12.07 1 86.25 193 ILE B C 1
ATOM 6784 O O . ILE B 1 193 ? 1.786 -6.562 -12.164 1 86.25 193 ILE B O 1
ATOM 6788 N N . LEU B 1 194 ? 0.725 -8.508 -11.875 1 80.88 194 LEU B N 1
ATOM 6789 C CA . LEU B 1 194 ? -0.581 -7.859 -11.953 1 80.88 194 LEU B CA 1
ATOM 6790 C C . LEU B 1 194 ? -0.793 -6.922 -10.766 1 80.88 194 LEU B C 1
ATOM 6792 O O . LEU B 1 194 ? -1.314 -5.816 -10.93 1 80.88 194 LEU B O 1
ATOM 6796 N N . TYR B 1 195 ? -0.417 -7.367 -9.656 1 77.31 195 TYR B N 1
ATOM 6797 C CA . TYR B 1 195 ? -0.546 -6.574 -8.438 1 77.31 195 TYR B CA 1
ATOM 6798 C C . TYR B 1 195 ? 0.27 -5.293 -8.539 1 77.31 195 TYR B C 1
ATOM 6800 O O . TYR B 1 195 ? -0.224 -4.207 -8.219 1 77.31 195 TYR B O 1
ATOM 6808 N N . ASN B 1 196 ? 1.479 -5.402 -9.039 1 78.56 196 ASN B N 1
ATOM 6809 C CA . ASN B 1 196 ? 2.338 -4.23 -9.172 1 78.56 196 ASN B CA 1
ATOM 6810 C C . ASN B 1 196 ? 1.886 -3.322 -10.312 1 78.56 196 ASN B C 1
ATOM 6812 O O . ASN B 1 196 ? 2.123 -2.113 -10.281 1 78.56 196 ASN B O 1
ATOM 6816 N N . LEU B 1 197 ? 1.321 -3.936 -11.273 1 80.88 197 LEU B N 1
ATOM 6817 C CA . LEU B 1 197 ? 0.743 -3.135 -12.344 1 80.88 197 LEU B CA 1
ATOM 6818 C C . LEU B 1 197 ? -0.384 -2.252 -11.812 1 80.88 197 LEU B C 1
ATOM 6820 O O . LEU B 1 197 ? -0.496 -1.086 -12.195 1 80.88 197 LEU B O 1
ATOM 6824 N N . ALA B 1 198 ? -1.149 -2.777 -10.906 1 75.06 198 ALA B N 1
ATOM 6825 C CA . ALA B 1 198 ? -2.23 -2.02 -10.289 1 75.06 198 ALA B CA 1
ATOM 6826 C C . ALA B 1 198 ? -1.682 -0.871 -9.445 1 75.06 198 ALA B C 1
ATOM 6828 O O . ALA B 1 198 ? -2.176 0.257 -9.523 1 75.06 198 ALA B O 1
ATOM 6829 N N . ILE B 1 199 ? -0.672 -1.155 -8.75 1 72.31 199 ILE B N 1
ATOM 6830 C CA . ILE B 1 199 ? -0.075 -0.146 -7.887 1 72.31 199 ILE B CA 1
ATOM 6831 C C . ILE B 1 199 ? 0.563 0.952 -8.734 1 72.31 199 ILE B C 1
ATOM 6833 O O . ILE B 1 199 ? 0.417 2.139 -8.438 1 72.31 199 ILE B O 1
ATOM 6837 N N . ALA B 1 200 ? 1.269 0.573 -9.773 1 75.25 200 ALA B N 1
ATOM 6838 C CA . ALA B 1 200 ? 1.956 1.519 -10.648 1 75.25 200 ALA B CA 1
ATOM 6839 C C . ALA B 1 200 ? 0.969 2.486 -11.289 1 75.25 200 ALA B C 1
ATOM 6841 O O . ALA B 1 200 ? 1.289 3.656 -11.508 1 75.25 200 ALA B O 1
ATOM 6842 N N . PHE B 1 201 ? -0.086 2.062 -11.5 1 71.69 201 PHE B N 1
ATOM 6843 C CA . PHE B 1 201 ? -1.104 2.869 -12.164 1 71.69 201 PHE B CA 1
ATOM 6844 C C . PHE B 1 201 ? -1.623 3.957 -11.227 1 71.69 201 PHE B C 1
ATOM 6846 O O . PHE B 1 201 ? -1.93 5.066 -11.672 1 71.69 201 PHE B O 1
ATOM 6853 N N . PHE B 1 202 ? -1.662 3.707 -9.938 1 67.38 202 PHE B N 1
ATOM 6854 C CA . PHE B 1 202 ? -2.256 4.66 -9.008 1 67.38 202 PHE B CA 1
ATOM 6855 C C . PHE B 1 202 ? -1.182 5.527 -8.359 1 67.38 202 PHE B C 1
ATOM 6857 O O . PHE B 1 202 ? -1.378 6.727 -8.172 1 67.38 202 PHE B O 1
ATOM 6864 N N . VAL B 1 203 ? -0.012 4.918 -7.961 1 65.06 203 VAL B N 1
ATOM 6865 C CA . VAL B 1 203 ? 1.038 5.637 -7.246 1 65.06 203 VAL B CA 1
ATOM 6866 C C . VAL B 1 203 ? 1.99 6.285 -8.25 1 65.06 203 VAL B C 1
ATOM 6868 O O . VAL B 1 203 ? 2.639 7.289 -7.941 1 65.06 203 VAL B O 1
ATOM 6871 N N . ARG B 1 204 ? 1.807 6.383 -9.438 1 70.5 204 ARG B N 1
ATOM 6872 C CA . ARG B 1 204 ? 2.568 6.93 -10.555 1 70.5 204 ARG B CA 1
ATOM 6873 C C . ARG B 1 204 ? 4.047 7.047 -10.203 1 70.5 204 ARG B C 1
ATOM 6875 O O . ARG B 1 204 ? 4.648 8.109 -10.367 1 70.5 204 ARG B O 1
ATOM 6882 N N . ASP B 1 205 ? 4.633 6.129 -9.586 1 72.56 205 ASP B N 1
ATOM 6883 C CA . ASP B 1 205 ? 6.066 6.02 -9.359 1 72.56 205 ASP B CA 1
ATOM 6884 C C . ASP B 1 205 ? 6.723 5.102 -10.383 1 72.56 205 ASP B C 1
ATOM 6886 O O . ASP B 1 205 ? 6.262 3.98 -10.609 1 72.56 205 ASP B O 1
ATOM 6890 N N . LYS B 1 206 ? 7.711 5.531 -11.008 1 83.06 206 LYS B N 1
ATOM 6891 C CA . LYS B 1 206 ? 8.398 4.832 -12.094 1 83.06 206 LYS B CA 1
ATOM 6892 C C . LYS B 1 206 ? 9.047 3.547 -11.594 1 83.06 206 LYS B C 1
ATOM 6894 O O . LYS B 1 206 ? 9.273 2.615 -12.367 1 83.06 206 LYS B O 1
ATOM 6899 N N . SER B 1 207 ? 9.398 3.498 -10.328 1 81.19 207 SER B N 1
ATOM 6900 C CA . SER B 1 207 ? 10.055 2.324 -9.758 1 81.19 207 SER B CA 1
ATOM 6901 C C . SER B 1 207 ? 9.203 1.074 -9.93 1 81.19 207 SER B C 1
ATOM 6903 O O . SER B 1 207 ? 9.727 -0.017 -10.156 1 81.19 207 SER B O 1
ATOM 6905 N N . TYR B 1 208 ? 7.863 1.191 -9.945 1 79.38 208 TYR B N 1
ATOM 6906 C CA . TYR B 1 208 ? 6.977 0.039 -10.07 1 79.38 208 TYR B CA 1
ATOM 6907 C C . TYR B 1 208 ? 6.941 -0.466 -11.508 1 79.38 208 TYR B C 1
ATOM 6909 O O . TYR B 1 208 ? 6.836 -1.671 -11.75 1 79.38 208 TYR B O 1
ATOM 6917 N N . PHE B 1 209 ? 7.102 0.403 -12.43 1 85.69 209 PHE B N 1
ATOM 6918 C CA . PHE B 1 209 ? 7.141 -0 -13.828 1 85.69 209 PHE B CA 1
ATOM 6919 C C . PHE B 1 209 ? 8.406 -0.79 -14.133 1 85.69 209 PHE B C 1
ATOM 6921 O O . PHE B 1 209 ? 8.359 -1.802 -14.836 1 85.69 209 PHE B O 1
ATOM 6928 N N . TYR B 1 210 ? 9.5 -0.28 -13.617 1 90.62 210 TYR B N 1
ATOM 6929 C CA . TYR B 1 210 ? 10.758 -0.999 -13.812 1 90.62 210 TYR B CA 1
ATOM 6930 C C . TYR B 1 210 ? 10.711 -2.361 -13.133 1 90.62 210 TYR B C 1
ATOM 6932 O O . TYR B 1 210 ? 11.25 -3.34 -13.656 1 90.62 210 TYR B O 1
ATOM 6940 N N . TYR B 1 211 ? 10.039 -2.416 -12.039 1 87.38 211 TYR B N 1
ATOM 6941 C CA . TYR B 1 211 ? 9.914 -3.676 -11.312 1 87.38 211 TYR B CA 1
ATOM 6942 C C . TYR B 1 211 ? 9.102 -4.688 -12.117 1 87.38 211 TYR B C 1
ATOM 6944 O O . TYR B 1 211 ? 9.445 -5.871 -12.156 1 87.38 211 TYR B O 1
ATOM 6952 N N . ILE B 1 212 ? 8.047 -4.23 -12.727 1 89.19 212 ILE B N 1
ATOM 6953 C CA . ILE B 1 212 ? 7.215 -5.094 -13.555 1 89.19 212 ILE B CA 1
ATOM 6954 C C . ILE B 1 212 ? 8.031 -5.633 -14.727 1 89.19 212 ILE B C 1
ATOM 6956 O O . ILE B 1 212 ? 7.941 -6.816 -15.062 1 89.19 212 ILE B O 1
ATOM 6960 N N . GLY B 1 213 ? 8.758 -4.707 -15.305 1 92.44 213 GLY B N 1
ATOM 6961 C CA . GLY B 1 213 ? 9.625 -5.164 -16.391 1 92.44 213 GLY B CA 1
ATOM 6962 C C . GLY B 1 213 ? 10.633 -6.207 -15.938 1 92.44 213 GLY B C 1
ATOM 6963 O O . GLY B 1 213 ? 10.805 -7.23 -16.609 1 92.44 213 GLY B O 1
ATOM 6964 N N . TYR B 1 214 ? 11.227 -6.008 -14.805 1 92.31 214 TYR B N 1
ATOM 6965 C CA . TYR B 1 214 ? 12.203 -6.934 -14.242 1 92.31 214 TYR B CA 1
ATOM 6966 C C . TYR B 1 214 ? 11.57 -8.297 -13.984 1 92.31 214 TYR B C 1
ATOM 6968 O O . TYR B 1 214 ? 12.094 -9.328 -14.422 1 92.31 214 TYR B O 1
ATOM 6976 N N . VAL B 1 215 ? 10.422 -8.367 -13.406 1 90.25 215 VAL B N 1
ATOM 6977 C CA . VAL B 1 215 ? 9.789 -9.625 -13.031 1 90.25 215 VAL B CA 1
ATOM 6978 C C . VAL B 1 215 ? 9.234 -10.32 -14.281 1 90.25 215 VAL B C 1
ATOM 6980 O O . VAL B 1 215 ? 9.297 -11.539 -14.398 1 90.25 215 VAL B O 1
ATOM 6983 N N . LEU B 1 216 ? 8.727 -9.539 -15.188 1 93.12 216 LEU B N 1
ATOM 6984 C CA . LEU B 1 216 ? 8.18 -10.094 -16.422 1 93.12 216 LEU B CA 1
ATOM 6985 C C . LEU B 1 216 ? 9.258 -10.812 -17.219 1 93.12 216 LEU B C 1
ATOM 6987 O O . LEU B 1 216 ? 9.086 -11.977 -17.594 1 93.12 216 LEU B O 1
ATOM 6991 N N . PHE B 1 217 ? 10.32 -10.133 -17.375 1 95.62 217 PHE B N 1
ATOM 6992 C CA . PHE B 1 217 ? 11.367 -10.719 -18.188 1 95.62 217 PHE B CA 1
ATOM 6993 C C . PHE B 1 217 ? 12.117 -11.797 -17.422 1 95.62 217 PHE B C 1
ATOM 6995 O O . PHE B 1 217 ? 12.672 -12.719 -18.016 1 95.62 217 PHE B O 1
ATOM 7002 N N . PHE B 1 218 ? 12.148 -11.664 -16.172 1 93.25 218 PHE B N 1
ATOM 7003 C CA . PHE B 1 218 ? 12.656 -12.773 -15.375 1 93.25 218 PHE B CA 1
ATOM 7004 C C . PHE B 1 218 ? 11.805 -14.016 -15.578 1 93.25 218 PHE B C 1
ATOM 7006 O O . PHE B 1 218 ? 12.328 -15.117 -15.758 1 93.25 218 PHE B O 1
ATOM 7013 N N . GLY B 1 219 ? 10.484 -13.82 -15.523 1 93.38 219 GLY B N 1
ATOM 7014 C CA . GLY B 1 219 ? 9.57 -14.93 -15.742 1 93.38 219 GLY B CA 1
ATOM 7015 C C . GLY B 1 219 ? 9.703 -15.555 -17.125 1 93.38 219 GLY B C 1
ATOM 7016 O O . GLY B 1 219 ? 9.758 -16.781 -17.25 1 93.38 219 GLY B O 1
ATOM 7017 N N . LEU B 1 220 ? 9.812 -14.75 -18.094 1 95.06 220 LEU B N 1
ATOM 7018 C CA . LEU B 1 220 ? 9.977 -15.25 -19.453 1 95.06 220 LEU B CA 1
ATOM 7019 C C . LEU B 1 220 ? 11.32 -15.961 -19.609 1 95.06 220 LEU B C 1
ATOM 7021 O O . LEU B 1 220 ? 11.414 -16.969 -20.328 1 95.06 220 LEU B O 1
ATOM 7025 N N . GLY B 1 221 ? 12.336 -15.359 -19 1 94.19 221 GLY B N 1
ATOM 7026 C CA . GLY B 1 221 ? 13.633 -16.031 -19 1 94.19 221 GLY B CA 1
ATOM 7027 C C . GLY B 1 221 ? 13.594 -17.406 -18.344 1 94.19 221 GLY B C 1
ATOM 7028 O O . GLY B 1 221 ? 14.141 -18.359 -18.891 1 94.19 221 GLY B O 1
ATOM 7029 N N . GLN B 1 222 ? 12.898 -17.438 -17.266 1 93.12 222 GLN B N 1
ATOM 7030 C CA . GLN B 1 222 ? 12.773 -18.719 -16.578 1 93.12 222 GLN B CA 1
ATOM 7031 C C . GLN B 1 222 ? 11.938 -19.703 -17.391 1 93.12 222 GLN B C 1
ATOM 7033 O O . GLN B 1 222 ? 12.211 -20.906 -17.391 1 93.12 222 GLN B O 1
ATOM 7038 N N . LEU B 1 223 ? 10.898 -19.203 -18.047 1 94.44 223 LEU B N 1
ATOM 7039 C CA . LEU B 1 223 ? 10.109 -20.062 -18.938 1 94.44 223 LEU B CA 1
ATOM 7040 C C . LEU B 1 223 ? 10.984 -20.656 -20.031 1 94.44 223 LEU B C 1
ATOM 7042 O O . LEU B 1 223 ? 10.828 -21.828 -20.375 1 94.44 223 LEU B O 1
ATOM 7046 N N . SER B 1 224 ? 11.867 -19.875 -20.469 1 93.69 224 SER B N 1
ATOM 7047 C CA . SER B 1 224 ? 12.758 -20.328 -21.531 1 93.69 224 SER B CA 1
ATOM 7048 C C . SER B 1 224 ? 13.805 -21.297 -20.984 1 93.69 224 SER B C 1
ATOM 7050 O O . SER B 1 224 ? 14.062 -22.344 -21.578 1 93.69 224 SER B O 1
ATOM 7052 N N . LEU B 1 225 ? 14.336 -20.969 -19.906 1 91.44 225 LEU B N 1
ATOM 7053 C CA . LEU B 1 225 ? 15.391 -21.766 -19.297 1 91.44 225 LEU B CA 1
ATOM 7054 C C . LEU B 1 225 ? 14.875 -23.141 -18.906 1 91.44 225 LEU B C 1
ATOM 7056 O O . LEU B 1 225 ? 15.586 -24.141 -19.047 1 91.44 225 LEU B O 1
ATOM 7060 N N . LEU B 1 226 ? 13.641 -23.219 -18.5 1 92.5 226 LEU B N 1
ATOM 7061 C CA . LEU B 1 226 ? 13.086 -24.484 -18.016 1 92.5 226 LEU B CA 1
ATOM 7062 C C . LEU B 1 226 ? 12.375 -25.234 -19.156 1 92.5 226 LEU B C 1
ATOM 7064 O O . LEU B 1 226 ? 11.797 -26.297 -18.938 1 92.5 226 LEU B O 1
ATOM 7068 N N . GLY B 1 227 ? 12.375 -24.672 -20.312 1 92.25 227 GLY B N 1
ATOM 7069 C CA . GLY B 1 227 ? 11.875 -25.359 -21.5 1 92.25 227 GLY B CA 1
ATOM 7070 C C . GLY B 1 227 ? 10.398 -25.141 -21.734 1 92.25 227 GLY B C 1
ATOM 7071 O O . GLY B 1 227 ? 9.844 -25.641 -22.719 1 92.25 227 GLY B O 1
ATOM 7072 N N . PHE B 1 228 ? 9.734 -24.391 -20.906 1 93.44 228 PHE B N 1
ATOM 7073 C CA . PHE B 1 228 ? 8.289 -24.219 -21.016 1 93.44 228 PHE B CA 1
ATOM 7074 C C . PHE B 1 228 ? 7.949 -23.188 -22.078 1 93.44 228 PHE B C 1
ATOM 7076 O O . PHE B 1 228 ? 6.867 -23.234 -22.672 1 93.44 228 PHE B O 1
ATOM 7083 N N . PHE B 1 229 ? 8.867 -22.281 -22.328 1 92.75 229 PHE B N 1
ATOM 7084 C CA . PHE B 1 229 ? 8.625 -21.297 -23.359 1 92.75 229 PHE B CA 1
ATOM 7085 C C . PHE B 1 229 ? 8.508 -21.953 -24.719 1 92.75 229 PHE B C 1
ATOM 7087 O O . PHE B 1 229 ? 7.625 -21.609 -25.516 1 92.75 229 PHE B O 1
ATOM 7094 N N . GLY B 1 230 ? 9.383 -22.906 -25.047 1 90.5 230 GLY B N 1
ATOM 7095 C CA . GLY B 1 230 ? 9.336 -23.656 -26.297 1 90.5 230 GLY B CA 1
ATOM 7096 C C . GLY B 1 230 ? 8.133 -24.562 -26.406 1 90.5 230 GLY B C 1
ATOM 7097 O O . GLY B 1 230 ? 7.637 -24.812 -27.5 1 90.5 230 GLY B O 1
ATOM 7098 N N . TYR B 1 231 ? 7.645 -24.969 -25.219 1 90.75 231 TYR B N 1
ATOM 7099 C CA . TYR B 1 231 ? 6.512 -25.891 -25.203 1 90.75 231 TYR B CA 1
ATOM 7100 C C . TYR B 1 231 ? 5.199 -25.141 -25.406 1 90.75 231 TYR B C 1
ATOM 7102 O O . TYR B 1 231 ? 4.387 -25.516 -26.25 1 90.75 231 TYR B O 1
ATOM 7110 N N . PHE B 1 232 ? 5 -24.047 -24.75 1 89.62 232 PHE B N 1
ATOM 7111 C CA . PHE B 1 232 ? 3.686 -23.422 -24.703 1 89.62 232 PHE B CA 1
ATOM 7112 C C . PHE B 1 232 ? 3.586 -22.281 -25.703 1 89.62 232 PHE B C 1
ATOM 7114 O O . PHE B 1 232 ? 2.52 -22.031 -26.281 1 89.62 232 PHE B O 1
ATOM 7121 N N . PHE B 1 233 ? 4.668 -21.625 -26.031 1 88.88 233 PHE B N 1
ATOM 7122 C CA . PHE B 1 233 ? 4.527 -20.375 -26.766 1 88.88 233 PHE B CA 1
ATOM 7123 C C . PHE B 1 233 ? 5.094 -20.5 -28.172 1 88.88 233 PHE B C 1
ATOM 7125 O O . PHE B 1 233 ? 4.516 -19.969 -29.125 1 88.88 233 PHE B O 1
ATOM 7132 N N . VAL B 1 234 ? 6.254 -21.156 -28.219 1 91.69 234 VAL B N 1
ATOM 7133 C CA . VAL B 1 234 ? 6.887 -21.234 -29.531 1 91.69 234 VAL B CA 1
ATOM 7134 C C . VAL B 1 234 ? 7.277 -22.688 -29.828 1 91.69 234 VAL B C 1
ATOM 7136 O O . VAL B 1 234 ? 8.438 -22.969 -30.109 1 91.69 234 VAL B O 1
ATOM 7139 N N . PRO B 1 235 ? 6.305 -23.531 -29.969 1 89.56 235 PRO B N 1
ATOM 7140 C CA . PRO B 1 235 ? 6.617 -24.953 -30.172 1 89.56 235 PRO B CA 1
ATOM 7141 C C . PRO B 1 235 ? 7.238 -25.234 -31.531 1 89.56 235 PRO B C 1
ATOM 7143 O O . PRO B 1 235 ? 7.961 -26.219 -31.703 1 89.56 235 PRO B O 1
ATOM 7146 N N . ASN B 1 236 ? 7.059 -24.344 -32.5 1 90.62 236 ASN B N 1
ATOM 7147 C CA . ASN B 1 236 ? 7.516 -24.641 -33.844 1 90.62 236 ASN B CA 1
ATOM 7148 C C . ASN B 1 236 ? 8.695 -23.766 -34.25 1 90.62 236 ASN B C 1
ATOM 7150 O O . ASN B 1 236 ? 9.273 -23.938 -35.312 1 90.62 236 ASN B O 1
ATOM 7154 N N . SER B 1 237 ? 9.102 -22.891 -33.406 1 91 237 SER B N 1
ATOM 7155 C CA . SER B 1 237 ? 10.141 -21.953 -33.812 1 91 237 SER B CA 1
ATOM 7156 C C . SER B 1 237 ? 11.492 -22.344 -33.219 1 91 237 SER B C 1
ATOM 7158 O O . SER B 1 237 ? 11.68 -22.344 -32 1 91 237 SER B O 1
ATOM 7160 N N . TYR B 1 238 ? 12.406 -22.672 -34.094 1 90.94 238 TYR B N 1
ATOM 7161 C CA . TYR B 1 238 ? 13.773 -22.969 -33.688 1 90.94 238 TYR B CA 1
ATOM 7162 C C . TYR B 1 238 ? 14.492 -21.703 -33.219 1 90.94 238 TYR B C 1
ATOM 7164 O O . TYR B 1 238 ? 15.219 -21.734 -32.25 1 90.94 238 TYR B O 1
ATOM 7172 N N . TYR B 1 239 ? 14.18 -20.578 -33.812 1 91.12 239 TYR B N 1
ATOM 7173 C CA . TYR B 1 239 ? 14.844 -19.297 -33.562 1 91.12 239 TYR B CA 1
ATOM 7174 C C . TYR B 1 239 ? 14.57 -18.844 -32.125 1 91.12 239 TYR B C 1
ATOM 7176 O O . TYR B 1 239 ? 15.508 -18.609 -31.344 1 91.12 239 TYR B O 1
ATOM 7184 N N . TRP B 1 240 ? 13.359 -18.844 -31.703 1 90.75 240 TRP B N 1
ATOM 7185 C CA . TRP B 1 240 ? 12.984 -18.297 -30.406 1 90.75 240 TRP B CA 1
ATOM 7186 C C . TRP B 1 240 ? 13.375 -19.25 -29.281 1 90.75 240 TRP B C 1
ATOM 7188 O O . TRP B 1 240 ? 13.633 -18.812 -28.156 1 90.75 240 TRP B O 1
ATOM 7198 N N . LYS B 1 241 ? 13.43 -20.5 -29.562 1 90.88 241 LYS B N 1
ATOM 7199 C CA . LYS B 1 241 ? 13.859 -21.453 -28.547 1 90.88 241 LYS B CA 1
ATOM 7200 C C . LYS B 1 241 ? 15.328 -21.234 -28.188 1 90.88 241 LYS B C 1
ATOM 7202 O O . LYS B 1 241 ? 15.727 -21.469 -27.031 1 90.88 241 LYS B O 1
ATOM 7207 N N . ARG B 1 242 ? 16.031 -20.703 -29.203 1 89.25 242 ARG B N 1
ATOM 7208 C CA . ARG B 1 242 ? 17.453 -20.5 -28.984 1 89.25 242 ARG B CA 1
ATOM 7209 C C . ARG B 1 242 ? 17.734 -19.125 -28.375 1 89.25 242 ARG B C 1
ATOM 7211 O O . ARG B 1 242 ? 18.547 -19.016 -27.453 1 89.25 242 ARG B O 1
ATOM 7218 N N . VAL B 1 243 ? 17.031 -18.141 -28.828 1 92.38 243 VAL B N 1
ATOM 7219 C CA . VAL B 1 243 ? 17.359 -16.766 -28.453 1 92.38 243 VAL B CA 1
ATOM 7220 C C . VAL B 1 243 ? 16.625 -16.375 -27.172 1 92.38 243 VAL B C 1
ATOM 7222 O O . VAL B 1 243 ? 16.984 -15.414 -26.5 1 92.38 243 VAL B O 1
ATOM 7225 N N . GLY B 1 244 ? 15.633 -17.141 -26.719 1 93.44 244 GLY B N 1
ATOM 7226 C CA . GLY B 1 244 ? 14.789 -16.781 -25.594 1 93.44 244 GLY B CA 1
ATOM 7227 C C . GLY B 1 244 ? 15.57 -16.562 -24.312 1 93.44 244 GLY B C 1
ATOM 7228 O O . GLY B 1 244 ? 15.414 -15.539 -23.641 1 93.44 244 GLY B O 1
ATOM 7229 N N . ILE B 1 245 ? 16.516 -17.406 -24.031 1 93.12 245 ILE B N 1
ATOM 7230 C CA . ILE B 1 245 ? 17.219 -17.391 -22.766 1 93.12 245 ILE B CA 1
ATOM 7231 C C . ILE B 1 245 ? 18.094 -16.141 -22.672 1 93.12 245 ILE B C 1
ATOM 7233 O O . ILE B 1 245 ? 17.891 -15.297 -21.781 1 93.12 245 ILE B O 1
ATOM 7237 N N . PRO B 1 246 ? 19.016 -15.891 -23.625 1 94.88 246 PRO B N 1
ATOM 7238 C CA . PRO B 1 246 ? 19.859 -14.703 -23.484 1 94.88 246 PRO B CA 1
ATOM 7239 C C . PRO B 1 246 ? 19.094 -13.398 -23.656 1 94.88 246 PRO B C 1
ATOM 7241 O O . PRO B 1 246 ? 19.406 -12.406 -23.016 1 94.88 246 PRO B O 1
ATOM 7244 N N . VAL B 1 247 ? 18.062 -13.375 -24.453 1 96.44 247 VAL B N 1
ATOM 7245 C CA . VAL B 1 247 ? 17.312 -12.148 -24.703 1 96.44 247 VAL B CA 1
ATOM 7246 C C . VAL B 1 247 ? 16.531 -11.766 -23.453 1 96.44 247 VAL B C 1
ATOM 7248 O O . VAL B 1 247 ? 16.641 -10.641 -22.953 1 96.44 247 VAL B O 1
ATOM 7251 N N . PHE B 1 248 ? 15.773 -12.68 -22.891 1 96.94 248 PHE B N 1
ATOM 7252 C CA . PHE B 1 248 ? 14.898 -12.375 -21.781 1 96.94 248 PHE B CA 1
ATOM 7253 C C . PHE B 1 248 ? 15.703 -12.078 -20.516 1 96.94 248 PHE B C 1
ATOM 7255 O O . PHE B 1 248 ? 15.375 -11.156 -19.766 1 96.94 248 PHE B O 1
ATOM 7262 N N . PHE B 1 249 ? 16.766 -12.789 -20.312 1 95.12 249 PHE B N 1
ATOM 7263 C CA . PHE B 1 249 ? 17.547 -12.547 -19.109 1 95.12 249 PHE B CA 1
ATOM 7264 C C . PHE B 1 249 ? 18.328 -11.25 -19.234 1 95.12 249 PHE B C 1
ATOM 7266 O O . PHE B 1 249 ? 18.547 -10.547 -18.234 1 95.12 249 PHE B O 1
ATOM 7273 N N . SER B 1 250 ? 18.781 -10.906 -20.453 1 97.38 250 SER B N 1
ATOM 7274 C CA . SER B 1 250 ? 19.453 -9.625 -20.656 1 97.38 250 SER B CA 1
ATOM 7275 C C . SER B 1 250 ? 18.484 -8.461 -20.406 1 97.38 250 SER B C 1
ATOM 7277 O O . SER B 1 250 ? 18.859 -7.465 -19.781 1 97.38 250 SER B O 1
ATOM 7279 N N . LEU B 1 251 ? 17.297 -8.602 -20.906 1 97.06 251 LEU B N 1
ATOM 7280 C CA . LEU B 1 251 ? 16.281 -7.574 -20.625 1 97.06 251 LEU B CA 1
ATOM 7281 C C . LEU B 1 251 ? 15.969 -7.504 -19.141 1 97.06 251 LEU B C 1
ATOM 7283 O O . LEU B 1 251 ? 15.734 -6.418 -18.609 1 97.06 251 LEU B O 1
ATOM 7287 N N . CYS B 1 252 ? 15.914 -8.695 -18.5 1 95.81 252 CYS B N 1
ATOM 7288 C CA . CYS B 1 252 ? 15.703 -8.766 -17.062 1 95.81 252 CYS B CA 1
ATOM 7289 C C . CYS B 1 252 ? 16.766 -7.957 -16.312 1 95.81 252 CYS B C 1
ATOM 7291 O O . CYS B 1 252 ? 16.438 -7.16 -15.438 1 95.81 252 CYS B O 1
ATOM 7293 N N . LEU B 1 253 ? 18.016 -8.125 -16.719 1 95.62 253 LEU B N 1
ATOM 7294 C CA . LEU B 1 253 ? 19.109 -7.414 -16.078 1 95.62 253 LEU B CA 1
ATOM 7295 C C . LEU B 1 253 ? 19 -5.914 -16.312 1 95.62 253 LEU B C 1
ATOM 7297 O O . LEU B 1 253 ? 19.266 -5.113 -15.414 1 95.62 253 LEU B O 1
ATOM 7301 N N . PHE B 1 254 ? 18.609 -5.562 -17.5 1 96.75 254 PHE B N 1
ATOM 7302 C CA . PHE B 1 254 ? 18.438 -4.156 -17.844 1 96.75 254 PHE B CA 1
ATOM 7303 C C . PHE B 1 254 ? 17.406 -3.498 -16.922 1 96.75 254 PHE B C 1
ATOM 7305 O O . PHE B 1 254 ? 17.672 -2.461 -16.328 1 96.75 254 PHE B O 1
ATOM 7312 N N . PHE B 1 255 ? 16.234 -4.098 -16.812 1 95.25 255 PHE B N 1
ATOM 7313 C CA . PHE B 1 255 ? 15.18 -3.537 -15.984 1 95.25 255 PHE B CA 1
ATOM 7314 C C . PHE B 1 255 ? 15.555 -3.609 -14.508 1 95.25 255 PHE B C 1
ATOM 7316 O O . PHE B 1 255 ? 15.133 -2.762 -13.711 1 95.25 255 PHE B O 1
ATOM 7323 N N . PHE B 1 256 ? 16.312 -4.621 -14.164 1 92.94 256 PHE B N 1
ATOM 7324 C CA . PHE B 1 256 ? 16.75 -4.758 -12.781 1 92.94 256 PHE B CA 1
ATOM 7325 C C . PHE B 1 256 ? 17.641 -3.58 -12.383 1 92.94 256 PHE B C 1
ATOM 7327 O O . PHE B 1 256 ? 17.484 -3.037 -11.281 1 92.94 256 PHE B O 1
ATOM 7334 N N . VAL B 1 257 ? 18.516 -3.199 -13.25 1 94.44 257 VAL B N 1
ATOM 7335 C CA . VAL B 1 257 ? 19.391 -2.068 -12.992 1 94.44 257 VAL B CA 1
ATOM 7336 C C . VAL B 1 257 ? 18.578 -0.788 -12.859 1 94.44 257 VAL B C 1
ATOM 7338 O O . VAL B 1 257 ? 18.797 -0.001 -11.93 1 94.44 257 VAL B O 1
ATOM 7341 N N . LEU B 1 258 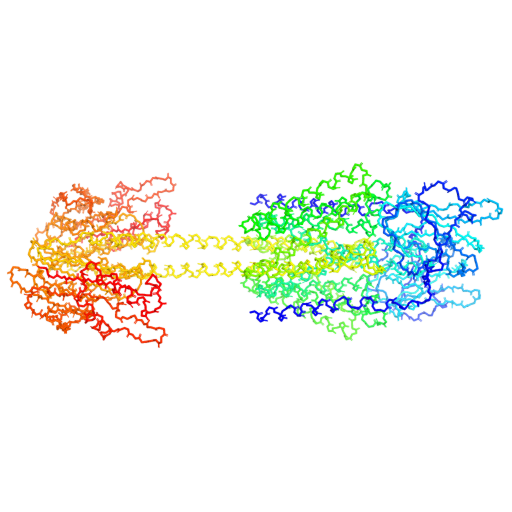? 17.609 -0.608 -13.75 1 93.31 258 LEU B N 1
ATOM 7342 C CA . LEU B 1 258 ? 16.766 0.581 -13.703 1 93.31 258 LEU B CA 1
ATOM 7343 C C . LEU B 1 258 ? 15.953 0.615 -12.414 1 93.31 258 LEU B C 1
ATOM 7345 O O . LEU B 1 258 ? 15.812 1.669 -11.789 1 93.31 258 LEU B O 1
ATOM 7349 N N . PHE B 1 259 ? 15.445 -0.499 -11.961 1 90.06 259 PHE B N 1
ATOM 7350 C CA . PHE B 1 259 ? 14.609 -0.59 -10.773 1 90.06 259 PHE B CA 1
ATOM 7351 C C . PHE B 1 259 ? 15.406 -0.274 -9.516 1 90.06 259 PHE B C 1
ATOM 7353 O O . PHE B 1 259 ? 15.016 0.589 -8.727 1 90.06 259 PHE B O 1
ATOM 7360 N N . THR B 1 260 ? 16.5 -1.006 -9.375 1 88.19 260 THR B N 1
ATOM 7361 C CA . THR B 1 260 ? 17.281 -0.838 -8.156 1 88.19 260 THR B CA 1
ATOM 7362 C C . THR B 1 260 ? 17.875 0.568 -8.07 1 88.19 260 THR B C 1
ATOM 7364 O O . THR B 1 260 ? 17.953 1.152 -6.992 1 88.19 260 THR B O 1
ATOM 7367 N N . ALA B 1 261 ? 18.297 1.143 -9.227 1 90.06 261 ALA B N 1
ATOM 7368 C CA . ALA B 1 261 ? 18.844 2.498 -9.25 1 90.06 261 ALA B CA 1
ATOM 7369 C C . ALA B 1 261 ? 17.781 3.52 -8.82 1 90.06 261 ALA B C 1
ATOM 7371 O O . ALA B 1 261 ? 18.078 4.434 -8.047 1 90.06 261 ALA B O 1
ATOM 7372 N N . ASN B 1 262 ? 16.594 3.324 -9.328 1 86.62 262 ASN B N 1
ATOM 7373 C CA . ASN B 1 262 ? 15.523 4.262 -9.023 1 86.62 262 ASN B CA 1
ATOM 7374 C C . ASN B 1 262 ? 14.984 4.059 -7.605 1 86.62 262 ASN B C 1
ATOM 7376 O O . ASN B 1 262 ? 14.672 5.027 -6.91 1 86.62 262 ASN B O 1
ATOM 7380 N N . PHE B 1 263 ? 14.773 2.875 -7.219 1 82.19 263 PHE B N 1
ATOM 7381 C CA . PHE B 1 263 ? 14.203 2.561 -5.914 1 82.19 263 PHE B CA 1
ATOM 7382 C C . PHE B 1 263 ? 15.125 3.027 -4.793 1 82.19 263 PHE B C 1
ATOM 7384 O O . PHE B 1 263 ? 14.656 3.533 -3.77 1 82.19 263 PHE B O 1
ATOM 7391 N N . LEU B 1 264 ? 16.453 2.846 -4.992 1 82.88 264 LEU B N 1
ATOM 7392 C CA . LEU B 1 264 ? 17.422 3.209 -3.963 1 82.88 264 LEU B CA 1
ATOM 7393 C C . LEU B 1 264 ? 17.906 4.641 -4.156 1 82.88 264 LEU B C 1
ATOM 7395 O O . LEU B 1 264 ? 18.75 5.121 -3.396 1 82.88 264 LEU B O 1
ATOM 7399 N N . LYS B 1 265 ? 17.469 5.297 -5.16 1 83.38 265 LYS B N 1
ATOM 7400 C CA . LYS B 1 265 ? 17.859 6.668 -5.48 1 83.38 265 LYS B CA 1
ATOM 7401 C C . LYS B 1 265 ? 19.375 6.816 -5.512 1 83.38 265 LYS B C 1
ATOM 7403 O O . LYS B 1 265 ? 19.938 7.707 -4.867 1 83.38 265 LYS B O 1
ATOM 7408 N N . ILE B 1 266 ? 19.953 5.934 -6.207 1 85.62 266 ILE B N 1
ATOM 7409 C CA . ILE B 1 266 ? 21.406 5.855 -6.254 1 85.62 266 ILE B CA 1
ATOM 7410 C C . ILE B 1 266 ? 21.969 7.07 -6.992 1 85.62 266 ILE B C 1
ATOM 7412 O O . ILE B 1 266 ? 23.062 7.535 -6.691 1 85.62 266 ILE B O 1
ATOM 7416 N N . LYS B 1 267 ? 21.188 7.582 -7.941 1 85 267 LYS B N 1
ATOM 7417 C CA . LYS B 1 267 ? 21.656 8.727 -8.727 1 85 267 LYS B CA 1
ATOM 7418 C C . LYS B 1 267 ? 21.938 9.922 -7.828 1 85 267 LYS B C 1
ATOM 7420 O O . LYS B 1 267 ? 22.938 10.633 -8.031 1 85 267 LYS B O 1
ATOM 7425 N N . ALA B 1 268 ? 21.172 10.109 -6.801 1 82.19 268 ALA B N 1
ATOM 7426 C CA . ALA B 1 268 ? 21.312 11.242 -5.895 1 82.19 268 ALA B CA 1
ATOM 7427 C C . ALA B 1 268 ? 22.359 10.953 -4.824 1 82.19 268 ALA B C 1
ATOM 7429 O O . ALA B 1 268 ? 23.094 11.859 -4.398 1 82.19 268 ALA B O 1
ATOM 7430 N N . ARG B 1 269 ? 22.609 9.758 -4.492 1 83.44 269 ARG B N 1
ATOM 7431 C CA . ARG B 1 269 ? 23.469 9.406 -3.361 1 83.44 269 ARG B CA 1
ATOM 7432 C C . ARG B 1 269 ? 24.891 9.086 -3.818 1 83.44 269 ARG B C 1
ATOM 7434 O O . ARG B 1 269 ? 25.859 9.453 -3.154 1 83.44 269 ARG B O 1
ATOM 7441 N N . LEU B 1 270 ? 24.922 8.312 -4.922 1 88.06 270 LEU B N 1
ATOM 7442 C CA . LEU B 1 270 ? 26.203 7.883 -5.453 1 88.06 270 LEU B CA 1
ATOM 7443 C C . LEU B 1 270 ? 26.281 8.117 -6.957 1 88.06 270 LEU B C 1
ATOM 7445 O O . LEU B 1 270 ? 26.172 7.18 -7.746 1 88.06 270 LEU B O 1
ATOM 7449 N N . PRO B 1 271 ? 26.641 9.211 -7.453 1 85.88 271 PRO B N 1
ATOM 7450 C CA . PRO B 1 271 ? 26.547 9.531 -8.883 1 85.88 271 PRO B CA 1
ATOM 7451 C C . PRO B 1 271 ? 27.578 8.773 -9.719 1 85.88 271 PRO B C 1
ATOM 7453 O O . PRO B 1 271 ? 27.281 8.359 -10.844 1 85.88 271 PRO B O 1
ATOM 7456 N N . ARG B 1 272 ? 28.906 8.617 -9.305 1 87.56 272 ARG B N 1
ATOM 7457 C CA . ARG B 1 272 ? 29.922 7.918 -10.07 1 87.56 272 ARG B CA 1
ATOM 7458 C C . ARG B 1 272 ? 29.562 6.445 -10.25 1 87.56 272 ARG B C 1
ATOM 7460 O O . ARG B 1 272 ? 29.688 5.898 -11.344 1 87.56 272 ARG B O 1
ATOM 7467 N N . THR B 1 273 ? 29.094 5.824 -9.18 1 88.81 273 THR B N 1
ATOM 7468 C CA . THR B 1 273 ? 28.734 4.414 -9.219 1 88.81 273 THR B CA 1
ATOM 7469 C C . THR B 1 273 ? 27.484 4.207 -10.086 1 88.81 273 THR B C 1
ATOM 7471 O O . THR B 1 273 ? 27.328 3.158 -10.719 1 88.81 273 THR B O 1
ATOM 7474 N N . THR B 1 274 ? 26.734 5.211 -10.195 1 88.69 274 THR B N 1
ATOM 7475 C CA . THR B 1 274 ? 25.516 5.133 -10.992 1 88.69 274 THR B CA 1
ATOM 7476 C C . THR B 1 274 ? 25.844 5.051 -12.484 1 88.69 274 THR B C 1
ATOM 7478 O O . THR B 1 274 ? 25.203 4.312 -13.227 1 88.69 274 THR B O 1
ATOM 7481 N N . ARG B 1 275 ? 26.828 5.805 -12.844 1 92.06 275 ARG B N 1
ATOM 7482 C CA . ARG B 1 275 ? 27.234 5.777 -14.25 1 92.06 275 ARG B CA 1
ATOM 7483 C C . ARG B 1 275 ? 27.719 4.387 -14.656 1 92.06 275 ARG B C 1
ATOM 7485 O O . ARG B 1 275 ? 27.359 3.883 -15.719 1 92.06 275 ARG B O 1
ATOM 7492 N N . PHE B 1 276 ? 28.484 3.77 -13.805 1 94.06 276 PHE B N 1
ATOM 7493 C CA . PHE B 1 276 ? 28.969 2.418 -14.047 1 94.06 276 PHE B CA 1
ATOM 7494 C C . PHE B 1 276 ? 27.812 1.42 -14.055 1 94.06 276 PHE B C 1
ATOM 7496 O O . PHE B 1 276 ? 27.75 0.54 -14.922 1 94.06 276 PHE B O 1
ATOM 7503 N N . TYR B 1 277 ? 26.984 1.568 -13.156 1 93.44 277 TYR B N 1
ATOM 7504 C CA . TYR B 1 277 ? 25.828 0.689 -13.023 1 93.44 277 TYR B CA 1
ATOM 7505 C C . TYR B 1 277 ? 24.922 0.778 -14.242 1 93.44 277 TYR B C 1
ATOM 7507 O O . TYR B 1 277 ? 24.469 -0.243 -14.766 1 93.44 277 TYR B O 1
ATOM 7515 N N . PHE B 1 278 ? 24.766 1.97 -14.812 1 93.5 278 PHE B N 1
ATOM 7516 C CA . PHE B 1 278 ? 23.953 2.166 -16 1 93.5 278 PHE B CA 1
ATOM 7517 C C . PHE B 1 278 ? 24.672 1.646 -17.25 1 93.5 278 PHE B C 1
ATOM 7519 O O . PHE B 1 278 ? 24.031 1.161 -18.188 1 93.5 278 PHE B O 1
ATOM 7526 N N . LEU B 1 279 ? 25.922 1.729 -17.172 1 95.31 279 LEU B N 1
ATOM 7527 C CA . LEU B 1 279 ? 26.703 1.172 -18.266 1 95.31 279 LEU B CA 1
ATOM 7528 C C . LEU B 1 279 ? 26.5 -0.337 -18.359 1 95.31 279 LEU B C 1
ATOM 7530 O O . LEU B 1 279 ? 26.375 -0.882 -19.453 1 95.31 279 LEU B O 1
ATOM 7534 N N . LEU B 1 280 ? 26.516 -0.959 -17.25 1 95.62 280 LEU B N 1
ATOM 7535 C CA . LEU B 1 280 ? 26.25 -2.393 -17.219 1 95.62 280 LEU B CA 1
ATOM 7536 C C . LEU B 1 280 ? 24.844 -2.695 -17.75 1 95.62 280 LEU B C 1
ATOM 7538 O O . LEU B 1 280 ? 24.641 -3.691 -18.453 1 95.62 280 LEU B O 1
ATOM 7542 N N . GLY B 1 281 ? 23.906 -1.849 -17.391 1 95.75 281 GLY B N 1
ATOM 7543 C CA . GLY B 1 281 ? 22.562 -1.981 -17.953 1 95.75 281 GLY B CA 1
ATOM 7544 C C . GLY B 1 281 ? 22.531 -1.823 -19.469 1 95.75 281 GLY B C 1
ATOM 7545 O O . GLY B 1 281 ? 21.859 -2.596 -20.156 1 95.75 281 GLY B O 1
ATOM 7546 N N . ALA B 1 282 ? 23.297 -0.886 -19.922 1 96.19 282 ALA B N 1
ATOM 7547 C CA . ALA B 1 282 ? 23.359 -0.653 -21.359 1 96.19 282 ALA B CA 1
ATOM 7548 C C . ALA B 1 282 ? 24 -1.837 -22.078 1 96.19 282 ALA B C 1
ATOM 7550 O O . ALA B 1 282 ? 23.594 -2.197 -23.188 1 96.19 282 ALA B O 1
ATOM 7551 N N . PHE B 1 283 ? 24.953 -2.385 -21.438 1 97.25 283 PHE B N 1
ATOM 7552 C CA . PHE B 1 283 ? 25.609 -3.564 -22 1 97.25 283 PHE B CA 1
ATOM 7553 C C . PHE B 1 283 ? 24.625 -4.734 -22.062 1 97.25 283 PHE B C 1
ATOM 7555 O O . PHE B 1 283 ? 24.719 -5.562 -22.969 1 97.25 283 PHE B O 1
ATOM 7562 N N . SER B 1 284 ? 23.75 -4.793 -21.109 1 97.31 284 SER B N 1
ATOM 7563 C CA . SER B 1 284 ? 22.75 -5.844 -21.141 1 97.31 284 SER B CA 1
ATOM 7564 C C . SER B 1 284 ? 21.812 -5.676 -22.328 1 97.31 284 SER B C 1
ATOM 7566 O O . SER B 1 284 ? 21.406 -6.66 -22.953 1 97.31 284 SER B O 1
ATOM 7568 N N . LEU B 1 285 ? 21.516 -4.449 -22.656 1 96.62 285 LEU B N 1
ATOM 7569 C CA . LEU B 1 285 ? 20.703 -4.191 -23.828 1 96.62 285 LEU B CA 1
ATOM 7570 C C . LEU B 1 285 ? 21.453 -4.523 -25.109 1 96.62 285 LEU B C 1
ATOM 7572 O O . LEU B 1 285 ? 20.859 -5.02 -26.078 1 96.62 285 LEU B O 1
ATOM 7576 N N . PHE B 1 286 ? 22.688 -4.199 -25.062 1 97.38 286 PHE B N 1
ATOM 7577 C CA . PHE B 1 286 ? 23.531 -4.543 -26.203 1 97.38 286 PHE B CA 1
ATOM 7578 C C . PHE B 1 286 ? 23.594 -6.055 -26.391 1 97.38 286 PHE B C 1
ATOM 7580 O O . PHE B 1 286 ? 23.609 -6.543 -27.531 1 97.38 286 PHE B O 1
ATOM 7587 N N . ASN B 1 287 ? 23.656 -6.805 -25.344 1 97.19 287 ASN B N 1
ATOM 7588 C CA . ASN B 1 287 ? 23.672 -8.266 -25.391 1 97.19 287 ASN B CA 1
ATOM 7589 C C . ASN B 1 287 ? 22.406 -8.82 -26.016 1 97.19 287 ASN B C 1
ATOM 7591 O O . ASN B 1 287 ? 22.438 -9.891 -26.641 1 97.19 287 ASN B O 1
ATOM 7595 N N . VAL B 1 288 ? 21.297 -8.078 -25.844 1 97.12 288 VAL B N 1
ATOM 7596 C CA . VAL B 1 288 ? 20.047 -8.469 -26.484 1 97.12 288 VAL B CA 1
ATOM 7597 C C . VAL B 1 288 ? 20.203 -8.438 -28 1 97.12 288 VAL B C 1
ATOM 7599 O O . VAL B 1 288 ? 19.781 -9.359 -28.703 1 97.12 288 VAL B O 1
ATOM 7602 N N . CYS B 1 289 ? 20.859 -7.445 -28.469 1 96.56 289 CYS B N 1
ATOM 7603 C CA . CYS B 1 289 ? 21.078 -7.293 -29.891 1 96.56 289 CYS B CA 1
ATOM 7604 C C . CYS B 1 289 ? 21.969 -8.398 -30.438 1 96.56 289 CYS B C 1
ATOM 7606 O O . CYS B 1 289 ? 21.719 -8.938 -31.516 1 96.56 289 CYS B O 1
ATOM 7608 N N . ILE B 1 290 ? 22.984 -8.766 -29.719 1 96.31 290 ILE B N 1
ATOM 7609 C CA . ILE B 1 290 ? 23.875 -9.828 -30.125 1 96.31 290 ILE B CA 1
ATOM 7610 C C . ILE B 1 290 ? 23.109 -11.133 -30.281 1 96.31 290 ILE B C 1
ATOM 7612 O O . ILE B 1 290 ? 23.281 -11.859 -31.266 1 96.31 290 ILE B O 1
ATOM 7616 N N . ALA B 1 291 ? 22.281 -11.383 -29.328 1 95.44 291 ALA B N 1
ATOM 7617 C CA . ALA B 1 291 ? 21.484 -12.609 -29.344 1 95.44 291 ALA B CA 1
ATOM 7618 C C . ALA B 1 291 ? 20.516 -12.617 -30.531 1 95.44 291 ALA B C 1
ATOM 7620 O O . ALA B 1 291 ? 20.391 -13.625 -31.219 1 95.44 291 ALA B O 1
ATOM 7621 N N . LEU B 1 292 ? 19.859 -11.469 -30.797 1 94.94 292 LEU B N 1
ATOM 7622 C CA . LEU B 1 292 ? 18.859 -11.367 -31.859 1 94.94 292 LEU B CA 1
ATOM 7623 C C . LEU B 1 292 ? 19.5 -11.484 -33.219 1 94.94 292 LEU B C 1
ATOM 7625 O O . LEU B 1 292 ? 18.875 -11.945 -34.188 1 94.94 292 LEU B O 1
ATOM 7629 N N . PHE B 1 293 ? 20.781 -11.188 -33.344 1 93.75 293 PHE B N 1
ATOM 7630 C CA . PHE B 1 293 ? 21.453 -11.234 -34.625 1 93.75 293 PHE B CA 1
ATOM 7631 C C . PHE B 1 293 ? 22.203 -12.547 -34.812 1 93.75 293 PHE B C 1
ATOM 7633 O O . PHE B 1 293 ? 23.047 -12.672 -35.688 1 93.75 293 PHE B O 1
ATOM 7640 N N . GLY B 1 294 ? 22.016 -13.531 -33.938 1 88.69 294 GLY B N 1
ATOM 7641 C CA . GLY B 1 294 ? 22.484 -14.883 -34.188 1 88.69 294 GLY B CA 1
ATOM 7642 C C . GLY B 1 294 ? 23.609 -15.297 -33.25 1 88.69 294 GLY B C 1
ATOM 7643 O O . GLY B 1 294 ? 24.047 -16.453 -33.281 1 88.69 294 GLY B O 1
ATOM 7644 N N . GLY B 1 295 ? 24.141 -14.398 -32.438 1 92.12 295 GLY B N 1
ATOM 7645 C CA . GLY B 1 295 ? 25.188 -14.75 -31.5 1 92.12 295 GLY B CA 1
ATOM 7646 C C . GLY B 1 295 ? 24.641 -15.289 -30.188 1 92.12 295 GLY B C 1
ATOM 7647 O O . GLY B 1 295 ? 24.844 -14.68 -29.141 1 92.12 295 GLY B O 1
ATOM 7648 N N . VAL B 1 296 ? 24.109 -16.453 -30.234 1 91.62 296 VAL B N 1
ATOM 7649 C CA . VAL B 1 296 ? 23.438 -17 -29.062 1 91.62 296 VAL B CA 1
ATOM 7650 C C . VAL B 1 296 ? 24.469 -17.469 -28.031 1 91.62 296 VAL B C 1
ATOM 7652 O O . VAL B 1 296 ? 24.328 -17.203 -26.828 1 91.62 296 VAL B O 1
ATOM 7655 N N . ALA B 1 297 ? 25.5 -18.125 -28.5 1 90.56 297 ALA B N 1
ATOM 7656 C CA . ALA B 1 297 ? 26.531 -18.594 -27.578 1 90.56 297 ALA B CA 1
ATOM 7657 C C . ALA B 1 297 ? 27.219 -17.422 -26.891 1 90.56 297 ALA B C 1
ATOM 7659 O O . ALA B 1 297 ? 27.375 -17.406 -25.656 1 90.56 297 ALA B O 1
ATOM 7660 N N . GLU B 1 298 ? 27.547 -16.391 -27.609 1 92.75 298 GLU B N 1
ATOM 7661 C CA . GLU B 1 298 ? 28.219 -15.203 -27.062 1 92.75 298 GLU B CA 1
ATOM 7662 C C . GLU B 1 298 ? 27.312 -14.461 -26.094 1 92.75 298 GLU B C 1
ATOM 7664 O O . GLU B 1 298 ? 27.75 -14.031 -25.031 1 92.75 298 GLU B O 1
ATOM 7669 N N . ALA B 1 299 ? 26.141 -14.375 -26.516 1 94.5 299 ALA B N 1
ATOM 7670 C CA . ALA B 1 299 ? 25.188 -13.656 -25.672 1 94.5 299 ALA B CA 1
ATOM 7671 C C . ALA B 1 299 ? 24.938 -14.398 -24.359 1 94.5 299 ALA B C 1
ATOM 7673 O O . ALA B 1 299 ? 24.734 -13.781 -23.312 1 94.5 299 ALA B O 1
ATOM 7674 N N . SER B 1 300 ? 24.906 -15.719 -24.406 1 91.19 300 SER B N 1
ATOM 7675 C CA . SER B 1 300 ? 24.688 -16.516 -23.203 1 91.19 300 SER B CA 1
ATOM 7676 C C . SER B 1 300 ? 25.875 -16.391 -22.234 1 91.19 300 SER B C 1
ATOM 7678 O O . SER B 1 300 ? 25.688 -16.312 -21.031 1 91.19 300 SER B O 1
ATOM 7680 N N . ILE B 1 301 ? 27.016 -16.344 -22.797 1 90.25 301 ILE B N 1
ATOM 7681 C CA . ILE B 1 301 ? 28.188 -16.094 -21.984 1 90.25 301 ILE B CA 1
ATOM 7682 C C . ILE B 1 301 ? 28.141 -14.672 -21.422 1 90.25 301 ILE B C 1
ATOM 7684 O O . ILE B 1 301 ? 28.438 -14.453 -20.234 1 90.25 301 ILE B O 1
ATOM 7688 N N . GLY B 1 302 ? 27.703 -13.758 -22.234 1 92.06 302 GLY B N 1
ATOM 7689 C CA . GLY B 1 302 ? 27.578 -12.367 -21.828 1 92.06 302 GLY B CA 1
ATOM 7690 C C . GLY B 1 302 ? 26.609 -12.172 -20.672 1 92.06 302 GLY B C 1
ATOM 7691 O O . GLY B 1 302 ? 26.906 -11.445 -19.719 1 92.06 302 GLY B O 1
ATOM 7692 N N . VAL B 1 303 ? 25.484 -12.836 -20.781 1 92.06 303 VAL B N 1
ATOM 7693 C CA . VAL B 1 303 ? 24.484 -12.695 -19.734 1 92.06 303 VAL B CA 1
ATOM 7694 C C . VAL B 1 303 ? 25.047 -13.203 -18.406 1 92.06 303 VAL B C 1
ATOM 7696 O O . VAL B 1 303 ? 24.781 -12.625 -17.344 1 92.06 303 VAL B O 1
ATOM 7699 N N . SER B 1 304 ? 25.781 -14.297 -18.422 1 88.69 304 SER B N 1
ATOM 7700 C CA . SER B 1 304 ? 26.359 -14.867 -17.203 1 88.69 304 SER B CA 1
ATOM 7701 C C . SER B 1 304 ? 27.359 -13.906 -16.562 1 88.69 304 SER B C 1
ATOM 7703 O O . SER B 1 304 ? 27.297 -13.656 -15.352 1 88.69 304 SER B O 1
ATOM 7705 N N . TRP B 1 305 ? 28.125 -13.305 -17.344 1 90 305 TRP B N 1
ATOM 7706 C CA . TRP B 1 305 ? 29.125 -12.367 -16.828 1 90 305 TRP B CA 1
ATOM 7707 C C . TRP B 1 305 ? 28.453 -11.086 -16.344 1 90 305 TRP B C 1
ATOM 7709 O O . TRP B 1 305 ? 28.812 -10.539 -15.305 1 90 305 TRP B O 1
ATOM 7719 N N . LEU B 1 306 ? 27.547 -10.625 -17.141 1 93.06 306 LEU B N 1
ATOM 7720 C CA . LEU B 1 306 ? 26.859 -9.398 -16.781 1 93.06 306 LEU B CA 1
ATOM 7721 C C . LEU B 1 306 ? 26.062 -9.578 -15.492 1 93.06 306 LEU B C 1
ATOM 7723 O O . LEU B 1 306 ? 26 -8.664 -14.664 1 93.06 306 LEU B O 1
ATOM 7727 N N . SER B 1 307 ? 25.391 -10.742 -15.328 1 91.44 307 SER B N 1
ATOM 7728 C CA . SER B 1 307 ? 24.625 -11.008 -14.117 1 91.44 307 SER B CA 1
ATOM 7729 C C . SER B 1 307 ? 25.516 -10.977 -12.875 1 91.44 307 SER B C 1
ATOM 7731 O O . SER B 1 307 ? 25.172 -10.367 -11.867 1 91.44 307 SER B O 1
ATOM 7733 N N . VAL B 1 308 ? 26.688 -11.539 -12.969 1 88.94 308 VAL B N 1
ATOM 7734 C CA . VAL B 1 308 ? 27.609 -11.57 -11.836 1 88.94 308 VAL B CA 1
ATOM 7735 C C . VAL B 1 308 ? 28.125 -10.164 -11.555 1 88.94 308 VAL B C 1
ATOM 7737 O O . VAL B 1 308 ? 28.156 -9.734 -10.398 1 88.94 308 VAL B O 1
ATOM 7740 N N . SER B 1 309 ? 28.453 -9.445 -12.586 1 91.38 309 SER B N 1
ATOM 7741 C CA . SER B 1 309 ? 28.969 -8.086 -12.438 1 91.38 309 SER B CA 1
ATOM 7742 C C . SER B 1 309 ? 27.938 -7.164 -11.812 1 91.38 309 SER B C 1
ATOM 7744 O O . SER B 1 309 ? 28.25 -6.383 -10.914 1 91.38 309 SER B O 1
ATOM 7746 N N . ILE B 1 310 ? 26.75 -7.234 -12.305 1 92.19 310 ILE B N 1
ATOM 7747 C CA . ILE B 1 310 ? 25.672 -6.391 -11.789 1 92.19 310 ILE B CA 1
ATOM 7748 C C . ILE B 1 310 ? 25.391 -6.742 -10.336 1 92.19 310 ILE B C 1
ATOM 7750 O O . ILE B 1 310 ? 25.203 -5.852 -9.5 1 92.19 310 ILE B O 1
ATOM 7754 N N . CYS B 1 311 ? 25.391 -8.055 -10.008 1 89.25 311 CYS B N 1
ATOM 7755 C CA . CYS B 1 311 ? 25.141 -8.484 -8.641 1 89.25 311 CYS B CA 1
ATOM 7756 C C . CYS B 1 311 ? 26.234 -8.008 -7.695 1 89.25 311 CYS B C 1
ATOM 7758 O O . CYS B 1 311 ? 25.953 -7.566 -6.582 1 89.25 311 CYS B O 1
ATOM 7760 N N . LEU B 1 312 ? 27.422 -8.023 -8.141 1 88.81 312 LEU B N 1
ATOM 7761 C CA . LEU B 1 312 ? 28.531 -7.574 -7.312 1 88.81 312 LEU B CA 1
ATOM 7762 C C . LEU B 1 312 ? 28.453 -6.07 -7.082 1 88.81 312 LEU B C 1
ATOM 7764 O O . LEU B 1 312 ? 28.719 -5.594 -5.977 1 88.81 312 LEU B O 1
ATOM 7768 N N . THR B 1 313 ? 28.172 -5.359 -8.102 1 91.38 313 THR B N 1
ATOM 7769 C CA . THR B 1 313 ? 28.031 -3.91 -7.973 1 91.38 313 THR B CA 1
ATOM 7770 C C . THR B 1 313 ? 26.906 -3.549 -7.02 1 91.38 313 THR B C 1
ATOM 7772 O O . THR B 1 313 ? 27.062 -2.674 -6.164 1 91.38 313 THR B O 1
ATOM 7775 N N . LEU B 1 314 ? 25.766 -4.211 -7.215 1 90.19 314 LEU B N 1
ATOM 7776 C CA . LEU B 1 314 ? 24.641 -3.939 -6.328 1 90.19 314 LEU B CA 1
ATOM 7777 C C . LEU B 1 314 ? 24.969 -4.305 -4.887 1 90.19 314 LEU B C 1
ATOM 7779 O O . LEU B 1 314 ? 24.547 -3.619 -3.953 1 90.19 314 LEU B O 1
ATOM 7783 N N . PHE B 1 315 ? 25.688 -5.406 -4.77 1 89 315 PHE B N 1
ATOM 7784 C CA . PHE B 1 315 ? 26.109 -5.805 -3.438 1 89 315 PHE B CA 1
ATOM 7785 C C . PHE B 1 315 ? 26.953 -4.707 -2.789 1 89 315 PHE B C 1
ATOM 7787 O O . PHE B 1 315 ? 26.781 -4.398 -1.607 1 89 315 PHE B O 1
ATOM 7794 N N . GLY B 1 316 ? 27.766 -4.117 -3.49 1 88.69 316 GLY B N 1
ATOM 7795 C CA . GLY B 1 316 ? 28.562 -3.002 -2.996 1 88.69 316 GLY B CA 1
ATOM 7796 C C . GLY B 1 316 ? 27.719 -1.803 -2.605 1 88.69 316 GLY B C 1
ATOM 7797 O O . GLY B 1 316 ? 27.953 -1.184 -1.565 1 88.69 316 GLY B O 1
ATOM 7798 N N . ILE B 1 317 ? 26.766 -1.49 -3.395 1 88.69 317 ILE B N 1
ATOM 7799 C CA . ILE B 1 317 ? 25.875 -0.36 -3.133 1 88.69 317 ILE B CA 1
ATOM 7800 C C . ILE B 1 317 ? 25.078 -0.617 -1.859 1 88.69 317 ILE B C 1
ATOM 7802 O O . ILE B 1 317 ? 24.906 0.283 -1.035 1 88.69 317 ILE B O 1
ATOM 7806 N N . LEU B 1 318 ? 24.609 -1.882 -1.698 1 86.62 318 LEU B N 1
ATOM 7807 C CA . LEU B 1 318 ? 23.812 -2.23 -0.528 1 86.62 318 LEU B CA 1
ATOM 7808 C C . LEU B 1 318 ? 24.641 -2.141 0.745 1 86.62 318 LEU B C 1
ATOM 7810 O O . LEU B 1 318 ? 24.156 -1.678 1.779 1 86.62 318 LEU B O 1
ATOM 7814 N N . ILE B 1 319 ? 25.875 -2.566 0.627 1 87.44 319 ILE B N 1
ATOM 7815 C CA . ILE B 1 319 ? 26.766 -2.477 1.782 1 87.44 319 ILE B CA 1
ATOM 7816 C C . ILE B 1 319 ? 27 -1.01 2.145 1 87.44 319 ILE B C 1
ATOM 7818 O O . ILE B 1 319 ? 27 -0.648 3.324 1 87.44 319 ILE B O 1
ATOM 7822 N N . TRP B 1 320 ? 27.219 -0.222 1.179 1 88.25 320 TRP B N 1
ATOM 7823 C CA . TRP B 1 320 ? 27.391 1.212 1.39 1 88.25 320 TRP B CA 1
ATOM 7824 C C . TRP B 1 320 ? 26.156 1.813 2.07 1 88.25 320 TRP B C 1
ATOM 7826 O O . TRP B 1 320 ? 26.281 2.594 3.016 1 88.25 320 TRP B O 1
ATOM 7836 N N . GLY B 1 321 ? 24.984 1.484 1.585 1 85.25 321 GLY B N 1
ATOM 7837 C CA . GLY B 1 321 ? 23.75 2.004 2.16 1 85.25 321 GLY B CA 1
ATOM 7838 C C . GLY B 1 321 ? 23.547 1.573 3.598 1 85.25 321 GLY B C 1
ATOM 7839 O O . GLY B 1 321 ? 23.031 2.346 4.414 1 85.25 321 GLY B O 1
ATOM 7840 N N . LEU B 1 322 ? 23.875 0.324 3.918 1 85.38 322 LEU B N 1
ATOM 7841 C CA . LEU B 1 322 ? 23.734 -0.194 5.277 1 85.38 322 LEU B CA 1
ATOM 7842 C C . LEU B 1 322 ? 24.703 0.513 6.227 1 85.38 322 LEU B C 1
ATOM 7844 O O . LEU B 1 322 ? 24.344 0.792 7.375 1 85.38 322 LEU B O 1
ATOM 7848 N N . LYS B 1 323 ? 25.828 0.838 5.75 1 87.56 323 LYS B N 1
ATOM 7849 C CA . LYS B 1 323 ? 26.812 1.537 6.57 1 87.56 323 LYS B CA 1
ATOM 7850 C C . LYS B 1 323 ? 26.359 2.963 6.875 1 87.56 323 LYS B C 1
ATOM 7852 O O . LYS B 1 323 ? 26.641 3.488 7.957 1 87.56 323 LYS B O 1
ATOM 7857 N N . LYS B 1 324 ? 25.641 3.537 6.004 1 86 324 LYS B N 1
ATOM 7858 C CA . LYS B 1 324 ? 25.125 4.891 6.191 1 86 324 LYS B CA 1
ATOM 7859 C C . LYS B 1 324 ? 23.828 4.887 6.977 1 86 324 LYS B C 1
ATOM 7861 O O . LYS B 1 324 ? 23.234 5.941 7.234 1 86 324 LYS B O 1
ATOM 7866 N N . ARG B 1 325 ? 23.344 3.682 7.312 1 80.31 325 ARG B N 1
ATOM 7867 C CA . ARG B 1 325 ? 22.172 3.465 8.156 1 80.31 325 ARG B CA 1
ATOM 7868 C C . ARG B 1 325 ? 20.938 4.105 7.547 1 80.31 325 ARG B C 1
ATOM 7870 O O . ARG B 1 325 ? 20.156 4.758 8.25 1 80.31 325 ARG B O 1
ATOM 7877 N N . ILE B 1 326 ? 20.828 4.051 6.32 1 76.31 326 ILE B N 1
ATOM 7878 C CA . ILE B 1 326 ? 19.625 4.523 5.648 1 76.31 326 ILE B CA 1
ATOM 7879 C C . ILE B 1 326 ? 18.516 3.496 5.809 1 76.31 326 ILE B C 1
ATOM 7881 O O . ILE B 1 326 ? 18.703 2.312 5.516 1 76.31 326 ILE B O 1
ATOM 7885 N N . ARG B 1 327 ? 17.328 3.859 6.23 1 71.25 327 ARG B N 1
ATOM 7886 C CA . ARG B 1 327 ? 16.234 2.977 6.609 1 71.25 327 ARG B CA 1
ATOM 7887 C C . ARG B 1 327 ? 15.742 2.168 5.41 1 71.25 327 ARG B C 1
ATOM 7889 O O . ARG B 1 327 ? 15.469 0.972 5.535 1 71.25 327 ARG B O 1
ATOM 7896 N N . SER B 1 328 ? 15.57 2.781 4.227 1 68.38 328 SER B N 1
ATOM 7897 C CA . SER B 1 328 ? 15.016 2.113 3.053 1 68.38 328 SER B CA 1
ATOM 7898 C C . SER B 1 328 ? 15.906 0.961 2.6 1 68.38 328 SER B C 1
ATOM 7900 O O . SER B 1 328 ? 15.438 0.026 1.949 1 68.38 328 SER B O 1
ATOM 7902 N N . PHE B 1 329 ? 17.203 0.886 2.959 1 74.06 329 PHE B N 1
ATOM 7903 C CA . PHE B 1 329 ? 18.156 -0.102 2.492 1 74.06 329 PHE B CA 1
ATOM 7904 C C . PHE B 1 329 ? 18.047 -1.39 3.301 1 74.06 329 PHE B C 1
ATOM 7906 O O . PHE B 1 329 ? 18.406 -2.465 2.818 1 74.06 329 PHE B O 1
ATOM 7913 N N . TYR B 1 330 ? 17.5 -1.362 4.402 1 73.75 330 TYR B N 1
ATOM 7914 C CA . TYR B 1 330 ? 17.484 -2.537 5.266 1 73.75 330 TYR B CA 1
ATOM 7915 C C . TYR B 1 330 ? 16.609 -3.635 4.68 1 73.75 330 TYR B C 1
ATOM 7917 O O . TYR B 1 330 ? 17.047 -4.77 4.496 1 73.75 330 TYR B O 1
ATOM 7925 N N . TYR B 1 331 ? 15.445 -3.395 4.285 1 68.38 331 TYR B N 1
ATOM 7926 C CA . TYR B 1 331 ? 14.523 -4.41 3.791 1 68.38 331 TYR B CA 1
ATOM 7927 C C . TYR B 1 331 ? 14.93 -4.891 2.402 1 68.38 331 TYR B C 1
ATOM 7929 O O . TYR B 1 331 ? 14.883 -6.086 2.113 1 68.38 331 TYR B O 1
ATOM 7937 N N . ILE B 1 332 ? 15.461 -4.012 1.663 1 71.75 332 ILE B N 1
ATOM 7938 C CA . ILE B 1 332 ? 15.82 -4.359 0.293 1 71.75 332 ILE B CA 1
ATOM 7939 C C . ILE B 1 332 ? 17.094 -5.211 0.292 1 71.75 332 ILE B C 1
ATOM 7941 O O . ILE B 1 332 ? 17.234 -6.117 -0.532 1 71.75 332 ILE B O 1
ATOM 7945 N N . SER B 1 333 ? 17.922 -4.875 1.267 1 78.44 333 SER B N 1
ATOM 7946 C CA . SER B 1 333 ? 19.172 -5.633 1.35 1 78.44 333 SER B CA 1
ATOM 7947 C C . SER B 1 333 ? 18.906 -7.09 1.712 1 78.44 333 SER B C 1
ATOM 7949 O O . SER B 1 333 ? 19.516 -7.996 1.134 1 78.44 333 SER B O 1
ATOM 7951 N N . ILE B 1 334 ? 17.969 -7.336 2.482 1 75.81 334 ILE B N 1
ATOM 7952 C CA . ILE B 1 334 ? 17.672 -8.711 2.873 1 75.81 334 ILE B CA 1
ATOM 7953 C C . ILE B 1 334 ? 17.016 -9.453 1.708 1 75.81 334 ILE B C 1
ATOM 7955 O O . ILE B 1 334 ? 17.359 -10.602 1.425 1 75.81 334 ILE B O 1
ATOM 7959 N N . ALA B 1 335 ? 16.125 -8.758 1.091 1 72.06 335 ALA B N 1
ATOM 7960 C CA . ALA B 1 335 ? 15.398 -9.359 -0.021 1 72.06 335 ALA B CA 1
ATOM 7961 C C . ALA B 1 335 ? 16.344 -9.719 -1.166 1 72.06 335 ALA B C 1
ATOM 7963 O O . ALA B 1 335 ? 16.297 -10.828 -1.693 1 72.06 335 ALA B O 1
ATOM 7964 N N . PHE B 1 336 ? 17.297 -8.844 -1.397 1 77.75 336 PHE B N 1
ATOM 7965 C CA . PHE B 1 336 ? 18.109 -9.031 -2.596 1 77.75 336 PHE B CA 1
ATOM 7966 C C . PHE B 1 336 ? 19.359 -9.844 -2.283 1 77.75 336 PHE B C 1
ATOM 7968 O O . PHE B 1 336 ? 20.016 -10.367 -3.189 1 77.75 336 PHE B O 1
ATOM 7975 N N . PHE B 1 337 ? 19.562 -10.039 -0.971 1 81.38 337 PHE B N 1
ATOM 7976 C CA . PHE B 1 337 ? 20.734 -10.836 -0.619 1 81.38 337 PHE B CA 1
ATOM 7977 C C . PHE B 1 337 ? 20.578 -12.266 -1.124 1 81.38 337 PHE B C 1
ATOM 7979 O O . PHE B 1 337 ? 21.516 -12.82 -1.698 1 81.38 337 PHE B O 1
ATOM 7986 N N . LEU B 1 338 ? 19.422 -12.812 -0.949 1 79.56 338 LEU B N 1
ATOM 7987 C CA . LEU B 1 338 ? 19.188 -14.188 -1.382 1 79.56 338 LEU B CA 1
ATOM 7988 C C . LEU B 1 338 ? 19.234 -14.297 -2.902 1 79.56 338 LEU B C 1
ATOM 7990 O O . LEU B 1 338 ? 19.766 -15.266 -3.443 1 79.56 338 LEU B O 1
ATOM 7994 N N . LEU B 1 339 ? 18.703 -13.352 -3.494 1 82.75 339 LEU B N 1
ATOM 7995 C CA . LEU B 1 339 ? 18.719 -13.367 -4.953 1 82.75 339 LEU B CA 1
ATOM 7996 C C . LEU B 1 339 ? 20.125 -13.195 -5.492 1 82.75 339 LEU B C 1
ATOM 7998 O O . LEU B 1 339 ? 20.516 -13.859 -6.457 1 82.75 339 LEU B O 1
ATOM 8002 N N . LEU B 1 340 ? 20.906 -12.367 -4.836 1 85.44 340 LEU B N 1
ATOM 8003 C CA . LEU B 1 340 ? 22.281 -12.117 -5.27 1 85.44 340 LEU B CA 1
ATOM 8004 C C . LEU B 1 340 ? 23.156 -13.344 -5.051 1 85.44 340 LEU B C 1
ATOM 8006 O O . LEU B 1 340 ? 23.953 -13.711 -5.922 1 85.44 340 LEU B O 1
ATOM 8010 N N . LEU B 1 341 ? 22.859 -13.992 -3.967 1 83.94 341 LEU B N 1
ATOM 8011 C CA . LEU B 1 341 ? 23.578 -15.227 -3.688 1 83.94 341 LEU B CA 1
ATOM 8012 C C . LEU B 1 341 ? 23.25 -16.297 -4.719 1 83.94 341 LEU B C 1
ATOM 8014 O O . LEU B 1 341 ? 24.141 -17.031 -5.176 1 83.94 341 LEU B O 1
ATOM 8018 N N . THR B 1 342 ? 22.047 -16.344 -5.004 1 85 342 THR B N 1
ATOM 8019 C CA . THR B 1 342 ? 21.594 -17.312 -5.996 1 85 342 THR B CA 1
ATOM 8020 C C . THR B 1 342 ? 22.234 -17.031 -7.355 1 85 342 THR B C 1
ATOM 8022 O O . THR B 1 342 ? 22.625 -17.953 -8.07 1 85 342 THR B O 1
ATOM 8025 N N . CYS B 1 343 ? 22.344 -15.836 -7.723 1 85.5 343 CYS B N 1
ATOM 8026 C CA . CYS B 1 343 ? 22.938 -15.461 -9 1 85.5 343 CYS B CA 1
ATOM 8027 C C . CYS B 1 343 ? 24.422 -15.844 -9.047 1 85.5 343 CYS B C 1
ATOM 8029 O O . CYS B 1 343 ? 24.906 -16.344 -10.07 1 85.5 343 CYS B O 1
ATOM 8031 N N . VAL B 1 344 ? 25.047 -15.688 -7.957 1 83.69 344 VAL B N 1
ATOM 8032 C CA . VAL B 1 344 ? 26.469 -16.016 -7.895 1 83.69 344 VAL B CA 1
ATOM 8033 C C . VAL B 1 344 ? 26.656 -17.531 -7.965 1 83.69 344 VAL B C 1
ATOM 8035 O O . VAL B 1 344 ? 27.484 -18.031 -8.719 1 83.69 344 VAL B O 1
ATOM 8038 N N . ILE B 1 345 ? 25.812 -18.203 -7.266 1 85.56 345 ILE B N 1
ATOM 8039 C CA . ILE B 1 345 ? 25.891 -19.672 -7.254 1 85.56 345 ILE B CA 1
ATOM 8040 C C . ILE B 1 345 ? 25.578 -20.219 -8.648 1 85.56 345 ILE B C 1
ATOM 8042 O O . ILE B 1 345 ? 26.266 -21.094 -9.141 1 85.56 345 ILE B O 1
ATOM 8046 N N . TYR B 1 346 ? 24.578 -19.656 -9.211 1 84.81 346 TYR B N 1
ATOM 8047 C CA . TYR B 1 346 ? 24.172 -20.125 -10.531 1 84.81 346 TYR B CA 1
ATOM 8048 C C . TYR B 1 346 ? 25.25 -19.828 -11.562 1 84.81 346 TYR B C 1
ATOM 8050 O O . TYR B 1 346 ? 25.516 -20.625 -12.461 1 84.81 346 TYR B O 1
ATOM 8058 N N . GLY B 1 347 ? 25.906 -18.703 -11.438 1 79.88 347 GLY B N 1
ATOM 8059 C CA . GLY B 1 347 ? 27.031 -18.406 -12.297 1 79.88 347 GLY B CA 1
ATOM 8060 C C . GLY B 1 347 ? 28.188 -19.391 -12.141 1 79.88 347 GLY B C 1
ATOM 8061 O O . GLY B 1 347 ? 28.766 -19.844 -13.133 1 79.88 347 GLY B O 1
ATOM 8062 N N . MET B 1 348 ? 28.391 -19.828 -10.953 1 81.81 348 MET B N 1
ATOM 8063 C CA . MET B 1 348 ? 29.438 -20.797 -10.672 1 81.81 348 MET B CA 1
ATOM 8064 C C . MET B 1 348 ? 29.078 -22.172 -11.25 1 81.81 348 MET B C 1
ATOM 8066 O O . MET B 1 348 ? 29.969 -22.906 -11.688 1 81.81 348 MET B O 1
ATOM 8070 N N . LEU B 1 349 ? 27.859 -22.469 -11.266 1 81.88 349 LEU B N 1
ATOM 8071 C CA . LEU B 1 349 ? 27.406 -23.734 -11.836 1 81.88 349 LEU B CA 1
ATOM 8072 C C . LEU B 1 349 ? 27.609 -23.75 -13.344 1 81.88 349 LEU B C 1
ATOM 8074 O O . LEU B 1 349 ? 28.094 -24.734 -13.898 1 81.88 349 LEU B O 1
ATOM 8078 N N . LYS B 1 350 ? 27.297 -22.656 -13.961 1 79.81 350 LYS B N 1
ATOM 8079 C CA . LYS B 1 350 ? 27.344 -22.609 -15.422 1 79.81 350 LYS B CA 1
ATOM 8080 C C . LYS B 1 350 ? 28.781 -22.594 -15.922 1 79.81 350 LYS B C 1
ATOM 8082 O O . LYS B 1 350 ? 29.078 -23.078 -17.016 1 79.81 350 LYS B O 1
ATOM 8087 N N . PHE B 1 351 ? 29.672 -22.094 -15.047 1 77.56 351 PHE B N 1
ATOM 8088 C CA . PHE B 1 351 ? 31.078 -22.031 -15.438 1 77.56 351 PHE B CA 1
ATOM 8089 C C . PHE B 1 351 ? 31.812 -23.312 -15.016 1 77.56 351 PHE B C 1
ATOM 8091 O O . PHE B 1 351 ? 33 -23.453 -15.258 1 77.56 351 PHE B O 1
ATOM 8098 N N . GLY B 1 352 ? 31.125 -24.328 -14.422 1 76.38 352 GLY B N 1
ATOM 8099 C CA . GLY B 1 352 ? 31.688 -25.625 -14.078 1 76.38 352 GLY B CA 1
ATOM 8100 C C . GLY B 1 352 ? 32.531 -25.594 -12.82 1 76.38 352 GLY B C 1
ATOM 8101 O O . GLY B 1 352 ? 33.312 -26.516 -12.562 1 76.38 352 GLY B O 1
ATOM 8102 N N . ILE B 1 353 ? 32.406 -24.516 -12.078 1 79.06 353 ILE B N 1
ATOM 8103 C CA . ILE B 1 353 ? 33.156 -24.391 -10.844 1 79.06 353 ILE B CA 1
ATOM 8104 C C . ILE B 1 353 ? 32.562 -25.266 -9.758 1 79.06 353 ILE B C 1
ATOM 8106 O O . ILE B 1 353 ? 33.281 -25.906 -8.984 1 79.06 353 ILE B O 1
ATOM 8110 N N . LEU B 1 354 ? 31.203 -25.422 -9.789 1 80.12 354 LEU B N 1
ATOM 8111 C CA . LEU B 1 354 ? 30.484 -26.25 -8.836 1 80.12 354 LEU B CA 1
ATOM 8112 C C . LEU B 1 354 ? 29.828 -27.438 -9.531 1 80.12 354 LEU B C 1
ATOM 8114 O O . LEU B 1 354 ? 29.375 -27.328 -10.672 1 80.12 354 LEU B O 1
ATOM 8118 N N . PRO B 1 355 ? 29.891 -28.562 -8.781 1 80.38 355 PRO B N 1
ATOM 8119 C CA . PRO B 1 355 ? 29.156 -29.688 -9.359 1 80.38 355 PRO B CA 1
ATOM 8120 C C . PRO B 1 355 ? 27.656 -29.422 -9.469 1 80.38 355 PRO B C 1
ATOM 8122 O O . PRO B 1 355 ? 27.062 -28.766 -8.594 1 80.38 355 PRO B O 1
ATOM 8125 N N . SER B 1 356 ? 27.203 -29.812 -10.602 1 77.62 356 SER B N 1
ATOM 8126 C CA . SER B 1 356 ? 25.812 -29.5 -10.883 1 77.62 356 SER B CA 1
ATOM 8127 C C . SER B 1 356 ? 24.891 -30.625 -10.438 1 77.62 356 SER B C 1
ATOM 8129 O O . SER B 1 356 ? 25.328 -31.766 -10.25 1 77.62 356 SER B O 1
ATOM 8131 N N . ASN B 1 357 ? 23.734 -30.281 -9.859 1 81.31 357 ASN B N 1
ATOM 8132 C CA . ASN B 1 357 ? 22.625 -31.188 -9.578 1 81.31 357 ASN B CA 1
ATOM 8133 C C . ASN B 1 357 ? 21.312 -30.672 -10.133 1 81.31 357 ASN B C 1
ATOM 8135 O O . ASN B 1 357 ? 21.188 -29.469 -10.406 1 81.31 357 ASN B O 1
ATOM 8139 N N . SER B 1 358 ? 20.516 -31.609 -10.43 1 79.06 358 SER B N 1
ATOM 8140 C CA . SER B 1 358 ? 19.25 -31.25 -11.062 1 79.06 358 SER B CA 1
ATOM 8141 C C . SER B 1 358 ? 18.453 -30.281 -10.203 1 79.06 358 SER B C 1
ATOM 8143 O O . SER B 1 358 ? 17.797 -29.375 -10.719 1 79.06 358 SER B O 1
ATOM 8145 N N . PHE B 1 359 ? 18.547 -30.391 -8.93 1 80.75 359 PHE B N 1
ATOM 8146 C CA . PHE B 1 359 ? 17.781 -29.531 -8.023 1 80.75 359 PHE B CA 1
ATOM 8147 C C . PHE B 1 359 ? 18.312 -28.094 -8.055 1 80.75 359 PHE B C 1
ATOM 8149 O O . PHE B 1 359 ? 17.531 -27.156 -8.18 1 80.75 359 PHE B O 1
ATOM 8156 N N . LEU B 1 360 ? 19.609 -27.922 -8.008 1 79.81 360 LEU B N 1
ATOM 8157 C CA . LEU B 1 360 ? 20.203 -26.594 -7.992 1 79.81 360 LEU B CA 1
ATOM 8158 C C . LEU B 1 360 ? 19.969 -25.875 -9.312 1 79.81 360 LEU B C 1
ATOM 8160 O O . LEU B 1 360 ? 19.703 -24.672 -9.328 1 79.81 360 LEU B O 1
ATOM 8164 N N . GLU B 1 361 ? 19.984 -26.609 -10.336 1 80.75 361 GLU B N 1
ATOM 8165 C CA . GLU B 1 361 ? 19.844 -26.016 -11.656 1 80.75 361 GLU B CA 1
ATOM 8166 C C . GLU B 1 361 ? 18.422 -25.547 -11.891 1 80.75 361 GLU B C 1
ATOM 8168 O O . GLU B 1 361 ? 18.188 -24.5 -12.523 1 80.75 361 GLU B O 1
ATOM 8173 N N . GLU B 1 362 ? 17.484 -26.219 -11.305 1 83.44 362 GLU B N 1
ATOM 8174 C CA . GLU B 1 362 ? 16.109 -25.906 -11.68 1 83.44 362 GLU B CA 1
ATOM 8175 C C . GLU B 1 362 ? 15.391 -25.141 -10.57 1 83.44 362 GLU B C 1
ATOM 8177 O O . GLU B 1 362 ? 14.484 -24.359 -10.844 1 83.44 362 GLU B O 1
ATOM 8182 N N . MET B 1 363 ? 15.75 -25.328 -9.305 1 85.38 363 MET B N 1
ATOM 8183 C CA . MET B 1 363 ? 14.891 -24.828 -8.227 1 85.38 363 MET B CA 1
ATOM 8184 C C . MET B 1 363 ? 15.555 -23.656 -7.508 1 85.38 363 MET B C 1
ATOM 8186 O O . MET B 1 363 ? 14.891 -22.938 -6.758 1 85.38 363 MET B O 1
ATOM 8190 N N . LEU B 1 364 ? 16.766 -23.359 -7.816 1 84.81 364 LEU B N 1
ATOM 8191 C CA . LEU B 1 364 ? 17.453 -22.312 -7.094 1 84.81 364 LEU B CA 1
ATOM 8192 C C . LEU B 1 364 ? 16.812 -20.953 -7.352 1 84.81 364 LEU B C 1
ATOM 8194 O O . LEU B 1 364 ? 16.469 -20.234 -6.41 1 84.81 364 LEU B O 1
ATOM 8198 N N . PHE B 1 365 ? 16.594 -20.609 -8.586 1 85.5 365 PHE B N 1
ATOM 8199 C CA . PHE B 1 365 ? 16.062 -19.297 -8.93 1 85.5 365 PHE B CA 1
ATOM 8200 C C . PHE B 1 365 ? 14.602 -19.172 -8.516 1 85.5 365 PHE B C 1
ATOM 8202 O O . PHE B 1 365 ? 14.195 -18.156 -7.945 1 85.5 365 PHE B O 1
ATOM 8209 N N . PRO B 1 366 ? 13.828 -20.172 -8.758 1 84.81 366 PRO B N 1
ATOM 8210 C CA . PRO B 1 366 ? 12.43 -20.078 -8.32 1 84.81 366 PRO B CA 1
ATOM 8211 C C . PRO B 1 366 ? 12.297 -19.844 -6.816 1 84.81 366 PRO B C 1
ATOM 8213 O O . PRO B 1 366 ? 11.508 -19 -6.387 1 84.81 366 PRO B O 1
ATOM 8216 N N . ILE B 1 367 ? 13.047 -20.516 -6.078 1 82.62 367 ILE B N 1
ATOM 8217 C CA . ILE B 1 367 ? 12.977 -20.375 -4.629 1 82.62 367 ILE B CA 1
ATOM 8218 C C . ILE B 1 367 ? 13.461 -18.984 -4.215 1 82.62 367 ILE B C 1
ATOM 8220 O O . ILE B 1 367 ? 12.805 -18.312 -3.416 1 82.62 367 ILE B O 1
ATOM 8224 N N . ALA B 1 368 ? 14.57 -18.609 -4.781 1 83.38 368 ALA B N 1
ATOM 8225 C CA . ALA B 1 368 ? 15.141 -17.312 -4.449 1 83.38 368 ALA B CA 1
ATOM 8226 C C . ALA B 1 368 ? 14.203 -16.188 -4.863 1 83.38 368 ALA B C 1
ATOM 8228 O O . ALA B 1 368 ? 14.039 -15.195 -4.137 1 83.38 368 ALA B O 1
ATOM 8229 N N . SER B 1 369 ? 13.602 -16.297 -5.984 1 83.75 369 SER B N 1
ATOM 8230 C CA . SER B 1 369 ? 12.719 -15.234 -6.488 1 83.75 369 SER B CA 1
ATOM 8231 C C . SER B 1 369 ? 11.461 -15.125 -5.645 1 83.75 369 SER B C 1
ATOM 8233 O O . SER B 1 369 ? 10.945 -14.023 -5.426 1 83.75 369 SER B O 1
ATOM 8235 N N . LEU B 1 370 ? 10.938 -16.281 -5.246 1 80.88 370 LEU B N 1
ATOM 8236 C CA . LEU B 1 370 ? 9.758 -16.234 -4.391 1 80.88 370 LEU B CA 1
ATOM 8237 C C . LEU B 1 370 ? 10.07 -15.555 -3.064 1 80.88 370 LEU B C 1
ATOM 8239 O O . LEU B 1 370 ? 9.25 -14.781 -2.555 1 80.88 370 LEU B O 1
ATOM 8243 N N . ALA B 1 371 ? 11.203 -15.844 -2.582 1 77.88 371 ALA B N 1
ATOM 8244 C CA . ALA B 1 371 ? 11.633 -15.188 -1.35 1 77.88 371 ALA B CA 1
ATOM 8245 C C . ALA B 1 371 ? 11.781 -13.68 -1.552 1 77.88 371 ALA B C 1
ATOM 8247 O O . ALA B 1 371 ? 11.359 -12.891 -0.71 1 77.88 371 ALA B O 1
ATOM 8248 N N . ASP B 1 372 ? 12.375 -13.344 -2.615 1 79.44 372 ASP B N 1
ATOM 8249 C CA . ASP B 1 372 ? 12.602 -11.938 -2.938 1 79.44 372 ASP B CA 1
ATOM 8250 C C . ASP B 1 372 ? 11.281 -11.18 -3.078 1 79.44 372 ASP B C 1
ATOM 8252 O O . ASP B 1 372 ? 11.148 -10.062 -2.584 1 79.44 372 ASP B O 1
ATOM 8256 N N . ILE B 1 373 ? 10.375 -11.789 -3.76 1 74.12 373 ILE B N 1
ATOM 8257 C CA . ILE B 1 373 ? 9.086 -11.148 -4 1 74.12 373 ILE B CA 1
ATOM 8258 C C . ILE B 1 373 ? 8.352 -10.953 -2.676 1 74.12 373 ILE B C 1
ATOM 8260 O O . ILE B 1 373 ? 7.754 -9.898 -2.441 1 74.12 373 ILE B O 1
ATOM 8264 N N . THR B 1 374 ? 8.461 -11.891 -1.833 1 72 374 THR B N 1
ATOM 8265 C CA . THR B 1 374 ? 7.816 -11.812 -0.527 1 72 374 THR B CA 1
ATOM 8266 C C . THR B 1 374 ? 8.445 -10.711 0.318 1 72 374 THR B C 1
ATOM 8268 O O . THR B 1 374 ? 7.73 -9.922 0.95 1 72 374 THR B O 1
ATOM 8271 N N . LEU B 1 375 ? 9.695 -10.695 0.279 1 73.06 375 LEU B N 1
ATOM 8272 C CA . LEU B 1 375 ? 10.406 -9.695 1.077 1 73.06 375 LEU B CA 1
ATOM 8273 C C . LEU B 1 375 ? 10.164 -8.297 0.531 1 73.06 375 LEU B C 1
ATOM 8275 O O . LEU B 1 375 ? 10.078 -7.332 1.297 1 73.06 375 LEU B O 1
ATOM 8279 N N . PHE B 1 376 ? 10.062 -8.188 -0.742 1 72.25 376 PHE B N 1
ATOM 8280 C CA . PHE B 1 376 ? 9.734 -6.906 -1.349 1 72.25 376 PHE B CA 1
ATOM 8281 C C . PHE B 1 376 ? 8.336 -6.453 -0.946 1 72.25 376 PHE B C 1
ATOM 8283 O O . PHE B 1 376 ? 8.094 -5.262 -0.743 1 72.25 376 PHE B O 1
ATOM 8290 N N . ALA B 1 377 ? 7.449 -7.41 -0.866 1 70.38 377 ALA B N 1
ATOM 8291 C CA . ALA B 1 377 ? 6.102 -7.098 -0.401 1 70.38 377 ALA B CA 1
ATOM 8292 C C . ALA B 1 377 ? 6.129 -6.508 1.008 1 70.38 377 ALA B C 1
ATOM 8294 O O . ALA B 1 377 ? 5.379 -5.578 1.314 1 70.38 377 ALA B O 1
ATOM 8295 N N . PHE B 1 378 ? 7.043 -6.949 1.758 1 70.19 378 PHE B N 1
ATOM 8296 C CA . PHE B 1 378 ? 7.199 -6.434 3.113 1 70.19 378 PHE B CA 1
ATOM 8297 C C . PHE B 1 378 ? 7.75 -5.012 3.092 1 70.19 378 PHE B C 1
ATOM 8299 O O . PHE B 1 378 ? 7.324 -4.164 3.881 1 70.19 378 PHE B O 1
ATOM 8306 N N . ALA B 1 379 ? 8.656 -4.801 2.279 1 69.94 379 ALA B N 1
ATOM 8307 C CA . ALA B 1 379 ? 9.234 -3.465 2.166 1 69.94 379 ALA B CA 1
ATOM 8308 C C . ALA B 1 379 ? 8.188 -2.447 1.729 1 69.94 379 ALA B C 1
ATOM 8310 O O . ALA B 1 379 ? 8.164 -1.318 2.223 1 69.94 379 ALA B O 1
ATOM 8311 N N . LEU B 1 380 ? 7.406 -2.857 0.871 1 68.62 380 LEU B N 1
ATOM 8312 C CA . LEU B 1 380 ? 6.332 -1.989 0.402 1 68.62 380 LEU B CA 1
ATOM 8313 C C . LEU B 1 380 ? 5.332 -1.708 1.52 1 68.62 380 LEU B C 1
ATOM 8315 O O . LEU B 1 380 ? 4.863 -0.578 1.669 1 68.62 380 LEU B O 1
ATOM 8319 N N . ALA B 1 381 ? 5.016 -2.709 2.26 1 69 381 ALA B N 1
ATOM 8320 C CA . ALA B 1 381 ? 4.105 -2.545 3.395 1 69 381 ALA B CA 1
ATOM 8321 C C . ALA B 1 381 ? 4.684 -1.574 4.422 1 69 381 ALA B C 1
ATOM 8323 O O . ALA B 1 381 ? 3.955 -0.765 4.996 1 69 381 ALA B O 1
ATOM 8324 N N . ASP B 1 382 ? 5.898 -1.617 4.605 1 70.56 382 ASP B N 1
ATOM 8325 C CA . ASP B 1 382 ? 6.57 -0.704 5.523 1 70.56 382 ASP B CA 1
ATOM 8326 C C . ASP B 1 382 ? 6.48 0.738 5.031 1 70.56 382 ASP B C 1
ATOM 8328 O O . ASP B 1 382 ? 6.301 1.662 5.824 1 70.56 382 ASP B O 1
ATOM 8332 N N . ARG B 1 383 ? 6.664 0.804 3.811 1 72.69 383 ARG B N 1
ATOM 8333 C CA . ARG B 1 383 ? 6.559 2.135 3.221 1 72.69 383 ARG B CA 1
ATOM 8334 C C . ARG B 1 383 ? 5.148 2.697 3.383 1 72.69 383 ARG B C 1
ATOM 8336 O O . ARG B 1 383 ? 4.977 3.896 3.609 1 72.69 383 ARG B O 1
ATOM 8343 N N . ILE B 1 384 ? 4.176 1.952 3.287 1 70.88 384 ILE B N 1
ATOM 8344 C CA . ILE B 1 384 ? 2.789 2.375 3.461 1 70.88 384 ILE B CA 1
ATOM 8345 C C . ILE B 1 384 ? 2.557 2.797 4.91 1 70.88 384 ILE B C 1
ATOM 8347 O O . ILE B 1 384 ? 1.885 3.799 5.168 1 70.88 384 ILE B O 1
ATOM 8351 N N . GLN B 1 385 ? 3.188 2.068 5.754 1 74.44 385 GLN B N 1
ATOM 8352 C CA . GLN B 1 385 ? 3.062 2.412 7.168 1 74.44 385 GLN B CA 1
ATOM 8353 C C . GLN B 1 385 ? 3.721 3.756 7.469 1 74.44 385 GLN B C 1
ATOM 8355 O O . GLN B 1 385 ? 3.195 4.551 8.25 1 74.44 385 GLN B O 1
ATOM 8360 N N . LEU B 1 386 ? 4.793 3.965 6.93 1 76.5 386 LEU B N 1
ATOM 8361 C CA . LEU B 1 386 ? 5.473 5.242 7.109 1 76.5 386 LEU B CA 1
ATOM 8362 C C . LEU B 1 386 ? 4.621 6.391 6.57 1 76.5 386 LEU B C 1
ATOM 8364 O O . LEU B 1 386 ? 4.539 7.453 7.191 1 76.5 386 LEU B O 1
ATOM 8368 N N . LEU B 1 387 ? 4.062 6.129 5.48 1 78.81 387 LEU B N 1
ATOM 8369 C CA . LEU B 1 387 ? 3.184 7.129 4.887 1 78.81 387 LEU B CA 1
ATOM 8370 C C . LEU B 1 387 ? 2.018 7.453 5.812 1 78.81 387 LEU B C 1
ATOM 8372 O O . LEU B 1 387 ? 1.642 8.617 5.965 1 78.81 387 LEU B O 1
ATOM 8376 N N . ARG B 1 388 ? 1.513 6.5 6.352 1 80.56 388 ARG B N 1
ATOM 8377 C CA . ARG B 1 388 ? 0.413 6.684 7.293 1 80.56 388 ARG B CA 1
ATOM 8378 C C . ARG B 1 388 ? 0.862 7.477 8.516 1 80.56 388 ARG B C 1
ATOM 8380 O O . ARG B 1 388 ? 0.147 8.367 8.977 1 80.56 388 ARG B O 1
ATOM 8387 N N . GLN B 1 389 ? 1.942 7.188 8.984 1 83.31 389 GLN B N 1
ATOM 8388 C CA . GLN B 1 389 ? 2.473 7.895 10.141 1 83.31 389 GLN B CA 1
ATOM 8389 C C . GLN B 1 389 ? 2.723 9.367 9.82 1 83.31 389 GLN B C 1
ATOM 8391 O O . GLN B 1 389 ? 2.434 10.242 10.633 1 83.31 389 GLN B O 1
ATOM 8396 N N . GLU B 1 390 ? 3.262 9.508 8.68 1 85.19 390 GLU B N 1
ATOM 8397 C CA . GLU B 1 390 ? 3.504 10.883 8.266 1 85.19 390 GLU B CA 1
ATOM 8398 C C . GLU B 1 390 ? 2.197 11.664 8.148 1 85.19 390 GLU B C 1
ATOM 8400 O O . GLU B 1 390 ? 2.139 12.844 8.5 1 85.19 390 GLU B O 1
ATOM 8405 N N . LYS B 1 391 ? 1.261 11.031 7.641 1 87.19 391 LYS B N 1
ATOM 8406 C CA . LYS B 1 391 ? -0.059 11.648 7.551 1 87.19 391 LYS B CA 1
ATOM 8407 C C . LYS B 1 391 ? -0.606 11.984 8.938 1 87.19 391 LYS B C 1
ATOM 8409 O O . LYS B 1 391 ? -1.084 13.094 9.172 1 87.19 391 LYS B O 1
ATOM 8414 N N . ASP B 1 392 ? -0.502 11.094 9.828 1 88.31 392 ASP B N 1
ATOM 8415 C CA . ASP B 1 392 ? -1.027 11.289 11.172 1 88.31 392 ASP B CA 1
ATOM 8416 C C . ASP B 1 392 ? -0.277 12.406 11.898 1 88.31 392 ASP B C 1
ATOM 8418 O O . ASP B 1 392 ? -0.882 13.195 12.625 1 88.31 392 ASP B O 1
ATOM 8422 N N . LEU B 1 393 ? 0.949 12.461 11.68 1 89.88 393 LEU B N 1
ATOM 8423 C CA . LEU B 1 393 ? 1.752 13.516 12.289 1 89.88 393 LEU B CA 1
ATOM 8424 C C . LEU B 1 393 ? 1.374 14.883 11.719 1 89.88 393 LEU B C 1
ATOM 8426 O O . LEU B 1 393 ? 1.279 15.859 12.461 1 89.88 393 LEU B O 1
ATOM 8430 N N . ALA B 1 394 ? 1.186 14.867 10.445 1 90.25 394 ALA B N 1
ATOM 8431 C CA . ALA B 1 394 ? 0.783 16.109 9.812 1 90.25 394 ALA B CA 1
ATOM 8432 C C . ALA B 1 394 ? -0.581 16.578 10.32 1 90.25 394 ALA B C 1
ATOM 8434 O O . ALA B 1 394 ? -0.779 17.766 10.594 1 90.25 394 ALA B O 1
ATOM 8435 N N . LEU B 1 395 ? -1.387 15.672 10.477 1 90.69 395 LEU B N 1
ATOM 8436 C CA . LEU B 1 395 ? -2.721 16 10.969 1 90.69 395 LEU B CA 1
ATOM 8437 C C . LEU B 1 395 ? -2.666 16.469 12.422 1 90.69 395 LEU B C 1
ATOM 8439 O O . LEU B 1 395 ? -3.422 17.344 12.82 1 90.69 395 LEU B O 1
ATOM 8443 N N . ALA B 1 396 ? -1.85 15.898 13.141 1 90.56 396 ALA B N 1
ATOM 8444 C CA . ALA B 1 396 ? -1.679 16.328 14.523 1 90.56 396 ALA B CA 1
ATOM 8445 C C . ALA B 1 396 ? -1.154 17.75 14.602 1 90.56 396 ALA B C 1
ATOM 8447 O O . ALA B 1 396 ? -1.578 18.531 15.461 1 90.56 396 ALA B O 1
ATOM 8448 N N . GLN B 1 397 ? -0.288 18.016 13.75 1 90.12 397 GLN B N 1
ATOM 8449 C CA . GLN B 1 397 ? 0.253 19.375 13.703 1 90.12 397 GLN B CA 1
ATOM 8450 C C . GLN B 1 397 ? -0.818 20.375 13.297 1 90.12 397 GLN B C 1
ATOM 8452 O O . GLN B 1 397 ? -0.886 21.484 13.852 1 90.12 397 GLN B O 1
ATOM 8457 N N . VAL B 1 398 ? -1.565 19.969 12.352 1 90.81 398 VAL B N 1
ATOM 8458 C CA . VAL B 1 398 ? -2.65 20.828 11.922 1 90.81 398 VAL B CA 1
ATOM 8459 C C . VAL B 1 398 ? -3.615 21.078 13.078 1 90.81 398 VAL B C 1
ATOM 8461 O O . VAL B 1 398 ? -4.059 22.203 13.297 1 90.81 398 VAL B O 1
ATOM 8464 N N . THR B 1 399 ? -3.896 20.062 13.766 1 89.5 399 THR B N 1
ATOM 8465 C CA . THR B 1 399 ? -4.824 20.188 14.883 1 89.5 399 THR B CA 1
ATOM 8466 C C . THR B 1 399 ? -4.254 21.094 15.961 1 89.5 399 THR B C 1
ATOM 8468 O O . THR B 1 399 ? -4.977 21.906 16.547 1 89.5 399 THR B O 1
ATOM 8471 N N . SER B 1 400 ? -2.994 20.984 16.203 1 86.62 400 SER B N 1
ATOM 8472 C CA . SER B 1 400 ? -2.344 21.844 17.188 1 86.62 400 SER B CA 1
ATOM 8473 C C . SER B 1 400 ? -2.363 23.297 16.766 1 86.62 400 SER B C 1
ATOM 8475 O O . SER B 1 400 ? -2.682 24.188 17.562 1 86.62 400 SER B O 1
ATOM 8477 N N . LEU B 1 401 ? -2.098 23.516 15.547 1 85.06 401 LEU B N 1
ATOM 8478 C CA . LEU B 1 401 ? -2.074 24.875 15.023 1 85.06 401 LEU B CA 1
ATOM 8479 C C . LEU B 1 401 ? -3.477 25.469 15 1 85.06 401 LEU B C 1
ATOM 8481 O O . LEU B 1 401 ? -3.65 26.672 15.266 1 85.06 401 LEU B O 1
ATOM 8485 N N . ARG B 1 402 ? -4.406 24.656 14.773 1 84.31 402 ARG B N 1
ATOM 8486 C CA . ARG B 1 402 ? -5.789 25.125 14.789 1 84.31 402 ARG B CA 1
ATOM 8487 C C . ARG B 1 402 ? -6.25 25.438 16.203 1 84.31 402 ARG B C 1
ATOM 8489 O O . ARG B 1 402 ? -7.043 26.359 16.422 1 84.31 402 ARG B O 1
ATOM 8496 N N . ARG B 1 403 ? -5.781 24.688 17.078 1 84.06 403 ARG B N 1
ATOM 8497 C CA . ARG B 1 403 ? -6.102 24.984 18.469 1 84.06 403 ARG B CA 1
ATOM 8498 C C . ARG B 1 403 ? -5.531 26.328 18.906 1 84.06 403 ARG B C 1
ATOM 8500 O O . ARG B 1 403 ? -6.188 27.094 19.609 1 84.06 403 ARG B O 1
ATOM 8507 N N . GLU B 1 404 ? -4.324 26.562 18.484 1 78.62 404 GLU B N 1
ATOM 8508 C CA . GLU B 1 404 ? -3.699 27.844 18.797 1 78.62 404 GLU B CA 1
ATOM 8509 C C . GLU B 1 404 ? -4.484 29 18.188 1 78.62 404 GLU B C 1
ATOM 8511 O O . GLU B 1 404 ? -4.621 30.062 18.797 1 78.62 404 GLU B O 1
ATOM 8516 N N . ARG B 1 405 ? -4.973 28.75 17.047 1 79.75 405 ARG B N 1
ATOM 8517 C CA . ARG B 1 405 ? -5.77 29.781 16.375 1 79.75 405 ARG B CA 1
ATOM 8518 C C . ARG B 1 405 ? -7.082 30.016 17.109 1 79.75 405 ARG B C 1
ATOM 8520 O O . ARG B 1 405 ? -7.535 31.172 17.219 1 79.75 405 ARG B O 1
ATOM 8527 N N . LYS B 1 406 ? -7.609 28.984 17.578 1 81.94 406 LYS B N 1
ATOM 8528 C CA . LYS B 1 406 ? -8.867 29.109 18.297 1 81.94 406 LYS B CA 1
ATOM 8529 C C . LYS B 1 406 ? -8.672 29.844 19.625 1 81.94 406 LYS B C 1
ATOM 8531 O O . LYS B 1 406 ? -9.516 30.656 20.016 1 81.94 406 LYS B O 1
ATOM 8536 N N . ILE B 1 407 ? -7.605 29.578 20.266 1 77.19 407 ILE B N 1
ATOM 8537 C CA . ILE B 1 407 ? -7.293 30.281 21.5 1 77.19 407 ILE B CA 1
ATOM 8538 C C . ILE B 1 407 ? -7.094 31.766 21.219 1 77.19 407 ILE B C 1
ATOM 8540 O O . ILE B 1 407 ? -7.559 32.625 21.984 1 77.19 407 ILE B O 1
ATOM 8544 N N . SER B 1 408 ? -6.434 32.031 20.156 1 76.81 408 SER B N 1
ATOM 8545 C CA . SER B 1 408 ? -6.211 33.406 19.766 1 76.81 408 SER B CA 1
ATOM 8546 C C . SER B 1 408 ? -7.527 34.125 19.484 1 76.81 408 SER B C 1
ATOM 8548 O O . SER B 1 408 ? -7.719 35.281 19.906 1 76.81 408 SER B O 1
ATOM 8550 N N . ARG B 1 409 ? -8.367 33.438 18.859 1 78.56 409 ARG B N 1
ATOM 8551 C CA . ARG B 1 409 ? -9.688 34 18.594 1 78.56 409 ARG B CA 1
ATOM 8552 C C . ARG B 1 409 ? -10.453 34.25 19.891 1 78.56 409 ARG B C 1
ATOM 8554 O O . ARG B 1 409 ? -11.078 35.312 20.047 1 78.56 409 ARG B O 1
ATOM 8561 N N . ASP B 1 410 ? -10.328 33.344 20.734 1 78.94 410 ASP B N 1
ATOM 8562 C CA . ASP B 1 410 ? -11.039 33.5 22.016 1 78.94 410 ASP B CA 1
ATOM 8563 C C . ASP B 1 410 ? -10.5 34.656 22.828 1 78.94 410 ASP B C 1
ATOM 8565 O O . ASP B 1 410 ? -11.266 35.375 23.484 1 78.94 410 ASP B O 1
ATOM 8569 N N . ILE B 1 411 ? -9.273 34.844 22.75 1 74.56 411 ILE B N 1
ATOM 8570 C CA . ILE B 1 411 ? -8.656 35.969 23.469 1 74.56 411 ILE B CA 1
ATOM 8571 C C . ILE B 1 411 ? -9.156 37.281 22.875 1 74.56 411 ILE B C 1
ATOM 8573 O O . ILE B 1 411 ? -9.539 38.188 23.625 1 74.56 411 ILE B O 1
ATOM 8577 N N . LEU B 1 412 ? -9.234 37.344 21.625 1 77.12 412 LEU B N 1
ATOM 8578 C CA . LEU B 1 412 ? -9.664 38.594 20.969 1 77.12 412 LEU B CA 1
ATOM 8579 C C . LEU B 1 412 ? -11.148 38.844 21.219 1 77.12 412 LEU B C 1
ATOM 8581 O O . LEU B 1 412 ? -11.562 39.969 21.469 1 77.12 412 LEU B O 1
ATOM 8585 N N . MET B 1 413 ? -11.898 37.781 21.156 1 76.69 413 MET B N 1
ATOM 8586 C CA . MET B 1 413 ? -13.336 37.906 21.375 1 76.69 413 MET B CA 1
ATOM 8587 C C . MET B 1 413 ? -13.633 38.281 22.828 1 76.69 413 MET B C 1
ATOM 8589 O O . MET B 1 413 ? -14.562 39.031 23.094 1 76.69 413 MET B O 1
ATOM 8593 N N . GLN B 1 414 ? -12.812 37.75 23.656 1 75.44 414 GLN B N 1
ATOM 8594 C CA . GLN B 1 414 ? -13.008 38.062 25.078 1 75.44 414 GLN B CA 1
ATOM 8595 C C . GLN B 1 414 ? -12.586 39.469 25.391 1 75.44 414 GLN B C 1
ATOM 8597 O O . GLN B 1 414 ? -13.062 40.062 26.375 1 75.44 414 GLN B O 1
ATOM 8602 N N . SER B 1 415 ? -11.758 39.969 24.578 1 75.12 415 SER B N 1
ATOM 8603 C CA . SER B 1 415 ? -11.289 41.344 24.797 1 75.12 415 SER B CA 1
ATOM 8604 C C . SER B 1 415 ? -12.312 42.344 24.328 1 75.12 415 SER B C 1
ATOM 8606 O O . SER B 1 415 ? -12.234 43.531 24.703 1 75.12 415 SER B O 1
ATOM 8608 N N . LEU B 1 416 ? -13.336 41.906 23.641 1 77.38 416 LEU B N 1
ATOM 8609 C CA . LEU B 1 416 ? -14.406 42.812 23.203 1 77.38 416 LEU B CA 1
ATOM 8610 C C . LEU B 1 416 ? -15.367 43.094 24.344 1 77.38 416 LEU B C 1
ATOM 8612 O O . LEU B 1 416 ? -15.57 42.25 25.234 1 77.38 416 LEU B O 1
ATOM 8616 N N . PRO B 1 417 ? -15.852 44.281 24.328 1 76.75 417 PRO B N 1
ATOM 8617 C CA . PRO B 1 417 ? -16.797 44.594 25.391 1 76.75 417 PRO B CA 1
ATOM 8618 C C . PRO B 1 417 ? -18 43.656 25.406 1 76.75 417 PRO B C 1
ATOM 8620 O O . PRO B 1 417 ? -18.562 43.344 24.359 1 76.75 417 PRO B O 1
ATOM 8623 N N . LYS B 1 418 ? -18.359 43.125 26.609 1 69.5 418 LYS B N 1
ATOM 8624 C CA . LYS B 1 418 ? -19.406 42.125 26.75 1 69.5 418 LYS B CA 1
ATOM 8625 C C . LYS B 1 418 ? -20.75 42.781 27.016 1 69.5 418 LYS B C 1
ATOM 8627 O O . LYS B 1 418 ? -21.812 42.219 26.734 1 69.5 418 LYS B O 1
ATOM 8632 N N . THR B 1 419 ? -20.594 43.969 27.656 1 73 419 THR B N 1
ATOM 8633 C CA . THR B 1 419 ? -21.844 44.594 28.047 1 73 419 THR B CA 1
ATOM 8634 C C . THR B 1 419 ? -22.125 45.812 27.172 1 73 419 THR B C 1
ATOM 8636 O O . THR B 1 419 ? -21.188 46.469 26.688 1 73 419 THR B O 1
ATOM 8639 N N . SER B 1 420 ? -23.375 45.969 26.844 1 74.75 420 SER B N 1
ATOM 8640 C CA . SER B 1 420 ? -23.781 47.156 26.125 1 74.75 420 SER B CA 1
ATOM 8641 C C . SER B 1 420 ? -23.734 48.406 27.016 1 74.75 420 SER B C 1
ATOM 8643 O O . SER B 1 420 ? -24.016 48.312 28.203 1 74.75 420 SER B O 1
ATOM 8645 N N . PRO B 1 421 ? -23.156 49.438 26.453 1 77 421 PRO B N 1
ATOM 8646 C CA . PRO B 1 421 ? -23.125 50.656 27.25 1 77 421 PRO B CA 1
ATOM 8647 C C . PRO B 1 421 ? -24.516 51.125 27.688 1 77 421 PRO B C 1
ATOM 8649 O O . PRO B 1 421 ? -25.484 50.938 26.953 1 77 421 PRO B O 1
ATOM 8652 N N . ASN B 1 422 ? -24.656 51.5 28.969 1 78.88 422 ASN B N 1
ATOM 8653 C CA . ASN B 1 422 ? -25.922 51.938 29.516 1 78.88 422 ASN B CA 1
ATOM 8654 C C . ASN B 1 422 ? -26.094 53.438 29.359 1 78.88 422 ASN B C 1
ATOM 8656 O O . ASN B 1 422 ? -25.703 54.219 30.25 1 78.88 422 ASN B O 1
ATOM 8660 N N . VAL B 1 423 ? -26.438 53.844 28.25 1 84.06 423 VAL B N 1
ATOM 8661 C CA . VAL B 1 423 ? -26.719 55.25 28 1 84.06 423 VAL B CA 1
ATOM 8662 C C . VAL B 1 423 ? -28.234 55.469 28.031 1 84.06 423 VAL B C 1
ATOM 8664 O O . VAL B 1 423 ? -29 54.656 27.531 1 84.06 423 VAL B O 1
ATOM 8667 N N . LYS B 1 424 ? -28.594 56.594 28.656 1 86.88 424 LYS B N 1
ATOM 8668 C CA . LYS B 1 424 ? -30.016 56.875 28.797 1 86.88 424 LYS B CA 1
ATOM 8669 C C . LYS B 1 424 ? -30.688 57.062 27.438 1 86.88 424 LYS B C 1
AT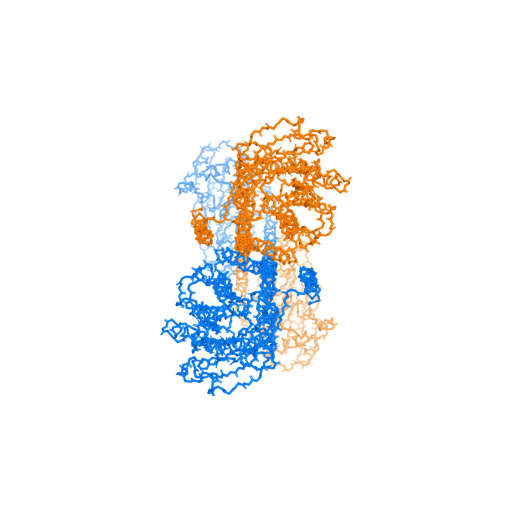OM 8671 O O . LYS B 1 424 ? -30.156 57.75 26.578 1 86.88 424 LYS B O 1
ATOM 8676 N N . ASN B 1 425 ? -31.797 56.406 27.234 1 84.62 425 ASN B N 1
ATOM 8677 C CA . ASN B 1 425 ? -32.688 56.531 26.078 1 84.62 425 ASN B CA 1
ATOM 8678 C C . ASN B 1 425 ? -32 56.031 24.812 1 84.62 425 ASN B C 1
ATOM 8680 O O . ASN B 1 425 ? -32.281 56.531 23.719 1 84.62 425 ASN B O 1
ATOM 8684 N N . LEU B 1 426 ? -31 55.219 24.969 1 88.5 426 LEU B N 1
ATOM 8685 C CA . LEU B 1 426 ? -30.297 54.688 23.797 1 88.5 426 LEU B CA 1
ATOM 8686 C C . LEU B 1 426 ? -30.328 53.156 23.797 1 88.5 426 LEU B C 1
ATOM 8688 O O . LEU B 1 426 ? -30.062 52.531 24.812 1 88.5 426 LEU B O 1
ATOM 8692 N N . GLN B 1 427 ? -30.781 52.625 22.719 1 89.62 427 GLN B N 1
ATOM 8693 C CA . GLN B 1 427 ? -30.703 51.188 22.516 1 89.62 427 GLN B CA 1
ATOM 8694 C C . GLN B 1 427 ? -29.609 50.844 21.5 1 89.62 427 GLN B C 1
ATOM 8696 O O . GLN B 1 427 ? -29.531 51.438 20.422 1 89.62 427 GLN B O 1
ATOM 8701 N N . ILE B 1 428 ? -28.781 49.938 21.859 1 90.56 428 ILE B N 1
ATOM 8702 C CA . ILE B 1 428 ? -27.656 49.594 21.016 1 90.56 428 ILE B CA 1
ATOM 8703 C C . ILE B 1 428 ? -27.688 48.094 20.688 1 90.56 428 ILE B C 1
ATOM 8705 O O . ILE B 1 428 ? -27.984 47.25 21.547 1 90.56 428 ILE B O 1
ATOM 8709 N N . GLN B 1 429 ? -27.469 47.75 19.453 1 91.12 429 GLN B N 1
ATOM 8710 C CA . GLN B 1 429 ? -27.281 46.375 18.984 1 91.12 429 GLN B CA 1
ATOM 8711 C C . GLN B 1 429 ? -25.969 46.219 18.25 1 91.12 429 GLN B C 1
ATOM 8713 O O . GLN B 1 429 ? -25.656 47 17.328 1 91.12 429 GLN B O 1
ATOM 8718 N N . ILE B 1 430 ? -25.188 45.281 18.672 1 90.88 430 ILE B N 1
ATOM 8719 C CA . ILE B 1 430 ? -23.891 45.062 18.047 1 90.88 430 ILE B CA 1
ATOM 8720 C C . ILE B 1 430 ? -23.844 43.625 17.516 1 90.88 430 ILE B C 1
ATOM 8722 O O . ILE B 1 430 ? -24.297 42.688 18.188 1 90.88 430 ILE B O 1
ATOM 8726 N N . TYR B 1 431 ? -23.406 43.469 16.312 1 91.31 431 TYR B N 1
ATOM 8727 C CA . TYR B 1 431 ? -23.172 42.156 15.711 1 91.31 431 TYR B CA 1
ATOM 8728 C C . TYR B 1 431 ? -21.766 42.062 15.141 1 91.31 431 TYR B C 1
ATOM 8730 O O . TYR B 1 431 ? -21.328 42.938 14.406 1 91.31 431 TYR B O 1
ATOM 8738 N N . ILE B 1 432 ? -20.953 41 15.523 1 89.31 432 ILE B N 1
ATOM 8739 C CA . ILE B 1 432 ? -19.609 40.75 15 1 89.31 432 ILE B CA 1
ATOM 8740 C C . ILE B 1 432 ? -19.453 39.281 14.625 1 89.31 432 ILE B C 1
ATOM 8742 O O . ILE B 1 432 ? -19.766 38.406 15.414 1 89.31 432 ILE B O 1
ATOM 8746 N N . GLN B 1 433 ? -19.094 39.062 13.391 1 86.69 433 GLN B N 1
ATOM 8747 C CA . GLN B 1 433 ? -18.828 37.719 12.883 1 86.69 433 GLN B CA 1
ATOM 8748 C C . GLN B 1 433 ? -17.5 37.656 12.125 1 86.69 433 GLN B C 1
ATOM 8750 O O . GLN B 1 433 ? -17.422 38.094 10.984 1 86.69 433 GLN B O 1
ATOM 8755 N N . PRO B 1 434 ? -16.438 37.062 12.789 1 81.62 434 PRO B N 1
ATOM 8756 C CA . PRO B 1 434 ? -15.156 36.938 12.094 1 81.62 434 PRO B CA 1
ATOM 8757 C C . PRO B 1 434 ? -15.188 35.906 10.969 1 81.62 434 PRO B C 1
ATOM 8759 O O . PRO B 1 434 ? -15.992 34.969 11.023 1 81.62 434 PRO B O 1
ATOM 8762 N N . MET B 1 435 ? -14.281 36.25 9.969 1 74.12 435 MET B N 1
ATOM 8763 C CA . MET B 1 435 ? -14.078 35.281 8.898 1 74.12 435 MET B CA 1
ATOM 8764 C C . MET B 1 435 ? -13.352 34.062 9.43 1 74.12 435 MET B C 1
ATOM 8766 O O . MET B 1 435 ? -12.328 34.156 10.102 1 74.12 435 MET B O 1
ATOM 8770 N N . LYS B 1 436 ? -13.773 32.875 9.156 1 69.44 436 LYS B N 1
ATOM 8771 C CA . LYS B 1 436 ? -13.195 31.609 9.555 1 69.44 436 LYS B CA 1
ATOM 8772 C C . LYS B 1 436 ? -12.898 31.578 11.047 1 69.44 436 LYS B C 1
ATOM 8774 O O . LYS B 1 436 ? -13.789 31.828 11.867 1 69.44 436 LYS B O 1
ATOM 8779 N N . ASP B 1 437 ? -11.539 31.641 11.477 1 69.38 437 ASP B N 1
ATOM 8780 C CA . ASP B 1 437 ? -11.242 31.453 12.898 1 69.38 437 ASP B CA 1
ATOM 8781 C C . ASP B 1 437 ? -10.82 32.781 13.555 1 69.38 437 ASP B C 1
ATOM 8783 O O . ASP B 1 437 ? -11.266 33.094 14.656 1 69.38 437 ASP B O 1
ATOM 8787 N N . VAL B 1 438 ? -10.094 33.562 12.828 1 73.25 438 VAL B N 1
ATOM 8788 C CA . VAL B 1 438 ? -9.609 34.781 13.445 1 73.25 438 VAL B CA 1
ATOM 8789 C C . VAL B 1 438 ? -9.758 35.969 12.469 1 73.25 438 VAL B C 1
ATOM 8791 O O . VAL B 1 438 ? -9.312 35.875 11.32 1 73.25 438 VAL B O 1
ATOM 8794 N N . GLY B 1 439 ? -10.586 36.969 12.914 1 78 439 GLY B N 1
ATOM 8795 C CA . GLY B 1 439 ? -10.812 38.156 12.062 1 78 439 GLY B CA 1
ATOM 8796 C C . GLY B 1 439 ? -10.008 39.344 12.492 1 78 439 GLY B C 1
ATOM 8797 O O . GLY B 1 439 ? -9.258 39.312 13.469 1 78 439 GLY B O 1
ATOM 8798 N N . GLY B 1 440 ? -10.117 40.406 11.742 1 84.94 440 GLY B N 1
ATOM 8799 C CA . GLY B 1 440 ? -9.422 41.656 11.992 1 84.94 440 GLY B CA 1
ATOM 8800 C C . GLY B 1 440 ? -10.336 42.781 12.484 1 84.94 440 GLY B C 1
ATOM 8801 O O . GLY B 1 440 ? -9.875 43.812 12.984 1 84.94 440 GLY B O 1
ATOM 8802 N N . ASP B 1 441 ? -11.641 42.531 12.531 1 90.12 441 ASP B N 1
ATOM 8803 C CA . ASP B 1 441 ? -12.602 43.562 12.969 1 90.12 441 ASP B CA 1
ATOM 8804 C C . ASP B 1 441 ? -12.672 43.625 14.492 1 90.12 441 ASP B C 1
ATOM 8806 O O . ASP B 1 441 ? -12.602 42.594 15.164 1 90.12 441 ASP B O 1
ATOM 8810 N N . PHE B 1 442 ? -12.758 44.781 15 1 90.5 442 PHE B N 1
ATOM 8811 C CA . PHE B 1 442 ? -13.008 44.938 16.422 1 90.5 442 PHE B CA 1
ATOM 8812 C C . PHE B 1 442 ? -13.781 46.219 16.703 1 90.5 442 PHE B C 1
ATOM 8814 O O . PHE B 1 442 ? -13.836 47.094 15.859 1 90.5 442 PHE B O 1
ATOM 8821 N N . TYR B 1 443 ? -14.469 46.281 17.75 1 92.62 443 TYR B N 1
ATOM 8822 C CA . TYR B 1 443 ? -15.172 47.469 18.219 1 92.62 443 TYR B CA 1
ATOM 8823 C C . TYR B 1 443 ? -14.883 47.75 19.703 1 92.62 443 TYR B C 1
ATOM 8825 O O . TYR B 1 443 ? -14.484 46.812 20.422 1 92.62 443 TYR B O 1
ATOM 8833 N N . GLU B 1 444 ? -14.953 48.906 20.031 1 90.81 444 GLU B N 1
ATOM 8834 C CA . GLU B 1 444 ? -14.812 49.344 21.422 1 90.81 444 GLU B CA 1
ATOM 8835 C C . GLU B 1 444 ? -15.711 50.531 21.719 1 90.81 444 GLU B C 1
ATOM 8837 O O . GLU B 1 444 ? -16.141 51.219 20.797 1 90.81 444 GLU B O 1
ATOM 8842 N N . TYR B 1 445 ? -16.094 50.719 22.906 1 91.56 445 TYR B N 1
ATOM 8843 C CA . TYR B 1 445 ? -16.875 51.906 23.266 1 91.56 445 TYR B CA 1
ATOM 8844 C C . TYR B 1 445 ? -16.5 52.438 24.641 1 91.56 445 TYR B C 1
ATOM 8846 O O . TYR B 1 445 ? -15.898 51.688 25.438 1 91.56 445 TYR B O 1
ATOM 8854 N N . HIS B 1 446 ? -16.703 53.594 24.891 1 90.31 446 HIS B N 1
ATOM 8855 C CA . HIS B 1 446 ? -16.469 54.25 26.172 1 90.31 446 HIS B CA 1
ATOM 8856 C C . HIS B 1 446 ? -17.609 55.219 26.5 1 90.31 446 HIS B C 1
ATOM 8858 O O . HIS B 1 446 ? -18 56.031 25.672 1 90.31 446 HIS B O 1
ATOM 8864 N N . SER B 1 447 ? -18.219 55.062 27.672 1 90.75 447 SER B N 1
ATOM 8865 C CA . SER B 1 447 ? -19.281 55.938 28.188 1 90.75 447 SER B CA 1
ATOM 8866 C C . SER B 1 447 ? -18.891 56.531 29.531 1 90.75 447 SER B C 1
ATOM 8868 O O . SER B 1 447 ? -19.141 55.938 30.578 1 90.75 447 SER B O 1
ATOM 8870 N N . PRO B 1 448 ? -18.344 57.75 29.531 1 87.5 448 PRO B N 1
ATOM 8871 C CA . PRO B 1 448 ? -17.906 58.344 30.797 1 87.5 448 PRO B CA 1
ATOM 8872 C C . PRO B 1 448 ? -19.078 58.688 31.719 1 87.5 448 PRO B C 1
ATOM 8874 O O . PRO B 1 448 ? -18.906 58.75 32.938 1 87.5 448 PRO B O 1
ATOM 8877 N N . ASN B 1 449 ? -20.172 59 31.203 1 88.94 449 ASN B N 1
ATOM 8878 C CA . ASN B 1 449 ? -21.391 59.312 31.938 1 88.94 449 ASN B CA 1
ATOM 8879 C C . ASN B 1 449 ? -22.625 58.75 31.234 1 88.94 449 ASN B C 1
ATOM 8881 O O . ASN B 1 449 ? -22.531 58.25 30.109 1 88.94 449 ASN B O 1
ATOM 8885 N N . PRO B 1 450 ? -23.75 58.812 31.875 1 90.31 450 PRO B N 1
ATOM 8886 C CA . PRO B 1 450 ? -24.938 58.156 31.312 1 90.31 450 PRO B CA 1
ATOM 8887 C C . PRO B 1 450 ? -25.484 58.906 30.109 1 90.31 450 PRO B C 1
ATOM 8889 O O . PRO B 1 450 ? -26.438 58.438 29.469 1 90.31 450 PRO B O 1
ATOM 8892 N N . TYR B 1 451 ? -24.828 59.969 29.734 1 90.44 451 TYR B N 1
ATOM 8893 C CA . TYR B 1 451 ? -25.375 60.75 28.641 1 90.44 451 TYR B CA 1
ATOM 8894 C C . TYR B 1 451 ? -24.453 60.75 27.438 1 90.44 451 TYR B C 1
ATOM 8896 O O . TYR B 1 451 ? -24.844 61.125 26.328 1 90.44 451 TYR B O 1
ATOM 8904 N N . GLU B 1 452 ? -23.266 60.312 27.547 1 92.56 452 GLU B N 1
ATOM 8905 C CA . GLU B 1 452 ? -22.266 60.344 26.484 1 92.56 452 GLU B CA 1
ATOM 8906 C C . GLU B 1 452 ? -21.812 58.938 26.094 1 92.56 452 GLU B C 1
ATOM 8908 O O . GLU B 1 452 ? -21.672 58.062 26.953 1 92.56 452 GLU B O 1
ATOM 8913 N N . LEU B 1 453 ? -21.656 58.812 24.781 1 93.62 453 LEU B N 1
ATOM 8914 C CA . LEU B 1 453 ? -21.172 57.531 24.266 1 93.62 453 LEU B CA 1
ATOM 8915 C C . LEU B 1 453 ? -20.219 57.75 23.094 1 93.62 453 LEU B C 1
ATOM 8917 O O . LEU B 1 453 ? -20.5 58.562 22.203 1 93.62 453 LEU B O 1
ATOM 8921 N N . GLY B 1 454 ? -19.062 57.156 23.172 1 94.62 454 GLY B N 1
ATOM 8922 C CA . GLY B 1 454 ? -18.156 57.031 22.031 1 94.62 454 GLY B CA 1
ATOM 8923 C C . GLY B 1 454 ? -17.953 55.594 21.594 1 94.62 454 GLY B C 1
ATOM 8924 O O . GLY B 1 454 ? -17.656 54.719 22.422 1 94.62 454 GLY B O 1
ATOM 8925 N N . ILE B 1 455 ? -18.188 55.375 20.312 1 94.56 455 ILE B N 1
ATOM 8926 C CA . ILE B 1 455 ? -18.031 54 19.797 1 94.56 455 ILE B CA 1
ATOM 8927 C C . ILE B 1 455 ? -17.141 54.031 18.562 1 94.56 455 ILE B C 1
ATOM 8929 O O . ILE B 1 455 ? -17.281 54.875 17.703 1 94.56 455 ILE B O 1
ATOM 8933 N N . VAL B 1 456 ? -16.234 53.062 18.562 1 95.75 456 VAL B N 1
ATOM 8934 C CA . VAL B 1 456 ? -15.336 52.938 17.422 1 95.75 456 VAL B CA 1
ATOM 8935 C C . VAL B 1 456 ? -15.516 51.562 16.766 1 95.75 456 VAL B C 1
ATOM 8937 O O . VAL B 1 456 ? -15.727 50.562 17.453 1 95.75 456 VAL B O 1
ATOM 8940 N N . LEU B 1 457 ? -15.57 51.5 15.508 1 96.25 457 LEU B N 1
ATOM 8941 C CA . LEU B 1 457 ? -15.57 50.312 14.703 1 96.25 457 LEU B CA 1
ATOM 8942 C C . LEU B 1 457 ? -14.383 50.281 13.75 1 96.25 457 LEU B C 1
ATOM 8944 O O . LEU B 1 457 ? -14.195 51.219 12.953 1 96.25 457 LEU B O 1
ATOM 8948 N N . CYS B 1 458 ? -13.555 49.25 13.883 1 95.56 458 CYS B N 1
ATOM 8949 C CA . CYS B 1 458 ? -12.328 49.188 13.094 1 95.56 458 CYS B CA 1
ATOM 8950 C C . CYS B 1 458 ? -12.25 47.906 12.289 1 95.56 458 CYS B C 1
ATOM 8952 O O . CYS B 1 458 ? -12.867 46.875 12.656 1 95.56 458 CYS B O 1
ATOM 8954 N N . ASP B 1 459 ? -11.516 48 11.195 1 93.5 459 ASP B N 1
ATOM 8955 C CA . ASP B 1 459 ? -11.188 46.875 10.328 1 93.5 459 ASP B CA 1
ATOM 8956 C C . ASP B 1 459 ? -9.711 46.906 9.922 1 93.5 459 ASP B C 1
ATOM 8958 O O . ASP B 1 459 ? -9.211 47.938 9.445 1 93.5 459 ASP B O 1
ATOM 8962 N N . VAL B 1 460 ? -9.086 45.75 10.141 1 91.94 460 VAL B N 1
ATOM 8963 C CA . VAL B 1 460 ? -7.668 45.656 9.805 1 91.94 460 VAL B CA 1
ATOM 8964 C C . VAL B 1 460 ? -7.508 44.969 8.445 1 91.94 460 VAL B C 1
ATOM 8966 O O . VAL B 1 460 ? -8.219 44 8.133 1 91.94 460 VAL B O 1
ATOM 8969 N N . SER B 1 461 ? -6.539 45.469 7.652 1 88.06 461 SER B N 1
ATOM 8970 C CA . SER B 1 461 ? -6.27 44.875 6.348 1 88.06 461 SER B CA 1
ATOM 8971 C C . SER B 1 461 ? -5.617 43.5 6.492 1 88.06 461 SER B C 1
ATOM 8973 O O . SER B 1 461 ? -4.777 43.281 7.371 1 88.06 461 SER B O 1
ATOM 8975 N N . GLY B 1 462 ? -6.07 42.719 5.73 1 76.94 462 GLY B N 1
ATOM 8976 C CA . GLY B 1 462 ? -5.52 41.344 5.754 1 76.94 462 GLY B CA 1
ATOM 8977 C C . GLY B 1 462 ? -6.375 40.375 6.527 1 76.94 462 GLY B C 1
ATOM 8978 O O . GLY B 1 462 ? -7.488 40.719 6.945 1 76.94 462 GLY B O 1
ATOM 8979 N N . HIS B 1 463 ? -5.91 39.188 6.613 1 75.88 463 HIS B N 1
ATOM 8980 C CA . HIS B 1 463 ? -6.707 38.188 7.293 1 75.88 463 HIS B CA 1
ATOM 8981 C C . HIS B 1 463 ? -5.824 37.25 8.133 1 75.88 463 HIS B C 1
ATOM 8983 O O . HIS B 1 463 ? -4.602 37.219 7.949 1 75.88 463 HIS B O 1
ATOM 8989 N N . GLY B 1 464 ? -6.449 36.688 9.086 1 77.25 464 GLY B N 1
ATOM 8990 C CA . GLY B 1 464 ? -5.754 35.688 9.875 1 77.25 464 GLY B CA 1
ATOM 8991 C C . GLY B 1 464 ? -5.098 36.281 11.117 1 77.25 464 GLY B C 1
ATOM 8992 O O . GLY B 1 464 ? -5.586 37.25 11.695 1 77.25 464 GLY B O 1
ATOM 8993 N N . ILE B 1 465 ? -3.982 35.688 11.484 1 78.81 465 ILE B N 1
ATOM 8994 C CA . ILE B 1 465 ? -3.318 36 12.742 1 78.81 465 ILE B CA 1
ATOM 8995 C C . ILE B 1 465 ? -2.664 37.375 12.656 1 78.81 465 ILE B C 1
ATOM 8997 O O . ILE B 1 465 ? -2.77 38.188 13.586 1 78.81 465 ILE B O 1
ATOM 9001 N N . PRO B 1 466 ? -2.066 37.688 11.547 1 81.62 466 PRO B N 1
ATOM 9002 C CA . PRO B 1 466 ? -1.475 39.031 11.445 1 81.62 466 PRO B CA 1
ATOM 9003 C C . PRO B 1 466 ? -2.496 40.125 11.656 1 81.62 466 PRO B C 1
ATOM 9005 O O . PRO B 1 466 ? -2.209 41.125 12.344 1 81.62 466 PRO B O 1
ATOM 9008 N N . ALA B 1 467 ? -3.627 39.969 11.125 1 84.5 467 ALA B N 1
ATOM 9009 C CA . ALA B 1 467 ? -4.68 40.969 11.281 1 84.5 467 ALA B CA 1
ATOM 9010 C C . ALA B 1 467 ? -5.141 41.062 12.734 1 84.5 467 ALA B C 1
ATOM 9012 O O . ALA B 1 467 ? -5.465 42.125 13.234 1 84.5 467 ALA B O 1
ATOM 9013 N N . SER B 1 468 ? -5.137 39.938 13.336 1 84.5 468 SER B N 1
ATOM 9014 C CA . SER B 1 468 ? -5.586 39.875 14.727 1 84.5 468 SER B CA 1
ATOM 9015 C C . SER B 1 468 ? -4.602 40.594 15.648 1 84.5 468 SER B C 1
ATOM 9017 O O . SER B 1 468 ? -5 41.188 16.656 1 84.5 468 SER B O 1
ATOM 9019 N N . LEU B 1 469 ? -3.389 40.531 15.344 1 84.06 469 LEU B N 1
ATOM 9020 C CA . LEU B 1 469 ? -2.373 41.25 16.109 1 84.06 469 LEU B CA 1
ATOM 9021 C C . LEU B 1 469 ? -2.609 42.75 16.062 1 84.06 469 LEU B C 1
ATOM 9023 O O . LEU B 1 469 ? -2.541 43.438 17.078 1 84.06 469 LEU B O 1
ATOM 9027 N N . ILE B 1 470 ? -2.904 43.188 14.938 1 88 470 ILE B N 1
ATOM 9028 C CA . ILE B 1 470 ? -3.131 44.625 14.742 1 88 470 ILE B CA 1
ATOM 9029 C C . ILE B 1 470 ? -4.445 45.031 15.398 1 88 470 ILE B C 1
ATOM 9031 O O . ILE B 1 470 ? -4.555 46.125 15.953 1 88 470 ILE B O 1
ATOM 9035 N N . SER B 1 471 ? -5.383 44.125 15.289 1 89 471 SER B N 1
ATOM 9036 C CA . SER B 1 471 ? -6.648 44.375 15.969 1 89 471 SER B CA 1
ATOM 9037 C C . SER B 1 471 ? -6.445 44.562 17.469 1 89 471 SER B C 1
ATOM 9039 O O . SER B 1 471 ? -7.059 45.438 18.094 1 89 471 SER B O 1
ATOM 9041 N N . ALA B 1 472 ? -5.609 43.719 17.953 1 85.81 472 ALA B N 1
ATOM 9042 C CA . ALA B 1 472 ? -5.305 43.812 19.391 1 85.81 472 ALA B CA 1
ATOM 9043 C C . ALA B 1 472 ? -4.645 45.156 19.719 1 85.81 472 ALA B C 1
ATOM 9045 O O . ALA B 1 472 ? -4.98 45.781 20.719 1 85.81 472 ALA B O 1
ATOM 9046 N N . MET B 1 473 ? -3.748 45.594 18.922 1 87.69 473 MET B N 1
ATOM 9047 C CA . MET B 1 473 ? -3.082 46.875 19.109 1 87.69 473 MET B CA 1
ATOM 9048 C C . MET B 1 473 ? -4.078 48.031 18.984 1 87.69 473 MET B C 1
ATOM 9050 O O . MET B 1 473 ? -4.012 48.969 19.75 1 87.69 473 MET B O 1
ATOM 9054 N N . GLY B 1 474 ? -4.93 47.906 18.062 1 89.81 474 GLY B N 1
ATOM 9055 C CA . GLY B 1 474 ? -5.934 48.938 17.828 1 89.81 474 GLY B CA 1
ATOM 9056 C C . GLY B 1 474 ? -6.871 49.125 19 1 89.81 474 GLY B C 1
ATOM 9057 O O . GLY B 1 474 ? -7.254 50.25 19.328 1 89.81 474 GLY B O 1
ATOM 9058 N N . LYS B 1 475 ? -7.199 48.125 19.609 1 88.75 475 LYS B N 1
ATOM 9059 C CA . LYS B 1 475 ? -8.07 48.188 20.781 1 88.75 475 LYS B CA 1
ATOM 9060 C C . LYS B 1 475 ? -7.418 48.969 21.906 1 88.75 475 LYS B C 1
ATOM 9062 O O . LYS B 1 475 ? -8.07 49.812 22.547 1 88.75 475 LYS B O 1
ATOM 9067 N N . VAL B 1 476 ? -6.215 48.688 22.094 1 87.44 476 VAL B N 1
ATOM 9068 C CA . VAL B 1 476 ? -5.48 49.406 23.141 1 87.44 476 VAL B CA 1
ATOM 9069 C C . VAL B 1 476 ? -5.289 50.875 22.75 1 87.44 476 VAL B C 1
ATOM 9071 O O . VAL B 1 476 ? -5.367 51.75 23.594 1 87.44 476 VAL B O 1
ATOM 9074 N N . ALA B 1 477 ? -5.039 51.094 21.531 1 89.81 477 ALA B N 1
ATOM 9075 C CA . ALA B 1 477 ? -4.879 52.469 21.047 1 89.81 477 ALA B CA 1
ATOM 9076 C C . ALA B 1 477 ? -6.117 53.312 21.344 1 89.81 477 ALA B C 1
ATOM 9078 O O . ALA B 1 477 ? -6.008 54.469 21.703 1 89.81 477 ALA B O 1
ATOM 9079 N N . PHE B 1 478 ? -7.262 52.75 21.234 1 91.62 478 PHE B N 1
ATOM 9080 C CA . PHE B 1 478 ? -8.508 53.469 21.5 1 91.62 478 PHE B CA 1
ATOM 9081 C C . PHE B 1 478 ? -8.641 53.781 22.984 1 91.62 478 PHE B C 1
ATOM 9083 O O . PHE B 1 478 ? -9.117 54.875 23.359 1 91.62 478 PHE B O 1
ATOM 9090 N N . THR B 1 479 ? -8.25 52.906 23.797 1 83.75 479 THR B N 1
ATOM 9091 C CA . THR B 1 479 ? -8.375 53.094 25.234 1 83.75 479 THR B CA 1
ATOM 9092 C C . THR B 1 479 ? -7.555 54.281 25.688 1 83.75 479 THR B C 1
ATOM 9094 O O . THR B 1 479 ? -7.863 54.906 26.719 1 83.75 479 THR B O 1
ATOM 9097 N N . THR B 1 480 ? -6.641 54.656 24.844 1 81.88 480 THR B N 1
ATOM 9098 C CA . THR B 1 480 ? -5.785 55.781 25.203 1 81.88 480 THR B CA 1
ATOM 9099 C C . THR B 1 480 ? -6.434 57.125 24.812 1 81.88 480 THR B C 1
ATOM 9101 O O . THR B 1 480 ? -5.957 58.188 25.203 1 81.88 480 THR B O 1
ATOM 9104 N N . GLN B 1 481 ? -7.422 57.062 24.125 1 86.75 481 GLN B N 1
ATOM 9105 C CA . GLN B 1 481 ? -8.07 58.281 23.641 1 86.75 481 GLN B CA 1
ATOM 9106 C C . GLN B 1 481 ? -9.359 58.562 24.406 1 86.75 481 GLN B C 1
ATOM 9108 O O . GLN B 1 481 ? -10.219 59.312 23.922 1 86.75 481 GLN B O 1
ATOM 9113 N N . LYS B 1 482 ? -9.547 58.156 25.562 1 82.62 482 LYS B N 1
ATOM 9114 C CA . LYS B 1 482 ? -10.789 58.219 26.328 1 82.62 482 LYS B CA 1
ATOM 9115 C C . LYS B 1 482 ? -11.086 59.656 26.719 1 82.62 482 LYS B C 1
ATOM 9117 O O . LYS B 1 482 ? -12.25 60.062 26.859 1 82.62 482 LYS B O 1
ATOM 9122 N N . ASP B 1 483 ? -10.016 60.438 26.828 1 84.44 483 ASP B N 1
ATOM 9123 C CA . ASP B 1 483 ? -10.188 61.812 27.266 1 84.44 483 ASP B CA 1
ATOM 9124 C C . ASP B 1 483 ? -10.711 62.688 26.141 1 84.44 483 ASP B C 1
ATOM 9126 O O . ASP B 1 483 ? -11.273 63.75 26.375 1 84.44 483 ASP B O 1
ATOM 9130 N N . SER B 1 484 ? -10.555 62.281 24.953 1 89.75 484 SER B N 1
ATOM 9131 C CA . SER B 1 484 ? -10.961 63.094 23.797 1 89.75 484 SER B CA 1
ATOM 9132 C C . SER B 1 484 ? -12.188 62.5 23.125 1 89.75 484 SER B C 1
ATOM 9134 O O . SER B 1 484 ? -12.383 62.656 21.922 1 89.75 484 SER B O 1
ATOM 9136 N N . ILE B 1 485 ? -13.031 61.875 23.812 1 91.69 485 ILE B N 1
ATOM 9137 C CA . ILE B 1 485 ? -14.086 61.062 23.219 1 91.69 485 ILE B CA 1
ATOM 9138 C C . ILE B 1 485 ? -15.102 61.969 22.516 1 91.69 485 ILE B C 1
ATOM 9140 O O . ILE B 1 485 ? -15.844 61.5 21.656 1 91.69 485 ILE B O 1
ATOM 9144 N N . SER B 1 486 ? -15.086 63.219 22.844 1 93.38 486 SER B N 1
ATOM 9145 C CA . SER B 1 486 ? -16.094 64.125 22.297 1 93.38 486 SER B CA 1
ATOM 9146 C C . SER B 1 486 ? -15.766 64.5 20.859 1 93.38 486 SER B C 1
ATOM 9148 O O . SER B 1 486 ? -16.625 65 20.141 1 93.38 486 SER B O 1
ATOM 9150 N N . SER B 1 487 ? -14.555 64.375 20.422 1 96 487 SER B N 1
ATOM 9151 C CA . SER B 1 487 ? -14.133 64.75 19.094 1 96 487 SER B CA 1
ATOM 9152 C C . SER B 1 487 ? -13.664 63.531 18.281 1 96 487 SER B C 1
ATOM 9154 O O . SER B 1 487 ? -12.578 63 18.5 1 96 487 SER B O 1
ATOM 9156 N N . PRO B 1 488 ? -14.469 63.156 17.312 1 96.69 488 PRO B N 1
ATOM 9157 C CA . PRO B 1 488 ? -14.039 62.062 16.438 1 96.69 488 PRO B CA 1
ATOM 9158 C C . PRO B 1 488 ? -12.688 62.312 15.773 1 96.69 488 PRO B C 1
ATOM 9160 O O . PRO B 1 488 ? -11.883 61.406 15.617 1 96.69 488 PRO B O 1
ATOM 9163 N N . LYS B 1 489 ? -12.461 63.562 15.406 1 96.56 489 LYS B N 1
ATOM 9164 C CA . LYS B 1 489 ? -11.188 63.938 14.805 1 96.56 489 LYS B CA 1
ATOM 9165 C C . LYS B 1 489 ? -10.023 63.656 15.742 1 96.56 489 LYS B C 1
ATOM 9167 O O . LYS B 1 489 ? -9.047 63 15.344 1 96.56 489 LYS B O 1
ATOM 9172 N N . GLN B 1 490 ? -10.141 63.969 16.938 1 95.88 490 GLN B N 1
ATOM 9173 C CA . GLN B 1 490 ? -9.062 63.781 17.906 1 95.88 490 GLN B CA 1
ATOM 9174 C C . GLN B 1 490 ? -8.836 62.312 18.234 1 95.88 490 GLN B C 1
ATOM 9176 O O . GLN B 1 490 ? -7.699 61.875 18.406 1 95.88 490 GLN B O 1
ATOM 9181 N N . VAL B 1 491 ? -9.906 61.625 18.312 1 96.12 491 VAL B N 1
ATOM 9182 C CA . VAL B 1 491 ? -9.812 60.188 18.656 1 96.12 491 VAL B CA 1
ATOM 9183 C C . VAL B 1 491 ? -9.102 59.438 17.531 1 96.12 491 VAL B C 1
ATOM 9185 O O . VAL B 1 491 ? -8.141 58.719 17.781 1 96.12 491 VAL B O 1
ATOM 9188 N N . LEU B 1 492 ? -9.539 59.625 16.328 1 97 492 LEU B N 1
ATOM 9189 C CA . LEU B 1 492 ? -8.984 58.906 15.195 1 97 492 LEU B CA 1
ATOM 9190 C C . LEU B 1 492 ? -7.555 59.344 14.906 1 97 492 LEU B C 1
ATOM 9192 O O . LEU B 1 492 ? -6.707 58.5 14.57 1 97 492 LEU B O 1
ATOM 9196 N N . GLU B 1 493 ? -7.297 60.625 14.992 1 96.06 493 GLU B N 1
ATOM 9197 C CA . GLU B 1 493 ? -5.934 61.094 14.812 1 96.06 493 GLU B CA 1
ATOM 9198 C C . GLU B 1 493 ? -5.023 60.625 15.945 1 96.06 493 GLU B C 1
ATOM 9200 O O . GLU B 1 493 ? -3.844 60.344 15.719 1 96.06 493 GLU B O 1
ATOM 9205 N N . GLY B 1 494 ? -5.578 60.531 17.109 1 92.75 494 GLY B N 1
ATOM 9206 C CA . GLY B 1 494 ? -4.828 60 18.234 1 92.75 494 GLY B CA 1
ATOM 9207 C C . GLY B 1 494 ? -4.473 58.531 18.047 1 92.75 494 GLY B C 1
ATOM 9208 O O . GLY B 1 494 ? -3.354 58.094 18.359 1 92.75 494 GLY B O 1
ATOM 9209 N N . MET B 1 495 ? -5.438 57.812 17.578 1 93.81 495 MET B N 1
ATOM 9210 C CA . MET B 1 495 ? -5.184 56.406 17.312 1 93.81 495 MET B CA 1
ATOM 9211 C C . MET B 1 495 ? -4.09 56.219 16.266 1 93.81 495 MET B C 1
ATOM 9213 O O . MET B 1 495 ? -3.258 55.344 16.359 1 93.81 495 MET B O 1
ATOM 9217 N N . ASN B 1 496 ? -4.121 57.062 15.242 1 94.75 496 ASN B N 1
ATOM 9218 C CA . ASN B 1 496 ? -3.098 57.031 14.203 1 94.75 496 ASN B CA 1
ATOM 9219 C C . ASN B 1 496 ? -1.706 57.281 14.773 1 94.75 496 ASN B C 1
ATOM 9221 O O . ASN B 1 496 ? -0.734 56.625 14.367 1 94.75 496 ASN B O 1
ATOM 9225 N N . ARG B 1 497 ? -1.612 58.188 15.688 1 89.44 497 ARG B N 1
ATOM 9226 C CA . ARG B 1 497 ? -0.322 58.531 16.281 1 89.44 497 ARG B CA 1
ATOM 9227 C C . ARG B 1 497 ? 0.243 57.344 17.047 1 89.44 497 ARG B C 1
ATOM 9229 O O . ARG B 1 497 ? 1.461 57.156 17.109 1 89.44 497 ARG B O 1
ATOM 9236 N N . VAL B 1 498 ? -0.69 56.625 17.609 1 86.12 498 VAL B N 1
ATOM 9237 C CA . VAL B 1 498 ? -0.275 55.5 18.438 1 86.12 498 VAL B CA 1
ATOM 9238 C C . VAL B 1 498 ? 0.11 54.312 17.531 1 86.12 498 VAL B C 1
ATOM 9240 O O . VAL B 1 498 ? 1.085 53.625 17.812 1 86.12 498 VAL B O 1
ATOM 9243 N N . LEU B 1 499 ? -0.605 54.094 16.484 1 89.31 499 LEU B N 1
ATOM 9244 C CA . LEU B 1 499 ? -0.462 52.875 15.68 1 89.31 499 LEU B CA 1
ATOM 9245 C C . LEU B 1 499 ? 0.564 53.094 14.57 1 89.31 499 LEU B C 1
ATOM 9247 O O . LEU B 1 499 ? 1.082 52.125 14.008 1 89.31 499 LEU B O 1
ATOM 9251 N N . PHE B 1 500 ? 0.816 54.281 14.273 1 88.31 500 PHE B N 1
ATOM 9252 C CA . PHE B 1 500 ? 1.771 54.562 13.211 1 88.31 500 PHE B CA 1
ATOM 9253 C C . PHE B 1 500 ? 3.129 53.938 13.523 1 88.31 500 PHE B C 1
ATOM 9255 O O . PHE B 1 500 ? 3.641 54.094 14.633 1 88.31 500 PHE B O 1
ATOM 9262 N N . GLY B 1 501 ? 3.697 53.125 12.586 1 76.88 501 GLY B N 1
ATOM 9263 C CA . GLY B 1 501 ? 5 52.5 12.75 1 76.88 501 GLY B CA 1
ATOM 9264 C C . GLY B 1 501 ? 4.926 51.094 13.352 1 76.88 501 GLY B C 1
ATOM 9265 O O . GLY B 1 501 ? 5.895 50.344 13.297 1 76.88 501 GLY B O 1
ATOM 9266 N N . ASN B 1 502 ? 3.789 50.75 13.891 1 76 502 ASN B N 1
ATOM 9267 C CA . ASN B 1 502 ? 3.67 49.469 14.57 1 76 502 ASN B CA 1
ATOM 9268 C C . ASN B 1 502 ? 2.873 48.469 13.734 1 76 502 ASN B C 1
ATOM 9270 O O . ASN B 1 502 ? 2.896 47.281 14.016 1 76 502 ASN B O 1
ATOM 9274 N N . CYS B 1 503 ? 2.152 48.906 12.812 1 76.12 503 CYS B N 1
ATOM 9275 C CA . CYS B 1 503 ? 1.24 47.969 12.133 1 76.12 503 CYS B CA 1
ATOM 9276 C C . CYS B 1 503 ? 1.702 47.688 10.711 1 76.12 503 CYS B C 1
ATOM 9278 O O . CYS B 1 503 ? 1.096 46.875 10 1 76.12 503 CYS B O 1
ATOM 9280 N N . SER B 1 504 ? 2.795 48.156 10.258 1 72.44 504 SER B N 1
ATOM 9281 C CA . SER B 1 504 ? 3.248 47.938 8.883 1 72.44 504 SER B CA 1
ATOM 9282 C C . SER B 1 504 ? 3.525 46.469 8.617 1 72.44 504 SER B C 1
ATOM 9284 O O . SER B 1 504 ? 4.113 45.781 9.453 1 72.44 504 SER B O 1
ATOM 9286 N N . PRO B 1 505 ? 3.051 45.875 7.664 1 76.88 505 PRO B N 1
ATOM 9287 C CA . PRO B 1 505 ? 2.533 46.5 6.438 1 76.88 505 PRO B CA 1
ATOM 9288 C C . PRO B 1 505 ? 1.009 46.594 6.422 1 76.88 505 PRO B C 1
ATOM 9290 O O . PRO B 1 505 ? 0.427 47.062 5.449 1 76.88 505 PRO B O 1
ATOM 9293 N N . GLN B 1 506 ? 0.409 46.344 7.465 1 83.25 506 GLN B N 1
ATOM 9294 C CA . GLN B 1 506 ? -1.048 46.406 7.504 1 83.25 506 GLN B CA 1
ATOM 9295 C C . GLN B 1 506 ? -1.534 47.781 7.891 1 83.25 506 GLN B C 1
ATOM 9297 O O . GLN B 1 506 ? -0.734 48.656 8.266 1 83.25 506 GLN B O 1
ATOM 9302 N N . TYR B 1 507 ? -2.771 48.031 7.566 1 90.81 507 TYR B N 1
ATOM 9303 C CA . TYR B 1 507 ? -3.391 49.281 7.969 1 90.81 507 TYR B CA 1
ATOM 9304 C C . TYR B 1 507 ? -4.762 49.031 8.586 1 90.81 507 TYR B C 1
ATOM 9306 O O . TYR B 1 507 ? -5.301 47.938 8.5 1 90.81 507 TYR B O 1
ATOM 9314 N N . VAL B 1 508 ? -5.266 50.031 9.242 1 94.38 508 VAL B N 1
ATOM 9315 C CA . VAL B 1 508 ? -6.535 49.938 9.945 1 94.38 508 VAL B CA 1
ATOM 9316 C C . VAL B 1 508 ? -7.523 50.969 9.398 1 94.38 508 VAL B C 1
ATOM 9318 O O . VAL B 1 508 ? -7.156 52.094 9.133 1 94.38 508 VAL B O 1
ATOM 9321 N N . THR B 1 509 ? -8.656 50.531 9.109 1 95.94 509 THR B N 1
ATOM 9322 C CA . THR B 1 509 ? -9.766 51.438 8.836 1 95.94 509 THR B CA 1
ATOM 9323 C C . THR B 1 509 ? -10.68 51.562 10.055 1 95.94 509 THR B C 1
ATOM 9325 O O . THR B 1 509 ? -10.812 50.594 10.828 1 95.94 509 THR B O 1
ATOM 9328 N N . ALA B 1 510 ? -11.227 52.75 10.273 1 97.12 510 ALA B N 1
ATOM 9329 C CA . ALA B 1 510 ? -12.008 52.938 11.492 1 97.12 510 ALA B CA 1
ATOM 9330 C C . ALA B 1 510 ? -13.109 53.969 11.281 1 97.12 510 ALA B C 1
ATOM 9332 O O . ALA B 1 510 ? -12.977 54.875 10.461 1 97.12 510 ALA B O 1
ATOM 9333 N N . SER B 1 511 ? -14.188 53.844 11.914 1 97.38 511 SER B N 1
ATOM 9334 C CA . SER B 1 511 ? -15.258 54.812 12.086 1 97.38 511 SER B CA 1
ATOM 9335 C C . SER B 1 511 ? -15.539 55.062 13.555 1 97.38 511 SER B C 1
ATOM 9337 O O . SER B 1 511 ? -15.484 54.156 14.383 1 97.38 511 SER B O 1
ATOM 9339 N N . TYR B 1 512 ? -15.734 56.281 13.93 1 97.69 512 TYR B N 1
ATOM 9340 C CA . TYR B 1 512 ? -15.977 56.656 15.312 1 97.69 512 TYR B CA 1
ATOM 9341 C C . TYR B 1 512 ? -17.219 57.531 15.422 1 97.69 512 TYR B C 1
ATOM 9343 O O . TYR B 1 512 ? -17.406 58.469 14.648 1 97.69 512 TYR B O 1
ATOM 9351 N N . LEU B 1 513 ? -18.078 57.25 16.344 1 96.75 513 LEU B N 1
ATOM 9352 C CA . LEU B 1 513 ? -19.328 57.969 16.594 1 96.75 513 LEU B CA 1
ATOM 9353 C C . LEU B 1 513 ? -19.406 58.438 18.047 1 96.75 513 LEU B C 1
ATOM 9355 O O . LEU B 1 513 ? -19.141 57.656 18.969 1 96.75 513 LEU B O 1
ATOM 9359 N N . TYR B 1 514 ? -19.641 59.688 18.219 1 96.44 514 TYR B N 1
ATOM 9360 C CA . TYR B 1 514 ? -19.859 60.25 19.531 1 96.44 514 TYR B CA 1
ATOM 9361 C C . TYR B 1 514 ? -21.297 60.75 19.688 1 96.44 514 TYR B C 1
ATOM 9363 O O . TYR B 1 514 ? -21.844 61.406 18.781 1 96.44 514 TYR B O 1
ATOM 9371 N N . LEU B 1 515 ? -21.891 60.344 20.766 1 94.25 515 LEU B N 1
ATOM 9372 C CA . LEU B 1 515 ? -23.25 60.719 21.078 1 94.25 515 LEU B CA 1
ATOM 9373 C C . LEU B 1 515 ? -23.344 61.406 22.438 1 94.25 515 LEU B C 1
ATOM 9375 O O . LEU B 1 515 ? -22.734 60.906 23.406 1 94.25 515 LEU B O 1
ATOM 9379 N N . ASN B 1 516 ? -24 62.5 22.469 1 92.12 516 ASN B N 1
ATOM 9380 C CA . ASN B 1 516 ? -24.359 63.156 23.703 1 92.12 516 ASN B CA 1
ATOM 9381 C C . ASN B 1 516 ? -25.859 63.438 23.797 1 92.12 516 ASN B C 1
ATOM 9383 O O . ASN B 1 516 ? -26.375 64.312 23.109 1 92.12 516 ASN B O 1
ATOM 9387 N N . SER B 1 517 ? -26.5 62.812 24.656 1 84.5 517 SER B N 1
ATOM 9388 C CA . SER B 1 517 ? -27.953 62.938 24.766 1 84.5 517 SER B CA 1
ATOM 9389 C C . SER B 1 517 ? -28.344 64.188 25.5 1 84.5 517 SER B C 1
ATOM 9391 O O . SER B 1 517 ? -29.484 64.688 25.359 1 84.5 517 SER B O 1
ATOM 9393 N N . SER B 1 518 ? -27.516 64.688 26.297 1 86.81 518 SER B N 1
ATOM 9394 C CA . SER B 1 518 ? -27.797 65.938 27.016 1 86.81 518 SER B CA 1
ATOM 9395 C C . SER B 1 518 ? -27.75 67.125 26.078 1 86.81 518 SER B C 1
ATOM 9397 O O . SER B 1 518 ? -28.672 67.938 26.078 1 86.81 518 SER B O 1
ATOM 9399 N N . THR B 1 519 ? -26.766 67.188 25.25 1 88.06 519 THR B N 1
ATOM 9400 C CA . THR B 1 519 ? -26.625 68.25 24.312 1 88.06 519 THR B CA 1
ATOM 9401 C C . THR B 1 519 ? -27.312 67.938 22.984 1 88.06 519 THR B C 1
ATOM 9403 O O . THR B 1 519 ? -27.438 68.812 22.109 1 88.06 519 THR B O 1
ATOM 9406 N N . LYS B 1 520 ? -27.703 66.75 22.781 1 88.69 520 LYS B N 1
ATOM 9407 C CA . LYS B 1 520 ? -28.453 66.25 21.641 1 88.69 520 LYS B CA 1
ATOM 9408 C C . LYS B 1 520 ? -27.641 66.438 20.344 1 88.69 520 LYS B C 1
ATOM 9410 O O . LYS B 1 520 ? -28.125 67 19.359 1 88.69 520 LYS B O 1
ATOM 9415 N N . ILE B 1 521 ? -26.484 65.875 20.312 1 92.44 521 ILE B N 1
ATOM 9416 C CA . ILE B 1 521 ? -25.641 66 19.141 1 92.44 521 ILE B CA 1
ATOM 9417 C C . ILE B 1 521 ? -25.031 64.625 18.812 1 92.44 521 ILE B C 1
ATOM 9419 O O . ILE B 1 521 ? -24.703 63.875 19.719 1 92.44 521 ILE B O 1
ATOM 9423 N N . TRP B 1 522 ? -24.984 64.375 17.516 1 92.06 522 TRP B N 1
ATOM 9424 C CA . TRP B 1 522 ? -24.188 63.312 16.938 1 92.06 522 TRP B CA 1
ATOM 9425 C C . TRP B 1 522 ? -22.922 63.875 16.281 1 92.06 522 TRP B C 1
ATOM 9427 O O . TRP B 1 522 ? -22.984 64.812 15.516 1 92.06 522 TRP B O 1
ATOM 9437 N N . ARG B 1 523 ? -21.797 63.281 16.547 1 96.69 523 ARG B N 1
ATOM 9438 C CA . ARG B 1 523 ? -20.578 63.562 15.797 1 96.69 523 ARG B CA 1
ATOM 9439 C C . ARG B 1 523 ? -19.969 62.312 15.195 1 96.69 523 ARG B C 1
ATOM 9441 O O . ARG B 1 523 ? -19.953 61.25 15.836 1 96.69 523 ARG B O 1
ATOM 9448 N N . PHE B 1 524 ? -19.609 62.438 13.992 1 97.25 524 PHE B N 1
ATOM 9449 C CA . PHE B 1 524 ? -19.109 61.25 13.289 1 97.25 524 PHE B CA 1
ATOM 9450 C C . PHE B 1 524 ? -17.812 61.562 12.562 1 97.25 524 PHE B C 1
ATOM 9452 O O . PHE B 1 524 ? -17.641 62.656 12.023 1 97.25 524 PHE B O 1
ATOM 9459 N N . GLY B 1 525 ? -16.875 60.625 12.625 1 97.25 525 GLY B N 1
ATOM 9460 C CA . GLY B 1 525 ? -15.641 60.656 11.867 1 97.25 525 GLY B CA 1
ATOM 9461 C C . GLY B 1 525 ? -15.289 59.312 11.266 1 97.25 525 GLY B C 1
ATOM 9462 O O . GLY B 1 525 ? -15.742 58.25 11.75 1 97.25 525 GLY B O 1
ATOM 9463 N N . ARG B 1 526 ? -14.516 59.375 10.211 1 96.12 526 ARG B N 1
ATOM 9464 C CA . ARG B 1 526 ? -14.156 58.125 9.531 1 96.12 526 ARG B CA 1
ATOM 9465 C C . ARG B 1 526 ? -12.719 58.156 9.039 1 96.12 526 ARG B C 1
ATOM 9467 O O . ARG B 1 526 ? -12.234 59.219 8.602 1 96.12 526 ARG B O 1
ATOM 9474 N N . ALA B 1 527 ? -12.047 57.062 9.141 1 97.06 527 ALA B N 1
ATOM 9475 C CA . ALA B 1 527 ? -10.711 56.844 8.586 1 97.06 527 ALA B CA 1
ATOM 9476 C C . ALA B 1 527 ? -10.695 55.688 7.578 1 97.06 527 ALA B C 1
ATOM 9478 O O . ALA B 1 527 ? -10.406 54.562 7.938 1 97.06 527 ALA B O 1
ATOM 9479 N N . GLY B 1 528 ? -10.953 56 6.316 1 95.19 528 GLY B N 1
ATOM 9480 C CA . GLY B 1 528 ? -10.938 55 5.266 1 95.19 528 GLY B CA 1
ATOM 9481 C C . GLY B 1 528 ? -11.977 53.906 5.469 1 95.19 528 GLY B C 1
ATOM 9482 O O . GLY B 1 528 ? -11.828 52.812 4.961 1 95.19 528 GLY B O 1
ATOM 9483 N N . HIS B 1 529 ? -12.922 54.031 6.277 1 96.25 529 HIS B N 1
ATOM 9484 C CA . HIS B 1 529 ? -13.953 53.062 6.637 1 96.25 529 HIS B CA 1
ATOM 9485 C C . HIS B 1 529 ? -15.266 53.375 5.918 1 96.25 529 HIS B C 1
ATOM 9487 O O . HIS B 1 529 ? -15.422 54.438 5.32 1 96.25 529 HIS B O 1
ATOM 9493 N N . PRO B 1 530 ? -16.172 52.469 5.844 1 95 530 PRO B N 1
ATOM 9494 C CA . PRO B 1 530 ? -17.469 52.719 5.219 1 95 530 PRO B CA 1
ATOM 9495 C C . PRO B 1 530 ? -18.234 53.875 5.891 1 95 530 PRO B C 1
ATOM 9497 O O . PRO B 1 530 ? -17.969 54.188 7.047 1 95 530 PRO B O 1
ATOM 9500 N N . SER B 1 531 ? -19.188 54.406 5.164 1 96.12 531 SER B N 1
ATOM 9501 C CA . SER B 1 531 ? -20.031 55.5 5.656 1 96.12 531 SER B CA 1
ATOM 9502 C C . SER B 1 531 ? -20.969 55.031 6.762 1 96.12 531 SER B C 1
ATOM 9504 O O . SER B 1 531 ? -21.25 53.812 6.879 1 96.12 531 SER B O 1
ATOM 9506 N N . ALA B 1 532 ? -21.328 55.938 7.559 1 96.62 532 ALA B N 1
ATOM 9507 C CA . ALA B 1 532 ? -22.422 55.719 8.484 1 96.62 532 ALA B CA 1
ATOM 9508 C C . ALA B 1 532 ? -23.75 56.125 7.875 1 96.62 532 ALA B C 1
ATOM 9510 O O . ALA B 1 532 ? -23.797 56.969 6.98 1 96.62 532 ALA B O 1
ATOM 9511 N N . PHE B 1 533 ? -24.844 55.594 8.359 1 96.62 533 PHE B N 1
ATOM 9512 C CA . PHE B 1 533 ? -26.172 55.906 7.863 1 96.62 533 PHE B CA 1
ATOM 9513 C C . PHE B 1 533 ? -27.078 56.344 9 1 96.62 533 PHE B C 1
ATOM 9515 O O . PHE B 1 533 ? -27.297 55.625 9.969 1 96.62 533 PHE B O 1
ATOM 9522 N N . LEU B 1 534 ? -27.531 57.562 8.891 1 95.69 534 LEU B N 1
ATOM 9523 C CA . LEU B 1 534 ? -28.469 58.125 9.844 1 95.69 534 LEU B CA 1
ATOM 9524 C C . LEU B 1 534 ? -29.891 58.156 9.281 1 95.69 534 LEU B C 1
ATOM 9526 O O . LEU B 1 534 ? -30.125 58.719 8.211 1 95.69 534 LEU B O 1
ATOM 9530 N N . GLN B 1 535 ? -30.719 57.562 9.977 1 94.81 535 GLN B N 1
ATOM 9531 C CA . GLN B 1 535 ? -32.125 57.531 9.578 1 94.81 535 GLN B CA 1
ATOM 9532 C C . GLN B 1 535 ? -32.969 58.344 10.547 1 94.81 535 GLN B C 1
ATOM 9534 O O . GLN B 1 535 ? -33.062 58.031 11.734 1 94.81 535 GLN B O 1
ATOM 9539 N N . ARG B 1 536 ? -33.625 59.344 9.992 1 93.75 536 ARG B N 1
ATOM 9540 C CA . ARG B 1 536 ? -34.5 60.188 10.789 1 93.75 536 ARG B CA 1
ATOM 9541 C C . ARG B 1 536 ? -35.875 59.531 10.961 1 93.75 536 ARG B C 1
ATOM 9543 O O . ARG B 1 536 ? -36.219 58.625 10.219 1 93.75 536 ARG B O 1
ATOM 9550 N N . SER B 1 537 ? -36.625 60.062 11.945 1 89 537 SER B N 1
ATOM 9551 C CA . SER B 1 537 ? -37.969 59.562 12.18 1 89 537 SER B CA 1
ATOM 9552 C C . SER B 1 537 ? -38.875 59.812 10.977 1 89 537 SER B C 1
ATOM 9554 O O . SER B 1 537 ? -39.844 59.062 10.75 1 89 537 SER B O 1
ATOM 9556 N N . SER B 1 538 ? -38.562 60.844 10.203 1 88.38 538 SER B N 1
ATOM 9557 C CA . SER B 1 538 ? -39.344 61.188 9.016 1 88.38 538 SER B CA 1
ATOM 9558 C C . SER B 1 538 ? -39.156 60.156 7.906 1 88.38 538 SER B C 1
ATOM 9560 O O . SER B 1 538 ? -39.938 60.094 6.965 1 88.38 538 SER B O 1
ATOM 9562 N N . GLY B 1 539 ? -38.062 59.375 8.031 1 89.12 539 GLY B N 1
ATOM 9563 C CA . GLY B 1 539 ? -37.75 58.406 6.992 1 89.12 539 GLY B CA 1
ATOM 9564 C C . GLY B 1 539 ? -36.562 58.812 6.145 1 89.12 539 GLY B C 1
ATOM 9565 O O . GLY B 1 539 ? -36.031 58 5.379 1 89.12 539 GLY B O 1
ATOM 9566 N N . GLU B 1 540 ? -36.125 59.969 6.273 1 93.31 540 GLU B N 1
ATOM 9567 C CA . GLU B 1 540 ? -34.969 60.438 5.531 1 93.31 540 GLU B CA 1
ATOM 9568 C C . GLU B 1 540 ? -33.688 59.719 5.969 1 93.31 540 GLU B C 1
ATOM 9570 O O . GLU B 1 540 ? -33.469 59.5 7.16 1 93.31 540 GLU B O 1
ATOM 9575 N N . ILE B 1 541 ? -32.969 59.25 5.016 1 95.56 541 ILE B N 1
ATOM 9576 C CA . ILE B 1 541 ? -31.688 58.594 5.281 1 95.56 541 ILE B CA 1
ATOM 9577 C C . ILE B 1 541 ? -30.531 59.5 4.836 1 95.56 541 ILE B C 1
ATOM 9579 O O . ILE B 1 541 ? -30.484 59.906 3.678 1 95.56 541 ILE B O 1
ATOM 9583 N N . ILE B 1 542 ? -29.672 59.781 5.707 1 95.25 542 ILE B N 1
ATOM 9584 C CA . ILE B 1 542 ? -28.5 60.594 5.426 1 95.25 542 ILE B CA 1
ATOM 9585 C C . ILE B 1 542 ? -27.234 59.75 5.469 1 95.25 542 ILE B C 1
ATOM 9587 O O . ILE B 1 542 ? -26.938 59.125 6.492 1 95.25 542 ILE B O 1
ATOM 9591 N N . LYS B 1 543 ? -26.594 59.625 4.426 1 95.81 543 LYS B N 1
ATOM 9592 C CA . LYS B 1 543 ? -25.281 58.969 4.379 1 95.81 543 LYS B CA 1
ATOM 9593 C C . LYS B 1 543 ? -24.188 59.938 4.855 1 95.81 543 LYS B C 1
ATOM 9595 O O . LYS B 1 543 ? -23.984 61 4.277 1 95.81 543 LYS B O 1
ATOM 9600 N N . VAL B 1 544 ? -23.516 59.594 5.883 1 95.88 544 VAL B N 1
ATOM 9601 C CA . VAL B 1 544 ? -22.469 60.438 6.469 1 95.88 544 VAL B CA 1
ATOM 9602 C C . VAL B 1 544 ? -21.094 59.938 6.051 1 95.88 544 VAL B C 1
ATOM 9604 O O . VAL B 1 544 ? -20.688 58.844 6.445 1 95.88 544 VAL B O 1
ATOM 9607 N N . HIS B 1 545 ? -20.406 60.688 5.258 1 95.31 545 HIS B N 1
ATOM 9608 C CA . HIS B 1 545 ? -19.125 60.25 4.691 1 95.31 545 HIS B CA 1
ATOM 9609 C C . HIS B 1 545 ? -18.078 61.375 4.762 1 95.31 545 HIS B C 1
ATOM 9611 O O . HIS B 1 545 ? -17.625 61.875 3.73 1 95.31 545 HIS B O 1
ATOM 9617 N N . PRO B 1 546 ? -17.688 61.688 5.926 1 96.25 546 PRO B N 1
ATOM 9618 C CA . PRO B 1 546 ? -16.609 62.688 6.012 1 96.25 546 PRO B CA 1
ATOM 9619 C C . PRO B 1 546 ? -15.281 62.156 5.461 1 96.25 546 PRO B C 1
ATOM 9621 O O . PRO B 1 546 ? -15.078 60.938 5.359 1 96.25 546 PRO B O 1
ATOM 9624 N N . LYS B 1 547 ? -14.383 63 5.047 1 95 547 LYS B N 1
ATOM 9625 C CA . LYS B 1 547 ? -13.078 62.594 4.527 1 95 547 LYS B CA 1
ATOM 9626 C C . LYS B 1 547 ? -12.148 62.156 5.652 1 95 547 LYS B C 1
ATOM 9628 O O . LYS B 1 547 ? -12.188 62.719 6.75 1 95 547 LYS B O 1
ATOM 9633 N N . GLY B 1 548 ? -11.422 61.094 5.367 1 94.38 548 GLY B N 1
ATOM 9634 C CA . GLY B 1 548 ? -10.422 60.625 6.305 1 94.38 548 GLY B CA 1
ATOM 9635 C C . GLY B 1 548 ? -9.539 59.531 5.73 1 94.38 548 GLY B C 1
ATOM 9636 O O . GLY B 1 548 ? -10.031 58.625 5.039 1 94.38 548 GLY B O 1
ATOM 9637 N N . LYS B 1 549 ? -8.242 59.562 5.977 1 93.62 549 LYS B N 1
ATOM 9638 C CA . LYS B 1 549 ? -7.273 58.594 5.492 1 93.62 549 LYS B CA 1
ATOM 9639 C C . LYS B 1 549 ? -7.184 57.406 6.438 1 93.62 549 LYS B C 1
ATOM 9641 O O . LYS B 1 549 ? -7.562 57.5 7.605 1 93.62 549 LYS B O 1
ATOM 9646 N N . ILE B 1 550 ? -6.637 56.375 5.957 1 94.62 550 ILE B N 1
ATOM 9647 C CA . ILE B 1 550 ? -6.488 55.125 6.719 1 94.62 550 ILE B CA 1
ATOM 9648 C C . ILE B 1 550 ? -5.488 55.344 7.855 1 94.62 550 ILE B C 1
ATOM 9650 O O . ILE B 1 550 ? -4.648 56.25 7.789 1 94.62 550 ILE B O 1
ATOM 9654 N N . ILE B 1 551 ? -5.574 54.531 8.883 1 94.88 551 ILE B N 1
ATOM 9655 C CA . ILE B 1 551 ? -4.773 54.656 10.094 1 94.88 551 ILE B CA 1
ATOM 9656 C C . ILE B 1 551 ? -3.539 53.781 9.992 1 94.88 551 ILE B C 1
ATOM 9658 O O . ILE B 1 551 ? -3.627 52.625 9.539 1 94.88 551 ILE B O 1
ATOM 9662 N N . GLY B 1 552 ? -2.393 54.281 10.344 1 90.31 552 GLY B N 1
ATOM 9663 C CA . GLY B 1 552 ? -1.201 53.469 10.531 1 90.31 552 GLY B CA 1
ATOM 9664 C C . GLY B 1 552 ? -0.204 53.594 9.391 1 90.31 552 GLY B C 1
ATOM 9665 O O . GLY B 1 552 ? 0.919 53.094 9.484 1 90.31 552 GLY B O 1
ATOM 9666 N N . VAL B 1 553 ? -0.547 54.25 8.305 1 89.56 553 VAL B N 1
ATOM 9667 C CA . VAL B 1 553 ? 0.304 54.312 7.121 1 89.56 553 VAL B CA 1
ATOM 9668 C C . VAL B 1 553 ? 1.056 55.656 7.09 1 89.56 553 VAL B C 1
ATOM 9670 O O . VAL B 1 553 ? 2.244 55.688 6.762 1 89.56 553 VAL B O 1
ATOM 9673 N N . PHE B 1 554 ? 0.343 56.719 7.527 1 90.56 554 PHE B N 1
ATOM 9674 C CA . PHE B 1 554 ? 0.927 58.062 7.492 1 90.56 554 PHE B CA 1
ATOM 9675 C C . PHE B 1 554 ? 1.183 58.562 8.906 1 90.56 554 PHE B C 1
ATOM 9677 O O . PHE B 1 554 ? 0.417 58.281 9.82 1 90.56 554 PHE B O 1
ATOM 9684 N N . PRO B 1 555 ? 2.211 59.344 9.117 1 89.12 555 PRO B N 1
ATOM 9685 C CA . PRO B 1 555 ? 2.494 59.875 10.453 1 89.12 555 PRO B CA 1
ATOM 9686 C C . PRO B 1 555 ? 1.377 60.781 10.977 1 89.12 555 PRO B C 1
ATOM 9688 O O . PRO B 1 555 ? 1.015 60.688 12.156 1 89.12 555 PRO B O 1
ATOM 9691 N N . GLU B 1 556 ? 0.925 61.625 10.008 1 92.31 556 GLU B N 1
ATOM 9692 C CA . GLU B 1 556 ? -0.208 62.5 10.359 1 92.31 556 GLU B CA 1
ATOM 9693 C C . GLU B 1 556 ? -1.341 62.344 9.344 1 92.31 556 GLU B C 1
ATOM 9695 O O . GLU B 1 556 ? -1.094 62.188 8.141 1 92.31 556 GLU B O 1
ATOM 9700 N N . ILE B 1 557 ? -2.475 62.281 9.984 1 93.56 557 ILE B N 1
ATOM 9701 C CA . ILE B 1 557 ? -3.631 62.188 9.102 1 93.56 557 ILE B CA 1
ATOM 9702 C C . ILE B 1 557 ? -4.637 63.281 9.445 1 93.56 557 ILE B C 1
ATOM 9704 O O . ILE B 1 557 ? -4.68 63.781 10.586 1 93.56 557 ILE B O 1
ATOM 9708 N N . GLN B 1 558 ? -5.324 63.719 8.414 1 93.88 558 GLN B N 1
ATOM 9709 C CA . GLN B 1 558 ? -6.406 64.688 8.617 1 93.88 558 GLN B CA 1
ATOM 9710 C C . GLN B 1 558 ? -7.77 64 8.531 1 93.88 558 GLN B C 1
ATOM 9712 O O . GLN B 1 558 ? -8.07 63.344 7.535 1 93.88 558 GLN B O 1
ATOM 9717 N N . ILE B 1 559 ? -8.531 64.188 9.602 1 95.75 559 ILE B N 1
ATOM 9718 C CA . ILE B 1 559 ? -9.859 63.562 9.688 1 95.75 559 ILE B CA 1
ATOM 9719 C C . ILE B 1 559 ? -10.914 64.688 9.789 1 95.75 559 ILE B C 1
ATOM 9721 O O . ILE B 1 559 ? -10.773 65.562 10.586 1 95.75 559 ILE B O 1
ATOM 9725 N N . ASP B 1 560 ? -11.867 64.562 8.961 1 96.25 560 ASP B N 1
ATOM 9726 C CA . ASP B 1 560 ? -13.008 65.5 9.055 1 96.25 560 ASP B CA 1
ATOM 9727 C C . ASP B 1 560 ? -14.094 64.938 9.961 1 96.25 560 ASP B C 1
ATOM 9729 O O . ASP B 1 560 ? -14.25 63.688 10.055 1 96.25 560 ASP B O 1
ATOM 9733 N N . GLU B 1 561 ? -14.68 65.75 10.734 1 95.38 561 GLU B N 1
ATOM 9734 C CA . GLU B 1 561 ? -15.805 65.375 11.57 1 95.38 561 GLU B CA 1
ATOM 9735 C C . GLU B 1 561 ? -17.094 66.062 11.156 1 95.38 561 GLU B C 1
ATOM 9737 O O . GLU B 1 561 ? -17.062 67.25 10.75 1 95.38 561 GLU B O 1
ATOM 9742 N N . THR B 1 562 ? -18.172 65.438 11.195 1 96.44 562 THR B N 1
ATOM 9743 C CA . THR B 1 562 ? -19.5 66 10.883 1 96.44 562 THR B CA 1
ATOM 9744 C C . THR B 1 562 ? -20.406 65.875 12.102 1 96.44 562 THR B C 1
ATOM 9746 O O . THR B 1 562 ? -20.375 64.938 12.844 1 96.44 562 THR B O 1
ATOM 9749 N N . THR B 1 563 ? -21.203 67 12.289 1 96.19 563 THR B N 1
ATOM 9750 C CA . THR B 1 563 ? -22.094 67.062 13.438 1 96.19 563 THR B CA 1
ATOM 9751 C C . THR B 1 563 ? -23.547 67.125 12.977 1 96.19 563 THR B C 1
ATOM 9753 O O . THR B 1 563 ? -23.859 67.812 12.008 1 96.19 563 THR B O 1
ATOM 9756 N N . TYR B 1 564 ? -24.359 66.375 13.633 1 94.62 564 TYR B N 1
ATOM 9757 C CA . TYR B 1 564 ? -25.797 66.438 13.391 1 94.62 564 TYR B CA 1
ATOM 9758 C C . TYR B 1 564 ? -26.562 66.5 14.695 1 94.62 564 TYR B C 1
ATOM 9760 O O . TYR B 1 564 ? -26.141 66 15.727 1 94.62 564 TYR B O 1
ATOM 9768 N N . PRO B 1 565 ? -27.734 67.188 14.672 1 93.69 565 PRO B N 1
ATOM 9769 C CA . PRO B 1 565 ? -28.578 67.188 15.875 1 93.69 565 PRO B CA 1
ATOM 9770 C C . PRO B 1 565 ? -29.25 65.812 16.094 1 93.69 565 PRO B C 1
ATOM 9772 O O . PRO B 1 565 ? -29.578 65.125 15.133 1 93.69 565 PRO B O 1
ATOM 9775 N N . VAL B 1 566 ? -29.359 65.562 17.344 1 87.31 566 VAL B N 1
ATOM 9776 C CA . VAL B 1 566 ? -30.062 64.312 17.719 1 87.31 566 VAL B CA 1
ATOM 9777 C C . VAL B 1 566 ? -31.562 64.562 17.766 1 87.31 566 VAL B C 1
ATOM 9779 O O . VAL B 1 566 ? -32 65.5 18.453 1 87.31 566 VAL B O 1
ATOM 9782 N N . LEU B 1 567 ? -32.281 63.844 17.062 1 87.62 567 LEU B N 1
ATOM 9783 C CA . LEU B 1 567 ? -33.75 63.875 17.109 1 87.62 567 LEU B CA 1
ATOM 9784 C C . LEU B 1 567 ? -34.312 62.594 17.672 1 87.62 567 LEU B C 1
ATOM 9786 O O . LEU B 1 567 ? -33.688 61.531 17.594 1 87.62 567 LEU B O 1
ATOM 9790 N N . PRO B 1 568 ? -35.5 62.75 18.391 1 86.38 568 PRO B N 1
ATOM 9791 C CA . PRO B 1 568 ? -36.125 61.531 18.938 1 86.38 568 PRO B CA 1
ATOM 9792 C C . PRO B 1 568 ? -36.375 60.469 17.875 1 86.38 568 PRO B C 1
ATOM 9794 O O . PRO B 1 568 ? -36.812 60.781 16.766 1 86.38 568 PRO B O 1
ATOM 9797 N N . LYS B 1 569 ? -36.031 59.219 18.125 1 88.88 569 LYS B N 1
ATOM 9798 C CA . LYS B 1 569 ? -36.281 58.062 17.297 1 88.88 569 LYS B CA 1
ATOM 9799 C C . LYS B 1 569 ? -35.312 58 16.109 1 88.88 569 LYS B C 1
ATOM 9801 O O . LYS B 1 569 ? -35.594 57.375 15.086 1 88.88 569 LYS B O 1
ATOM 9806 N N . ASP B 1 570 ? -34.25 58.719 16.188 1 91.62 570 ASP B N 1
ATOM 9807 C CA . ASP B 1 570 ? -33.156 58.625 15.203 1 91.62 570 ASP B CA 1
ATOM 9808 C C . ASP B 1 570 ? -32.5 57.25 15.281 1 91.62 570 ASP B C 1
ATOM 9810 O O . ASP B 1 570 ? -32.344 56.688 16.375 1 91.62 570 ASP B O 1
ATOM 9814 N N . ARG B 1 571 ? -32.094 56.781 14.133 1 92.81 571 ARG B N 1
ATOM 9815 C CA . ARG B 1 571 ? -31.312 55.531 14.047 1 92.81 571 ARG B CA 1
ATOM 9816 C C . ARG B 1 571 ? -29.984 55.75 13.336 1 92.81 571 ARG B C 1
ATOM 9818 O O . ARG B 1 571 ? -29.922 56.5 12.352 1 92.81 571 ARG B O 1
ATOM 9825 N N . ILE B 1 572 ? -28.969 55.156 13.859 1 94.44 572 ILE B N 1
ATOM 9826 C CA . ILE B 1 572 ? -27.656 55.219 13.203 1 94.44 572 ILE B CA 1
ATOM 9827 C C . ILE B 1 572 ? -27.094 53.812 13.016 1 94.44 572 ILE B C 1
ATOM 9829 O O . ILE B 1 572 ? -27.219 52.969 13.898 1 94.44 572 ILE B O 1
ATOM 9833 N N . LEU B 1 573 ? -26.547 53.625 11.906 1 95.69 573 LEU B N 1
ATOM 9834 C CA . LEU B 1 573 ? -25.938 52.312 11.578 1 95.69 573 LEU B CA 1
ATOM 9835 C C . LEU B 1 573 ? -24.469 52.469 11.203 1 95.69 573 LEU B C 1
ATOM 9837 O O . LEU B 1 573 ? -24.141 53.25 10.289 1 95.69 573 LEU B O 1
ATOM 9841 N N . LEU B 1 574 ? -23.578 51.812 11.969 1 96.38 574 LEU B N 1
ATOM 9842 C CA . LEU B 1 574 ? -22.172 51.625 11.633 1 96.38 574 LEU B CA 1
ATOM 9843 C C . LEU B 1 574 ? -21.906 50.25 11.102 1 96.38 574 LEU B C 1
ATOM 9845 O O . LEU B 1 574 ? -22.469 49.25 11.594 1 96.38 574 LEU B O 1
ATOM 9849 N N . LEU B 1 575 ? -21.062 50.156 10.141 1 95.81 575 LEU B N 1
ATOM 9850 C CA . LEU B 1 575 ? -20.844 48.812 9.578 1 95.81 575 LEU B CA 1
ATOM 9851 C C . LEU B 1 575 ? -19.438 48.719 8.992 1 95.81 575 LEU B C 1
ATOM 9853 O O . LEU B 1 575 ? -18.812 49.719 8.68 1 95.81 575 LEU B O 1
ATOM 9857 N N . SER B 1 576 ? -18.938 47.562 8.898 1 92.94 576 SER B N 1
ATOM 9858 C CA . SER B 1 576 ? -17.688 47.25 8.211 1 92.94 576 SER B CA 1
ATOM 9859 C C . SER B 1 576 ? -17.938 46.906 6.746 1 92.94 576 SER B C 1
ATOM 9861 O O . SER B 1 576 ? -19.078 46.75 6.316 1 92.94 576 SER B O 1
ATOM 9863 N N . ASP B 1 577 ? -16.891 46.75 5.977 1 91.38 577 ASP B N 1
ATOM 9864 C CA . ASP B 1 577 ? -17 46.562 4.535 1 91.38 577 ASP B CA 1
ATOM 9865 C C . ASP B 1 577 ? -17.609 45.188 4.219 1 91.38 577 ASP B C 1
ATOM 9867 O O . ASP B 1 577 ? -18.141 44.969 3.123 1 91.38 577 ASP B O 1
ATOM 9871 N N . GLY B 1 578 ? -17.594 44.281 5.086 1 89.25 578 GLY B N 1
ATOM 9872 C CA . GLY B 1 578 ? -18.141 42.938 4.859 1 89.25 578 GLY B CA 1
ATOM 9873 C C . GLY B 1 578 ? -19.641 42.969 4.633 1 89.25 578 GLY B C 1
ATOM 9874 O O . GLY B 1 578 ? -20.172 42.094 3.938 1 89.25 578 GLY B O 1
ATOM 9875 N N . VAL B 1 579 ? -20.312 43.938 5.223 1 90.44 579 VAL B N 1
ATOM 9876 C CA . VAL B 1 579 ? -21.75 44.062 5.055 1 90.44 579 VAL B CA 1
ATOM 9877 C C . VAL B 1 579 ? -22.062 44.531 3.641 1 90.44 579 VAL B C 1
ATOM 9879 O O . VAL B 1 579 ? -23.031 44.062 3.02 1 90.44 579 VAL B O 1
ATOM 9882 N N . LEU B 1 580 ? -21.281 45.406 3.215 1 92.31 580 LEU B N 1
ATOM 9883 C CA . LEU B 1 580 ? -21.516 46 1.907 1 92.31 580 LEU B CA 1
ATOM 9884 C C . LEU B 1 580 ? -21 45.125 0.793 1 92.31 580 LEU B C 1
ATOM 9886 O O . LEU B 1 580 ? -21.578 45.062 -0.292 1 92.31 580 LEU B O 1
ATOM 9890 N N . GLU B 1 581 ? -19.906 44.438 1.065 1 89.56 581 GLU B N 1
ATOM 9891 C CA . GLU B 1 581 ? -19.266 43.594 0.056 1 89.56 581 GLU B CA 1
ATOM 9892 C C . GLU B 1 581 ? -19.828 42.188 0.053 1 89.56 581 GLU B C 1
ATOM 9894 O O . GLU B 1 581 ? -19.078 41.219 0.098 1 89.56 581 GLU B O 1
ATOM 9899 N N . CYS B 1 582 ? -20.984 42.125 0.177 1 88.75 582 CYS B N 1
ATOM 9900 C CA . CYS B 1 582 ? -21.719 40.906 -0.007 1 88.75 582 CYS B CA 1
ATOM 9901 C C . CYS B 1 582 ? -22.188 40.75 -1.449 1 88.75 582 CYS B C 1
ATOM 9903 O O . CYS B 1 582 ? -22.75 41.688 -2.027 1 88.75 582 CYS B O 1
ATOM 9905 N N . PHE B 1 583 ? -21.922 39.594 -1.993 1 89.56 583 PHE B N 1
ATOM 9906 C CA . PHE B 1 583 ? -22.188 39.406 -3.414 1 89.56 583 PHE B CA 1
ATOM 9907 C C . PHE B 1 583 ? -23.297 38.375 -3.625 1 89.56 583 PHE B C 1
ATOM 9909 O O . PHE B 1 583 ? -23.359 37.375 -2.906 1 89.56 583 PHE B O 1
ATOM 9916 N N . ASP B 1 584 ? -24.094 38.625 -4.539 1 89.12 584 ASP B N 1
ATOM 9917 C CA . ASP B 1 584 ? -25.094 37.625 -4.957 1 89.12 584 ASP B CA 1
ATOM 9918 C C . ASP B 1 584 ? -24.484 36.625 -5.926 1 89.12 584 ASP B C 1
ATOM 9920 O O . ASP B 1 584 ? -23.359 36.781 -6.387 1 89.12 584 ASP B O 1
ATOM 9924 N N . PRO B 1 585 ? -25.234 35.531 -6.121 1 87.44 585 PRO B N 1
ATOM 9925 C CA . PRO B 1 585 ? -24.703 34.5 -7.012 1 87.44 585 PRO B CA 1
ATOM 9926 C C . PRO B 1 585 ? -24.406 35 -8.414 1 87.44 585 PRO B C 1
ATOM 9928 O O . PRO B 1 585 ? -23.594 34.438 -9.133 1 87.44 585 PRO B O 1
ATOM 9931 N N . LYS B 1 586 ? -24.969 36.156 -8.805 1 81.88 586 LYS B N 1
ATOM 9932 C CA . LYS B 1 586 ? -24.766 36.75 -10.125 1 81.88 586 LYS B CA 1
ATOM 9933 C C . LYS B 1 586 ? -23.562 37.688 -10.109 1 81.88 586 LYS B C 1
ATOM 9935 O O . LYS B 1 586 ? -23.156 38.188 -11.156 1 81.88 586 LYS B O 1
ATOM 9940 N N . GLY B 1 587 ? -23.016 38.094 -8.93 1 88.19 587 GLY B N 1
ATOM 9941 C CA . GLY B 1 587 ? -21.828 38.906 -8.789 1 88.19 587 GLY B CA 1
ATOM 9942 C C . GLY B 1 587 ? -22.156 40.344 -8.43 1 88.19 587 GLY B C 1
ATOM 9943 O O . GLY B 1 587 ? -21.266 41.219 -8.445 1 88.19 587 GLY B O 1
ATOM 9944 N N . ASN B 1 588 ? -23.359 40.594 -8.258 1 91.81 588 ASN B N 1
ATOM 9945 C CA . ASN B 1 588 ? -23.734 41.969 -7.855 1 91.81 588 ASN B CA 1
ATOM 9946 C C . ASN B 1 588 ? -23.453 42.188 -6.375 1 91.81 588 ASN B C 1
ATOM 9948 O O . ASN B 1 588 ? -23.672 41.312 -5.543 1 91.81 588 ASN B O 1
ATOM 9952 N N . MET B 1 589 ? -22.922 43.312 -6.117 1 93 589 MET B N 1
ATOM 9953 C CA . MET B 1 589 ? -22.594 43.656 -4.738 1 93 589 MET B CA 1
ATOM 9954 C C . MET B 1 589 ? -23.781 44.281 -4.031 1 93 589 MET B C 1
ATOM 9956 O O . MET B 1 589 ? -24.531 45.062 -4.629 1 93 589 MET B O 1
ATOM 9960 N N . PHE B 1 590 ? -24.141 43.969 -2.824 1 93.5 590 PHE B N 1
ATOM 9961 C CA . PHE B 1 590 ? -25.188 44.562 -2.02 1 93.5 590 PHE B CA 1
ATOM 9962 C C . PHE B 1 590 ? -25 46.094 -1.945 1 93.5 590 PHE B C 1
ATOM 9964 O O . PHE B 1 590 ? -25.906 46.844 -2.295 1 93.5 590 PHE B O 1
ATOM 9971 N N . GLY B 1 591 ? -23.859 46.562 -1.578 1 92.12 591 GLY B N 1
ATOM 9972 C CA . GLY B 1 591 ? -23.406 47.938 -1.642 1 92.12 591 GLY B CA 1
ATOM 9973 C C . GLY B 1 591 ? -24.266 48.906 -0.831 1 92.12 591 GLY B C 1
ATOM 9974 O O . GLY B 1 591 ? -25.094 48.469 -0.03 1 92.12 591 GLY B O 1
ATOM 9975 N N . ASP B 1 592 ? -24.094 50.219 -1.043 1 94.12 592 ASP B N 1
ATOM 9976 C CA . ASP B 1 592 ? -24.812 51.281 -0.347 1 94.12 592 ASP B CA 1
ATOM 9977 C C . ASP B 1 592 ? -26.297 51.281 -0.729 1 94.12 592 ASP B C 1
ATOM 9979 O O . ASP B 1 592 ? -27.156 51.469 0.121 1 94.12 592 ASP B O 1
ATOM 9983 N N . THR B 1 593 ? -26.516 50.969 -1.963 1 94 593 THR B N 1
ATOM 9984 C CA . THR B 1 593 ? -27.875 50.969 -2.482 1 94 593 THR B CA 1
ATOM 9985 C C . THR B 1 593 ? -28.719 49.906 -1.811 1 94 593 THR B C 1
ATOM 9987 O O . THR B 1 593 ? -29.875 50.156 -1.429 1 94 593 THR B O 1
ATOM 9990 N N . GLY B 1 594 ? -28.219 48.719 -1.746 1 94.12 594 GLY B N 1
ATOM 9991 C CA . GLY B 1 594 ? -28.938 47.656 -1.083 1 94.12 594 GLY B CA 1
ATOM 9992 C C . GLY B 1 594 ? -29.234 47.938 0.375 1 94.12 594 GLY B C 1
ATOM 9993 O O . GLY B 1 594 ? -30.312 47.594 0.87 1 94.12 594 GLY B O 1
ATOM 9994 N N . LEU B 1 595 ? -28.25 48.5 1.023 1 95.56 595 LEU B N 1
ATOM 9995 C CA . LEU B 1 595 ? -28.406 48.844 2.436 1 95.56 595 LEU B CA 1
ATOM 9996 C C . LEU B 1 595 ? -29.469 49.906 2.623 1 95.56 595 LEU B C 1
ATOM 9998 O O . LEU B 1 595 ? -30.297 49.812 3.543 1 95.56 595 LEU B O 1
ATOM 10002 N N . ILE B 1 596 ? -29.5 50.969 1.775 1 95.31 596 ILE B N 1
ATOM 10003 C CA . ILE B 1 596 ? -30.469 52.062 1.85 1 95.31 596 ILE B CA 1
ATOM 10004 C C . ILE B 1 596 ? -31.875 51.531 1.601 1 95.31 596 ILE B C 1
ATOM 10006 O O . ILE B 1 596 ? -32.812 51.938 2.279 1 95.31 596 ILE B O 1
ATOM 10010 N N . GLU B 1 597 ? -32 50.656 0.67 1 94.69 597 GLU B N 1
ATOM 10011 C CA . GLU B 1 597 ? -33.281 50.031 0.399 1 94.69 597 GLU B CA 1
ATOM 10012 C C . GLU B 1 597 ? -33.781 49.219 1.602 1 94.69 597 GLU B C 1
ATOM 10014 O O . GLU B 1 597 ? -34.969 49.25 1.932 1 94.69 597 GLU B O 1
ATOM 10019 N N . PHE B 1 598 ? -32.875 48.562 2.23 1 95.31 598 PHE B N 1
ATOM 10020 C CA . PHE B 1 598 ? -33.219 47.781 3.424 1 95.31 598 PHE B CA 1
ATOM 10021 C C . PHE B 1 598 ? -33.719 48.688 4.531 1 95.31 598 PHE B C 1
ATOM 10023 O O . PHE B 1 598 ? -34.719 48.406 5.184 1 95.31 598 PHE B O 1
ATOM 10030 N N . LEU B 1 599 ? -32.969 49.812 4.762 1 94.5 599 LEU B N 1
ATOM 10031 C CA . LEU B 1 599 ? -33.344 50.75 5.82 1 94.5 599 LEU B CA 1
ATOM 10032 C C . LEU B 1 599 ? -34.688 51.406 5.535 1 94.5 599 LEU B C 1
ATOM 10034 O O . LEU B 1 599 ? -35.469 51.625 6.453 1 94.5 599 LEU B O 1
ATOM 10038 N N . LYS B 1 600 ? -34.969 51.656 4.258 1 93.62 600 LYS B N 1
ATOM 10039 C CA . LYS B 1 600 ? -36.219 52.25 3.865 1 93.62 600 LYS B CA 1
ATOM 10040 C C . LYS B 1 600 ? -37.406 51.281 4.105 1 93.62 600 LYS B C 1
ATOM 10042 O O . LYS B 1 600 ? -38.438 51.688 4.629 1 93.62 600 LYS B O 1
ATOM 10047 N N . THR B 1 601 ? -37.188 50.094 3.75 1 93.5 601 THR B N 1
ATOM 10048 C CA . THR B 1 601 ? -38.25 49.094 3.814 1 93.5 601 THR B CA 1
ATOM 10049 C C . THR B 1 601 ? -38.531 48.656 5.258 1 93.5 601 THR B C 1
ATOM 10051 O O . THR B 1 601 ? -39.656 48.281 5.609 1 93.5 601 THR B O 1
ATOM 10054 N N . ASN B 1 602 ? -37.5 48.781 6.086 1 92.44 602 ASN B N 1
ATOM 10055 C CA . ASN B 1 602 ? -37.656 48.312 7.457 1 92.44 602 ASN B CA 1
ATOM 10056 C C . ASN B 1 602 ? -37.594 49.469 8.461 1 92.44 602 ASN B C 1
ATOM 10058 O O . ASN B 1 602 ? -37.031 49.312 9.547 1 92.44 602 ASN B O 1
ATOM 10062 N N . ARG B 1 603 ? -38.188 50.531 8.18 1 88.69 603 ARG B N 1
ATOM 10063 C CA . ARG B 1 603 ? -38.156 51.719 9.008 1 88.69 603 ARG B CA 1
ATOM 10064 C C . ARG B 1 603 ? -38.875 51.5 10.32 1 88.69 603 ARG B C 1
ATOM 10066 O O . ARG B 1 603 ? -38.469 52 11.367 1 88.69 603 ARG B O 1
ATOM 10073 N N . GLU B 1 604 ? -39.906 50.656 10.281 1 86.75 604 GLU B N 1
ATOM 10074 C CA . GLU B 1 604 ? -40.75 50.469 11.453 1 86.75 604 GLU B CA 1
ATOM 10075 C C . GLU B 1 604 ? -40.312 49.219 12.25 1 86.75 604 GLU B C 1
ATOM 10077 O O . GLU B 1 604 ? -40.938 48.906 13.258 1 86.75 604 GLU B O 1
ATOM 10082 N N . LEU B 1 605 ? -39.281 48.719 11.875 1 88.38 605 LEU B N 1
ATOM 10083 C CA . LEU B 1 605 ? -38.812 47.531 12.555 1 88.38 605 LEU B CA 1
ATOM 10084 C C . LEU B 1 605 ? -38.281 47.844 13.945 1 88.38 605 LEU B C 1
ATOM 10086 O O . LEU B 1 605 ? -37.469 48.75 14.102 1 88.38 605 LEU B O 1
ATOM 10090 N N . PRO B 1 606 ? -38.812 47.094 14.898 1 86.81 606 PRO B N 1
ATOM 10091 C CA . PRO B 1 606 ? -38.281 47.312 16.25 1 86.81 606 PRO B CA 1
ATOM 10092 C C . PRO B 1 606 ? -36.781 47 16.344 1 86.81 606 PRO B C 1
ATOM 10094 O O . PRO B 1 606 ? -36.281 46.125 15.609 1 86.81 606 PRO B O 1
ATOM 10097 N N . ASN B 1 607 ? -36.094 47.562 17.266 1 84 607 ASN B N 1
ATOM 10098 C CA . ASN B 1 607 ? -34.656 47.5 17.438 1 84 607 ASN B CA 1
ATOM 10099 C C . ASN B 1 607 ? -34.188 46.062 17.625 1 84 607 ASN B C 1
ATOM 10101 O O . ASN B 1 607 ? -33.188 45.625 17.031 1 84 607 ASN B O 1
ATOM 10105 N N . HIS B 1 608 ? -34.938 45.344 18.391 1 86.62 608 HIS B N 1
ATOM 10106 C CA . HIS B 1 608 ? -34.5 44 18.766 1 86.62 608 HIS B CA 1
ATOM 10107 C C . HIS B 1 608 ? -34.562 43.062 17.578 1 86.62 608 HIS B C 1
ATOM 10109 O O . HIS B 1 608 ? -33.906 42 17.562 1 86.62 608 HIS B O 1
ATOM 10115 N N . LEU B 1 609 ? -35.25 43.438 16.516 1 91.56 609 LEU B N 1
ATOM 10116 C CA . LEU B 1 609 ? -35.406 42.562 15.344 1 91.56 609 LEU B CA 1
ATOM 10117 C C . LEU B 1 609 ? -34.5 43.031 14.203 1 91.56 609 LEU B C 1
ATOM 10119 O O . LEU B 1 609 ? -34.344 42.312 13.211 1 91.56 609 LEU B O 1
ATOM 10123 N N . PHE B 1 610 ? -33.938 44.156 14.375 1 91.69 610 PHE B N 1
ATOM 10124 C CA . PHE B 1 610 ? -33.125 44.719 13.305 1 91.69 610 PHE B CA 1
ATOM 10125 C C . PHE B 1 610 ? -31.984 43.812 12.922 1 91.69 610 PHE B C 1
ATOM 10127 O O . PHE B 1 610 ? -31.766 43.531 11.742 1 91.69 610 PHE B O 1
ATOM 10134 N N . LYS B 1 611 ? -31.25 43.375 13.906 1 91.62 611 LYS B N 1
ATOM 10135 C CA . LYS B 1 611 ? -30.109 42.5 13.695 1 91.62 611 LYS B CA 1
ATOM 10136 C C . LYS B 1 611 ? -30.484 41.25 12.898 1 91.62 611 LYS B C 1
ATOM 10138 O O . LYS B 1 611 ? -29.859 40.938 11.883 1 91.62 611 LYS B O 1
ATOM 10143 N N . GLY B 1 612 ? -31.453 40.594 13.352 1 92.69 612 GLY B N 1
ATOM 10144 C CA . GLY B 1 612 ? -31.891 39.375 12.688 1 92.69 612 GLY B CA 1
ATOM 10145 C C . GLY B 1 612 ? -32.344 39.594 11.258 1 92.69 612 GLY B C 1
ATOM 10146 O O . GLY B 1 612 ? -32.062 38.812 10.367 1 92.69 612 GLY B O 1
ATOM 10147 N N . LYS B 1 613 ? -33.062 40.656 11.094 1 94.81 613 LYS B N 1
ATOM 10148 C CA . LYS B 1 613 ? -33.625 40.969 9.773 1 94.81 613 LYS B CA 1
ATOM 10149 C C . LYS B 1 613 ? -32.5 41.312 8.789 1 94.81 613 LYS B C 1
ATOM 10151 O O . LYS B 1 613 ? -32.562 40.938 7.617 1 94.81 613 LYS B O 1
ATOM 10156 N N . LEU B 1 614 ? -31.562 42.062 9.227 1 93.44 614 LEU B N 1
ATOM 10157 C CA . LEU B 1 614 ? -30.453 42.406 8.352 1 93.44 614 LEU B CA 1
ATOM 10158 C C . LEU B 1 614 ? -29.672 41.156 7.945 1 93.44 614 LEU B C 1
ATOM 10160 O O . LEU B 1 614 ? -29.312 41 6.773 1 93.44 614 LEU B O 1
ATOM 10164 N N . ILE B 1 615 ? -29.391 40.344 8.906 1 92.81 615 ILE B N 1
ATOM 10165 C CA . ILE B 1 615 ? -28.641 39.094 8.648 1 92.81 615 ILE B CA 1
ATOM 10166 C C . ILE B 1 615 ? -29.422 38.219 7.656 1 92.81 615 ILE B C 1
ATOM 10168 O O . ILE B 1 615 ? -28.844 37.688 6.719 1 92.81 615 ILE B O 1
ATOM 10172 N N . GLN B 1 616 ? -30.641 38.094 7.902 1 93.5 616 GLN B N 1
ATOM 10173 C CA . GLN B 1 616 ? -31.484 37.312 7.004 1 93.5 616 GLN B CA 1
ATOM 10174 C C . GLN B 1 616 ? -31.453 37.875 5.59 1 93.5 616 GLN B C 1
ATOM 10176 O O . GLN B 1 616 ? -31.406 37.125 4.613 1 93.5 616 GLN B O 1
ATOM 10181 N N . THR B 1 617 ? -31.562 39.188 5.531 1 93.94 617 THR B N 1
ATOM 10182 C CA . THR B 1 617 ? -31.547 39.844 4.23 1 93.94 617 THR B CA 1
ATOM 10183 C C . THR B 1 617 ? -30.234 39.594 3.508 1 93.94 617 THR B C 1
ATOM 10185 O O . THR B 1 617 ? -30.219 39.312 2.303 1 93.94 617 THR B O 1
ATOM 10188 N N . LEU B 1 618 ? -29.141 39.656 4.203 1 93.06 618 LEU B N 1
ATOM 10189 C CA . LEU B 1 618 ? -27.828 39.438 3.611 1 93.06 618 LEU B CA 1
ATOM 10190 C C . LEU B 1 618 ? -27.672 37.969 3.168 1 93.06 618 LEU B C 1
ATOM 10192 O O . LEU B 1 618 ? -27.109 37.719 2.098 1 93.06 618 LEU B O 1
ATOM 10196 N N . GLU B 1 619 ? -28.031 37.094 4.02 1 92.75 619 GLU B N 1
ATOM 10197 C CA . GLU B 1 619 ? -27.953 35.656 3.682 1 92.75 619 GLU B CA 1
ATOM 10198 C C . GLU B 1 619 ? -28.812 35.344 2.451 1 92.75 619 GLU B C 1
ATOM 10200 O O . GLU B 1 619 ? -28.406 34.562 1.602 1 92.75 619 GLU B O 1
ATOM 10205 N N . SER B 1 620 ? -30 35.906 2.42 1 92.75 620 SER B N 1
ATOM 10206 C CA . SER B 1 620 ? -30.875 35.719 1.273 1 92.75 620 SER B CA 1
ATOM 10207 C C . SER B 1 620 ? -30.266 36.281 0.001 1 92.75 620 SER B C 1
ATOM 10209 O O . SER B 1 620 ? -30.438 35.719 -1.084 1 92.75 620 SER B O 1
ATOM 10211 N N . PHE B 1 621 ? -29.719 37.469 0.198 1 92.88 621 PHE B N 1
ATOM 10212 C CA . PHE B 1 621 ? -29.094 38.094 -0.945 1 92.88 621 PHE B CA 1
ATOM 10213 C C . PHE B 1 621 ? -27.938 37.25 -1.48 1 92.88 621 PHE B C 1
ATOM 10215 O O . PHE B 1 621 ? -27.797 37.094 -2.693 1 92.88 621 PHE B O 1
ATOM 10222 N N . SER B 1 622 ? -27.047 36.781 -0.655 1 90.56 622 SER B N 1
ATOM 10223 C CA . SER B 1 622 ? -25.875 36 -1.065 1 90.56 622 SER B CA 1
ATOM 10224 C C . SER B 1 622 ? -26.203 34.531 -1.315 1 90.56 622 SER B C 1
ATOM 10226 O O . SER B 1 622 ? -25.438 33.812 -1.937 1 90.56 622 SER B O 1
ATOM 10228 N N . ASN B 1 623 ? -27.266 34.031 -0.843 1 89.12 623 ASN B N 1
ATOM 10229 C CA . ASN B 1 623 ? -27.688 32.625 -0.914 1 89.12 623 ASN B CA 1
ATOM 10230 C C . ASN B 1 623 ? -26.703 31.719 -0.196 1 89.12 623 ASN B C 1
ATOM 10232 O O . ASN B 1 623 ? -26.453 30.594 -0.649 1 89.12 623 ASN B O 1
ATOM 10236 N N . ARG B 1 624 ? -25.906 32.312 0.788 1 82 624 ARG B N 1
ATOM 10237 C CA . ARG B 1 624 ? -24.969 31.578 1.609 1 82 624 ARG B CA 1
ATOM 10238 C C . ARG B 1 624 ? -25.156 31.891 3.09 1 82 624 ARG B C 1
ATOM 10240 O O . ARG B 1 624 ? -25.625 32.969 3.441 1 82 624 ARG B O 1
ATOM 10247 N N . GLU B 1 625 ? -24.75 30.891 3.812 1 84.25 625 GLU B N 1
ATOM 10248 C CA . GLU B 1 625 ? -24.766 31.141 5.25 1 84.25 625 GLU B CA 1
ATOM 10249 C C . GLU B 1 625 ? -23.594 32.031 5.664 1 84.25 625 GLU B C 1
ATOM 10251 O O . GLU B 1 625 ? -22.484 31.891 5.129 1 84.25 625 GLU B O 1
ATOM 10256 N N . ILE B 1 626 ? -23.781 32.969 6.578 1 78.44 626 ILE B N 1
ATOM 10257 C CA . ILE B 1 626 ? -22.812 33.969 7.012 1 78.44 626 ILE B CA 1
ATOM 10258 C C . ILE B 1 626 ? -21.547 33.281 7.527 1 78.44 626 ILE B C 1
ATOM 10260 O O . ILE B 1 626 ? -20.438 33.781 7.379 1 78.44 626 ILE B O 1
ATOM 10264 N N . LYS B 1 627 ? -21.719 32.062 8.031 1 74.88 627 LYS B N 1
ATOM 10265 C CA . LYS B 1 627 ? -20.594 31.328 8.594 1 74.88 627 LYS B CA 1
ATOM 10266 C C . LYS B 1 627 ? -19.594 30.938 7.512 1 74.88 627 LYS B C 1
ATOM 10268 O O . LYS B 1 627 ? -18.422 30.719 7.797 1 74.88 627 LYS B O 1
ATOM 10273 N N . ASP B 1 628 ? -20.016 30.891 6.285 1 76.31 628 ASP B N 1
ATOM 10274 C CA . ASP B 1 628 ? -19.188 30.438 5.184 1 76.31 628 ASP B CA 1
ATOM 10275 C C . ASP B 1 628 ? -18.547 31.609 4.445 1 76.31 628 ASP B C 1
ATOM 10277 O O . ASP B 1 628 ? -17.828 31.422 3.467 1 76.31 628 ASP B O 1
ATOM 10281 N N . TRP B 1 629 ? -18.719 32.812 5.035 1 75.81 629 TRP B N 1
ATOM 10282 C CA . TRP B 1 629 ? -18.25 34 4.328 1 75.81 629 TRP B CA 1
ATOM 10283 C C . TRP B 1 629 ? -16.734 34.156 4.457 1 75.81 629 TRP B C 1
ATOM 10285 O O . TRP B 1 629 ? -16.141 33.625 5.406 1 75.81 629 TRP B O 1
ATOM 10295 N N . GLU B 1 630 ? -16.094 34.781 3.504 1 73.12 630 GLU B N 1
ATOM 10296 C CA . GLU B 1 630 ? -14.648 34.906 3.395 1 73.12 630 GLU B CA 1
ATOM 10297 C C . GLU B 1 630 ? -14.172 36.219 4.047 1 73.12 630 GLU B C 1
ATOM 10299 O O . GLU B 1 630 ? -12.969 36.469 4.082 1 73.12 630 GLU B O 1
ATOM 10304 N N . ASP B 1 631 ? -15.164 37 4.602 1 79.06 631 ASP B N 1
ATOM 10305 C CA . ASP B 1 631 ? -14.758 38.281 5.227 1 79.06 631 ASP B CA 1
ATOM 10306 C C . ASP B 1 631 ? -15.453 38.469 6.57 1 79.06 631 ASP B C 1
ATOM 10308 O O . ASP B 1 631 ? -16.5 37.875 6.824 1 79.06 631 ASP B O 1
ATOM 10312 N N . ASP B 1 632 ? -14.867 39.312 7.348 1 87 632 ASP B N 1
ATOM 10313 C CA . ASP B 1 632 ? -15.469 39.656 8.633 1 87 632 ASP B CA 1
ATOM 10314 C C . ASP B 1 632 ? -16.734 40.5 8.445 1 87 632 ASP B C 1
ATOM 10316 O O . ASP B 1 632 ? -16.844 41.281 7.484 1 87 632 ASP B O 1
ATOM 10320 N N . LEU B 1 633 ? -17.734 40.312 9.203 1 90.12 633 LEU B N 1
ATOM 10321 C CA . LEU B 1 633 ? -18.984 41.094 9.172 1 90.12 633 LEU B CA 1
ATOM 10322 C C . LEU B 1 633 ? -19.281 41.688 10.547 1 90.12 633 LEU B C 1
ATOM 10324 O O . LEU B 1 633 ? -19.469 40.938 11.516 1 90.12 633 LEU B O 1
ATOM 10328 N N . THR B 1 634 ? -19.219 42.969 10.633 1 93.12 634 THR B N 1
ATOM 10329 C CA . THR B 1 634 ? -19.531 43.656 11.875 1 93.12 634 THR B CA 1
ATOM 10330 C C . THR B 1 634 ? -20.438 44.844 11.617 1 93.12 634 THR B C 1
ATOM 10332 O O . THR B 1 634 ? -20.281 45.562 10.633 1 93.12 634 THR B O 1
ATOM 10335 N N . PHE B 1 635 ? -21.469 45.125 12.406 1 94.81 635 PHE B N 1
ATOM 10336 C CA . PHE B 1 635 ? -22.281 46.312 12.344 1 94.81 635 PHE B CA 1
ATOM 10337 C C . PHE B 1 635 ? -22.812 46.688 13.727 1 94.81 635 PHE B C 1
ATOM 10339 O O . PHE B 1 635 ? -22.984 45.812 14.578 1 94.81 635 PHE B O 1
ATOM 10346 N N . ILE B 1 636 ? -22.984 47.875 13.938 1 94.56 636 ILE B N 1
ATOM 10347 C CA . ILE B 1 636 ? -23.516 48.438 15.18 1 94.56 636 ILE B CA 1
ATOM 10348 C C . ILE B 1 636 ? -24.719 49.312 14.875 1 94.56 636 ILE B C 1
ATOM 10350 O O . ILE B 1 636 ? -24.656 50.25 14.055 1 94.56 636 ILE B O 1
ATOM 10354 N N . PHE B 1 637 ? -25.828 49.031 15.508 1 94.5 637 PHE B N 1
ATOM 10355 C CA . PHE B 1 637 ? -27.094 49.75 15.312 1 94.5 637 PHE B CA 1
ATOM 10356 C C . PHE B 1 637 ? -27.5 50.469 16.578 1 94.5 637 PHE B C 1
ATOM 10358 O O . PHE B 1 637 ? -27.609 49.875 17.656 1 94.5 637 PHE B O 1
ATOM 10365 N N . LEU B 1 638 ? -27.688 51.75 16.453 1 92.56 638 LEU B N 1
ATOM 10366 C CA . LEU B 1 638 ? -28.078 52.594 17.578 1 92.56 638 LEU B CA 1
ATOM 10367 C C . LEU B 1 638 ? -29.438 53.25 17.312 1 92.56 638 LEU B C 1
ATOM 10369 O O . LEU B 1 638 ? -29.688 53.75 16.203 1 92.56 638 LEU B O 1
ATOM 10373 N N . GLU B 1 639 ? -30.25 53.25 18.328 1 90.69 639 GLU B N 1
ATOM 10374 C CA . GLU B 1 639 ? -31.562 53.875 18.219 1 90.69 639 GLU B CA 1
ATOM 10375 C C . GLU B 1 639 ? -31.844 54.719 19.469 1 90.69 639 GLU B C 1
ATOM 10377 O O . GLU B 1 639 ? -31.656 54.281 20.594 1 90.69 639 GLU B O 1
ATOM 10382 N N . LEU B 1 640 ? -32.281 55.906 19.188 1 87.81 640 LEU B N 1
ATOM 10383 C CA . LEU B 1 640 ? -32.688 56.75 20.297 1 87.81 640 LEU B CA 1
ATOM 10384 C C . LEU B 1 640 ? -34.156 56.562 20.625 1 87.81 640 LEU B C 1
ATOM 10386 O O . LEU B 1 640 ? -35 56.625 19.734 1 87.81 640 LEU B O 1
ATOM 10390 N N . VAL B 1 641 ? -34.438 56.25 21.922 1 80 641 VAL B N 1
ATOM 10391 C CA . VAL B 1 641 ? -35.812 56.062 22.359 1 80 641 VAL B CA 1
ATOM 10392 C C . VAL B 1 641 ? -36.312 57.312 23.078 1 80 641 VAL B C 1
ATOM 10394 O O . VAL B 1 641 ? -35.531 57.969 23.75 1 80 641 VAL B O 1
#